Protein AF-0000000078526028 (afdb_homodimer)

Radius of gyration: 52.74 Å; Cα contacts (8 Å, |Δi|>4): 1743; chains: 2; bounding box: 149×213×95 Å

InterPro domains:
  IPR012505 YbbR-like [PF07949] (141-217)
  IPR053154 Cyclic di-AMP regulator [PTHR37804] (1-413)

Organism: NCBI:txid29354

Nearest PDB structures (foldseek):
  4qdy-assembly1_A-2  TM=4.795E-01  e=1.861E-11  Streptococcus pneumoniae TIGR4
  3lyw-assembly1_A  TM=7.094E-01  e=7.259E-04  Desulfitobacterium hafniense DCB-2
  2kxy-assembly1_A  TM=7.675E-01  e=8.097E-04  Streptococcus thermophilus LMG 18311
  2l3u-assembly1_A  TM=7.982E-01  e=1.924E-02  Desulfitobacterium hafniense DCB-2
  2kq1-assembly1_A  TM=4.953E-01  e=1.725E-02  Halalkalibacterium halodurans

Sequence (868 aa):
MKEKLLNNLGLKVASLVLAFAVWMAVVNISNPIIDDSQVVGVEMRNEDVLDAANLTYEIVGKDSITVSYQVRTRDRSLVRAQDFHAYADLKDYNVTGAIPITVEINKDKENLVRSDTITAKPMVIRIRTEELQRKKFDLQIQTKGIQEDGYALGMITLSPDYVTVEGPESQIGQINHMGIEIDVDNANADLNGVATPVFYDANGNKMPELENKVTVNRHEIEYTVSVLKAKNLTINFEVSGDVAKGYRYTGLESSIKSVPVVGTNSVLASLTSLSVSSDKLNIDGATSDKEVKLDLSQYLPPSTSIAGDEYKNVTVKLKVEPLTTRVFTLKLKNLDKKGAVADYDYSFDKETSDVTVKGLKADLDALTEANLNAVLDVTDQEAGPHPGMVTFEVSGGFEVVGYTPFNVTVAHKNPGPGTDESTTATSTEVPESQMKEKLLNNLGLKVASLVLAFAVWMAVVNISNPIIDDSQVVGVEMRNEDVLDAANLTYEIVGKDSITVSYQVRTRDRSLVRAQDFHAYADLKDYNVTGAIPITVEINKDKENLVRSDTITAKPMVIRIRTEELQRKKFDLQIQTKGIQEDGYALGMITLSPDYVTVEGPESQIGQINHMGIEIDVDNANADLNGVATPVFYDANGNKMPELENKVTVNRHEIEYTVSVLKAKNLTINFEVSGDVAKGYRYTGLESSIKSVPVVGTNSVLASLTSLSVSSDKLNIDGATSDKEVKLDLSQYLPPSTSIAGDEYKNVTVKLKVEPLTTRVFTLKLKNLDKKGAVADYDYSFDKETSDVTVKGLKADLDALTEANLNAVLDVTDQEAGPHPGMVTFEVSGGFEVVGYTPFNVTVAHKNPGPGTDESTTATSTEVPESQ

Foldseek 3Di:
DVVVVPPPVVVVVVVVVVVVVVVVCCVVVVLDKDKDKAKEFEAEPDCVVQVVVQKDKDWDDDRIKIKIWIFGPVCPVVDYRVQKYKYWYCVPADPQQKTFIDIDGHPVCCVGTPPVGIDIVPRIIGMDMAGKDKDKAFAAEDEDADAAPQKDWADKDKVVRMKIKIAGPVLVVQFPHKYWYHYRHNPQAKDKDKTAIFTAGPVGDTDPVCPVGMDIPDGIMIMIIGMARWDKAFEAEDADAAEAPQKHWPDKDKPDGIFTKGADCVVCVPGRHFYDYDPQRYRHHPQAKDKDKAFSQVRDDPRMGTRYPVRRIMIMITGMDGKDKDKAKDQPVPAAEDQDDPQKDKDKPDGIKIWIKIFDPVVVVVDDPVQQNKYWYCRPPDAAKDKTDIDTDHDPGMDTPDMDIIIMGIDGDPPPPPPPPPPVPPPPPPDPDD/DVVVVVPPVVVVVVVVVVVVVVVVCCVVVVLDKDKDKAKEFEAEPPQVVQVVVQKDKDWDDDRIKIKIWIFGPVCVVVDYRVQKYKYWYCVPADPQQKTFIDIDGHPVCCVGTPPVGIDIVPRIIGMDMAGKDKDKAFAAEAEDADAAPQKDWADKDKVVRMKIKIAGPVLVVQFDHKYWYHYRHNPQAKDKDKTAIFTAGPVGDTDPVCPVGMDIPDGIMIMIIGMARWDKAFEAEDADADEAPQKDWPDKDKPDGIFTKGADCVVCVPGRHFYDYDPQRYRHHPQAKDKDKAFSQVRDDPRMGTRYPVRRIMIMITGMDGKDKDKAKDQPVPAAEDQDDPQKDKDKPDGIKIWIKIFDPVVVVVDHPVQQNKYWYCRPPDAAKDKTDIDTDHDPGMDTPDMDIIIMGMDGDPPPPPPPPPPPPPPDPDDPPD

pLDDT: mean 87.6, std 14.15, range [20.44, 97.69]

Solvent-accessible surface area (backbone atoms only — not comparable to full-atom values): 48382 Å² total; per-residue (Å²): 120,70,74,62,63,68,58,59,45,68,58,52,51,48,46,53,52,50,50,49,48,51,50,50,45,49,61,65,65,56,51,50,77,40,84,45,72,37,72,33,60,56,41,80,38,58,62,59,60,38,49,75,68,40,32,40,74,42,72,59,75,76,64,56,30,37,38,33,35,38,27,31,59,83,51,46,84,75,62,56,45,82,42,44,48,34,36,31,50,47,79,58,56,49,99,82,23,54,21,60,54,45,76,43,63,39,78,90,48,46,84,58,33,53,77,90,51,57,42,56,47,65,52,52,47,42,42,47,75,37,54,47,37,78,47,80,38,61,52,41,85,41,77,38,74,54,51,27,92,56,36,33,58,32,63,72,45,55,49,63,54,55,44,42,37,36,29,38,46,76,61,55,69,54,49,62,47,34,29,36,72,42,81,38,59,59,35,78,48,63,44,75,52,73,37,52,72,42,46,20,32,88,86,66,44,75,43,75,74,47,64,83,63,39,47,62,78,60,63,68,30,39,36,40,37,39,45,37,63,21,48,74,22,36,62,40,75,50,72,41,74,51,46,27,92,65,37,41,58,53,26,73,48,59,75,58,64,56,44,45,34,26,51,37,53,51,60,45,18,83,54,58,58,41,63,42,78,50,82,79,42,50,39,62,58,37,82,47,64,44,76,42,78,46,62,53,76,77,54,56,59,88,75,47,44,68,39,30,79,80,64,32,60,39,48,36,37,39,40,40,45,63,53,42,74,47,79,45,78,40,54,57,85,75,46,48,60,45,58,67,54,89,62,47,38,83,45,60,83,53,67,60,34,47,32,35,36,34,24,41,62,72,51,54,71,71,56,52,76,75,55,34,48,55,32,34,53,43,61,91,65,61,78,41,80,41,77,57,43,74,45,70,56,61,59,66,56,56,42,77,77,48,60,54,86,50,40,33,35,34,38,67,54,68,73,62,77,70,77,71,76,72,75,73,73,76,72,72,74,66,73,81,68,127,117,69,71,62,65,67,58,60,45,69,58,50,51,50,46,52,52,49,51,50,51,51,50,50,44,49,61,63,66,54,52,50,77,40,85,44,73,37,69,34,59,54,42,80,37,58,63,59,59,39,48,75,67,40,33,38,74,42,72,60,74,72,65,55,30,37,38,33,34,38,28,31,60,82,52,47,85,75,62,58,45,83,41,44,48,34,35,30,49,49,79,59,56,48,98,83,23,53,22,61,55,46,77,44,63,39,78,91,49,46,84,59,32,55,76,89,51,58,41,58,47,64,50,52,46,40,40,47,74,37,52,46,36,78,46,78,37,62,54,41,84,41,78,39,74,54,51,27,92,56,37,33,59,32,64,73,47,55,48,63,54,54,43,43,38,37,28,38,45,76,61,56,67,55,48,62,46,34,28,37,69,41,81,38,59,59,35,78,48,64,45,74,51,74,39,52,72,42,45,21,31,89,85,66,44,76,43,76,76,48,65,83,62,39,46,63,79,60,64,67,30,38,37,40,38,39,44,38,64,21,46,73,21,36,62,39,74,50,72,40,72,52,47,26,90,63,37,42,59,52,26,73,48,58,76,60,66,56,43,45,35,25,51,38,54,53,60,45,20,82,55,59,58,41,63,42,78,50,81,81,43,48,39,62,57,36,84,47,65,44,77,42,80,44,62,52,77,77,55,56,61,87,75,47,43,67,38,33,78,79,62,31,61,38,46,38,36,40,40,40,46,62,54,42,74,48,77,44,78,40,55,56,86,76,45,49,61,45,58,69,54,89,62,46,38,82,45,59,82,53,67,59,35,48,33,35,37,34,23,42,63,72,50,53,71,70,58,51,76,77,56,35,48,55,34,36,53,45,60,91,64,62,78,41,79,41,77,57,42,73,46,71,56,61,58,67,58,57,42,77,77,48,61,54,86,49,41,33,35,33,37,69,56,70,74,64,79,70,79,73,78,77,76,77,75,80,74,84,75,78,78,73,82,118

Secondary structure (DSSP, 8-state):
--TTTSTTHHHHHHHHHHHHHHHHHHHHHS--EEEEEEEEEEEEE-THHHHHTTEEEEEES-SEEEEEEEEEGGGGGG--GGGEEEEEEGGG--TT-EEEEEEEE-GGGTTTB-GGG-EEESSEEEEEEEEEEEEEEEEEEEEES-PPTTEEEEEEEEESSEEEEEEEHHHHTT--EEEEEEE-TT--S-EEEEE--EEE-TTS-B-GGGGGTSEES-S-EEEEEEEEEEEEEEEEEEEES-PPTTEEEEEEEES-SEEEEE--HHHHTT-SEEEEEEEEEE-TT--S-EEEEEEGGGGPPTT-EES-GGGTEEEEEEEEEE-EEEEEEEEGGGSEEET--TTEEEEES-SEEEEEEEE-HHHHHH--GGGG--EEE-TT--SEEEE--EE--PPTT-EEEEE---EEEEEE----------------------/--TTTSTTHHHHHHHHHHHHHHHHHHHHHS--EEEEEEEEEEEEE-THHHHHTTEEEEEES-SEEEEEEEEEGGGGGG--GGGEEEEEEGGG--TT-EEEEEEEE-GGGTTTB-GGG-EEESSEEEEEEEEEEEEEEEEEEEEES-PPTTEEEEEEEEESSEEEEEEEHHHHTT--EEEEEEE-TT--S-EEEEE--EEE-TTS-B-GGGGGTSEES-S-EEEEEEEEEEEEEEEEEEEES-PPTTEEEEEEEES-SEEEEE--HHHHTT-SEEEEEEEEEE-TT--S-EEEEEEGGGGPPTT-EES-GGGTEEEEEEEEEE-EEEEEEEEGGGSEEET--TTEEEEES-SEEEEEEEE-HHHHHH--GGGG--EEE-TT--SEEEE--EE--PPTT-EEEEE---EEEEEE----------------------

Structure (mmCIF, N/CA/C/O backbone):
data_AF-0000000078526028-model_v1
#
loop_
_entity.id
_entity.type
_entity.pdbx_description
1 polymer 'YbbR domain-containing protein'
#
loop_
_atom_site.group_PDB
_atom_site.id
_atom_site.type_symbol
_atom_site.label_atom_id
_atom_site.label_alt_id
_atom_site.label_comp_id
_atom_site.label_asym_id
_atom_site.label_entity_id
_atom_site.label_seq_id
_atom_site.pdbx_PDB_ins_code
_atom_site.Cartn_x
_atom_site.Cartn_y
_atom_site.Cartn_z
_atom_site.occupancy
_atom_site.B_iso_or_equiv
_atom_site.auth_seq_id
_atom_site.auth_comp_id
_atom_site.auth_asym_id
_atom_site.auth_atom_id
_atom_site.pdbx_PDB_model_num
ATOM 1 N N . MET A 1 1 ? -102.938 -14.211 32.969 1 35 1 MET A N 1
ATOM 2 C CA . MET A 1 1 ? -102.25 -13.109 33.594 1 35 1 MET A CA 1
ATOM 3 C C . MET A 1 1 ? -101.5 -12.297 32.562 1 35 1 MET A C 1
ATOM 5 O O . MET A 1 1 ? -100.875 -11.281 32.906 1 35 1 MET A O 1
ATOM 9 N N . LYS A 1 2 ? -101.062 -12.875 31.469 1 46.53 2 LYS A N 1
ATOM 10 C CA . LYS A 1 2 ? -100.312 -12.273 30.375 1 46.53 2 LYS A CA 1
ATOM 11 C C . LYS A 1 2 ? -101.062 -11.109 29.75 1 46.53 2 LYS A C 1
ATOM 13 O O . LYS A 1 2 ? -100.5 -10.18 29.219 1 46.53 2 LYS A O 1
ATOM 18 N N . GLU A 1 3 ? -102.438 -11.234 29.703 1 51.62 3 GLU A N 1
ATOM 19 C CA . GLU A 1 3 ? -103.25 -10.219 29.094 1 51.62 3 GLU A CA 1
ATOM 20 C C . GLU A 1 3 ? -103.125 -8.883 29.812 1 51.62 3 GLU A C 1
ATOM 22 O O . GLU A 1 3 ? -103.375 -7.824 29.219 1 51.62 3 GLU A O 1
ATOM 27 N N . LYS A 1 4 ? -102.812 -8.914 31.156 1 55.56 4 LYS A N 1
ATOM 28 C CA . LYS A 1 4 ? -102.688 -7.664 31.906 1 55.56 4 LYS A CA 1
ATOM 29 C C . LYS A 1 4 ? -101.438 -6.91 31.609 1 55.56 4 LYS A C 1
ATOM 31 O O . LYS A 1 4 ? -101.312 -5.727 31.922 1 55.56 4 LYS A O 1
ATOM 36 N N . LEU A 1 5 ? -100.375 -7.555 31.188 1 56.44 5 LEU A N 1
ATOM 37 C CA . LEU A 1 5 ? -99.125 -6.906 30.969 1 56.44 5 LEU A CA 1
ATOM 38 C C . LEU A 1 5 ? -99.125 -6.043 29.719 1 56.44 5 LEU A C 1
ATOM 40 O O . LEU A 1 5 ? -98.5 -5 29.656 1 56.44 5 LEU A O 1
ATOM 44 N N . LEU A 1 6 ? -99.812 -6.43 28.688 1 56.62 6 LEU A N 1
ATOM 45 C CA . LEU A 1 6 ? -99.938 -5.648 27.453 1 56.62 6 LEU A CA 1
ATOM 46 C C . LEU A 1 6 ? -100.875 -4.477 27.625 1 56.62 6 LEU A C 1
ATOM 48 O O . LEU A 1 6 ? -101.062 -3.668 26.703 1 56.62 6 LEU A O 1
ATOM 52 N N . ASN A 1 7 ? -101.625 -4.531 28.766 1 61.97 7 ASN A N 1
ATOM 53 C CA . ASN A 1 7 ? -102.562 -3.406 29 1 61.97 7 ASN A CA 1
ATOM 54 C C . ASN A 1 7 ? -101.812 -2.176 29.484 1 61.97 7 ASN A C 1
ATOM 56 O O . ASN A 1 7 ? -101.062 -2.244 30.484 1 61.97 7 ASN A O 1
ATOM 60 N N . ASN A 1 8 ? -101.688 -1.098 28.922 1 67.69 8 ASN A N 1
ATOM 61 C CA . ASN A 1 8 ? -101.188 0.26 29.047 1 67.69 8 ASN A CA 1
ATOM 62 C C . ASN A 1 8 ? -99.688 0.327 28.688 1 67.69 8 ASN A C 1
ATOM 64 O O . ASN A 1 8 ? -98.938 0.984 29.391 1 67.69 8 ASN A O 1
ATOM 68 N N . LEU A 1 9 ? -99.188 -0.443 27.875 1 69.88 9 LEU A N 1
ATOM 69 C CA . LEU A 1 9 ? -97.812 -0.531 27.375 1 69.88 9 LEU A CA 1
ATOM 70 C C . LEU A 1 9 ? -97.312 0.831 26.906 1 69.88 9 LEU A C 1
ATOM 72 O O . LEU A 1 9 ? -96.188 1.191 27.141 1 69.88 9 LEU A O 1
ATOM 76 N N . GLY A 1 10 ? -98.188 1.606 26.25 1 67.81 10 GLY A N 1
ATOM 77 C CA . GLY A 1 10 ? -97.812 2.945 25.828 1 67.81 10 GLY A CA 1
ATOM 78 C C . GLY A 1 10 ? -97.375 3.83 26.984 1 67.81 10 GLY A C 1
ATOM 79 O O . GLY A 1 10 ? -96.312 4.512 26.891 1 67.81 10 GLY A O 1
ATOM 80 N N . LEU A 1 11 ? -98.188 3.689 28.078 1 73.38 11 LEU A N 1
ATOM 81 C CA . LEU A 1 11 ? -97.875 4.492 29.266 1 73.38 11 LEU A CA 1
ATOM 82 C C . LEU A 1 11 ? -96.625 3.986 29.969 1 73.38 11 LEU A C 1
ATOM 84 O O . LEU A 1 11 ? -95.812 4.781 30.484 1 73.38 11 LEU A O 1
ATOM 88 N N . LYS A 1 12 ? -96.438 2.709 29.859 1 74.5 12 LYS A N 1
ATOM 89 C CA . LYS A 1 12 ? -95.25 2.139 30.469 1 74.5 12 LYS A CA 1
ATOM 90 C C . LYS A 1 12 ? -94 2.529 29.672 1 74.5 12 LYS A C 1
ATOM 92 O O . LYS A 1 12 ? -92.938 2.904 30.25 1 74.5 12 LYS A O 1
ATOM 97 N N . VAL A 1 13 ? -94.062 2.5 28.422 1 77.25 13 VAL A N 1
ATOM 98 C CA . VAL A 1 13 ? -92.938 2.904 27.578 1 77.25 13 VAL A CA 1
ATOM 99 C C . VAL A 1 13 ? -92.75 4.41 27.703 1 77.25 13 VAL A C 1
ATOM 101 O O . VAL A 1 13 ? -91.562 4.867 27.812 1 77.25 13 VAL A O 1
ATOM 104 N N . ALA A 1 14 ? -93.812 5.137 27.766 1 77.38 14 ALA A N 1
ATOM 105 C CA . ALA A 1 14 ? -93.75 6.586 27.953 1 77.38 14 ALA A CA 1
ATOM 106 C C . ALA A 1 14 ? -93.125 6.938 29.297 1 77.38 14 ALA A C 1
ATOM 108 O O . ALA A 1 14 ? -92.312 7.867 29.391 1 77.38 14 ALA A O 1
ATOM 109 N N . SER A 1 15 ? -93.438 6.047 30.266 1 77.31 15 SER A N 1
ATOM 110 C CA . SER A 1 15 ? -92.875 6.254 31.578 1 77.31 15 SER A CA 1
ATOM 111 C C . SER A 1 15 ? -91.375 5.965 31.594 1 77.31 15 SER A C 1
ATOM 113 O O . SER A 1 15 ? -90.625 6.672 32.25 1 77.31 15 SER A O 1
ATOM 115 N N . LEU A 1 16 ? -91 4.977 30.938 1 78.5 16 LEU A N 1
ATOM 116 C CA . LEU A 1 16 ? -89.562 4.637 30.844 1 78.5 16 LEU A CA 1
ATOM 117 C C . LEU A 1 16 ? -88.812 5.711 30.078 1 78.5 16 LEU A C 1
ATOM 119 O O . LEU A 1 16 ? -87.688 6.086 30.484 1 78.5 16 LEU A O 1
ATOM 123 N N . VAL A 1 17 ? -89.375 6.289 29.016 1 79.38 17 VAL A N 1
ATOM 124 C CA . VAL A 1 17 ? -88.75 7.371 28.25 1 79.38 17 VAL A CA 1
ATOM 125 C C . VAL A 1 17 ? -88.688 8.641 29.094 1 79.38 17 VAL A C 1
ATOM 127 O O . VAL A 1 17 ? -87.688 9.344 29.109 1 79.38 17 VAL A O 1
ATOM 130 N N . LEU A 1 18 ? -89.75 8.906 29.875 1 78.69 18 LEU A N 1
ATOM 131 C CA . LEU A 1 18 ? -89.812 10.062 30.766 1 78.69 18 LEU A CA 1
ATOM 132 C C . LEU A 1 18 ? -88.812 9.914 31.891 1 78.69 18 LEU A C 1
ATOM 134 O O . LEU A 1 18 ? -88.125 10.891 32.25 1 78.69 18 LEU A O 1
ATOM 138 N N . ALA A 1 19 ? -88.688 8.656 32.406 1 77.19 19 ALA A N 1
ATOM 139 C CA . ALA A 1 19 ? -87.688 8.367 33.406 1 77.19 19 ALA A CA 1
ATOM 140 C C . ALA A 1 19 ? -86.25 8.578 32.844 1 77.19 19 ALA A C 1
ATOM 142 O O . ALA A 1 19 ? -85.438 9.148 33.531 1 77.19 19 ALA A O 1
ATOM 143 N N . PHE A 1 20 ? -86 8.172 31.734 1 77.19 20 PHE A N 1
ATOM 144 C CA . PHE A 1 20 ? -84.75 8.367 31.062 1 77.19 20 PHE A CA 1
ATOM 145 C C . PHE A 1 20 ? -84.5 9.844 30.781 1 77.19 20 PHE A C 1
ATOM 147 O O . PHE A 1 20 ? -83.375 10.352 30.953 1 77.19 20 PHE A O 1
ATOM 154 N N . ALA A 1 21 ? -85.438 10.617 30.312 1 75.31 21 ALA A N 1
ATOM 155 C CA . ALA A 1 21 ? -85.375 12.055 30.062 1 75.31 21 ALA A CA 1
ATOM 156 C C . ALA A 1 21 ? -85.062 12.828 31.344 1 75.31 21 ALA A C 1
ATOM 158 O O . ALA A 1 21 ? -84.25 13.758 31.359 1 75.31 21 ALA A O 1
ATOM 159 N N . VAL A 1 22 ? -85.75 12.484 32.438 1 76.25 22 VAL A N 1
ATOM 160 C CA . VAL A 1 22 ? -85.5 13.102 33.719 1 76.25 22 VAL A CA 1
ATOM 161 C C . VAL A 1 22 ? -84.125 12.773 34.188 1 76.25 22 VAL A C 1
ATOM 163 O O . VAL A 1 22 ? -83.375 13.641 34.719 1 76.25 22 VAL A O 1
ATOM 166 N N . TRP A 1 23 ? -83.75 11.523 33.938 1 68.56 23 TRP A N 1
ATOM 167 C CA . TRP A 1 23 ? -82.375 11.125 34.25 1 68.56 23 TRP A CA 1
ATOM 168 C C . TRP A 1 23 ? -81.375 11.93 33.438 1 68.56 23 TRP A C 1
ATOM 170 O O . TRP A 1 23 ? -80.375 12.438 33.969 1 68.56 23 TRP A O 1
ATOM 180 N N . MET A 1 24 ? -81.562 12.086 32.25 1 73.62 24 MET A N 1
ATOM 181 C CA . MET A 1 24 ? -80.688 12.906 31.391 1 73.62 24 MET A CA 1
ATOM 182 C C . MET A 1 24 ? -80.75 14.367 31.828 1 73.62 24 MET A C 1
ATOM 184 O O . MET A 1 24 ? -79.75 15.047 31.812 1 73.62 24 MET A O 1
ATOM 188 N N . ALA A 1 25 ? -81.812 14.875 32.125 1 69.38 25 ALA A N 1
ATOM 189 C CA . ALA A 1 25 ? -82 16.25 32.594 1 69.38 25 ALA A CA 1
ATOM 190 C C . ALA A 1 25 ? -81.25 16.469 33.906 1 69.38 25 ALA A C 1
ATOM 192 O O . ALA A 1 25 ? -80.625 17.5 34.094 1 69.38 25 ALA A O 1
ATOM 193 N N . VAL A 1 26 ? -81.375 15.633 34.844 1 64.31 26 VAL A N 1
ATOM 194 C CA . VAL A 1 26 ? -80.75 15.742 36.125 1 64.31 26 VAL A CA 1
ATOM 195 C C . VAL A 1 26 ? -79.188 15.711 35.938 1 64.31 26 VAL A C 1
ATOM 197 O O . VAL A 1 26 ? -78.5 16.484 36.594 1 64.31 26 VAL A O 1
ATOM 200 N N . VAL A 1 27 ? -78.812 14.781 35.125 1 63.53 27 VAL A N 1
ATOM 201 C CA . VAL A 1 27 ? -77.375 14.672 34.875 1 63.53 27 VAL A CA 1
ATOM 202 C C . VAL A 1 27 ? -76.875 15.945 34.219 1 63.53 27 VAL A C 1
ATOM 204 O O . VAL A 1 27 ? -75.812 16.422 34.562 1 63.53 27 VAL A O 1
ATOM 207 N N . ASN A 1 28 ? -77.562 16.312 33.25 1 62.84 28 ASN A N 1
ATOM 208 C CA . ASN A 1 28 ? -77.125 17.516 32.531 1 62.84 28 ASN A CA 1
ATOM 209 C C . ASN A 1 28 ? -77.312 18.781 33.375 1 62.84 28 ASN A C 1
ATOM 211 O O . ASN A 1 28 ? -76.562 19.734 33.281 1 62.84 28 ASN A O 1
ATOM 215 N N . ILE A 1 29 ? -78.375 18.812 34.156 1 66.25 29 ILE A N 1
ATOM 216 C CA . ILE A 1 29 ? -78.75 20.016 34.906 1 66.25 29 ILE A CA 1
ATOM 217 C C . ILE A 1 29 ? -77.875 20.141 36.125 1 66.25 29 ILE A C 1
ATOM 219 O O . ILE A 1 29 ? -77.562 21.25 36.562 1 66.25 29 ILE A O 1
ATOM 223 N N . SER A 1 30 ? -77.5 19.078 36.75 1 72.31 30 SER A N 1
ATOM 224 C CA . SER A 1 30 ? -76.875 19.203 38.031 1 72.31 30 SER A CA 1
ATOM 225 C C . SER A 1 30 ? -75.438 19.641 37.906 1 72.31 30 SER A C 1
ATOM 227 O O . SER A 1 30 ? -74.812 20.125 38.875 1 72.31 30 SER A O 1
ATOM 229 N N . ASN A 1 31 ? -75 19.969 36.812 1 79.25 31 ASN A N 1
ATOM 230 C CA . ASN A 1 31 ? -73.625 20.391 36.625 1 79.25 31 ASN A CA 1
ATOM 231 C C . ASN A 1 31 ? -72.75 19.969 37.812 1 79.25 31 ASN A C 1
ATOM 233 O O . ASN A 1 31 ? -72.188 20.828 38.531 1 79.25 31 ASN A O 1
ATOM 237 N N . PRO A 1 32 ? -72.625 18.609 38.094 1 82.69 32 PRO A N 1
ATOM 238 C CA . PRO A 1 32 ? -71.938 18.141 39.281 1 82.69 32 PRO A CA 1
ATOM 239 C C . PRO A 1 32 ? -70.438 18.359 39.188 1 82.69 32 PRO A C 1
ATOM 241 O O . PRO A 1 32 ? -69.875 18.5 38.094 1 82.69 32 PRO A O 1
ATOM 244 N N . ILE A 1 33 ? -69.75 18.422 40.406 1 86.06 33 ILE A N 1
ATOM 245 C CA . ILE A 1 33 ? -68.312 18.5 40.531 1 86.06 33 ILE A CA 1
ATOM 246 C C . ILE A 1 33 ? -67.688 17.109 40.281 1 86.06 33 ILE A C 1
ATOM 248 O O . ILE A 1 33 ? -68.125 16.125 40.875 1 86.06 33 ILE A O 1
ATOM 252 N N . ILE A 1 34 ? -66.875 16.953 39.344 1 87.38 34 ILE A N 1
ATOM 253 C CA . ILE A 1 34 ? -66.188 15.68 39.062 1 87.38 34 ILE A CA 1
ATOM 254 C C . ILE A 1 34 ? -64.688 15.836 39.25 1 87.38 34 ILE A C 1
ATOM 256 O O . ILE A 1 34 ? -64.188 16.953 39.188 1 87.38 34 ILE A O 1
ATOM 260 N N . ASP A 1 35 ? -63.969 14.594 39.406 1 88.94 35 ASP A N 1
ATOM 261 C CA . ASP A 1 35 ? -62.531 14.547 39.469 1 88.94 35 ASP A CA 1
ATOM 262 C C . ASP A 1 35 ? -61.938 14.414 38.062 1 88.94 35 ASP A C 1
ATOM 264 O O . ASP A 1 35 ? -62.406 13.609 37.25 1 88.94 35 ASP A O 1
ATOM 268 N N . ASP A 1 36 ? -61.031 15.32 37.719 1 89.06 36 ASP A N 1
ATOM 269 C CA . ASP A 1 36 ? -60.312 15.258 36.469 1 89.06 36 ASP A CA 1
ATOM 270 C C . ASP A 1 36 ? -58.812 15.422 36.688 1 89.06 36 ASP A C 1
ATOM 272 O O . ASP A 1 36 ? -58.375 15.758 37.781 1 89.06 36 ASP A O 1
ATOM 276 N N . SER A 1 37 ? -58.062 14.953 35.625 1 92.06 37 SER A N 1
ATOM 277 C CA . SER A 1 37 ? -56.594 15.055 35.75 1 92.06 37 SER A CA 1
ATOM 278 C C . SER A 1 37 ? -55.938 15.453 34.438 1 92.06 37 SER A C 1
ATOM 280 O O . SER A 1 37 ? -56.531 15.234 33.375 1 92.06 37 SER A O 1
ATOM 282 N N . GLN A 1 38 ? -54.844 16.188 34.562 1 91.69 38 GLN A N 1
ATOM 283 C CA . GLN A 1 38 ? -54.031 16.562 33.406 1 91.69 38 GLN A CA 1
ATOM 284 C C . GLN A 1 38 ? -52.562 16.234 33.656 1 91.69 38 GLN A C 1
ATOM 286 O O . GLN A 1 38 ? -52.062 16.344 34.781 1 91.69 38 GLN A O 1
ATOM 291 N N . VAL A 1 39 ? -51.875 15.836 32.562 1 92.25 39 VAL A N 1
ATOM 292 C CA . VAL A 1 39 ? -50.438 15.609 32.656 1 92.25 39 VAL A CA 1
ATOM 293 C C . VAL A 1 39 ? -49.688 16.906 32.312 1 92.25 39 VAL A C 1
ATOM 295 O O . VAL A 1 39 ? -49.875 17.469 31.234 1 92.25 39 VAL A O 1
ATOM 298 N N . VAL A 1 40 ? -48.938 17.359 33.312 1 91.44 40 VAL A N 1
ATOM 299 C CA . VAL A 1 40 ? -48.219 18.625 33.156 1 91.44 40 VAL A CA 1
ATOM 300 C C . VAL A 1 40 ? -46.719 18.391 33.344 1 91.44 40 VAL A C 1
ATOM 302 O O . VAL A 1 40 ? -46.312 17.609 34.219 1 91.44 40 VAL A O 1
ATOM 305 N N . GLY A 1 41 ? -45.906 19.062 32.531 1 91.75 41 GLY A N 1
ATOM 306 C CA . GLY A 1 41 ? -44.469 19.016 32.719 1 91.75 41 GLY A CA 1
ATOM 307 C C . GLY A 1 41 ? -43.969 19.875 33.875 1 91.75 41 GLY A C 1
ATOM 308 O O . GLY A 1 41 ? -44.531 20.938 34.125 1 91.75 41 GLY A O 1
ATOM 309 N N . VAL A 1 42 ? -42.938 19.344 34.469 1 90.56 42 VAL A N 1
ATOM 310 C CA . VAL A 1 42 ? -42.375 20.078 35.625 1 90.56 42 VAL A CA 1
ATOM 311 C C . VAL A 1 42 ? -41.25 20.984 35.156 1 90.56 42 VAL A C 1
ATOM 313 O O . VAL A 1 42 ? -40.344 20.547 34.469 1 90.56 42 VAL A O 1
ATOM 316 N N . GLU A 1 43 ? -41.375 22.188 35.469 1 90.12 43 GLU A N 1
ATOM 317 C CA . GLU A 1 43 ? -40.312 23.141 35.188 1 90.12 43 GLU A CA 1
ATOM 318 C C . GLU A 1 43 ? -39.375 23.312 36.375 1 90.12 43 GLU A C 1
ATOM 320 O O . GLU A 1 43 ? -39.844 23.516 37.5 1 90.12 43 GLU A O 1
ATOM 325 N N . MET A 1 44 ? -38.094 23.172 36.094 1 87.25 44 MET A N 1
ATOM 326 C CA . MET A 1 44 ? -37.125 23.375 37.156 1 87.25 44 MET A CA 1
ATOM 327 C C . MET A 1 44 ? -36.688 24.844 37.25 1 87.25 44 MET A C 1
ATOM 329 O O . MET A 1 44 ? -36.25 25.438 36.25 1 87.25 44 MET A O 1
ATOM 333 N N . ARG A 1 45 ? -36.906 25.391 38.531 1 87.56 45 ARG A N 1
ATOM 334 C CA . ARG A 1 45 ? -36.594 26.797 38.719 1 87.56 45 ARG A CA 1
ATOM 335 C C . ARG A 1 45 ? -35.344 26.953 39.562 1 87.56 45 ARG A C 1
ATOM 337 O O . ARG A 1 45 ? -35.031 26.094 40.406 1 87.56 45 ARG A O 1
ATOM 344 N N . ASN A 1 46 ? -34.562 28.031 39.344 1 87.56 46 ASN A N 1
ATOM 345 C CA . ASN A 1 46 ? -33.375 28.422 40.125 1 87.56 46 ASN A CA 1
ATOM 346 C C . ASN A 1 46 ? -32.25 27.391 39.969 1 87.56 46 ASN A C 1
ATOM 348 O O . ASN A 1 46 ? -31.672 26.953 40.969 1 87.56 46 ASN A O 1
ATOM 352 N N . GLU A 1 47 ? -32.062 27.062 38.781 1 83.81 47 GLU A N 1
ATOM 353 C CA . GLU A 1 47 ? -30.984 26.109 38.469 1 83.81 47 GLU A CA 1
ATOM 354 C C . GLU A 1 47 ? -29.625 26.688 38.781 1 83.81 47 GLU A C 1
ATOM 356 O O . GLU A 1 47 ? -28.656 25.953 38.969 1 83.81 47 GLU A O 1
ATOM 361 N N . ASP A 1 48 ? -29.547 27.953 38.906 1 85.81 48 ASP A N 1
ATOM 362 C CA . ASP A 1 48 ? -28.297 28.672 39.156 1 85.81 48 ASP A CA 1
ATOM 363 C C . ASP A 1 48 ? -27.688 28.266 40.5 1 85.81 48 ASP A C 1
ATOM 365 O O . ASP A 1 48 ? -26.469 28.344 40.688 1 85.81 48 ASP A O 1
ATOM 369 N N . VAL A 1 49 ? -28.578 27.906 41.406 1 82.69 49 VAL A N 1
ATOM 370 C CA . VAL A 1 49 ? -28.094 27.531 42.719 1 82.69 49 VAL A CA 1
ATOM 371 C C . VAL A 1 49 ? -27.172 26.312 42.594 1 82.69 49 VAL A C 1
ATOM 373 O O . VAL A 1 49 ? -26.141 26.234 43.281 1 82.69 49 VAL A O 1
ATOM 376 N N . LEU A 1 50 ? -27.531 25.453 41.812 1 82.81 50 LEU A N 1
ATOM 377 C CA . LEU A 1 50 ? -26.719 24.266 41.625 1 82.81 50 LEU A CA 1
ATOM 378 C C . LEU A 1 50 ? -25.453 24.594 40.844 1 82.81 50 LEU A C 1
ATOM 380 O O . LEU A 1 50 ? -24.375 24.078 41.156 1 82.81 50 LEU A O 1
ATOM 384 N N . ASP A 1 51 ? -25.562 25.438 39.938 1 81.88 51 ASP A N 1
ATOM 385 C CA . ASP A 1 51 ? -24.422 25.859 39.125 1 81.88 51 ASP A CA 1
ATOM 386 C C . ASP A 1 51 ? -23.375 26.547 40 1 81.88 51 ASP A C 1
ATOM 388 O O . ASP A 1 51 ? -22.172 26.297 39.844 1 81.88 51 ASP A O 1
ATOM 392 N N . ALA A 1 52 ? -23.859 27.359 40.875 1 82.81 52 ALA A N 1
ATOM 393 C CA . ALA A 1 52 ? -22.969 28.078 41.75 1 82.81 52 ALA A CA 1
ATOM 394 C C . ALA A 1 52 ? -22.219 27.109 42.688 1 82.81 52 ALA A C 1
ATOM 396 O O . ALA A 1 52 ? -21.094 27.391 43.094 1 82.81 52 ALA A O 1
ATOM 397 N N . ALA A 1 53 ? -22.844 26.016 42.906 1 83.06 53 ALA A N 1
ATOM 398 C CA . ALA A 1 53 ? -22.219 24.984 43.719 1 83.06 53 ALA A CA 1
ATOM 399 C C . ALA A 1 53 ? -21.438 23.984 42.875 1 83.06 53 ALA A C 1
ATOM 401 O O . ALA A 1 53 ? -20.984 22.953 43.375 1 83.06 53 ALA A O 1
ATOM 402 N N . ASN A 1 54 ? -21.281 24.297 41.531 1 87.06 54 ASN A N 1
ATOM 403 C CA . ASN A 1 54 ? -20.609 23.438 40.562 1 87.06 54 ASN A CA 1
ATOM 404 C C . ASN A 1 54 ? -21.25 22.062 40.5 1 87.06 54 ASN A C 1
ATOM 406 O O . ASN A 1 54 ? -20.562 21.047 40.469 1 87.06 54 ASN A O 1
ATOM 410 N N . LEU A 1 55 ? -22.578 22.094 40.656 1 86.44 55 LEU A N 1
ATOM 411 C CA . LEU A 1 55 ? -23.328 20.844 40.562 1 86.44 55 LEU A CA 1
ATOM 412 C C . LEU A 1 55 ? -24.266 20.859 39.375 1 86.44 55 LEU A C 1
ATOM 414 O O . LEU A 1 55 ? -24.688 21.922 38.938 1 86.44 55 LEU A O 1
ATOM 418 N N . THR A 1 56 ? -24.453 19.688 38.781 1 85.88 56 THR A N 1
ATOM 419 C CA . THR A 1 56 ? -25.5 19.453 37.781 1 85.88 56 THR A CA 1
ATOM 420 C C . THR A 1 56 ? -26.469 18.375 38.25 1 85.88 56 THR A C 1
ATOM 422 O O . THR A 1 56 ? -26.219 17.703 39.25 1 85.88 56 THR A O 1
ATOM 425 N N . TYR A 1 57 ? -27.703 18.375 37.594 1 84.56 57 TYR A N 1
ATOM 426 C CA . TYR A 1 57 ? -28.688 17.438 38.094 1 84.56 57 TYR A CA 1
ATOM 427 C C . TYR A 1 57 ? -29.344 16.656 36.969 1 84.56 57 TYR A C 1
ATOM 429 O O . TYR A 1 57 ? -29.266 17.062 35.812 1 84.56 57 TYR A O 1
ATOM 437 N N . GLU A 1 58 ? -29.703 15.492 37.281 1 84.31 58 GLU A N 1
ATOM 438 C CA . GLU A 1 58 ? -30.547 14.648 36.438 1 84.31 58 GLU A CA 1
ATOM 439 C C . GLU A 1 58 ? -31.828 14.227 37.156 1 84.31 58 GLU A C 1
ATOM 441 O O . GLU A 1 58 ? -31.797 13.922 38.344 1 84.31 58 GLU A O 1
ATOM 446 N N . ILE A 1 59 ? -32.969 14.352 36.406 1 83.75 59 ILE A N 1
ATOM 447 C CA . ILE A 1 59 ? -34.25 13.953 36.969 1 83.75 59 ILE A CA 1
ATOM 448 C C . ILE A 1 59 ? -34.344 12.43 37 1 83.75 59 ILE A C 1
ATOM 450 O O . ILE A 1 59 ? -34.094 11.773 35.969 1 83.75 59 ILE A O 1
ATOM 454 N N . VAL A 1 60 ? -34.469 11.984 38.188 1 84.5 60 VAL A N 1
ATOM 455 C CA . VAL A 1 60 ? -34.688 10.539 38.312 1 84.5 60 VAL A CA 1
ATOM 456 C C . VAL A 1 60 ? -36.125 10.195 38.031 1 84.5 60 VAL A C 1
ATOM 458 O O . VAL A 1 60 ? -37.031 10.562 38.812 1 84.5 60 VAL A O 1
ATOM 461 N N . GLY A 1 61 ? -36.375 9.594 36.906 1 79.44 61 GLY A N 1
ATOM 462 C CA . GLY A 1 61 ? -37.719 9.25 36.531 1 79.44 61 GLY A CA 1
ATOM 463 C C . GLY A 1 61 ? -38.312 10.164 35.469 1 79.44 61 GLY A C 1
ATOM 464 O O . GLY A 1 61 ? -37.594 10.602 34.562 1 79.44 61 GLY A O 1
ATOM 465 N N . LYS A 1 62 ? -39.719 10.406 35.594 1 83.5 62 LYS A N 1
ATOM 466 C CA . LYS A 1 62 ? -40.406 11.211 34.594 1 83.5 62 LYS A CA 1
ATOM 467 C C . LYS A 1 62 ? -40.375 12.688 34.938 1 83.5 62 LYS A C 1
ATOM 469 O O . LYS A 1 62 ? -40.438 13.047 36.125 1 83.5 62 LYS A O 1
ATOM 474 N N . ASP A 1 63 ? -40.344 13.445 34.031 1 85.31 63 ASP A N 1
ATOM 475 C CA . ASP A 1 63 ? -40.312 14.891 34.25 1 85.31 63 ASP A CA 1
ATOM 476 C C . ASP A 1 63 ? -41.719 15.484 34.156 1 85.31 63 ASP A C 1
ATOM 478 O O . ASP A 1 63 ? -41.875 16.688 34 1 85.31 63 ASP A O 1
ATOM 482 N N . SER A 1 64 ? -42.688 14.625 34.188 1 90.69 64 SER A N 1
ATOM 483 C CA . SER A 1 64 ? -44.062 15.062 34.156 1 90.69 64 SER A CA 1
ATOM 484 C C . SER A 1 64 ? -44.844 14.516 35.344 1 90.69 64 SER A C 1
ATOM 486 O O . SER A 1 64 ? -44.5 13.484 35.906 1 90.69 64 SER A O 1
ATOM 488 N N . ILE A 1 65 ? -45.875 15.258 35.688 1 90.06 65 ILE A N 1
ATOM 489 C CA . ILE A 1 65 ? -46.719 14.859 36.781 1 90.06 65 ILE A CA 1
ATOM 490 C C . ILE A 1 65 ? -48.188 14.922 36.375 1 90.06 65 ILE A C 1
ATOM 492 O O . ILE A 1 65 ? -48.531 15.562 35.375 1 90.06 65 ILE A O 1
ATOM 496 N N . THR A 1 66 ? -48.969 14.25 37.125 1 91.94 66 THR A N 1
ATOM 497 C CA . THR A 1 66 ? -50.406 14.289 36.938 1 91.94 66 THR A CA 1
ATOM 498 C C . THR A 1 66 ? -51.062 15.234 37.938 1 91.94 66 THR A C 1
ATOM 500 O O . THR A 1 66 ? -50.938 15.039 39.156 1 91.94 66 THR A O 1
ATOM 503 N N . VAL A 1 67 ? -51.625 16.219 37.438 1 92.19 67 VAL A N 1
ATOM 504 C CA . VAL A 1 67 ? -52.344 17.172 38.281 1 92.19 67 VAL A CA 1
ATOM 505 C C . VAL A 1 67 ? -53.812 16.797 38.344 1 92.19 67 VAL A C 1
ATOM 507 O O . VAL A 1 67 ? -54.5 16.734 37.312 1 92.19 67 VAL A O 1
ATOM 510 N N . SER A 1 68 ? -54.312 16.5 39.531 1 91.06 68 SER A N 1
ATOM 511 C CA . SER A 1 68 ? -55.719 16.188 39.75 1 91.06 68 SER A CA 1
ATOM 512 C C . SER A 1 68 ? -56.469 17.391 40.312 1 91.06 68 SER A C 1
ATOM 514 O O . SER A 1 68 ? -55.969 18.094 41.188 1 91.06 68 SER A O 1
ATOM 516 N N . TYR A 1 69 ? -57.594 17.625 39.75 1 89.56 69 TYR A N 1
ATOM 517 C CA . TYR A 1 69 ? -58.406 18.75 40.188 1 89.56 69 TYR A CA 1
ATOM 518 C C . TYR A 1 69 ? -59.906 18.406 40.062 1 89.56 69 TYR A C 1
ATOM 520 O O . TYR A 1 69 ? -60.25 17.406 39.438 1 89.56 69 TYR A O 1
ATOM 528 N N . GLN A 1 70 ? -60.688 19.203 40.75 1 88.81 70 GLN A N 1
ATOM 529 C CA . GLN A 1 70 ? -62.125 19.062 40.656 1 88.81 70 GLN A CA 1
ATOM 530 C C . GLN A 1 70 ? -62.75 20.188 39.844 1 88.81 70 GLN A C 1
ATOM 532 O O . GLN A 1 70 ? -62.406 21.359 40 1 88.81 70 GLN A O 1
ATOM 537 N N . VAL A 1 71 ? -63.531 19.828 38.906 1 87.69 71 VAL A N 1
ATOM 538 C CA . VAL A 1 71 ? -64.188 20.781 38 1 87.69 71 VAL A CA 1
ATOM 539 C C . VAL A 1 71 ? -65.625 20.375 37.75 1 87.69 71 VAL A C 1
ATOM 541 O O . VAL A 1 71 ? -66 19.203 37.906 1 87.69 71 VAL A O 1
ATOM 544 N N . ARG A 1 72 ? -66.375 21.375 37.469 1 85.88 72 ARG A N 1
ATOM 545 C CA . ARG A 1 72 ? -67.75 21.094 37.094 1 85.88 72 ARG A CA 1
ATOM 546 C C . ARG A 1 72 ? -67.812 20.469 35.719 1 85.88 72 ARG A C 1
ATOM 548 O O . ARG A 1 72 ? -67.062 20.812 34.844 1 85.88 72 ARG A O 1
ATOM 555 N N . THR A 1 73 ? -68.688 19.656 35.531 1 85.12 73 THR A N 1
ATOM 556 C CA . THR A 1 73 ? -68.812 18.859 34.312 1 85.12 73 THR A CA 1
ATOM 557 C C . THR A 1 73 ? -68.875 19.75 33.094 1 85.12 73 THR A C 1
ATOM 559 O O . THR A 1 73 ? -68.25 19.469 32.062 1 85.12 73 THR A O 1
ATOM 562 N N . ARG A 1 74 ? -69.5 20.828 33.156 1 83.19 74 ARG A N 1
ATOM 563 C CA . ARG A 1 74 ? -69.688 21.703 32.031 1 83.19 74 ARG A CA 1
ATOM 564 C C . ARG A 1 74 ? -68.375 22.5 31.719 1 83.19 74 ARG A C 1
ATOM 566 O O . ARG A 1 74 ? -68.188 22.938 30.594 1 83.19 74 ARG A O 1
ATOM 573 N N . ASP A 1 75 ? -67.625 22.625 32.75 1 86.19 75 ASP A N 1
ATOM 574 C CA . ASP A 1 75 ? -66.375 23.438 32.594 1 86.19 75 ASP A CA 1
ATOM 575 C C . ASP A 1 75 ? -65.188 22.578 32.312 1 86.19 75 ASP A C 1
ATOM 577 O O . ASP A 1 75 ? -64.062 23.078 32.219 1 86.19 75 ASP A O 1
ATOM 581 N N . ARG A 1 76 ? -65.375 21.359 32.219 1 87.25 76 ARG A N 1
ATOM 582 C CA . ARG A 1 76 ? -64.312 20.391 32.094 1 87.25 76 ARG A CA 1
ATOM 583 C C . ARG A 1 76 ? -63.469 20.672 30.844 1 87.25 76 ARG A C 1
ATOM 585 O O . ARG A 1 76 ? -62.25 20.594 30.875 1 87.25 76 ARG A O 1
ATOM 592 N N . SER A 1 77 ? -64.062 21.031 29.797 1 88.81 77 SER A N 1
ATOM 593 C CA . SER A 1 77 ? -63.438 21.234 28.516 1 88.81 77 SER A CA 1
ATOM 594 C C . SER A 1 77 ? -62.625 22.531 28.484 1 88.81 77 SER A C 1
ATOM 596 O O . SER A 1 77 ? -61.781 22.734 27.625 1 88.81 77 SER A O 1
ATOM 598 N N . LEU A 1 78 ? -62.875 23.281 29.469 1 87.5 78 LEU A N 1
ATOM 599 C CA . LEU A 1 78 ? -62.25 24.594 29.469 1 87.5 78 LEU A CA 1
ATOM 600 C C . LEU A 1 78 ? -60.875 24.531 30.172 1 87.5 78 LEU A C 1
ATOM 602 O O . LEU A 1 78 ? -60.094 25.453 30.078 1 87.5 78 LEU A O 1
ATOM 606 N N . VAL A 1 79 ? -60.688 23.453 30.922 1 88.25 79 VAL A N 1
ATOM 607 C CA . VAL A 1 79 ? -59.438 23.312 31.656 1 88.25 79 VAL A CA 1
ATOM 608 C C . VAL A 1 79 ? -58.469 22.422 30.859 1 88.25 79 VAL A C 1
ATOM 610 O O . VAL A 1 79 ? -58.812 21.297 30.484 1 88.25 79 VAL A O 1
ATOM 613 N N . ARG A 1 80 ? -57.219 22.891 30.562 1 88.69 80 ARG A N 1
ATOM 614 C CA . ARG A 1 80 ? -56.188 22.188 29.797 1 88.69 80 ARG A CA 1
ATOM 615 C C . ARG A 1 80 ? -54.875 22.125 30.594 1 88.69 80 ARG A C 1
ATOM 617 O O . ARG A 1 80 ? -54.719 22.812 31.609 1 88.69 80 ARG A O 1
ATOM 624 N N . ALA A 1 81 ? -54.031 21.359 30.078 1 90.31 81 ALA A N 1
ATOM 625 C CA . ALA A 1 81 ? -52.75 21.156 30.734 1 90.31 81 ALA A CA 1
ATOM 626 C C . ALA A 1 81 ? -51.969 22.469 30.844 1 90.31 81 ALA A C 1
ATOM 628 O O . ALA A 1 81 ? -51.281 22.703 31.828 1 90.31 81 ALA A O 1
ATOM 629 N N . GLN A 1 82 ? -52.156 23.359 29.922 1 91.44 82 GLN A N 1
ATOM 630 C CA . GLN A 1 82 ? -51.406 24.609 29.844 1 91.44 82 GLN A CA 1
ATOM 631 C C . GLN A 1 82 ? -51.844 25.578 30.938 1 91.44 82 GLN A C 1
ATOM 633 O O . GLN A 1 82 ? -51.125 26.562 31.234 1 91.44 82 GLN A O 1
ATOM 638 N N . ASP A 1 83 ? -52.938 25.281 31.484 1 90 83 ASP A N 1
ATOM 639 C CA . ASP A 1 83 ? -53.469 26.156 32.5 1 90 83 ASP A CA 1
ATOM 640 C C . ASP A 1 83 ? -52.781 25.906 33.844 1 90 83 ASP A C 1
ATOM 642 O O . ASP A 1 83 ? -52.906 26.703 34.781 1 90 83 ASP A O 1
ATOM 646 N N . PHE A 1 84 ? -52.094 24.828 33.812 1 90.81 84 PHE A N 1
ATOM 647 C CA . PHE A 1 84 ? -51.375 24.484 35 1 90.81 84 PHE A CA 1
ATOM 648 C C . PHE A 1 84 ? -49.875 24.688 34.844 1 90.81 84 PHE A C 1
ATOM 650 O O . PHE A 1 84 ? -49.344 24.391 33.781 1 90.81 84 PHE A O 1
ATOM 657 N N . HIS A 1 85 ? -49.219 25.281 35.844 1 90.56 85 HIS A N 1
ATOM 658 C CA . HIS A 1 85 ? -47.781 25.438 35.875 1 90.56 85 HIS A CA 1
ATOM 659 C C . HIS A 1 85 ? -47.188 24.719 37.094 1 90.56 85 HIS A C 1
ATOM 661 O O . HIS A 1 85 ? -47.375 25.156 38.219 1 90.56 85 HIS A O 1
ATOM 667 N N . ALA A 1 86 ? -46.625 23.609 36.781 1 91.44 86 ALA A N 1
ATOM 668 C CA . ALA A 1 86 ? -45.938 22.859 37.812 1 91.44 86 ALA A CA 1
ATOM 669 C C . ALA A 1 86 ? -44.438 23.156 37.812 1 91.44 86 ALA A C 1
ATOM 671 O O . ALA A 1 86 ? -43.812 23.156 36.781 1 91.44 86 ALA A O 1
ATOM 672 N N . TYR A 1 87 ? -43.938 23.578 38.969 1 92.25 87 TYR A N 1
ATOM 673 C CA . TYR A 1 87 ? -42.5 23.859 39.031 1 92.25 87 TYR A CA 1
ATOM 674 C C . TYR A 1 87 ? -41.906 23.328 40.312 1 92.25 87 TYR A C 1
ATOM 676 O O . TYR A 1 87 ? -42.594 23.141 41.312 1 92.25 87 TYR A O 1
ATOM 684 N N . ALA A 1 88 ? -40.625 22.875 40.219 1 90.38 88 ALA A N 1
ATOM 685 C CA . ALA A 1 88 ? -39.812 22.484 41.375 1 90.38 88 ALA A CA 1
ATOM 686 C C . ALA A 1 88 ? -38.656 23.484 41.562 1 90.38 88 ALA A C 1
ATOM 688 O O . ALA A 1 88 ? -37.938 23.797 40.625 1 90.38 88 ALA A O 1
ATOM 689 N N . ASP A 1 89 ? -38.562 24.047 42.781 1 89.31 89 ASP A N 1
ATOM 690 C CA . ASP A 1 89 ? -37.531 25.047 43.094 1 89.31 89 ASP A CA 1
ATOM 691 C C . ASP A 1 89 ? -36.281 24.375 43.625 1 89.31 89 ASP A C 1
ATOM 693 O O . ASP A 1 89 ? -36.281 23.812 44.719 1 89.31 89 ASP A O 1
ATOM 697 N N . LEU A 1 90 ? -35.188 24.578 42.938 1 87.75 90 LEU A N 1
ATOM 698 C CA . LEU A 1 90 ? -33.938 23.938 43.312 1 87.75 90 LEU A CA 1
ATOM 699 C C . LEU A 1 90 ? -33.312 24.609 44.531 1 87.75 90 LEU A C 1
ATOM 701 O O . LEU A 1 90 ? -32.375 24.094 45.125 1 87.75 90 LEU A O 1
ATOM 705 N N . LYS A 1 91 ? -33.875 25.719 44.906 1 85.69 91 LYS A N 1
ATOM 706 C CA . LYS A 1 91 ? -33.469 26.328 46.156 1 85.69 91 LYS A CA 1
ATOM 707 C C . LYS A 1 91 ? -33.812 25.438 47.344 1 85.69 91 LYS A C 1
ATOM 709 O O . LYS A 1 91 ? -33.156 25.484 48.406 1 85.69 91 LYS A O 1
ATOM 714 N N . ASP A 1 92 ? -34.781 24.641 47.094 1 82.88 92 ASP A N 1
ATOM 715 C CA . ASP A 1 92 ? -35.219 23.75 48.188 1 82.88 92 ASP A CA 1
ATOM 716 C C . ASP A 1 92 ? -34.531 22.406 48.125 1 82.88 92 ASP A C 1
ATOM 718 O O . ASP A 1 92 ? -34.906 21.453 48.812 1 82.88 92 ASP A O 1
ATOM 722 N N . TYR A 1 93 ? -33.531 22.484 47.281 1 80.06 93 TYR A N 1
ATOM 723 C CA . TYR A 1 93 ? -32.781 21.234 47.156 1 80.06 93 TYR A CA 1
ATOM 724 C C . TYR A 1 93 ? -32.125 20.844 48.469 1 80.06 93 TYR A C 1
ATOM 726 O O . TYR A 1 93 ? -31.594 21.703 49.188 1 80.06 93 TYR A O 1
ATOM 734 N N . ASN A 1 94 ? -32.281 19.531 48.812 1 77.31 94 ASN A N 1
ATOM 735 C CA . ASN A 1 94 ? -31.594 18.953 49.969 1 77.31 94 ASN A CA 1
ATOM 736 C C . ASN A 1 94 ? -30.875 17.656 49.562 1 77.31 94 ASN A C 1
ATOM 738 O O . ASN A 1 94 ? -30.969 17.219 48.438 1 77.31 94 ASN A O 1
ATOM 742 N N . VAL A 1 95 ? -30.078 17.078 50.531 1 77.5 95 VAL A N 1
ATOM 743 C CA . VAL A 1 95 ? -29.172 15.945 50.312 1 77.5 95 VAL A CA 1
ATOM 744 C C . VAL A 1 95 ? -29.953 14.734 49.812 1 77.5 95 VAL A C 1
ATOM 746 O O . VAL A 1 95 ? -29.406 13.859 49.156 1 77.5 95 VAL A O 1
ATOM 749 N N . THR A 1 96 ? -31.312 14.773 50.062 1 79.5 96 THR A N 1
ATOM 750 C CA . THR A 1 96 ? -32.125 13.609 49.688 1 79.5 96 THR A CA 1
ATOM 751 C C . THR A 1 96 ? -32.469 13.664 48.188 1 79.5 96 THR A C 1
ATOM 753 O O . THR A 1 96 ? -32.812 12.641 47.594 1 79.5 96 THR A O 1
ATOM 756 N N . GLY A 1 97 ? -32.344 14.789 47.656 1 82.81 97 GLY A N 1
ATOM 757 C CA . GLY A 1 97 ? -32.656 14.961 46.25 1 82.81 97 GLY A CA 1
ATOM 758 C C . GLY A 1 97 ? -34.125 15.156 45.969 1 82.81 97 GLY A C 1
ATOM 759 O O . GLY A 1 97 ? -34.562 15.25 44.812 1 82.81 97 GLY A O 1
ATOM 760 N N . ALA A 1 98 ? -34.969 15.078 46.969 1 85.5 98 ALA A N 1
ATOM 761 C CA . ALA A 1 98 ? -36.406 15.242 46.781 1 85.5 98 ALA A CA 1
ATOM 762 C C . ALA A 1 98 ? -36.812 16.703 46.875 1 85.5 98 ALA A C 1
ATOM 764 O O . ALA A 1 98 ? -36.531 17.375 47.875 1 85.5 98 ALA A O 1
ATOM 765 N N . ILE A 1 99 ? -37.375 17.125 45.812 1 89.44 99 ILE A N 1
ATOM 766 C CA . ILE A 1 99 ? -37.812 18.516 45.781 1 89.44 99 ILE A CA 1
ATOM 767 C C . ILE A 1 99 ? -39.344 18.562 45.625 1 89.44 99 ILE A C 1
ATOM 769 O O . ILE A 1 99 ? -39.906 17.938 44.75 1 89.44 99 ILE A O 1
ATOM 773 N N . PRO A 1 100 ? -39.938 19.297 46.531 1 89.06 100 PRO A N 1
ATOM 774 C CA . PRO A 1 100 ? -41.406 19.391 46.438 1 89.06 100 PRO A CA 1
ATOM 775 C C . PRO A 1 100 ? -41.844 20.109 45.156 1 89.06 100 PRO A C 1
ATOM 777 O O . PRO A 1 100 ? -41.219 21.062 44.719 1 89.06 100 PRO A O 1
ATOM 780 N N . ILE A 1 101 ? -42.938 19.688 44.625 1 91.56 101 ILE A N 1
ATOM 781 C CA . ILE A 1 101 ? -43.531 20.281 43.438 1 91.56 101 ILE A CA 1
ATOM 782 C C . ILE A 1 101 ? -44.656 21.234 43.812 1 91.56 101 ILE A C 1
ATOM 784 O O . ILE A 1 101 ? -45.5 20.906 44.688 1 91.56 101 ILE A O 1
ATOM 788 N N . THR A 1 102 ? -44.656 22.391 43.219 1 88.69 102 THR A N 1
ATOM 789 C CA . THR A 1 102 ? -45.75 23.344 43.406 1 88.69 102 THR A CA 1
ATOM 790 C C . THR A 1 102 ? -46.531 23.531 42.125 1 88.69 102 THR A C 1
ATOM 792 O O . THR A 1 102 ? -45.938 23.641 41.031 1 88.69 102 THR A O 1
ATOM 795 N N . VAL A 1 103 ? -47.781 23.469 42.188 1 91.12 103 VAL A N 1
ATOM 796 C CA . VAL A 1 103 ? -48.625 23.625 41.031 1 91.12 103 VAL A CA 1
ATOM 797 C C . VAL A 1 103 ? -49.438 24.922 41.156 1 91.12 103 VAL A C 1
ATOM 799 O O . VAL A 1 103 ? -50.062 25.172 42.188 1 91.12 103 VAL A O 1
ATOM 802 N N . GLU A 1 104 ? -49.344 25.641 40.125 1 87.69 104 GLU A N 1
ATOM 803 C CA . GLU A 1 104 ? -50.125 26.875 40.031 1 87.69 104 GLU A CA 1
ATOM 804 C C . GLU A 1 104 ? -51.062 26.859 38.844 1 87.69 104 GLU A C 1
ATOM 806 O O . GLU A 1 104 ? -50.75 26.266 37.812 1 87.69 104 GLU A O 1
ATOM 811 N N . ILE A 1 105 ? -52.188 27.328 39.031 1 87.81 105 ILE A N 1
ATOM 812 C CA . ILE A 1 105 ? -53.156 27.438 37.938 1 87.81 105 ILE A CA 1
ATOM 813 C C . ILE A 1 105 ? -53.25 28.891 37.469 1 87.81 105 ILE A C 1
ATOM 815 O O . ILE A 1 105 ? -53.094 29.812 38.281 1 87.81 105 ILE A O 1
ATOM 819 N N . ASN A 1 106 ? -53.5 29.016 36.25 1 87.75 106 ASN A N 1
ATOM 820 C CA . ASN A 1 106 ? -53.688 30.359 35.719 1 87.75 106 ASN A CA 1
ATOM 821 C C . ASN A 1 106 ? -54.812 31.094 36.438 1 87.75 106 ASN A C 1
ATOM 823 O O . ASN A 1 106 ? -55.844 30.5 36.75 1 87.75 106 ASN A O 1
ATOM 827 N N . LYS A 1 107 ? -54.625 32.406 36.594 1 84.31 107 LYS A N 1
ATOM 828 C CA . LYS A 1 107 ? -55.562 33.219 37.344 1 84.31 107 LYS A CA 1
ATOM 829 C C . LYS A 1 107 ? -56.938 33.25 36.688 1 84.31 107 LYS A C 1
ATOM 831 O O . LYS A 1 107 ? -57.969 33.281 37.375 1 84.31 107 LYS A O 1
ATOM 836 N N . ASP A 1 108 ? -56.906 33.156 35.406 1 83.19 108 ASP A N 1
ATOM 837 C CA . ASP A 1 108 ? -58.156 33.25 34.688 1 83.19 108 ASP A CA 1
ATOM 838 C C . ASP A 1 108 ? -58.969 31.953 34.844 1 83.19 108 ASP A C 1
ATOM 840 O O . ASP A 1 108 ? -60.188 31.938 34.594 1 83.19 108 ASP A O 1
ATOM 844 N N . LYS A 1 109 ? -58.281 30.953 35.344 1 82.69 109 LYS A N 1
ATOM 845 C CA . LYS A 1 109 ? -59 29.672 35.469 1 82.69 109 LYS A CA 1
ATOM 846 C C . LYS A 1 109 ? -59.156 29.281 36.938 1 82.69 109 LYS A C 1
ATOM 848 O O . LYS A 1 109 ? -59.656 28.188 37.219 1 82.69 109 LYS A O 1
ATOM 853 N N . GLU A 1 110 ? -58.781 30.094 37.719 1 81.75 110 GLU A N 1
ATOM 854 C CA . GLU A 1 110 ? -58.844 29.812 39.125 1 81.75 110 GLU A CA 1
ATOM 855 C C . GLU A 1 110 ? -60.281 29.562 39.594 1 81.75 110 GLU A C 1
ATOM 857 O O . GLU A 1 110 ? -60.5 28.797 40.531 1 81.75 110 GLU A O 1
ATOM 862 N N . ASN A 1 111 ? -61.188 30.172 38.875 1 81.25 111 ASN A N 1
ATOM 863 C CA . ASN A 1 111 ? -62.594 30.062 39.25 1 81.25 111 ASN A CA 1
ATOM 864 C C . ASN A 1 111 ? -63.219 28.766 38.75 1 81.25 111 ASN A C 1
ATOM 866 O O . ASN A 1 111 ? -64.312 28.359 39.219 1 81.25 111 ASN A O 1
ATOM 870 N N . LEU A 1 112 ? -62.531 28.203 37.938 1 80.94 112 LEU A N 1
ATOM 871 C CA . LEU A 1 112 ? -63.094 26.984 37.344 1 80.94 112 LEU A CA 1
ATOM 872 C C . LEU A 1 112 ? -62.75 25.766 38.188 1 80.94 112 LEU A C 1
ATOM 874 O O . LEU A 1 112 ? -63.5 24.781 3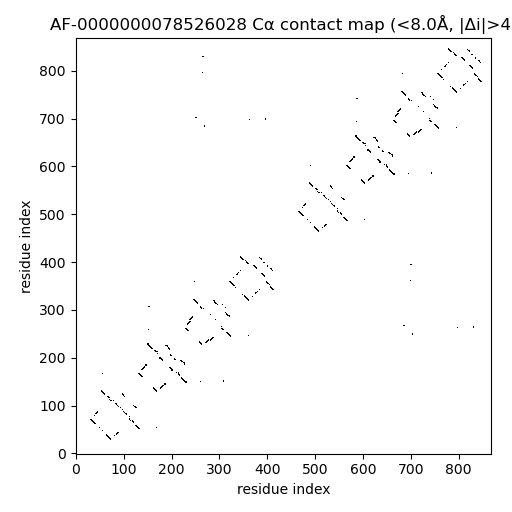8.156 1 80.94 112 LEU A O 1
ATOM 878 N N . VAL A 1 113 ? -61.625 25.844 38.906 1 80.38 113 VAL A N 1
ATOM 879 C CA . VAL A 1 113 ? -61.156 24.703 39.688 1 80.38 113 VAL A CA 1
ATOM 880 C C . VAL A 1 113 ? -61.031 25.109 41.156 1 80.38 113 VAL A C 1
ATOM 882 O O . VAL A 1 113 ? -60.719 26.25 41.469 1 80.38 113 VAL A O 1
ATOM 885 N N . ARG A 1 114 ? -61.5 24.312 42.062 1 74.62 114 ARG A N 1
ATOM 886 C CA . ARG A 1 114 ? -61.312 24.594 43.469 1 74.62 114 ARG A CA 1
ATOM 887 C C . ARG A 1 114 ? -59.844 24.516 43.844 1 74.62 114 ARG A C 1
ATOM 889 O O . ARG A 1 114 ? -59.219 23.438 43.75 1 74.62 114 ARG A O 1
ATOM 896 N N . SER A 1 115 ? -59.156 25.625 44.125 1 70.25 115 SER A N 1
ATOM 897 C CA . SER A 1 115 ? -57.719 25.734 44.344 1 70.25 115 SER A CA 1
ATOM 898 C C . SER A 1 115 ? -57.281 24.781 45.438 1 70.25 115 SER A C 1
ATOM 900 O O . SER A 1 115 ? -56.156 24.281 45.406 1 70.25 115 SER A O 1
ATOM 902 N N . ASP A 1 116 ? -58.219 24.453 46.312 1 78.12 116 ASP A N 1
ATOM 903 C CA . ASP A 1 116 ? -57.844 23.656 47.469 1 78.12 116 ASP A CA 1
ATOM 904 C C . ASP A 1 116 ? -57.844 22.156 47.156 1 78.12 116 ASP A C 1
ATOM 906 O O . ASP A 1 116 ? -57.344 21.344 47.938 1 78.12 116 ASP A O 1
ATOM 910 N N . THR A 1 117 ? -58.219 21.844 45.906 1 81.62 117 THR A N 1
ATOM 911 C CA . THR A 1 117 ? -58.312 20.438 45.562 1 81.62 117 THR A CA 1
ATOM 912 C C . THR A 1 117 ? -57.25 20.031 44.562 1 81.62 117 THR A C 1
ATOM 914 O O . THR A 1 117 ? -57.188 18.875 44.125 1 81.62 117 THR A O 1
ATOM 917 N N . ILE A 1 118 ? -56.469 20.984 44.219 1 87 118 ILE A N 1
ATOM 918 C CA . ILE A 1 118 ? -55.438 20.672 43.219 1 87 118 ILE A CA 1
ATOM 919 C C . ILE A 1 118 ? -54.312 19.844 43.906 1 87 118 ILE A C 1
ATOM 921 O O . ILE A 1 118 ? -53.75 20.266 44.906 1 87 118 ILE A O 1
ATOM 925 N N . THR A 1 119 ? -54.125 18.656 43.406 1 87.06 119 THR A N 1
ATOM 926 C CA . THR A 1 119 ? -53.094 17.797 43.938 1 87.06 119 THR A CA 1
ATOM 927 C C . THR A 1 119 ? -52.156 17.312 42.812 1 87.06 119 THR A C 1
ATOM 929 O O . THR A 1 119 ? -52.625 17.078 41.688 1 87.06 119 THR A O 1
ATOM 932 N N . ALA A 1 120 ? -50.906 17.328 43.125 1 89.12 120 ALA A N 1
ATOM 933 C CA . ALA A 1 120 ? -49.938 16.828 42.188 1 89.12 120 ALA A CA 1
ATOM 934 C C . ALA A 1 120 ? -49.469 15.422 42.562 1 89.12 120 ALA A C 1
ATOM 936 O O . ALA A 1 120 ? -49.25 15.125 43.75 1 89.12 120 ALA A O 1
ATOM 937 N N . LYS A 1 121 ? -49.438 14.477 41.625 1 87.75 121 LYS A N 1
ATOM 938 C CA . LYS A 1 121 ? -48.875 13.141 41.781 1 87.75 121 LYS A CA 1
ATOM 939 C C . LYS A 1 121 ? -47.781 12.859 40.75 1 87.75 121 LYS A C 1
ATOM 941 O O . LYS A 1 121 ? -48.094 12.805 39.562 1 87.75 121 LYS A O 1
ATOM 946 N N . PRO A 1 122 ? -46.625 12.656 41.125 1 88.25 122 PRO A N 1
ATOM 947 C CA . PRO A 1 122 ? -46.094 12.703 42.5 1 88.25 122 PRO A CA 1
ATOM 948 C C . PRO A 1 122 ? -45.969 14.133 43.031 1 88.25 122 PRO A C 1
ATOM 950 O O . PRO A 1 122 ? -46 15.086 42.25 1 88.25 122 PRO A O 1
ATOM 953 N N . MET A 1 123 ? -45.781 14.18 44.438 1 88.44 123 MET A N 1
ATOM 954 C CA . MET A 1 123 ? -45.719 15.484 45.094 1 88.44 123 MET A CA 1
ATOM 955 C C . MET A 1 123 ? -44.281 15.961 45.156 1 88.44 123 MET A C 1
ATOM 957 O O . MET A 1 123 ? -44 17.141 45.406 1 88.44 123 MET A O 1
ATOM 961 N N . VAL A 1 124 ? -43.438 15.023 44.938 1 88.81 124 VAL A N 1
ATOM 962 C CA . VAL A 1 124 ? -42 15.352 44.969 1 88.81 124 VAL A CA 1
ATOM 963 C C . VAL A 1 124 ? -41.312 14.812 43.719 1 88.81 124 VAL A C 1
ATOM 965 O O . VAL A 1 124 ? -41.719 13.781 43.188 1 88.81 124 VAL A O 1
ATOM 968 N N . ILE A 1 125 ? -40.375 15.617 43.25 1 88.75 125 ILE A N 1
ATOM 969 C CA . ILE A 1 125 ? -39.531 15.156 42.156 1 88.75 125 ILE A CA 1
ATOM 970 C C . ILE A 1 125 ? -38.125 14.859 42.719 1 88.75 125 ILE A C 1
ATOM 972 O O . ILE A 1 125 ? -37.625 15.594 43.562 1 88.75 125 ILE A O 1
ATOM 976 N N . ARG A 1 126 ? -37.625 13.758 42.281 1 87.69 126 ARG A N 1
ATOM 977 C CA . ARG A 1 126 ? -36.281 13.375 42.75 1 87.69 126 ARG A CA 1
ATOM 978 C C . ARG A 1 126 ? -35.25 13.688 41.688 1 87.69 126 ARG A C 1
ATOM 980 O O . ARG A 1 126 ? -35.438 13.383 40.531 1 87.69 126 ARG A O 1
ATOM 987 N N . ILE A 1 127 ? -34.219 14.367 42.188 1 86.56 127 ILE A N 1
ATOM 988 C CA . ILE A 1 127 ? -33.125 14.68 41.281 1 86.56 127 ILE A CA 1
ATOM 989 C C . ILE A 1 127 ? -31.812 14.078 41.812 1 86.56 127 ILE A C 1
ATOM 991 O O . ILE A 1 127 ? -31.688 13.82 43 1 86.56 127 ILE A O 1
ATOM 995 N N . ARG A 1 128 ? -30.953 13.641 40.938 1 85.44 128 ARG A N 1
ATOM 996 C CA . ARG A 1 128 ? -29.594 13.203 41.25 1 85.44 128 ARG A CA 1
ATOM 997 C C . ARG A 1 128 ? -28.562 14.242 40.812 1 85.44 128 ARG A C 1
ATOM 999 O O . ARG A 1 128 ? -28.531 14.641 39.656 1 85.44 128 ARG A O 1
ATOM 1006 N N . THR A 1 129 ? -27.828 14.797 41.906 1 85.69 129 THR A N 1
ATOM 1007 C CA . THR A 1 129 ? -26.859 15.828 41.594 1 85.69 129 THR A CA 1
ATOM 1008 C C . THR A 1 129 ? -25.469 15.227 41.375 1 85.69 129 THR A C 1
ATOM 1010 O O . THR A 1 129 ? -25.156 14.18 41.969 1 85.69 129 THR A O 1
ATOM 1013 N N . GLU A 1 130 ? -24.766 15.742 40.406 1 86.81 130 GLU A N 1
ATOM 1014 C CA . GLU A 1 130 ? -23.391 15.352 40.125 1 86.81 130 GLU A CA 1
ATOM 1015 C C . GLU A 1 130 ? -22.484 16.578 39.938 1 86.81 130 GLU A C 1
ATOM 1017 O O . GLU A 1 130 ? -22.969 17.656 39.594 1 86.81 130 GLU A O 1
ATOM 1022 N N . GLU A 1 131 ? -21.25 16.344 40.375 1 89.31 131 GLU A N 1
ATOM 1023 C CA . GLU A 1 131 ? -20.312 17.453 40.219 1 89.31 131 GLU A CA 1
ATOM 1024 C C . GLU A 1 131 ? -20.125 17.828 38.75 1 89.31 131 GLU A C 1
ATOM 1026 O O . GLU A 1 131 ? -20.031 16.953 37.875 1 89.31 131 GLU A O 1
ATOM 1031 N N . LEU A 1 132 ? -20.25 19.156 38.562 1 89.12 132 LEU A N 1
ATOM 1032 C CA . LEU A 1 132 ? -19.969 19.688 37.219 1 89.12 132 LEU A CA 1
ATOM 1033 C C . LEU A 1 132 ? -18.453 19.828 37.031 1 89.12 132 LEU A C 1
ATOM 1035 O O . LEU A 1 132 ? -17.766 20.453 37.812 1 89.12 132 LEU A O 1
ATOM 1039 N N . GLN A 1 133 ? -17.938 19.141 36.031 1 90.31 133 GLN A N 1
ATOM 1040 C CA . GLN A 1 133 ? -16.516 19.188 35.75 1 90.31 133 GLN A CA 1
ATOM 1041 C C . GLN A 1 133 ? -16.25 19.891 34.406 1 90.31 133 GLN A C 1
ATOM 1043 O O . GLN A 1 133 ? -17 19.703 33.438 1 90.31 133 GLN A O 1
ATOM 1048 N N . ARG A 1 134 ? -15.203 20.766 34.469 1 92.75 134 ARG A N 1
ATOM 1049 C CA . ARG A 1 134 ? -14.672 21.406 33.25 1 92.75 134 ARG A CA 1
ATOM 1050 C C . ARG A 1 134 ? -13.258 20.922 32.969 1 92.75 134 ARG A C 1
ATOM 1052 O O . ARG A 1 134 ? -12.352 21.109 33.781 1 92.75 134 ARG A O 1
ATOM 1059 N N . LYS A 1 135 ? -13.125 20.25 31.906 1 95 135 LYS A N 1
ATOM 1060 C CA . LYS A 1 135 ? -11.828 19.672 31.562 1 95 135 LYS A CA 1
ATOM 1061 C C . LYS A 1 135 ? -11.375 20.094 30.172 1 95 135 LYS A C 1
ATOM 1063 O O . LYS A 1 135 ? -12.188 20.141 29.25 1 95 135 LYS A O 1
ATOM 1068 N N . LYS A 1 136 ? -10.109 20.453 30.109 1 96.38 136 LYS A N 1
ATOM 1069 C CA . LYS A 1 136 ? -9.484 20.812 28.828 1 96.38 136 LYS A CA 1
ATOM 1070 C C . LYS A 1 136 ? -8.953 19.578 28.109 1 96.38 136 LYS A C 1
ATOM 1072 O O . LYS A 1 136 ? -8.289 18.734 28.734 1 96.38 136 LYS A O 1
ATOM 1077 N N . PHE A 1 137 ? -9.305 19.438 26.844 1 96.81 137 PHE A N 1
ATOM 1078 C CA . PHE A 1 137 ? -8.805 18.359 26.016 1 96.81 137 PHE A CA 1
ATOM 1079 C C . PHE A 1 137 ? -8.047 18.891 24.797 1 96.81 137 PHE A C 1
ATOM 1081 O O . PHE A 1 137 ? -8.586 19.688 24.031 1 96.81 137 PHE A O 1
ATOM 1088 N N . ASP A 1 138 ? -6.797 18.438 24.734 1 96.88 138 ASP A N 1
ATOM 1089 C CA . ASP A 1 138 ? -6.082 18.719 23.484 1 96.88 138 ASP A CA 1
ATOM 1090 C C . ASP A 1 138 ? -6.648 17.906 22.328 1 96.88 138 ASP A C 1
ATOM 1092 O O . ASP A 1 138 ? -7.008 16.734 22.516 1 96.88 138 ASP A O 1
ATOM 1096 N N . LEU A 1 139 ? -6.672 18.516 21.234 1 97 139 LEU A N 1
ATOM 1097 C CA . LEU A 1 139 ? -7.27 17.844 20.078 1 97 139 LEU A CA 1
ATOM 1098 C C . LEU A 1 139 ? -6.219 17.047 19.312 1 97 139 LEU A C 1
ATOM 1100 O O . LEU A 1 139 ? -5.188 17.594 18.922 1 97 139 LEU A O 1
ATOM 1104 N N . GLN A 1 140 ? -6.535 15.82 19.141 1 95.38 140 GLN A N 1
ATOM 1105 C CA . GLN A 1 140 ? -5.676 14.961 18.328 1 95.38 140 GLN A CA 1
ATOM 1106 C C . GLN A 1 140 ? -6.109 14.969 16.859 1 95.38 140 GLN A C 1
ATOM 1108 O O . GLN A 1 140 ? -7.309 14.969 16.562 1 95.38 140 GLN A O 1
ATOM 1113 N N . ILE A 1 141 ? -5.164 14.93 15.969 1 94.81 141 ILE A N 1
ATOM 1114 C CA . ILE A 1 141 ? -5.469 14.984 14.547 1 94.81 141 ILE A CA 1
ATOM 1115 C C . ILE A 1 141 ? -5.527 13.57 13.969 1 94.81 141 ILE A C 1
ATOM 1117 O O . ILE A 1 141 ? -4.613 12.773 14.18 1 94.81 141 ILE A O 1
ATOM 1121 N N . GLN A 1 142 ? -6.625 13.273 13.352 1 92.88 142 GLN A N 1
ATOM 1122 C CA . GLN A 1 142 ? -6.77 12.023 12.617 1 92.88 142 GLN A CA 1
ATOM 1123 C C . GLN A 1 142 ? -7.129 12.281 11.156 1 92.88 142 GLN A C 1
ATOM 1125 O O . GLN A 1 142 ? -8.188 12.844 10.859 1 92.88 142 GLN A O 1
ATOM 1130 N N . THR A 1 143 ? -6.242 11.82 10.234 1 94 143 THR A N 1
ATOM 1131 C CA . THR A 1 143 ? -6.508 12.047 8.82 1 94 143 THR A CA 1
ATOM 1132 C C . THR A 1 143 ? -7.16 10.82 8.188 1 94 143 THR A C 1
ATOM 1134 O O . THR A 1 143 ? -6.887 9.688 8.586 1 94 143 THR A O 1
ATOM 1137 N N . LYS A 1 144 ? -8.055 11.117 7.285 1 93.75 144 LYS A N 1
ATOM 1138 C CA . LYS A 1 144 ? -8.711 10.07 6.508 1 93.75 144 LYS A CA 1
ATOM 1139 C C . LYS A 1 144 ? -8.391 10.203 5.023 1 93.75 144 LYS A C 1
ATOM 1141 O O . LYS A 1 144 ? -8.422 11.305 4.469 1 93.75 144 LYS A O 1
ATOM 1146 N N . GLY A 1 145 ? -8.109 9.039 4.461 1 92.31 145 GLY A N 1
ATOM 1147 C CA . GLY A 1 145 ? -7.758 9.055 3.051 1 92.31 145 GLY A CA 1
ATOM 1148 C C . GLY A 1 145 ? -6.273 9.242 2.809 1 92.31 145 GLY A C 1
ATOM 1149 O O . GLY A 1 145 ? -5.492 9.344 3.758 1 92.31 145 GLY A O 1
ATOM 1150 N N . ILE A 1 146 ? -5.902 9.117 1.444 1 92.44 146 ILE A N 1
ATOM 1151 C CA . ILE A 1 146 ? -4.5 9.25 1.062 1 92.44 146 ILE A CA 1
ATOM 1152 C C . ILE A 1 146 ? -4.344 10.383 0.05 1 92.44 146 ILE A C 1
ATOM 1154 O O . ILE A 1 146 ? -5.129 10.492 -0.895 1 92.44 146 ILE A O 1
ATOM 1158 N N . GLN A 1 147 ? -3.414 11.203 0.325 1 93.38 147 GLN A N 1
ATOM 1159 C CA . GLN A 1 147 ? -3.143 12.312 -0.591 1 93.38 147 GLN A CA 1
ATOM 1160 C C . GLN A 1 147 ? -2.709 11.797 -1.96 1 93.38 147 GLN A C 1
ATOM 1162 O O . GLN A 1 147 ? -2.365 10.625 -2.107 1 93.38 147 GLN A O 1
ATOM 1167 N N . GLU A 1 148 ? -2.73 12.617 -2.902 1 93.31 148 GLU A N 1
ATOM 1168 C CA . GLU A 1 148 ? -2.322 12.258 -4.258 1 93.31 148 GLU A CA 1
ATOM 1169 C C . GLU A 1 148 ? -0.848 11.867 -4.305 1 93.31 148 GLU A C 1
ATOM 1171 O O . GLU A 1 148 ? -0.03 12.422 -3.564 1 93.31 148 GLU A O 1
ATOM 1176 N N . ASP A 1 149 ? -0.471 10.953 -5.391 1 88 149 ASP A N 1
ATOM 1177 C CA . ASP A 1 149 ? 0.921 10.555 -5.574 1 88 149 ASP A CA 1
ATOM 1178 C C . ASP A 1 149 ? 1.793 11.75 -5.941 1 88 149 ASP A C 1
ATOM 1180 O O . ASP A 1 149 ? 1.39 12.594 -6.738 1 88 149 ASP A O 1
ATOM 1184 N N . GLY A 1 150 ? 2.879 11.781 -5.199 1 89 150 GLY A N 1
ATOM 1185 C CA . GLY A 1 150 ? 3.783 12.891 -5.434 1 89 150 GLY A CA 1
ATOM 1186 C C . GLY A 1 150 ? 3.641 14.008 -4.414 1 89 150 GLY A C 1
ATOM 1187 O O . GLY A 1 150 ? 4.359 15.008 -4.473 1 89 150 GLY A O 1
ATOM 1188 N N . TYR A 1 151 ? 2.668 13.797 -3.564 1 92.94 151 TYR A N 1
ATOM 1189 C CA . TYR A 1 151 ? 2.445 14.789 -2.521 1 92.94 151 TYR A CA 1
ATOM 1190 C C . TYR A 1 151 ? 2.504 14.156 -1.138 1 92.94 151 TYR A C 1
ATOM 1192 O O . TYR A 1 151 ? 2.381 12.938 -1.004 1 92.94 151 TYR A O 1
ATOM 1200 N N . ALA A 1 152 ? 2.768 14.977 -0.193 1 94.38 152 ALA A N 1
ATOM 1201 C CA . ALA A 1 152 ? 2.756 14.562 1.207 1 94.38 152 ALA A CA 1
ATOM 1202 C C . ALA A 1 152 ? 2.189 15.656 2.102 1 94.38 152 ALA A C 1
ATOM 1204 O O . ALA A 1 152 ? 2.229 16.844 1.747 1 94.38 152 ALA A O 1
ATOM 1205 N N . LEU A 1 153 ? 1.708 15.172 3.227 1 94.5 153 LEU A N 1
ATOM 1206 C CA . LEU A 1 153 ? 1.137 16.125 4.168 1 94.5 153 LEU A CA 1
ATOM 1207 C C . LEU A 1 153 ? 2.227 16.766 5.023 1 94.5 153 LEU A C 1
ATOM 1209 O O . LEU A 1 153 ? 3.107 16.062 5.531 1 94.5 153 LEU A O 1
ATOM 1213 N N . GLY A 1 154 ? 2.156 18.016 5.074 1 92.88 154 GLY A N 1
ATOM 1214 C CA . GLY A 1 154 ? 3.041 18.75 5.957 1 92.88 154 GLY A CA 1
ATOM 1215 C C . GLY A 1 154 ? 2.424 19.047 7.312 1 92.88 154 GLY A C 1
ATOM 1216 O O . GLY A 1 154 ? 1.864 18.156 7.953 1 92.88 154 GLY A O 1
ATOM 1217 N N . MET A 1 155 ? 2.539 20.281 7.754 1 92 155 MET A N 1
ATOM 1218 C CA . MET A 1 155 ? 2.027 20.703 9.055 1 92 155 MET A CA 1
ATOM 1219 C C . MET A 1 155 ? 0.51 20.844 9.016 1 92 155 MET A C 1
ATOM 1221 O O . MET A 1 155 ? -0.047 21.344 8.039 1 92 155 MET A O 1
ATOM 1225 N N . ILE A 1 156 ? -0.116 20.359 10.023 1 94.25 156 ILE A N 1
ATOM 1226 C CA . ILE A 1 156 ? -1.548 20.531 10.234 1 94.25 156 ILE A CA 1
ATOM 1227 C C . ILE A 1 156 ? -1.781 21.406 11.469 1 94.25 156 ILE A C 1
ATOM 1229 O O . ILE A 1 156 ? -1.282 21.094 12.555 1 94.25 156 ILE A O 1
ATOM 1233 N N . THR A 1 157 ? -2.475 22.469 11.211 1 95 157 THR A N 1
ATOM 1234 C CA . THR A 1 157 ? -2.729 23.375 12.32 1 95 157 THR A CA 1
ATOM 1235 C C . THR A 1 157 ? -4.223 23.469 12.617 1 95 157 THR A C 1
ATOM 1237 O O . THR A 1 157 ? -5.047 23.453 11.703 1 95 157 THR A O 1
ATOM 1240 N N . LEU A 1 158 ? -4.473 23.453 13.898 1 96.69 158 LEU A N 1
ATOM 1241 C CA . LEU A 1 158 ? -5.836 23.625 14.383 1 96.69 158 LEU A CA 1
ATOM 1242 C C . LEU A 1 158 ? -5.988 24.938 15.133 1 96.69 158 LEU A C 1
ATOM 1244 O O . LEU A 1 158 ? -5.07 25.375 15.836 1 96.69 158 LEU A O 1
ATOM 1248 N N . SER A 1 159 ? -7.152 25.547 14.906 1 95.75 159 SER A N 1
ATOM 1249 C CA . SER A 1 159 ? -7.48 26.766 15.641 1 95.75 159 SER A CA 1
ATOM 1250 C C . SER A 1 159 ? -8.898 26.703 16.188 1 95.75 159 SER A C 1
ATOM 1252 O O . SER A 1 159 ? -9.867 26.844 15.445 1 95.75 159 SER A O 1
ATOM 1254 N N . PRO A 1 160 ? -9.125 26.578 17.547 1 95.44 160 PRO A N 1
ATOM 1255 C CA . PRO A 1 160 ? -8.07 26.297 18.531 1 95.44 160 PRO A CA 1
ATOM 1256 C C . PRO A 1 160 ? -7.594 24.844 18.484 1 95.44 160 PRO A C 1
ATOM 1258 O O . PRO A 1 160 ? -8.156 24.031 17.734 1 95.44 160 PRO A O 1
ATOM 1261 N N . ASP A 1 161 ? -6.48 24.547 19.234 1 96.56 161 ASP A N 1
ATOM 1262 C CA . ASP A 1 161 ? -5.953 23.188 19.234 1 96.56 161 ASP A CA 1
ATOM 1263 C C . ASP A 1 161 ? -6.391 22.438 20.5 1 96.56 161 ASP A C 1
ATOM 1265 O O . ASP A 1 161 ? -5.898 21.344 20.781 1 96.56 161 ASP A O 1
ATOM 1269 N N . TYR A 1 162 ? -7.281 23.094 21.266 1 97.31 162 TYR A N 1
ATOM 1270 C CA . TYR A 1 162 ? -7.895 22.453 22.438 1 97.31 162 TYR A CA 1
ATOM 1271 C C . TYR A 1 162 ? -9.336 22.906 22.609 1 97.31 162 TYR A C 1
ATOM 1273 O O . TYR A 1 162 ? -9.75 23.906 22.016 1 97.31 162 TYR A O 1
ATOM 1281 N N . VAL A 1 163 ? -10.094 22.141 23.359 1 96.81 163 VAL A N 1
ATOM 1282 C CA . VAL A 1 163 ? -11.461 22.516 23.719 1 96.81 163 VAL A CA 1
ATOM 1283 C C . VAL A 1 163 ? -11.703 22.188 25.188 1 96.81 163 VAL A C 1
ATOM 1285 O O . VAL A 1 163 ? -10.977 21.406 25.797 1 96.81 163 VAL A O 1
ATOM 1288 N N . THR A 1 164 ? -12.633 22.906 25.703 1 96.75 164 THR A N 1
ATOM 1289 C CA . THR A 1 164 ? -13.055 22.656 27.078 1 96.75 164 THR A CA 1
ATOM 1290 C C . THR A 1 164 ? -14.438 22 27.094 1 96.75 164 THR A C 1
ATOM 1292 O O . THR A 1 164 ? -15.359 22.469 26.438 1 96.75 164 THR A O 1
ATOM 1295 N N . VAL A 1 165 ? -14.516 20.969 27.828 1 95.56 165 VAL A N 1
ATOM 1296 C CA . VAL A 1 165 ? -15.766 20.234 27.953 1 95.56 165 VAL A CA 1
ATOM 1297 C C . VAL A 1 165 ? -16.312 20.375 29.375 1 95.56 165 VAL A C 1
ATOM 1299 O O . VAL A 1 165 ? -15.562 20.219 30.344 1 95.56 165 VAL A O 1
ATOM 1302 N N . GLU A 1 166 ? -17.594 20.688 29.344 1 93.19 166 GLU A N 1
ATOM 1303 C CA . GLU A 1 166 ? -18.266 20.812 30.625 1 93.19 166 GLU A CA 1
ATOM 1304 C C . GLU A 1 166 ? -19.422 19.828 30.734 1 93.19 166 GLU A C 1
ATOM 1306 O O . GLU A 1 166 ? -20.188 19.641 29.781 1 93.19 166 GLU A O 1
ATOM 1311 N N . GLY A 1 167 ? -19.5 19.125 31.891 1 90.81 167 GLY A N 1
ATOM 1312 C CA . GLY A 1 167 ? -20.547 18.156 32.125 1 90.81 167 GLY A CA 1
ATOM 1313 C C . GLY A 1 167 ? -20.375 17.391 33.438 1 90.81 167 GLY A C 1
ATOM 1314 O O . GLY A 1 167 ? -19.5 17.719 34.219 1 90.81 167 GLY A O 1
ATOM 1315 N N . PRO A 1 168 ? -21.312 16.469 33.562 1 89.5 168 PRO A N 1
ATOM 1316 C CA . PRO A 1 168 ? -21.188 15.656 34.75 1 89.5 168 PRO A CA 1
ATOM 1317 C C . PRO A 1 168 ? -19.891 14.867 34.812 1 89.5 168 PRO A C 1
ATOM 1319 O O . PRO A 1 168 ? -19.422 14.367 33.781 1 89.5 168 PRO A O 1
ATOM 1322 N N . GLU A 1 169 ? -19.328 14.703 35.906 1 89.94 169 GLU A N 1
ATOM 1323 C CA . GLU A 1 169 ? -18.062 14.016 36.094 1 89.94 169 GLU A CA 1
ATOM 1324 C C . GLU A 1 169 ? -18.109 12.594 35.531 1 89.94 169 GLU A C 1
ATOM 1326 O O . GLU A 1 169 ? -17.109 12.109 34.969 1 89.94 169 GLU A O 1
ATOM 1331 N N . SER A 1 170 ? -19.25 12 35.656 1 88.62 170 SER A N 1
ATOM 1332 C CA . SER A 1 170 ? -19.406 10.625 35.188 1 88.62 170 SER A CA 1
ATOM 1333 C C . SER A 1 170 ? -19.266 10.531 33.688 1 88.62 170 SER A C 1
ATOM 1335 O O . SER A 1 170 ? -18.703 9.57 33.156 1 88.62 170 SER A O 1
ATOM 1337 N N . GLN A 1 171 ? -19.734 11.555 33.062 1 90.81 171 GLN A N 1
ATOM 1338 C CA . GLN A 1 171 ? -19.688 11.57 31.594 1 90.81 171 GLN A CA 1
ATOM 1339 C C . GLN A 1 171 ? -18.297 11.992 31.109 1 90.81 171 GLN A C 1
ATOM 1341 O O . GLN A 1 171 ? -17.766 11.398 30.172 1 90.81 171 GLN A O 1
ATOM 1346 N N . ILE A 1 172 ? -17.719 12.969 31.734 1 93.19 172 ILE A N 1
ATOM 1347 C CA . ILE A 1 172 ? -16.406 13.469 31.359 1 93.19 172 ILE A CA 1
ATOM 1348 C C . ILE A 1 172 ? -15.359 12.375 31.562 1 93.19 172 ILE A C 1
ATOM 1350 O O . ILE A 1 172 ? -14.414 12.266 30.781 1 93.19 172 ILE A O 1
ATOM 1354 N N . GLY A 1 173 ? -15.539 11.578 32.531 1 92.5 173 GLY A N 1
ATOM 1355 C CA . GLY A 1 173 ? -14.617 10.5 32.844 1 92.5 173 GLY A CA 1
ATOM 1356 C C . GLY A 1 173 ? -14.555 9.438 31.766 1 92.5 173 GLY A C 1
ATOM 1357 O O . GLY A 1 173 ? -13.578 8.688 31.672 1 92.5 173 GLY A O 1
ATOM 1358 N N . GLN A 1 174 ? -15.547 9.398 30.984 1 93.06 174 GLN A N 1
ATOM 1359 C CA . GLN A 1 174 ? -15.602 8.406 29.922 1 93.06 174 GLN A CA 1
ATOM 1360 C C . GLN A 1 174 ? -14.758 8.836 28.719 1 93.06 174 GLN A C 1
ATOM 1362 O O . GLN A 1 174 ? -14.414 8.016 27.875 1 93.06 174 GLN A O 1
ATOM 1367 N N . ILE A 1 175 ? -14.477 10.055 28.719 1 95.5 175 ILE A N 1
ATOM 1368 C CA . ILE A 1 175 ? -13.742 10.594 27.578 1 95.5 175 ILE A CA 1
ATOM 1369 C C . ILE A 1 175 ? -12.25 10.367 27.766 1 95.5 175 ILE A C 1
ATOM 1371 O O . ILE A 1 175 ? -11.648 10.898 28.703 1 95.5 175 ILE A O 1
ATOM 1375 N N . ASN A 1 176 ? -11.656 9.648 26.969 1 96 176 ASN A N 1
ATOM 1376 C CA . ASN A 1 176 ? -10.211 9.469 27.016 1 96 176 ASN A CA 1
ATOM 1377 C C . ASN A 1 176 ? -9.484 10.594 26.281 1 96 176 ASN A C 1
ATOM 1379 O O . ASN A 1 176 ? -8.602 11.242 26.844 1 96 176 ASN A O 1
ATOM 1383 N N . HIS A 1 177 ? -9.875 10.781 25.094 1 96.38 177 HIS A N 1
ATOM 1384 C CA . HIS A 1 177 ? -9.312 11.883 24.328 1 96.38 177 HIS A CA 1
ATOM 1385 C C . HIS A 1 177 ? -10.305 12.398 23.281 1 96.38 177 HIS A C 1
ATOM 1387 O O . HIS A 1 177 ? -11.352 11.781 23.078 1 96.38 177 HIS A O 1
ATOM 1393 N N . MET A 1 178 ? -10 13.602 22.797 1 96.19 178 MET A N 1
ATOM 1394 C CA . MET A 1 178 ? -10.805 14.188 21.734 1 96.19 178 MET A CA 1
ATOM 1395 C C . MET A 1 178 ? -9.969 14.406 20.484 1 96.19 178 MET A C 1
ATOM 1397 O O . MET A 1 178 ? -8.75 14.539 20.562 1 96.19 178 MET A O 1
ATOM 1401 N N . GLY A 1 179 ? -10.641 14.289 19.359 1 96.12 179 GLY A N 1
ATOM 1402 C CA . GLY A 1 179 ? -9.891 14.43 18.125 1 96.12 179 GLY A CA 1
ATOM 1403 C C . GLY A 1 179 ? -10.695 15.062 17.016 1 96.12 179 GLY A C 1
ATOM 1404 O O . GLY A 1 179 ? -11.891 15.305 17.156 1 96.12 179 GLY A O 1
ATOM 1405 N N . ILE A 1 180 ? -10 15.5 15.984 1 95.69 180 ILE A N 1
ATOM 1406 C CA . ILE A 1 180 ? -10.57 16.062 14.773 1 95.69 180 ILE A CA 1
ATOM 1407 C C . ILE A 1 180 ? -10.258 15.172 13.578 1 95.69 180 ILE A C 1
ATOM 1409 O O . ILE A 1 180 ? -9.109 14.742 13.406 1 95.69 180 ILE A O 1
ATOM 1413 N N . GLU A 1 181 ? -11.273 14.875 12.836 1 95.56 181 GLU A N 1
ATOM 1414 C CA . GLU A 1 181 ? -11.086 14.078 11.625 1 95.56 181 GLU A CA 1
ATOM 1415 C C . GLU A 1 181 ? -11.008 14.969 10.391 1 95.56 181 GLU A C 1
ATOM 1417 O O . GLU A 1 181 ? -11.922 15.75 10.117 1 95.56 181 GLU A O 1
ATOM 1422 N N . ILE A 1 182 ? -9.93 14.828 9.672 1 96.5 182 ILE A N 1
ATOM 1423 C CA . ILE A 1 182 ? -9.719 15.648 8.484 1 96.5 182 ILE A CA 1
ATOM 1424 C C . ILE A 1 182 ? -9.602 14.758 7.254 1 96.5 182 ILE A C 1
ATOM 1426 O O . ILE A 1 182 ? -8.82 13.805 7.238 1 96.5 182 ILE A O 1
ATOM 1430 N N . ASP A 1 183 ? -10.344 15.039 6.184 1 96 183 ASP A N 1
ATOM 1431 C CA . ASP A 1 183 ? -10.281 14.297 4.93 1 96 183 ASP A CA 1
ATOM 1432 C C . ASP A 1 183 ? -9.195 14.852 4.016 1 96 183 ASP A C 1
ATOM 1434 O O . ASP A 1 183 ? -9.273 15.992 3.562 1 96 183 ASP A O 1
ATOM 1438 N N . VAL A 1 184 ? -8.219 13.969 3.736 1 96.56 184 VAL A N 1
ATOM 1439 C CA . VAL A 1 184 ? -7.105 14.43 2.916 1 96.56 184 VAL A CA 1
ATOM 1440 C C . VAL A 1 184 ? -7.039 13.617 1.624 1 96.56 184 VAL A C 1
ATOM 1442 O O . VAL A 1 184 ? -6.012 13.609 0.944 1 96.56 184 VAL A O 1
ATOM 1445 N N . ASP A 1 185 ? -8.141 12.945 1.176 1 95.5 185 ASP A N 1
ATOM 1446 C CA . ASP A 1 185 ? -8.164 12.055 0.019 1 95.5 185 ASP A CA 1
ATOM 1447 C C . ASP A 1 185 ? -7.902 12.828 -1.273 1 95.5 185 ASP A C 1
ATOM 1449 O O . ASP A 1 185 ? -8.602 13.805 -1.573 1 95.5 185 ASP A O 1
ATOM 1453 N N . ASN A 1 186 ? -6.789 12.438 -1.968 1 94.75 186 ASN A N 1
ATOM 1454 C CA . ASN A 1 186 ? -6.383 12.969 -3.266 1 94.75 186 ASN A CA 1
ATOM 1455 C C . ASN A 1 186 ? -5.969 14.43 -3.166 1 94.75 186 ASN A C 1
ATOM 1457 O O . ASN A 1 186 ? -6.043 15.172 -4.148 1 94.75 186 ASN A O 1
ATOM 1461 N N . ALA A 1 187 ? -5.621 14.805 -1.958 1 94.94 187 ALA A N 1
ATOM 1462 C CA . ALA A 1 187 ? -5.18 16.188 -1.767 1 94.94 187 ALA A CA 1
ATOM 1463 C C . ALA A 1 187 ? -3.891 16.453 -2.535 1 94.94 187 ALA A C 1
ATOM 1465 O O . ALA A 1 187 ? -2.949 15.664 -2.484 1 94.94 187 ALA A O 1
ATOM 1466 N N . ASN A 1 188 ? -3.768 17.578 -3.264 1 93.75 188 ASN A N 1
ATOM 1467 C CA . ASN A 1 188 ? -2.59 17.984 -4.016 1 93.75 188 ASN A CA 1
ATOM 1468 C C . ASN A 1 188 ? -2.326 19.484 -3.859 1 93.75 188 ASN A C 1
ATOM 1470 O O . ASN A 1 188 ? -1.558 20.062 -4.629 1 93.75 188 ASN A O 1
ATOM 1474 N N . ALA A 1 189 ? -3.15 20.016 -3 1 93.25 189 ALA A N 1
ATOM 1475 C CA . ALA A 1 189 ? -2.996 21.422 -2.605 1 93.25 189 ALA A CA 1
ATOM 1476 C C . ALA A 1 189 ? -3.41 21.625 -1.152 1 93.25 189 ALA A C 1
ATOM 1478 O O . ALA A 1 189 ? -4.07 20.766 -0.559 1 93.25 189 ALA A O 1
ATOM 1479 N N . ASP A 1 190 ? -3 22.703 -0.642 1 94.94 190 ASP A N 1
ATOM 1480 C CA . ASP A 1 190 ? -3.326 23 0.75 1 94.94 190 ASP A CA 1
ATOM 1481 C C . ASP A 1 190 ? -4.836 22.953 0.982 1 94.94 190 ASP A C 1
ATOM 1483 O O . ASP A 1 190 ? -5.613 23.375 0.12 1 94.94 190 ASP A O 1
ATOM 1487 N N . LEU A 1 191 ? -5.184 22.5 2.133 1 95.94 191 LEU A N 1
ATOM 1488 C CA . LEU A 1 191 ? -6.59 22.359 2.496 1 95.94 191 LEU A CA 1
ATOM 1489 C C . LEU A 1 191 ? -6.938 23.234 3.686 1 95.94 191 LEU A C 1
ATOM 1491 O O . LEU A 1 191 ? -6.152 23.359 4.629 1 95.94 191 LEU A O 1
ATOM 1495 N N . ASN A 1 192 ? -8.031 23.906 3.557 1 96.44 192 ASN A N 1
ATOM 1496 C CA . ASN A 1 192 ? -8.641 24.656 4.66 1 96.44 192 ASN A CA 1
ATOM 1497 C C . ASN A 1 192 ? -10.094 24.234 4.883 1 96.44 192 ASN A C 1
ATOM 1499 O O . ASN A 1 192 ? -10.812 23.953 3.926 1 96.44 192 ASN A O 1
ATOM 1503 N N . GLY A 1 193 ? -10.422 24.078 6.168 1 95.94 193 GLY A N 1
ATOM 1504 C CA . GLY A 1 193 ? -11.797 23.688 6.469 1 95.94 193 GLY A CA 1
ATOM 1505 C C . GLY A 1 193 ? -12.133 23.797 7.945 1 95.94 193 GLY A C 1
ATOM 1506 O O . GLY A 1 193 ? -11.375 24.375 8.727 1 95.94 193 GLY A O 1
ATOM 1507 N N . VAL A 1 194 ? -13.391 23.422 8.188 1 96.44 194 VAL A N 1
ATOM 1508 C CA . VAL A 1 194 ? -13.906 23.391 9.547 1 96.44 194 VAL A CA 1
ATOM 1509 C C . VAL A 1 194 ? -14.383 21.984 9.891 1 96.44 194 VAL A C 1
ATOM 1511 O O . VAL A 1 194 ? -14.945 21.281 9.047 1 96.44 194 VAL A O 1
ATOM 1514 N N . ALA A 1 195 ? -14.016 21.562 11.086 1 95.44 195 ALA A N 1
ATOM 1515 C CA . ALA A 1 195 ? -14.445 20.25 11.547 1 95.44 195 ALA A CA 1
ATOM 1516 C C . ALA A 1 195 ? -14.922 20.312 13 1 95.44 195 ALA A C 1
ATOM 1518 O O . ALA A 1 195 ? -14.625 21.266 13.719 1 95.44 195 ALA A O 1
ATOM 1519 N N . THR A 1 196 ? -15.734 19.312 13.359 1 94.94 196 THR A N 1
ATOM 1520 C CA . THR A 1 196 ? -16.266 19.203 14.719 1 94.94 196 THR A CA 1
ATOM 1521 C C . THR A 1 196 ? -15.461 18.203 15.531 1 94.94 196 THR A C 1
ATOM 1523 O O . THR A 1 196 ? -15.133 17.109 15.047 1 94.94 196 THR A O 1
ATOM 1526 N N . PRO A 1 197 ? -15.117 18.578 16.75 1 96.31 197 PRO A N 1
ATOM 1527 C CA . PRO A 1 197 ? -14.414 17.625 17.609 1 96.31 197 PRO A CA 1
ATOM 1528 C C . PRO A 1 197 ? -15.234 16.375 17.906 1 96.31 197 PRO A C 1
ATOM 1530 O O . PRO A 1 197 ? -16.453 16.453 18.031 1 96.31 197 PRO A O 1
ATOM 1533 N N . VAL A 1 198 ? -14.539 15.242 18.047 1 95.81 198 VAL A N 1
ATOM 1534 C CA . VAL A 1 198 ? -15.18 13.953 18.297 1 95.81 198 VAL A CA 1
ATOM 1535 C C . VAL A 1 198 ? -14.648 13.352 19.594 1 95.81 198 VAL A C 1
ATOM 1537 O O . VAL A 1 198 ? -13.453 13.453 19.891 1 95.81 198 VAL A O 1
ATOM 1540 N N . PHE A 1 199 ? -15.508 12.695 20.375 1 96.12 199 PHE A N 1
ATOM 1541 C CA . PHE A 1 199 ? -15.148 12.023 21.625 1 96.12 199 PHE A CA 1
ATOM 1542 C C . PHE A 1 199 ? -14.68 10.602 21.344 1 96.12 199 PHE A C 1
ATOM 1544 O O . PHE A 1 199 ? -15.305 9.875 20.578 1 96.12 199 PHE A O 1
ATOM 1551 N N . TYR A 1 200 ? -13.547 10.25 22.031 1 96.38 200 TYR A N 1
ATOM 1552 C CA . TYR A 1 200 ? -13.062 8.875 21.906 1 96.38 200 TYR A CA 1
ATOM 1553 C C . TYR A 1 200 ? -12.875 8.242 23.281 1 96.38 200 TYR A C 1
ATOM 1555 O O . TYR A 1 200 ? -12.477 8.914 24.234 1 96.38 200 TYR A O 1
ATOM 1563 N N . ASP A 1 201 ? -13.062 6.938 23.312 1 94.88 201 ASP A N 1
ATOM 1564 C CA . ASP A 1 201 ? -12.773 6.199 24.531 1 94.88 201 ASP A CA 1
ATOM 1565 C C . ASP A 1 201 ? -11.344 5.656 24.531 1 94.88 201 ASP A C 1
ATOM 1567 O O . ASP A 1 201 ? -10.547 6 23.656 1 94.88 201 ASP A O 1
ATOM 1571 N N . ALA A 1 202 ? -11.086 4.895 25.453 1 92.94 202 ALA A N 1
ATOM 1572 C CA . ALA A 1 202 ? -9.727 4.379 25.641 1 92.94 202 ALA A CA 1
ATOM 1573 C C . ALA A 1 202 ? -9.367 3.387 24.531 1 92.94 202 ALA A C 1
ATOM 1575 O O . ALA A 1 202 ? -8.188 3.18 24.234 1 92.94 202 ALA A O 1
ATOM 1576 N N . ASN A 1 203 ? -10.375 2.875 23.891 1 93.25 203 ASN A N 1
ATOM 1577 C CA . ASN A 1 203 ? -10.148 1.893 22.828 1 93.25 203 ASN A CA 1
ATOM 1578 C C . ASN A 1 203 ? -10.148 2.541 21.453 1 93.25 203 ASN A C 1
ATOM 1580 O O . ASN A 1 203 ? -9.992 1.855 20.438 1 93.25 203 ASN A O 1
ATOM 1584 N N . GLY A 1 204 ? -10.414 3.803 21.484 1 91.75 204 GLY A N 1
ATOM 1585 C CA . GLY A 1 204 ? -10.398 4.527 20.234 1 91.75 204 GLY A CA 1
ATOM 1586 C C . GLY A 1 204 ? -11.75 4.574 19.547 1 91.75 204 GLY A C 1
ATOM 1587 O O . GLY A 1 204 ? -11.852 4.957 18.375 1 91.75 204 GLY A O 1
ATOM 1588 N N . ASN A 1 205 ? -12.727 4.152 20.266 1 94 205 ASN A N 1
ATOM 1589 C CA . ASN A 1 205 ? -14.078 4.203 19.703 1 94 205 ASN A CA 1
ATOM 1590 C C . ASN A 1 205 ? -14.695 5.586 19.875 1 94 205 ASN A C 1
ATOM 1592 O O . ASN A 1 205 ? -14.5 6.242 20.891 1 94 205 ASN A O 1
ATOM 1596 N N . LYS A 1 206 ? -15.445 5.898 18.875 1 95.12 206 LYS A N 1
ATOM 1597 C CA . LYS A 1 206 ? -16.172 7.16 18.953 1 95.12 206 LYS A CA 1
ATOM 1598 C C . LYS A 1 206 ? -17.344 7.062 19.922 1 95.12 206 LYS A C 1
ATOM 1600 O O . LYS A 1 206 ? -17.953 6 20.078 1 95.12 206 LYS A O 1
ATOM 1605 N N . MET A 1 207 ? -17.625 8.188 20.516 1 94.19 207 MET A N 1
ATOM 1606 C CA . MET A 1 207 ? -18.703 8.242 21.5 1 94.19 207 MET A CA 1
ATOM 1607 C C . MET A 1 207 ? -19.703 9.336 21.141 1 94.19 207 MET A C 1
ATOM 1609 O O . MET A 1 207 ? -19.812 10.336 21.844 1 94.19 207 MET A O 1
ATOM 1613 N N . PRO A 1 208 ? -20.547 9.07 20.219 1 91.75 208 PRO A N 1
ATOM 1614 C CA . PRO A 1 208 ? -21.5 10.094 19.797 1 91.75 208 PRO A CA 1
ATOM 1615 C C . PRO A 1 208 ? -22.562 10.375 20.859 1 91.75 208 PRO A C 1
ATOM 1617 O O . PRO A 1 208 ? -23.156 11.461 20.875 1 91.75 208 PRO A O 1
ATOM 1620 N N . GLU A 1 209 ? -22.781 9.547 21.766 1 89.88 209 GLU A N 1
ATOM 1621 C CA . GLU A 1 209 ? -23.812 9.703 22.781 1 89.88 209 GLU A CA 1
ATOM 1622 C C . GLU A 1 209 ? -23.484 10.844 23.734 1 89.88 209 GLU A C 1
ATOM 1624 O O . GLU A 1 209 ? -24.375 11.391 24.391 1 89.88 209 GLU A O 1
ATOM 1629 N N . LEU A 1 210 ? -22.281 11.148 23.781 1 91.19 210 LEU A N 1
ATOM 1630 C CA . LEU A 1 210 ? -21.844 12.172 24.734 1 91.19 210 LEU A CA 1
ATOM 1631 C C . LEU A 1 210 ? -22.188 13.57 24.219 1 91.19 210 LEU A C 1
ATOM 1633 O O . LEU A 1 210 ? -22.172 14.531 24.984 1 91.19 210 LEU A O 1
ATOM 1637 N N . GLU A 1 211 ? -22.5 13.711 23.016 1 87.31 211 GLU A N 1
ATOM 1638 C CA . GLU A 1 211 ? -22.734 15.016 22.406 1 87.31 211 GLU A CA 1
ATOM 1639 C C . GLU A 1 211 ? -23.891 15.734 23.109 1 87.31 211 GLU A C 1
ATOM 1641 O O . GLU A 1 211 ? -23.875 16.969 23.234 1 87.31 211 GLU A O 1
ATOM 1646 N N . ASN A 1 212 ? -24.812 15.023 23.594 1 87.25 212 ASN A N 1
ATOM 1647 C CA . ASN A 1 212 ? -25.984 15.625 24.234 1 87.25 212 ASN A CA 1
ATOM 1648 C C . ASN A 1 212 ? -25.859 15.641 25.75 1 87.25 212 ASN A C 1
ATOM 1650 O O . ASN A 1 212 ? -26.734 16.156 26.453 1 87.25 212 ASN A O 1
ATOM 1654 N N . LYS A 1 213 ? -24.828 15.164 26.219 1 87.62 213 LYS A N 1
ATOM 1655 C CA . LYS A 1 213 ? -24.672 15.039 27.656 1 87.62 213 LYS A CA 1
ATOM 1656 C C . LYS A 1 213 ? -23.641 16.031 28.188 1 87.62 213 LYS A C 1
ATOM 1658 O O . LYS A 1 213 ? -23.594 16.297 29.406 1 87.62 213 LYS A O 1
ATOM 1663 N N . VAL A 1 214 ? -22.828 16.453 27.281 1 91.94 214 VAL A N 1
ATOM 1664 C CA . VAL A 1 214 ? -21.797 17.406 27.672 1 91.94 214 VAL A CA 1
ATOM 1665 C C . VAL A 1 214 ? -21.828 18.609 26.734 1 91.94 214 VAL A C 1
ATOM 1667 O O . VAL A 1 214 ? -22.484 18.578 25.688 1 91.94 214 VAL A O 1
ATOM 1670 N N . THR A 1 215 ? -21.281 19.703 27.219 1 91.69 215 THR A N 1
ATOM 1671 C CA . THR A 1 215 ? -21.172 20.906 26.406 1 91.69 215 THR A CA 1
ATOM 1672 C C . THR A 1 215 ? -19.719 21.203 26.062 1 91.69 215 THR A C 1
ATOM 1674 O O . THR A 1 215 ? -18.844 21.188 26.922 1 91.69 215 THR A O 1
ATOM 1677 N N . VAL A 1 216 ? -19.469 21.453 24.766 1 94.75 216 VAL A N 1
ATOM 1678 C CA . VAL A 1 216 ? -18.156 21.812 24.266 1 94.75 216 VAL A CA 1
ATOM 1679 C C . VAL A 1 216 ? -18.109 23.312 23.953 1 94.75 216 VAL A C 1
ATOM 1681 O O . VAL A 1 216 ? -19.031 23.844 23.312 1 94.75 216 VAL A O 1
ATOM 1684 N N . ASN A 1 217 ? -17.156 23.969 24.375 1 93.88 217 ASN A N 1
ATOM 1685 C CA . ASN A 1 217 ? -17.109 25.422 24.219 1 93.88 217 ASN A CA 1
ATOM 1686 C C . ASN A 1 217 ? -17.031 25.828 22.75 1 93.88 217 ASN A C 1
ATOM 1688 O O . ASN A 1 217 ? -17.453 26.922 22.391 1 93.88 217 ASN A O 1
ATOM 1692 N N . ARG A 1 218 ? -16.375 24.938 21.938 1 92.94 218 ARG A N 1
ATOM 1693 C CA . ARG A 1 218 ? -16.266 25.234 20.5 1 92.94 218 ARG A CA 1
ATOM 1694 C C . ARG A 1 218 ? -16.656 24.016 19.672 1 92.94 218 ARG A C 1
ATOM 1696 O O . ARG A 1 218 ? -16.047 22.938 19.797 1 92.94 218 ARG A O 1
ATOM 1703 N N . HIS A 1 219 ? -17.594 24.266 18.781 1 91.81 219 HIS A N 1
ATOM 1704 C CA . HIS A 1 219 ? -18.062 23.156 17.953 1 91.81 219 HIS A CA 1
ATOM 1705 C C . HIS A 1 219 ? -17.391 23.156 16.594 1 91.81 219 HIS A C 1
ATOM 1707 O O . HIS A 1 219 ? -17.438 22.141 15.883 1 91.81 219 HIS A O 1
ATOM 1713 N N . GLU A 1 220 ? -16.844 24.297 16.297 1 94.94 220 GLU A N 1
ATOM 1714 C CA . GLU A 1 220 ? -16.188 24.422 15 1 94.94 220 GLU A CA 1
ATOM 1715 C C . GLU A 1 220 ? -14.695 24.719 15.148 1 94.94 220 GLU A C 1
ATOM 1717 O O . GLU A 1 220 ? -14.32 25.75 15.719 1 94.94 220 GLU A O 1
ATOM 1722 N N . ILE A 1 221 ? -14.008 23.812 14.703 1 97.38 221 ILE A N 1
ATOM 1723 C CA . ILE A 1 221 ? -12.562 23.984 14.75 1 97.38 221 ILE A CA 1
ATOM 1724 C C . ILE A 1 221 ? -12.016 24.203 13.344 1 97.38 221 ILE A C 1
ATOM 1726 O O . ILE A 1 221 ? -12.227 23.375 12.453 1 97.38 221 ILE A O 1
ATOM 1730 N N . GLU A 1 222 ? -11.336 25.312 13.125 1 97.62 222 GLU A N 1
ATOM 1731 C CA . GLU A 1 222 ? -10.711 25.594 11.828 1 97.62 222 GLU A CA 1
ATOM 1732 C C . GLU A 1 222 ? -9.383 24.844 11.695 1 97.62 222 GLU A C 1
ATOM 1734 O O . GLU A 1 222 ? -8.617 24.75 12.656 1 97.62 222 GLU A O 1
ATOM 1739 N N . TYR A 1 223 ? -9.219 24.266 10.594 1 97.19 223 TYR A N 1
ATOM 1740 C CA . TYR A 1 223 ? -7.953 23.578 10.375 1 97.19 223 TYR A CA 1
ATOM 1741 C C . TYR A 1 223 ? -7.328 24 9.047 1 97.19 223 TYR A C 1
ATOM 1743 O O . TYR A 1 223 ? -8.031 24.422 8.133 1 97.19 223 TYR A O 1
ATOM 1751 N N . THR A 1 224 ? -6.023 24 9 1 96.94 224 THR A N 1
ATOM 1752 C CA . THR A 1 224 ? -5.23 24.188 7.797 1 96.94 224 THR A CA 1
ATOM 1753 C C . THR A 1 224 ? -4.23 23.047 7.621 1 96.94 224 THR A C 1
ATOM 1755 O O . THR A 1 224 ? -3.527 22.672 8.562 1 96.94 224 THR A O 1
ATOM 1758 N N . VAL A 1 225 ? -4.301 22.406 6.457 1 95.94 225 VAL A N 1
ATOM 1759 C CA . VAL A 1 225 ? -3.371 21.328 6.141 1 95.94 225 VAL A CA 1
ATOM 1760 C C . VAL A 1 225 ? -2.432 21.766 5.016 1 95.94 225 VAL A C 1
ATOM 1762 O O . VAL A 1 225 ? -2.883 22.141 3.932 1 95.94 225 VAL A O 1
ATOM 1765 N N . SER A 1 226 ? -1.181 21.734 5.316 1 95 226 SER A N 1
ATOM 1766 C CA . SER A 1 226 ? -0.197 22 4.27 1 95 226 SER A CA 1
ATOM 1767 C C . SER A 1 226 ? 0.07 20.734 3.441 1 95 226 SER A C 1
ATOM 1769 O O . SER A 1 226 ? 0.364 19.672 3.99 1 95 226 SER A O 1
ATOM 1771 N N . VAL A 1 227 ? -0.147 20.844 2.164 1 93.5 227 VAL A N 1
ATOM 1772 C CA . VAL A 1 227 ? 0.133 19.766 1.233 1 93.5 227 VAL A CA 1
ATOM 1773 C C . VAL A 1 227 ? 1.338 20.109 0.366 1 93.5 227 VAL A C 1
ATOM 1775 O O . VAL A 1 227 ? 1.314 21.109 -0.359 1 93.5 227 VAL A O 1
ATOM 1778 N N . LEU A 1 228 ? 2.363 19.312 0.489 1 91.56 228 LEU A N 1
ATOM 1779 C CA . LEU A 1 228 ? 3.633 19.625 -0.155 1 91.56 228 LEU A CA 1
ATOM 1780 C C . LEU A 1 228 ? 3.961 18.609 -1.243 1 91.56 228 LEU A C 1
ATOM 1782 O O . LEU A 1 228 ? 3.668 17.422 -1.098 1 91.56 228 LEU A O 1
ATOM 1786 N N . LYS A 1 229 ? 4.547 19.125 -2.322 1 90 229 LYS A N 1
ATOM 1787 C CA . LYS A 1 229 ? 5.125 18.188 -3.283 1 90 229 LYS A CA 1
ATOM 1788 C C . LYS A 1 229 ? 6.32 17.453 -2.686 1 90 229 LYS A C 1
ATOM 1790 O O . LYS A 1 229 ? 7.238 18.078 -2.154 1 90 229 LYS A O 1
ATOM 1795 N N . ALA A 1 230 ? 6.211 16.172 -2.645 1 93.44 230 ALA A N 1
ATOM 1796 C CA . ALA A 1 230 ? 7.242 15.383 -1.986 1 93.44 230 ALA A CA 1
ATOM 1797 C C . ALA A 1 230 ? 7.461 14.055 -2.717 1 93.44 230 ALA A C 1
ATOM 1799 O O . ALA A 1 230 ? 6.598 13.609 -3.469 1 93.44 230 ALA A O 1
ATOM 1800 N N . LYS A 1 231 ? 8.664 13.562 -2.596 1 92.19 231 LYS A N 1
ATOM 1801 C CA . LYS A 1 231 ? 9.008 12.25 -3.131 1 92.19 231 LYS A CA 1
ATOM 1802 C C . LYS A 1 231 ? 9.258 11.25 -2.008 1 92.19 231 LYS A C 1
ATOM 1804 O O . LYS A 1 231 ? 10 11.539 -1.066 1 92.19 231 LYS A O 1
ATOM 1809 N N . ASN A 1 232 ? 8.609 10.094 -2.135 1 92.62 232 ASN A N 1
ATOM 1810 C CA . ASN A 1 232 ? 8.836 9.047 -1.139 1 92.62 232 ASN A CA 1
ATOM 1811 C C . ASN A 1 232 ? 10.141 8.312 -1.393 1 92.62 232 ASN A C 1
ATOM 1813 O O . ASN A 1 232 ? 10.32 7.688 -2.443 1 92.62 232 ASN A O 1
ATOM 1817 N N . LEU A 1 233 ? 11.023 8.438 -0.443 1 92.31 233 LEU A N 1
ATOM 1818 C CA . LEU A 1 233 ? 12.305 7.742 -0.531 1 92.31 233 LEU A CA 1
ATOM 1819 C C . LEU A 1 233 ? 12.336 6.527 0.387 1 92.31 233 LEU A C 1
ATOM 1821 O O . LEU A 1 233 ? 11.945 6.613 1.555 1 92.31 233 LEU A O 1
ATOM 1825 N N . THR A 1 234 ? 12.727 5.441 -0.169 1 91.44 234 THR A N 1
ATOM 1826 C CA . THR A 1 234 ? 12.914 4.27 0.678 1 91.44 234 THR A CA 1
ATOM 1827 C C . THR A 1 234 ? 14.125 4.457 1.596 1 91.44 234 THR A C 1
ATOM 1829 O O . THR A 1 234 ? 15.141 5.016 1.186 1 91.44 234 THR A O 1
ATOM 1832 N N . ILE A 1 235 ? 14 3.916 2.758 1 92.62 235 ILE A N 1
ATOM 1833 C CA . ILE A 1 235 ? 15.078 4.113 3.723 1 92.62 235 ILE A CA 1
ATOM 1834 C C . ILE A 1 235 ? 16.016 2.902 3.713 1 92.62 235 ILE A C 1
ATOM 1836 O O . ILE A 1 235 ? 15.555 1.761 3.812 1 92.62 235 ILE A O 1
ATOM 1840 N N . ASN A 1 236 ? 17.266 3.148 3.533 1 91.06 236 ASN A N 1
ATOM 1841 C CA . ASN A 1 236 ? 18.312 2.123 3.613 1 91.06 236 ASN A CA 1
ATOM 1842 C C . ASN A 1 236 ? 19.203 2.32 4.836 1 91.06 236 ASN A C 1
ATOM 1844 O O . ASN A 1 236 ? 20.047 3.209 4.852 1 91.06 236 ASN A O 1
ATOM 1848 N N . PHE A 1 237 ? 19.031 1.507 5.805 1 93.12 237 PHE A N 1
ATOM 1849 C CA . PHE A 1 237 ? 19.828 1.582 7.016 1 93.12 237 PHE A CA 1
ATOM 1850 C C . PHE A 1 237 ? 21.141 0.818 6.84 1 93.12 237 PHE A C 1
ATOM 1852 O O . PHE A 1 237 ? 21.141 -0.379 6.547 1 93.12 237 PHE A O 1
ATOM 1859 N N . GLU A 1 238 ? 22.234 1.491 7.004 1 93.19 238 GLU A N 1
ATOM 1860 C CA . GLU A 1 238 ? 23.547 0.865 6.875 1 93.19 238 GLU A CA 1
ATOM 1861 C C . GLU A 1 238 ? 24.016 0.295 8.211 1 93.19 238 GLU A C 1
ATOM 1863 O O . GLU A 1 238 ? 24.547 1.023 9.047 1 93.19 238 GLU A O 1
ATOM 1868 N N . VAL A 1 239 ? 23.875 -0.994 8.344 1 94.31 239 VAL A N 1
ATOM 1869 C CA . VAL A 1 239 ? 24.266 -1.669 9.578 1 94.31 239 VAL A CA 1
ATOM 1870 C C . VAL A 1 239 ? 25.75 -2.049 9.516 1 94.31 239 VAL A C 1
ATOM 1872 O O . VAL A 1 239 ? 26.234 -2.516 8.484 1 94.31 239 VAL A O 1
ATOM 1875 N N . SER A 1 240 ? 26.438 -1.79 10.641 1 94.38 240 SER A N 1
ATOM 1876 C CA . SER A 1 240 ? 27.859 -2.1 10.695 1 94.38 240 SER A CA 1
ATOM 1877 C C . SER A 1 240 ? 28.172 -3.02 11.867 1 94.38 240 SER A C 1
ATOM 1879 O O . SER A 1 240 ? 27.391 -3.133 12.812 1 94.38 240 SER A O 1
ATOM 1881 N N . GLY A 1 241 ? 29.297 -3.729 11.68 1 95 241 GLY A N 1
ATOM 1882 C CA . GLY A 1 241 ? 29.766 -4.59 12.758 1 95 241 GLY A CA 1
ATOM 1883 C C . GLY A 1 241 ? 29.344 -6.039 12.586 1 95 241 GLY A C 1
ATOM 1884 O O . GLY A 1 241 ? 28.594 -6.371 11.656 1 95 241 GLY A O 1
ATOM 1885 N N . ASP A 1 242 ? 30.016 -6.887 13.469 1 95.12 242 ASP A N 1
ATOM 1886 C CA . ASP A 1 242 ? 29.688 -8.312 13.484 1 95.12 242 ASP A CA 1
ATOM 1887 C C . ASP A 1 242 ? 29.125 -8.734 14.836 1 95.12 242 ASP A C 1
ATOM 1889 O O . ASP A 1 242 ? 29.672 -8.352 15.883 1 95.12 242 ASP A O 1
ATOM 1893 N N . VAL A 1 243 ? 28.094 -9.5 14.727 1 96.5 243 VAL A N 1
ATOM 1894 C CA . VAL A 1 243 ? 27.5 -9.969 15.969 1 96.5 243 VAL A CA 1
ATOM 1895 C C . VAL A 1 243 ? 28.453 -10.938 16.672 1 96.5 243 VAL A C 1
ATOM 1897 O O . VAL A 1 243 ? 29.438 -11.391 16.078 1 96.5 243 VAL A O 1
ATOM 1900 N N . ALA A 1 244 ? 28.172 -11.289 17.922 1 97.25 244 ALA A N 1
ATOM 1901 C CA . ALA A 1 244 ? 28.984 -12.203 18.734 1 97.25 244 ALA A CA 1
ATOM 1902 C C . ALA A 1 244 ? 29.047 -13.586 18.094 1 97.25 244 ALA A C 1
ATOM 1904 O O . ALA A 1 244 ? 28.141 -13.969 17.344 1 97.25 244 ALA A O 1
ATOM 1905 N N . LYS A 1 245 ? 30.109 -14.328 18.406 1 95.25 245 LYS A N 1
ATOM 1906 C CA . LYS A 1 245 ? 30.219 -15.703 17.922 1 95.25 245 LYS A CA 1
ATOM 1907 C C . LYS A 1 245 ? 29.031 -16.547 18.391 1 95.25 245 LYS A C 1
ATOM 1909 O O . LYS A 1 245 ? 28.609 -16.453 19.547 1 95.25 245 LYS A O 1
ATOM 1914 N N . GLY A 1 246 ? 28.484 -17.297 17.5 1 95.44 246 GLY A N 1
ATOM 1915 C CA . GLY A 1 246 ? 27.344 -18.125 17.812 1 95.44 246 GLY A CA 1
ATOM 1916 C C . GLY A 1 246 ? 26.016 -17.453 17.531 1 95.44 246 GLY A C 1
ATOM 1917 O O . GLY A 1 246 ? 24.953 -18.062 17.703 1 95.44 246 GLY A O 1
ATOM 1918 N N . TYR A 1 247 ? 26.172 -16.219 17.188 1 96.62 247 TYR A N 1
ATOM 1919 C CA . TYR A 1 247 ? 24.969 -15.469 16.844 1 96.62 247 TYR A CA 1
ATOM 1920 C C . TYR A 1 247 ? 25.016 -14.992 15.398 1 96.62 247 TYR A C 1
ATOM 1922 O O . TYR A 1 247 ? 26.062 -15.039 14.75 1 96.62 247 TYR A O 1
ATOM 1930 N N . ARG A 1 248 ? 23.828 -14.602 14.891 1 95.69 248 ARG A N 1
ATOM 1931 C CA . ARG A 1 248 ? 23.734 -14.102 13.523 1 95.69 248 ARG A CA 1
ATOM 1932 C C . ARG A 1 248 ? 22.734 -12.945 13.43 1 95.69 248 ARG A C 1
ATOM 1934 O O . ARG A 1 248 ? 21.688 -12.977 14.078 1 95.69 248 ARG A O 1
ATOM 1941 N N . TYR A 1 249 ? 23.156 -11.906 12.688 1 95.25 249 TYR A N 1
ATOM 1942 C CA . TYR A 1 249 ? 22.25 -10.82 12.352 1 95.25 249 TYR A CA 1
ATOM 1943 C C . TYR A 1 249 ? 21.172 -11.297 11.375 1 95.25 249 TYR A C 1
ATOM 1945 O O . TYR A 1 249 ? 21.484 -11.891 10.336 1 95.25 249 TYR A O 1
ATOM 1953 N N . THR A 1 250 ? 19.844 -11.109 11.664 1 93.81 250 THR A N 1
ATOM 1954 C CA . THR A 1 250 ? 18.781 -11.672 10.836 1 93.81 250 THR A CA 1
ATOM 1955 C C . THR A 1 250 ? 17.984 -10.555 10.156 1 93.81 250 THR A C 1
ATOM 1957 O O . THR A 1 250 ? 16.969 -10.82 9.508 1 93.81 250 THR A O 1
ATOM 1960 N N . GLY A 1 251 ? 18.406 -9.344 10.297 1 92.94 251 GLY A N 1
ATOM 1961 C CA . GLY A 1 251 ? 17.75 -8.25 9.609 1 92.94 251 GLY A CA 1
ATOM 1962 C C . GLY A 1 251 ? 17.266 -7.16 10.555 1 92.94 251 GLY A C 1
ATOM 1963 O O . GLY A 1 251 ? 17.609 -7.152 11.734 1 92.94 251 GLY A O 1
ATOM 1964 N N . LEU A 1 252 ? 16.547 -6.18 9.945 1 93.31 252 LEU A N 1
ATOM 1965 C CA . LEU A 1 252 ? 16.031 -5.074 10.75 1 93.31 252 LEU A CA 1
ATOM 1966 C C . LEU A 1 252 ? 14.562 -4.809 10.43 1 93.31 252 LEU A C 1
ATOM 1968 O O . LEU A 1 252 ? 14.078 -5.156 9.344 1 93.31 252 LEU A O 1
ATOM 1972 N N . GLU A 1 253 ? 13.883 -4.32 11.414 1 92.12 253 GLU A N 1
ATOM 1973 C CA . GLU A 1 253 ? 12.508 -3.842 11.312 1 92.12 253 GLU A CA 1
ATOM 1974 C C . GLU A 1 253 ? 12.406 -2.361 11.664 1 92.12 253 GLU A C 1
ATOM 1976 O O . GLU A 1 253 ? 12.945 -1.926 12.688 1 92.12 253 GLU A O 1
ATOM 1981 N N . SER A 1 254 ? 11.836 -1.668 10.688 1 94.38 254 SER A N 1
ATOM 1982 C CA . SER A 1 254 ? 11.695 -0.234 10.914 1 94.38 254 SER A CA 1
ATOM 1983 C C . SER A 1 254 ? 10.227 0.16 11.047 1 94.38 254 SER A C 1
ATOM 1985 O O . SER A 1 254 ? 9.344 -0.51 10.5 1 94.38 254 SER A O 1
ATOM 1987 N N . SER A 1 255 ? 10.023 1.259 11.82 1 94.88 255 SER A N 1
ATOM 1988 C CA . SER A 1 255 ? 8.664 1.753 11.992 1 94.88 255 SER A CA 1
ATOM 1989 C C . SER A 1 255 ? 8.086 2.275 10.68 1 94.88 255 SER A C 1
ATOM 1991 O O . SER A 1 255 ? 6.875 2.244 10.469 1 94.88 255 SER A O 1
ATOM 1993 N N . ILE A 1 256 ? 8.945 2.791 9.883 1 92.94 256 ILE A N 1
ATOM 1994 C CA . ILE A 1 256 ? 8.523 3.213 8.547 1 92.94 256 ILE A CA 1
ATOM 1995 C C . ILE A 1 256 ? 9.508 2.688 7.504 1 92.94 256 ILE A C 1
ATOM 1997 O O . ILE A 1 256 ? 10.688 2.477 7.805 1 92.94 256 ILE A O 1
ATOM 2001 N N . LYS A 1 257 ? 8.992 2.482 6.309 1 88.38 257 LYS A N 1
ATOM 2002 C CA . LYS A 1 257 ? 9.828 1.928 5.246 1 88.38 257 LYS A CA 1
ATOM 2003 C C . LYS A 1 257 ? 10.258 3.012 4.262 1 88.38 257 LYS A C 1
ATOM 2005 O O . LYS A 1 257 ? 11.25 2.852 3.551 1 88.38 257 LYS A O 1
ATOM 2010 N N . SER A 1 258 ? 9.508 4.094 4.207 1 92.81 258 SER A N 1
ATOM 2011 C CA . SER A 1 258 ? 9.781 5.207 3.307 1 92.81 258 SER A CA 1
ATOM 2012 C C . SER A 1 258 ? 9.469 6.543 3.967 1 92.81 258 SER A C 1
ATOM 2014 O O . SER A 1 258 ? 8.773 6.594 4.98 1 92.81 258 SER A O 1
ATOM 2016 N N . VAL A 1 259 ? 10.062 7.562 3.457 1 94.75 259 VAL A N 1
ATOM 2017 C CA . VAL A 1 259 ? 9.875 8.898 4.016 1 94.75 259 VAL A CA 1
ATOM 2018 C C . VAL A 1 259 ? 9.641 9.906 2.891 1 94.75 259 VAL A C 1
ATOM 2020 O O . VAL A 1 259 ? 10.336 9.875 1.87 1 94.75 259 VAL A O 1
ATOM 2023 N N . PRO A 1 260 ? 8.57 10.703 3.049 1 95.81 260 PRO A N 1
ATOM 2024 C CA . PRO A 1 260 ? 8.352 11.75 2.055 1 95.81 260 PRO A CA 1
ATOM 2025 C C . PRO A 1 260 ? 9.328 12.922 2.201 1 95.81 260 PRO A C 1
ATOM 2027 O O . PRO A 1 260 ? 9.375 13.555 3.256 1 95.81 260 PRO A O 1
ATOM 2030 N N . VAL A 1 261 ? 10.047 13.195 1.182 1 95.56 261 VAL A N 1
ATOM 2031 C CA . VAL A 1 261 ? 11.055 14.258 1.196 1 95.56 261 VAL A CA 1
ATOM 2032 C C . VAL A 1 261 ? 10.648 15.367 0.232 1 95.56 261 VAL A C 1
ATOM 2034 O O . VAL A 1 261 ? 10.258 15.094 -0.906 1 95.56 261 VAL A O 1
ATOM 2037 N N . VAL A 1 262 ? 10.719 16.594 0.775 1 93.5 262 VAL A N 1
ATOM 2038 C CA . VAL A 1 262 ? 10.367 17.766 0.002 1 93.5 262 VAL A CA 1
ATOM 2039 C C . VAL A 1 262 ? 11.625 18.391 -0.605 1 93.5 262 VAL A C 1
ATOM 2041 O O . VAL A 1 262 ? 12.664 18.469 0.054 1 93.5 262 VAL A O 1
ATOM 2044 N N . GLY A 1 263 ? 11.562 18.766 -1.865 1 90.69 263 GLY A N 1
ATOM 2045 C CA . GLY A 1 263 ? 12.617 19.406 -2.631 1 90.69 263 GLY A CA 1
ATOM 2046 C C . GLY A 1 263 ? 12.211 19.719 -4.059 1 90.69 263 GLY A C 1
ATOM 2047 O O . GLY A 1 263 ? 11.086 19.438 -4.469 1 90.69 263 GLY A O 1
ATOM 2048 N N . THR A 1 264 ? 13.125 20.406 -4.789 1 90.25 264 THR A N 1
ATOM 2049 C CA . THR A 1 264 ? 12.852 20.656 -6.199 1 90.25 264 THR A CA 1
ATOM 2050 C C . THR A 1 264 ? 12.93 19.375 -7.008 1 90.25 264 THR A C 1
ATOM 2052 O O . THR A 1 264 ? 13.578 18.406 -6.594 1 90.25 264 THR A O 1
ATOM 2055 N N . ASN A 1 265 ? 12.219 19.359 -8.125 1 90.25 265 ASN A N 1
ATOM 2056 C CA . ASN A 1 265 ? 12.266 18.188 -8.992 1 90.25 265 ASN A CA 1
ATOM 2057 C C . ASN A 1 265 ? 13.695 17.844 -9.414 1 90.25 265 ASN A C 1
ATOM 2059 O O . ASN A 1 265 ? 14.055 16.672 -9.523 1 90.25 265 ASN A O 1
ATOM 2063 N N . SER A 1 266 ? 14.469 18.812 -9.508 1 88.75 266 SER A N 1
ATOM 2064 C CA . SER A 1 266 ? 15.859 18.625 -9.922 1 88.75 266 SER A CA 1
ATOM 2065 C C . SER A 1 266 ? 16.672 17.906 -8.844 1 88.75 266 SER A C 1
ATOM 2067 O O . SER A 1 266 ? 17.422 16.984 -9.141 1 88.75 266 SER A O 1
ATOM 2069 N N . VAL A 1 267 ? 16.422 18.312 -7.652 1 88.94 267 VAL A N 1
ATOM 2070 C CA . VAL A 1 267 ? 17.172 17.75 -6.539 1 88.94 267 VAL A CA 1
ATOM 2071 C C . VAL A 1 267 ? 16.672 16.344 -6.246 1 88.94 267 VAL A C 1
ATOM 2073 O O . VAL A 1 267 ? 17.469 15.445 -5.945 1 88.94 267 VAL A O 1
ATOM 2076 N N . LEU A 1 268 ? 15.438 16.094 -6.414 1 91.25 268 LEU A N 1
ATOM 2077 C CA . LEU A 1 268 ? 14.812 14.836 -6.031 1 91.25 268 LEU A CA 1
ATOM 2078 C C . LEU A 1 268 ? 14.969 13.797 -7.137 1 91.25 268 LEU A C 1
ATOM 2080 O O . LEU A 1 268 ? 14.758 12.609 -6.902 1 91.25 268 LEU A O 1
ATOM 2084 N N . ALA A 1 269 ? 15.359 14.242 -8.281 1 90.44 269 ALA A N 1
ATOM 2085 C CA . ALA A 1 269 ? 15.352 13.391 -9.469 1 90.44 269 ALA A CA 1
ATOM 2086 C C . ALA A 1 269 ? 16.219 12.148 -9.258 1 90.44 269 ALA A C 1
ATOM 2088 O O . ALA A 1 269 ? 15.805 11.039 -9.578 1 90.44 269 ALA A O 1
ATOM 2089 N N . SER A 1 270 ? 17.359 12.258 -8.633 1 85.88 270 SER A N 1
ATOM 2090 C CA . SER A 1 270 ? 18.312 11.156 -8.531 1 85.88 270 SER A CA 1
ATOM 2091 C C . SER A 1 270 ? 18.172 10.422 -7.203 1 85.88 270 SER A C 1
ATOM 2093 O O . SER A 1 270 ? 18.906 9.477 -6.934 1 85.88 270 SER A O 1
ATOM 2095 N N . LEU A 1 271 ? 17.219 10.93 -6.449 1 87.38 271 LEU A N 1
ATOM 2096 C CA . LEU A 1 271 ? 17.078 10.336 -5.125 1 87.38 271 LEU A CA 1
ATOM 2097 C C . LEU A 1 271 ? 16.031 9.234 -5.129 1 87.38 271 LEU A C 1
ATOM 2099 O O . LEU A 1 271 ? 14.852 9.5 -5.398 1 87.38 271 LEU A O 1
ATOM 2103 N N . THR A 1 272 ? 16.453 8.008 -4.918 1 84.31 272 THR A N 1
ATOM 2104 C CA . THR A 1 272 ? 15.5 6.906 -4.84 1 84.31 272 THR A CA 1
ATOM 2105 C C . THR A 1 272 ? 15.445 6.344 -3.424 1 84.31 272 THR A C 1
ATOM 2107 O O . THR A 1 272 ? 14.422 5.785 -3.012 1 84.31 272 THR A O 1
ATOM 2110 N N . SER A 1 273 ? 16.547 6.555 -2.725 1 89.38 273 SER A N 1
ATOM 2111 C CA . SER A 1 273 ? 16.641 6.039 -1.362 1 89.38 273 SER A CA 1
ATOM 2112 C C . SER A 1 273 ? 17.391 7.004 -0.453 1 89.38 273 SER A C 1
ATOM 2114 O O . SER A 1 273 ? 18.141 7.852 -0.931 1 89.38 273 SER A O 1
ATOM 2116 N N . LEU A 1 274 ? 17.047 6.961 0.768 1 92 274 LEU A N 1
ATOM 2117 C CA . LEU A 1 274 ? 17.766 7.688 1.809 1 92 274 LEU A CA 1
ATOM 2118 C C . LEU A 1 274 ? 18.703 6.758 2.572 1 92 274 LEU A C 1
ATOM 2120 O O . LEU A 1 274 ? 18.25 5.812 3.223 1 92 274 LEU A O 1
ATOM 2124 N N . SER A 1 275 ? 20 6.926 2.449 1 91.81 275 SER A N 1
ATOM 2125 C CA . SER A 1 275 ? 20.969 6.129 3.18 1 91.81 275 SER A CA 1
ATOM 2126 C C . SER A 1 275 ? 21.188 6.668 4.59 1 91.81 275 SER A C 1
ATOM 2128 O O . SER A 1 275 ? 21.5 7.844 4.766 1 91.81 275 SER A O 1
ATOM 2130 N N . VAL A 1 276 ? 20.984 5.859 5.52 1 94.44 276 VAL A N 1
ATOM 2131 C CA . VAL A 1 276 ? 21.141 6.246 6.918 1 94.44 276 VAL A CA 1
ATOM 2132 C C . VAL A 1 276 ? 22.328 5.5 7.531 1 94.44 276 VAL A C 1
ATOM 2134 O O . VAL A 1 276 ? 22.281 4.281 7.719 1 94.44 276 VAL A O 1
ATOM 2137 N N . SER A 1 277 ? 23.406 6.246 7.781 1 94.25 277 SER A N 1
ATOM 2138 C CA . SER A 1 277 ? 24.578 5.707 8.453 1 94.25 277 SER A CA 1
ATOM 2139 C C . SER A 1 277 ? 24.75 6.328 9.836 1 94.25 277 SER A C 1
ATOM 2141 O O . SER A 1 277 ? 24.828 7.551 9.969 1 94.25 277 SER A O 1
ATOM 2143 N N . SER A 1 278 ? 24.672 5.484 10.836 1 94.62 278 SER A N 1
ATOM 2144 C CA . SER A 1 278 ? 24.797 5.941 12.219 1 94.62 278 SER A CA 1
ATOM 2145 C C . SER A 1 278 ? 25.578 4.949 13.062 1 94.62 278 SER A C 1
ATOM 2147 O O . SER A 1 278 ? 25.531 3.742 12.828 1 94.62 278 SER A O 1
ATOM 2149 N N . ASP A 1 279 ? 26.25 5.461 14.078 1 95.06 279 ASP A N 1
ATOM 2150 C CA . ASP A 1 279 ? 26.953 4.609 15.031 1 95.06 279 ASP A CA 1
ATOM 2151 C C . ASP A 1 279 ? 25.969 3.768 15.844 1 95.06 279 ASP A C 1
ATOM 2153 O O . ASP A 1 279 ? 26.328 2.689 16.328 1 95.06 279 ASP A O 1
ATOM 2157 N N . LYS A 1 280 ? 24.781 4.281 15.859 1 95.94 280 LYS A N 1
ATOM 2158 C CA . LYS A 1 280 ? 23.766 3.564 16.625 1 95.94 280 LYS A CA 1
ATOM 2159 C C . LYS A 1 280 ? 23.359 2.273 15.914 1 95.94 280 LYS A C 1
ATOM 2161 O O . LYS A 1 280 ? 22.734 1.397 16.531 1 95.94 280 LYS A O 1
ATOM 2166 N N . LEU A 1 281 ? 23.703 2.174 14.672 1 96.5 281 LEU A N 1
ATOM 2167 C CA . LEU A 1 281 ? 23.328 0.995 13.891 1 96.5 281 LEU A CA 1
ATOM 2168 C C . LEU A 1 281 ? 24.453 -0.036 13.906 1 96.5 281 LEU A C 1
ATOM 2170 O O . LEU A 1 281 ? 24.484 -0.938 13.062 1 96.5 281 LEU A O 1
ATOM 2174 N N . ASN A 1 282 ? 25.375 0.049 14.828 1 97.19 282 ASN A N 1
ATOM 2175 C CA . ASN A 1 282 ? 26.469 -0.902 15.023 1 97.19 282 ASN A CA 1
ATOM 2176 C C . ASN A 1 282 ? 26.031 -2.09 15.875 1 97.19 282 ASN A C 1
ATOM 2178 O O . ASN A 1 282 ? 25.5 -1.909 16.969 1 97.19 282 ASN A O 1
ATOM 2182 N N . ILE A 1 283 ? 26.281 -3.291 15.383 1 97.06 283 ILE A N 1
ATOM 2183 C CA . ILE A 1 283 ? 25.812 -4.469 16.109 1 97.06 283 ILE A CA 1
ATOM 2184 C C . ILE A 1 283 ? 27.016 -5.285 16.578 1 97.06 283 ILE A C 1
ATOM 2186 O O . ILE A 1 283 ? 26.891 -6.484 16.844 1 97.06 283 ILE A O 1
ATOM 2190 N N . ASP A 1 284 ? 28.188 -4.695 16.688 1 97.38 284 ASP A N 1
ATOM 2191 C CA . ASP A 1 284 ? 29.391 -5.41 17.094 1 97.38 284 ASP A CA 1
ATOM 2192 C C . ASP A 1 284 ? 29.203 -6.066 18.453 1 97.38 284 ASP A C 1
ATOM 2194 O O . ASP A 1 284 ? 28.906 -5.387 19.438 1 97.38 284 ASP A O 1
ATOM 2198 N N . GLY A 1 285 ? 29.266 -7.418 18.469 1 97.31 285 GLY A N 1
ATOM 2199 C CA . GLY A 1 285 ? 29.219 -8.164 19.719 1 97.31 285 GLY A CA 1
ATOM 2200 C C . GLY A 1 285 ? 27.812 -8.375 20.234 1 97.31 285 GLY A C 1
ATOM 2201 O O . GLY A 1 285 ? 27.609 -8.891 21.344 1 97.31 285 GLY A O 1
ATOM 2202 N N . ALA A 1 286 ? 26.812 -8.062 19.516 1 96.94 286 ALA A N 1
ATOM 2203 C CA . ALA A 1 286 ? 25.438 -8.164 19.953 1 96.94 286 ALA A CA 1
ATOM 2204 C C . ALA A 1 286 ? 25.016 -9.617 20.141 1 96.94 286 ALA A C 1
ATOM 2206 O O . ALA A 1 286 ? 25.391 -10.484 19.328 1 96.94 286 ALA A O 1
ATOM 2207 N N . THR A 1 287 ? 24.234 -9.938 21.188 1 97.5 287 THR A N 1
ATOM 2208 C CA . THR A 1 287 ? 23.734 -11.281 21.469 1 97.5 287 THR A CA 1
ATOM 2209 C C . THR A 1 287 ? 22.203 -11.273 21.578 1 97.5 287 THR A C 1
ATOM 2211 O O . THR A 1 287 ? 21.594 -12.289 21.906 1 97.5 287 THR A O 1
ATOM 2214 N N . SER A 1 288 ? 21.688 -10.055 21.422 1 97 288 SER A N 1
ATOM 2215 C CA . SER A 1 288 ? 20.25 -9.891 21.438 1 97 288 SER A CA 1
ATOM 2216 C C . SER A 1 288 ? 19.812 -8.719 20.562 1 97 288 SER A C 1
ATOM 2218 O O . SER A 1 288 ? 20.656 -7.973 20.062 1 97 288 SER A O 1
ATOM 2220 N N . ASP A 1 289 ? 18.547 -8.578 20.406 1 97.5 289 ASP A N 1
ATOM 2221 C CA . ASP A 1 289 ? 18 -7.512 19.578 1 97.5 289 ASP A CA 1
ATOM 2222 C C . ASP A 1 289 ? 18.344 -6.137 20.141 1 97.5 289 ASP A C 1
ATOM 2224 O O . ASP A 1 289 ? 18.484 -5.98 21.359 1 97.5 289 ASP A O 1
ATOM 2228 N N . LYS A 1 290 ? 18.562 -5.281 19.312 1 96.5 290 LYS A N 1
ATOM 2229 C CA . LYS A 1 290 ? 18.859 -3.9 19.688 1 96.5 290 LYS A CA 1
ATOM 2230 C C . LYS A 1 290 ? 17.828 -2.941 19.078 1 96.5 290 LYS A C 1
ATOM 2232 O O . LYS A 1 290 ? 17.5 -3.043 17.906 1 96.5 290 LYS A O 1
ATOM 2237 N N . GLU A 1 291 ? 17.281 -2.053 19.844 1 97.31 291 GLU A N 1
ATOM 2238 C CA . GLU A 1 291 ? 16.328 -1.038 19.375 1 97.31 291 GLU A CA 1
ATOM 2239 C C . GLU A 1 291 ? 16.953 0.354 19.422 1 97.31 291 GLU A C 1
ATOM 2241 O O . GLU A 1 291 ? 17.531 0.754 20.422 1 97.31 291 GLU A O 1
ATOM 2246 N N . VAL A 1 292 ? 16.859 1.024 18.328 1 96.62 292 VAL A N 1
ATOM 2247 C CA . VAL A 1 292 ? 17.484 2.34 18.219 1 96.62 292 VAL A CA 1
ATOM 2248 C C . VAL A 1 292 ? 16.469 3.348 17.688 1 96.62 292 VAL A C 1
ATOM 2250 O O . VAL A 1 292 ? 15.617 3 16.859 1 96.62 292 VAL A O 1
ATOM 2253 N N . LYS A 1 293 ? 16.547 4.57 18.203 1 96.5 293 LYS A N 1
ATOM 2254 C CA . LYS A 1 293 ? 15.75 5.688 17.688 1 96.5 293 LYS A CA 1
ATOM 2255 C C . LYS A 1 293 ? 16.625 6.672 16.922 1 96.5 293 LYS A C 1
ATOM 2257 O O . LYS A 1 293 ? 17.688 7.09 17.406 1 96.5 293 LYS A O 1
ATOM 2262 N N . LEU A 1 294 ? 16.219 6.957 15.688 1 96.38 294 LEU A N 1
ATOM 2263 C CA . LEU A 1 294 ? 17.016 7.828 14.828 1 96.38 294 LEU A CA 1
ATOM 2264 C C . LEU A 1 294 ? 16.188 9.016 14.344 1 96.38 294 LEU A C 1
ATOM 2266 O O . LEU A 1 294 ? 14.969 8.891 14.141 1 96.38 294 LEU A O 1
ATOM 2270 N N . ASP A 1 295 ? 16.844 10.172 14.211 1 96 295 ASP A N 1
ATOM 2271 C CA . ASP A 1 295 ? 16.281 11.359 13.578 1 96 295 ASP A CA 1
ATOM 2272 C C . ASP A 1 295 ? 16.703 11.453 12.109 1 96 295 ASP A C 1
ATOM 2274 O O . ASP A 1 295 ? 17.844 11.797 11.812 1 96 295 ASP A O 1
ATOM 2278 N N . LEU A 1 296 ? 15.734 11.219 11.25 1 96 296 LEU A N 1
ATOM 2279 C CA . LEU A 1 296 ? 16.031 11.109 9.82 1 96 296 LEU A CA 1
ATOM 2280 C C . LEU A 1 296 ? 16.438 12.469 9.25 1 96 296 LEU A C 1
ATOM 2282 O O . LEU A 1 296 ? 17.031 12.531 8.172 1 96 296 LEU A O 1
ATOM 2286 N N . SER A 1 297 ? 16.094 13.57 9.938 1 93.75 297 SER A N 1
ATOM 2287 C CA . SER A 1 297 ? 16.391 14.906 9.438 1 93.75 297 SER A CA 1
ATOM 2288 C C . SER A 1 297 ? 17.891 15.141 9.32 1 93.75 297 SER A C 1
ATOM 2290 O O . SER A 1 297 ? 18.328 16.031 8.586 1 93.75 297 SER A O 1
ATOM 2292 N N . GLN A 1 298 ? 18.641 14.289 9.945 1 94.44 298 GLN A N 1
ATOM 2293 C CA . GLN A 1 298 ? 20.078 14.461 9.984 1 94.44 298 GLN A CA 1
ATOM 2294 C C . GLN A 1 298 ? 20.75 13.828 8.766 1 94.44 298 GLN A C 1
ATOM 2296 O O . GLN A 1 298 ? 21.938 14.039 8.523 1 94.44 298 GLN A O 1
ATOM 2301 N N . TYR A 1 299 ? 20.016 13.086 8.016 1 95.19 299 TYR A N 1
ATOM 2302 C CA . TYR A 1 299 ? 20.625 12.305 6.949 1 95.19 299 TYR A CA 1
ATOM 2303 C C . TYR A 1 299 ? 20.141 12.766 5.586 1 95.19 299 TYR A C 1
ATOM 2305 O O . TYR A 1 299 ? 20.422 12.125 4.566 1 95.19 299 TYR A O 1
ATOM 2313 N N . LEU A 1 300 ? 19.453 13.844 5.551 1 94.31 300 LEU A N 1
ATOM 2314 C CA . LEU A 1 300 ? 18.859 14.328 4.305 1 94.31 300 LEU A CA 1
ATOM 2315 C C . LEU A 1 300 ? 19.906 15.062 3.467 1 94.31 300 LEU A C 1
ATOM 2317 O O . LEU A 1 300 ? 20.812 15.688 4.008 1 94.31 300 LEU A O 1
ATOM 2321 N N . PRO A 1 301 ? 19.75 14.945 2.139 1 90.12 301 PRO A N 1
ATOM 2322 C CA . PRO A 1 301 ? 20.594 15.773 1.272 1 90.12 301 PRO A CA 1
ATOM 2323 C C . PRO A 1 301 ? 20.312 17.266 1.422 1 90.12 301 PRO A C 1
ATOM 2325 O O . PRO A 1 301 ? 19.266 17.641 1.962 1 90.12 301 PRO A O 1
ATOM 2328 N N . PRO A 1 302 ? 21.234 18.016 0.944 1 88.44 302 PRO A N 1
ATOM 2329 C CA . PRO A 1 302 ? 21.016 19.469 1.034 1 88.44 302 PRO A CA 1
ATOM 2330 C C . PRO A 1 302 ? 19.797 19.922 0.257 1 88.44 302 PRO A C 1
ATOM 2332 O O . PRO A 1 302 ? 19.438 19.328 -0.764 1 88.44 302 PRO A O 1
ATOM 2335 N N . SER A 1 303 ? 19.078 20.922 0.724 1 87.5 303 SER A N 1
ATOM 2336 C CA . SER A 1 303 ? 17.938 21.578 0.092 1 87.5 303 SER A CA 1
ATOM 2337 C C . SER A 1 303 ? 16.688 20.688 0.119 1 87.5 303 SER A C 1
ATOM 2339 O O . SER A 1 303 ? 15.844 20.766 -0.766 1 87.5 303 SER A O 1
ATOM 2341 N N . THR A 1 304 ? 16.781 19.703 0.954 1 92.38 304 THR A N 1
ATOM 2342 C CA . THR A 1 304 ? 15.602 18.859 1.123 1 92.38 304 THR A CA 1
ATOM 2343 C C . THR A 1 304 ? 15.141 18.859 2.576 1 92.38 304 THR A C 1
ATOM 2345 O O . THR A 1 304 ? 15.875 19.281 3.469 1 92.38 304 THR A O 1
ATOM 2348 N N . SER A 1 305 ? 13.922 18.562 2.783 1 93.12 305 SER A N 1
ATOM 2349 C CA . SER A 1 305 ? 13.352 18.422 4.117 1 93.12 305 SER A CA 1
ATOM 2350 C C . SER A 1 305 ? 12.273 17.344 4.152 1 93.12 305 SER A C 1
ATOM 2352 O O . SER A 1 305 ? 11.797 16.906 3.104 1 93.12 305 SER A O 1
ATOM 2354 N N . ILE A 1 306 ? 11.984 16.938 5.332 1 95.12 306 ILE A N 1
ATOM 2355 C CA . ILE A 1 306 ? 10.93 15.945 5.492 1 95.12 306 ILE A CA 1
ATOM 2356 C C . ILE A 1 306 ? 9.57 16.641 5.578 1 95.12 306 ILE A C 1
ATOM 2358 O O . ILE A 1 306 ? 9.438 17.672 6.25 1 95.12 306 ILE A O 1
ATOM 2362 N N . ALA A 1 307 ? 8.492 16.297 4.777 1 90.62 307 ALA A N 1
ATOM 2363 C CA . ALA A 1 307 ? 7.188 16.938 4.703 1 90.62 307 ALA A CA 1
ATOM 2364 C C . ALA A 1 307 ? 6.449 16.844 6.035 1 90.62 307 ALA A C 1
ATOM 2366 O O . ALA A 1 307 ? 5.762 17.781 6.445 1 90.62 307 ALA A O 1
ATOM 2367 N N . GLY A 1 308 ? 6.652 15.805 6.91 1 87.31 308 GLY A N 1
ATOM 2368 C CA . GLY A 1 308 ? 5.91 15.57 8.141 1 87.31 308 GLY A CA 1
ATOM 2369 C C . GLY A 1 308 ? 6.805 15.242 9.32 1 87.31 308 GLY A C 1
ATOM 2370 O O . GLY A 1 308 ? 7.711 14.414 9.211 1 87.31 308 GLY A O 1
ATOM 2371 N N . ASP A 1 309 ? 6.344 15.922 10.438 1 85.5 309 ASP A N 1
ATOM 2372 C CA . ASP A 1 309 ? 7.141 15.719 11.641 1 85.5 309 ASP A CA 1
ATOM 2373 C C . ASP A 1 309 ? 7.043 14.273 12.125 1 85.5 309 ASP A C 1
ATOM 2375 O O . ASP A 1 309 ? 7.93 13.789 12.836 1 85.5 309 ASP A O 1
ATOM 2379 N N . GLU A 1 310 ? 5.941 13.648 11.75 1 86.19 310 GLU A N 1
ATOM 2380 C CA . GLU A 1 310 ? 5.723 12.281 12.211 1 86.19 310 GLU A CA 1
ATOM 2381 C C . GLU A 1 310 ? 6.758 11.328 11.617 1 86.19 310 GLU A C 1
ATOM 2383 O O . GLU A 1 310 ? 7 10.25 12.156 1 86.19 310 GLU A O 1
ATOM 2388 N N . TYR A 1 311 ? 7.449 11.781 10.555 1 91.38 311 TYR A N 1
ATOM 2389 C CA . TYR A 1 311 ? 8.391 10.914 9.859 1 91.38 311 TYR A CA 1
ATOM 2390 C C . TYR A 1 311 ? 9.812 11.148 10.344 1 91.38 311 TYR A C 1
ATOM 2392 O O . TYR A 1 311 ? 10.734 10.414 9.977 1 91.38 311 TYR A O 1
ATOM 2400 N N . LYS A 1 312 ? 10.039 12.141 11.125 1 92.25 312 LYS A N 1
ATOM 2401 C CA . LYS A 1 312 ? 11.391 12.539 11.5 1 92.25 312 LYS A CA 1
ATOM 2402 C C . LYS A 1 312 ? 12.031 11.516 12.43 1 92.25 312 LYS A C 1
ATOM 2404 O O . LYS A 1 312 ? 13.211 11.172 12.273 1 92.25 312 LYS A O 1
ATOM 2409 N N . ASN A 1 313 ? 11.211 10.977 13.312 1 94 313 ASN A N 1
ATOM 2410 C CA . ASN A 1 313 ? 11.727 10 14.266 1 94 313 ASN A CA 1
ATOM 2411 C C . ASN A 1 313 ? 11.352 8.578 13.867 1 94 313 ASN A C 1
ATOM 2413 O O . ASN A 1 313 ? 10.172 8.266 13.695 1 94 313 ASN A O 1
ATOM 2417 N N . VAL A 1 314 ? 12.367 7.762 13.719 1 95.62 314 VAL A N 1
ATOM 2418 C CA . VAL A 1 314 ? 12.133 6.383 13.305 1 95.62 314 VAL A CA 1
ATOM 2419 C C . VAL A 1 314 ? 12.75 5.426 14.32 1 95.62 314 VAL A C 1
ATOM 2421 O O . VAL A 1 314 ? 13.836 5.684 14.844 1 95.62 314 VAL A O 1
ATOM 2424 N N . THR A 1 315 ? 12.008 4.426 14.672 1 97.31 315 THR A N 1
ATOM 2425 C CA . THR A 1 315 ? 12.5 3.354 15.531 1 97.31 315 THR A CA 1
ATOM 2426 C C . THR A 1 315 ? 12.914 2.143 14.695 1 97.31 315 THR A C 1
ATOM 2428 O O . THR A 1 315 ? 12.156 1.677 13.844 1 97.31 315 THR A O 1
ATOM 2431 N N . VAL A 1 316 ? 14.133 1.694 14.914 1 96.75 316 VAL A N 1
ATOM 2432 C CA . VAL A 1 316 ? 14.688 0.561 14.18 1 96.75 316 VAL A CA 1
ATOM 2433 C C . VAL A 1 316 ? 15.047 -0.557 15.156 1 96.75 316 VAL A C 1
ATOM 2435 O O . VAL A 1 316 ? 15.695 -0.314 16.188 1 96.75 316 VAL A O 1
ATOM 2438 N N . LYS A 1 317 ? 14.562 -1.7 14.898 1 97.38 317 LYS A N 1
ATOM 2439 C CA . LYS A 1 317 ? 14.898 -2.889 15.68 1 97.38 317 LYS A CA 1
ATOM 2440 C C . LYS A 1 317 ? 15.828 -3.812 14.898 1 97.38 317 LYS A C 1
ATOM 2442 O O . LYS A 1 317 ? 15.477 -4.297 13.82 1 97.38 317 LYS A O 1
ATOM 2447 N N . LEU A 1 318 ? 17.016 -4.016 15.422 1 97.19 318 LEU A N 1
ATOM 2448 C CA . LEU A 1 318 ? 17.984 -4.938 14.836 1 97.19 318 LEU A CA 1
ATOM 2449 C C . LEU A 1 318 ? 17.859 -6.324 1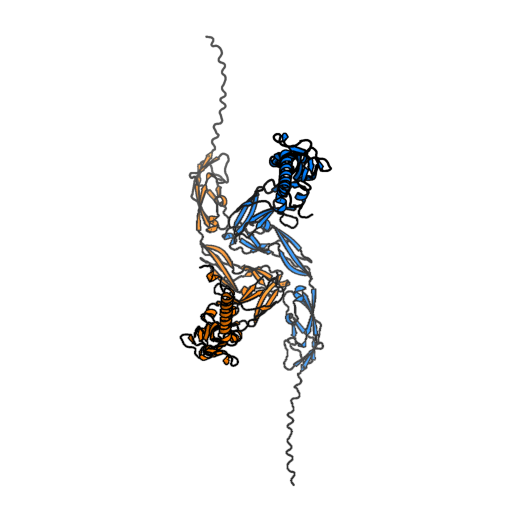5.469 1 97.19 318 LEU A C 1
ATOM 2451 O O . LEU A 1 318 ? 18.031 -6.477 16.672 1 97.19 318 LEU A O 1
ATOM 2455 N N . LYS A 1 319 ? 17.625 -7.277 14.641 1 96.69 319 LYS A N 1
ATOM 2456 C CA . LYS A 1 319 ? 17.312 -8.617 15.141 1 96.69 319 LYS A CA 1
ATOM 2457 C C . LYS A 1 319 ? 18.562 -9.5 15.133 1 96.69 319 LYS A C 1
ATOM 2459 O O . LYS A 1 319 ? 19.266 -9.578 14.125 1 96.69 319 LYS A O 1
ATOM 2464 N N . VAL A 1 320 ? 18.859 -10.117 16.234 1 97.06 320 VAL A N 1
ATOM 2465 C CA . VAL A 1 320 ? 19.969 -11.047 16.422 1 97.06 320 VAL A CA 1
ATOM 2466 C C . VAL A 1 320 ? 19.453 -12.352 17.016 1 97.06 320 VAL A C 1
ATOM 2468 O O . VAL A 1 320 ? 18.703 -12.336 18 1 97.06 320 VAL A O 1
ATOM 2471 N N . GLU A 1 321 ? 19.844 -13.461 16.406 1 96.81 321 GLU A N 1
ATOM 2472 C CA . GLU A 1 321 ? 19.391 -14.773 16.859 1 96.81 321 GLU A CA 1
ATOM 2473 C C . GLU A 1 321 ? 20.562 -15.727 17.062 1 96.81 321 GLU A C 1
ATOM 2475 O O . GLU A 1 321 ? 21.578 -15.641 16.344 1 96.81 321 GLU A O 1
ATOM 2480 N N . PRO A 1 322 ? 20.422 -16.625 17.984 1 96.88 322 PRO A N 1
ATOM 2481 C CA . PRO A 1 322 ? 21.469 -17.625 18.172 1 96.88 322 PRO A CA 1
ATOM 2482 C C . PRO A 1 322 ? 21.453 -18.703 17.109 1 96.88 322 PRO A C 1
ATOM 2484 O O . PRO A 1 322 ? 20.391 -19.062 16.594 1 96.88 322 PRO A O 1
ATOM 2487 N N . LEU A 1 323 ? 22.625 -19.141 16.75 1 97 323 LEU A N 1
ATOM 2488 C CA . LEU A 1 323 ? 22.734 -20.281 15.859 1 97 323 LEU A CA 1
ATOM 2489 C C . LEU A 1 323 ? 22.438 -21.578 16.594 1 97 323 LEU A C 1
ATOM 2491 O O . LEU A 1 323 ? 22.703 -21.688 17.797 1 97 323 LEU A O 1
ATOM 2495 N N . THR A 1 324 ? 21.797 -22.5 15.891 1 96.75 324 THR A N 1
ATOM 2496 C CA . THR A 1 324 ? 21.516 -23.812 16.438 1 96.75 324 THR A CA 1
ATOM 2497 C C . THR A 1 324 ? 22.031 -24.906 15.508 1 96.75 324 THR A C 1
ATOM 2499 O O . THR A 1 324 ? 22.516 -24.625 14.414 1 96.75 324 THR A O 1
ATOM 2502 N N . THR A 1 325 ? 22.078 -26.109 15.984 1 96.88 325 THR A N 1
ATOM 2503 C CA . THR A 1 325 ? 22.531 -27.234 15.18 1 96.88 325 THR A CA 1
ATOM 2504 C C . THR A 1 325 ? 21.391 -28.234 14.961 1 96.88 325 THR A C 1
ATOM 2506 O O . THR A 1 325 ? 20.469 -28.312 15.766 1 96.88 325 THR A O 1
ATOM 2509 N N . ARG A 1 326 ? 21.438 -28.781 13.812 1 96.62 326 ARG A N 1
ATOM 2510 C CA . ARG A 1 326 ? 20.516 -29.844 13.461 1 96.62 326 ARG A CA 1
ATOM 2511 C C . ARG A 1 326 ? 21.234 -30.984 12.75 1 96.62 326 ARG A C 1
ATOM 2513 O O . ARG A 1 326 ? 22.172 -30.766 12 1 96.62 326 ARG A O 1
ATOM 2520 N N . VAL A 1 327 ? 20.734 -32.188 13.023 1 97.12 327 VAL A N 1
ATOM 2521 C CA . VAL A 1 327 ? 21.359 -33.375 12.438 1 97.12 327 VAL A CA 1
ATOM 2522 C C . VAL A 1 327 ? 20.5 -33.875 11.273 1 97.12 327 VAL A C 1
ATOM 2524 O O . VAL A 1 327 ? 19.281 -34 11.391 1 97.12 327 VAL A O 1
ATOM 2527 N N . PHE A 1 328 ? 21.172 -34.062 10.148 1 96.94 328 PHE A N 1
ATOM 2528 C CA . PHE A 1 328 ? 20.531 -34.656 8.961 1 96.94 328 PHE A CA 1
ATOM 2529 C C . PHE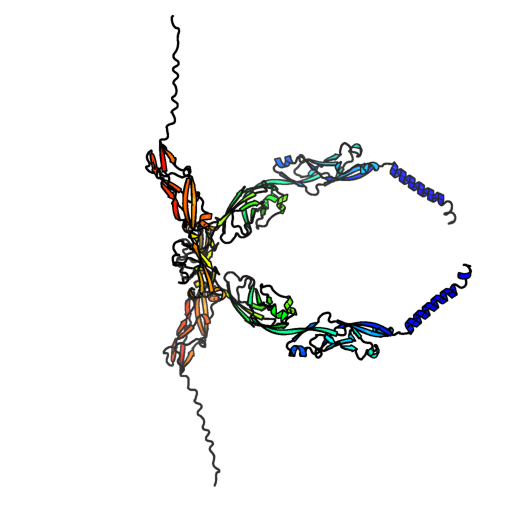 A 1 328 ? 21.141 -36 8.633 1 96.94 328 PHE A C 1
ATOM 2531 O O . PHE A 1 328 ? 22.375 -36.156 8.641 1 96.94 328 PHE A O 1
ATOM 2538 N N . THR A 1 329 ? 20.297 -37 8.32 1 96.5 329 THR A N 1
ATOM 2539 C CA . THR A 1 329 ? 20.75 -38.344 8.031 1 96.5 329 THR A CA 1
ATOM 2540 C C . THR A 1 329 ? 20.844 -38.562 6.52 1 96.5 329 THR A C 1
ATOM 2542 O O . THR A 1 329 ? 19.844 -38.5 5.812 1 96.5 329 THR A O 1
ATOM 2545 N N . LEU A 1 330 ? 22.062 -38.812 6.07 1 95.38 330 LEU A N 1
ATOM 2546 C CA . LEU A 1 330 ? 22.297 -39.062 4.648 1 95.38 330 LEU A CA 1
ATOM 2547 C C . LEU A 1 330 ? 22.375 -40.531 4.348 1 95.38 330 LEU A C 1
ATOM 2549 O O . LEU A 1 330 ? 23.047 -41.312 5.055 1 95.38 330 LEU A O 1
ATOM 2553 N N . LYS A 1 331 ? 21.625 -40.938 3.342 1 95.62 331 LYS A N 1
ATOM 2554 C CA . LYS A 1 331 ? 21.766 -42.312 2.828 1 95.62 331 LYS A CA 1
ATOM 2555 C C . LYS A 1 331 ? 22.969 -42.406 1.896 1 95.62 331 LYS A C 1
ATOM 2557 O O . LYS A 1 331 ? 22.969 -41.844 0.8 1 95.62 331 LYS A O 1
ATOM 2562 N N . LEU A 1 332 ? 23.922 -43.219 2.25 1 95.25 332 LEU A N 1
ATOM 2563 C CA . LEU A 1 332 ? 25.203 -43.25 1.552 1 95.25 332 LEU A CA 1
ATOM 2564 C C . LEU A 1 332 ? 25.047 -43.844 0.154 1 95.25 332 LEU A C 1
ATOM 2566 O O . LEU A 1 332 ? 25.703 -43.406 -0.79 1 95.25 332 LEU A O 1
ATOM 2570 N N . LYS A 1 333 ? 24.109 -44.719 0.029 1 92.81 333 LYS A N 1
ATOM 2571 C CA . LYS A 1 333 ? 23.906 -45.406 -1.247 1 92.81 333 LYS A CA 1
ATOM 2572 C C . LYS A 1 333 ? 23.406 -44.438 -2.312 1 92.81 333 LYS A C 1
ATOM 2574 O O . LYS A 1 333 ? 23.656 -44.625 -3.504 1 92.81 333 LYS A O 1
ATOM 2579 N N . ASN A 1 334 ? 22.781 -43.375 -1.891 1 92.94 334 ASN A N 1
ATOM 2580 C CA . ASN A 1 334 ? 22.125 -42.469 -2.814 1 92.94 334 ASN A CA 1
ATOM 2581 C C . ASN A 1 334 ? 23.047 -41.281 -3.168 1 92.94 334 ASN A C 1
ATOM 2583 O O . ASN A 1 334 ? 22.688 -40.438 -3.973 1 92.94 334 ASN A O 1
ATOM 2587 N N . LEU A 1 335 ? 24.219 -41.281 -2.668 1 95 335 LEU A N 1
ATOM 2588 C CA . LEU A 1 335 ? 25.109 -40.125 -2.883 1 95 335 LEU A CA 1
ATOM 2589 C C . LEU A 1 335 ? 25.75 -40.188 -4.27 1 95 335 LEU A C 1
ATOM 2591 O O . LEU A 1 335 ? 26.094 -41.281 -4.742 1 95 335 LEU A O 1
ATOM 2595 N N . ASP A 1 336 ? 25.828 -39.031 -4.863 1 94.38 336 ASP A N 1
ATOM 2596 C CA . ASP A 1 336 ? 26.609 -38.938 -6.086 1 94.38 336 ASP A CA 1
ATOM 2597 C C . ASP A 1 336 ? 28.094 -39.219 -5.812 1 94.38 336 ASP A C 1
ATOM 2599 O O . ASP A 1 336 ? 28.625 -38.812 -4.777 1 94.38 336 ASP A O 1
ATOM 2603 N N . LYS A 1 337 ? 28.812 -39.938 -6.715 1 94.62 337 LYS A N 1
ATOM 2604 C CA . LYS A 1 337 ? 30.203 -40.312 -6.543 1 94.62 337 LYS A CA 1
ATOM 2605 C C . LYS A 1 337 ? 31.094 -39.625 -7.578 1 94.62 337 LYS A C 1
ATOM 2607 O O . LYS A 1 337 ? 30.922 -39.844 -8.781 1 94.62 337 LYS A O 1
ATOM 2612 N N . LYS A 1 338 ? 31.875 -38.781 -7.004 1 95.44 338 LYS A N 1
ATOM 2613 C CA . LYS A 1 338 ? 32.875 -38.156 -7.871 1 95.44 338 LYS A CA 1
ATOM 2614 C C . LYS A 1 338 ? 34.094 -39.062 -8.039 1 95.44 338 LYS A C 1
ATOM 2616 O O . LYS A 1 338 ? 34.688 -39.5 -7.047 1 95.44 338 LYS A O 1
ATOM 2621 N N . GLY A 1 339 ? 34.438 -39.469 -9.25 1 92.12 339 GLY A N 1
ATOM 2622 C CA . GLY A 1 339 ? 35.625 -40.281 -9.516 1 92.12 339 GLY A CA 1
ATOM 2623 C C . GLY A 1 339 ? 35.312 -41.781 -9.586 1 92.12 339 GLY A C 1
ATOM 2624 O O . GLY A 1 339 ? 36.219 -42.594 -9.578 1 92.12 339 GLY A O 1
ATOM 2625 N N . ALA A 1 340 ? 34.094 -42.062 -9.594 1 90.81 340 ALA A N 1
ATOM 2626 C CA . ALA A 1 340 ? 33.719 -43.469 -9.641 1 90.81 340 ALA A CA 1
ATOM 2627 C C . ALA A 1 340 ? 34.125 -44.125 -10.953 1 90.81 340 ALA A C 1
ATOM 2629 O O . ALA A 1 340 ? 34.094 -43.469 -12.008 1 90.81 340 ALA A O 1
ATOM 2630 N N . VAL A 1 341 ? 34.594 -45.344 -10.773 1 90.69 341 VAL A N 1
ATOM 2631 C CA . VAL A 1 341 ? 35.031 -46.156 -11.93 1 90.69 341 VAL A CA 1
ATOM 2632 C C . VAL A 1 341 ? 33.969 -47.188 -12.234 1 90.69 341 VAL A C 1
ATOM 2634 O O . VAL A 1 341 ? 33.438 -47.844 -11.32 1 90.69 341 VAL A O 1
ATOM 2637 N N . ALA A 1 342 ? 33.625 -47.469 -13.484 1 89.75 342 ALA A N 1
ATOM 2638 C CA . ALA A 1 342 ? 32.531 -48.344 -13.914 1 89.75 342 ALA A CA 1
ATOM 2639 C C . ALA A 1 342 ? 32.75 -49.781 -13.461 1 89.75 342 ALA A C 1
ATOM 2641 O O . ALA A 1 342 ? 31.797 -50.5 -13.141 1 89.75 342 ALA A O 1
ATOM 2642 N N . ASP A 1 343 ? 34.094 -50.156 -13.375 1 90.56 343 ASP A N 1
ATOM 2643 C CA . ASP A 1 343 ? 34.406 -51.562 -13.094 1 90.56 343 ASP A CA 1
ATOM 2644 C C . ASP A 1 343 ? 34.375 -51.844 -11.586 1 90.56 343 ASP A C 1
ATOM 2646 O O . ASP A 1 343 ? 34.594 -52.969 -11.156 1 90.56 343 ASP A O 1
ATOM 2650 N N . TYR A 1 344 ? 34.062 -50.781 -10.914 1 92.12 344 TYR A N 1
ATOM 2651 C CA . TYR A 1 344 ? 34.094 -50.969 -9.469 1 92.12 344 TYR A CA 1
ATOM 2652 C C . TYR A 1 344 ? 32.719 -50.875 -8.859 1 92.12 344 TYR A C 1
ATOM 2654 O O . TYR A 1 344 ? 31.844 -50.188 -9.391 1 92.12 344 TYR A O 1
ATOM 2662 N N . ASP A 1 345 ? 32.5 -51.719 -7.812 1 93.19 345 ASP A N 1
ATOM 2663 C CA . ASP A 1 345 ? 31.312 -51.594 -6.945 1 93.19 345 ASP A CA 1
ATOM 2664 C C . ASP A 1 345 ? 31.688 -50.938 -5.613 1 93.19 345 ASP A C 1
ATOM 2666 O O . ASP A 1 345 ? 32.75 -51.219 -5.055 1 93.19 345 ASP A O 1
ATOM 2670 N N . TYR A 1 346 ? 30.875 -50.031 -5.254 1 94.12 346 TYR A N 1
ATOM 2671 C CA . TYR A 1 346 ? 31.125 -49.312 -4.016 1 94.12 346 TYR A CA 1
ATOM 2672 C C . TYR A 1 346 ? 30.125 -49.719 -2.936 1 94.12 346 TYR A C 1
ATOM 2674 O O . TYR A 1 346 ? 28.922 -49.625 -3.148 1 94.12 346 TYR A O 1
ATOM 2682 N N . SER A 1 347 ? 30.625 -50.281 -1.771 1 94.38 347 SER A N 1
ATOM 2683 C CA . SER A 1 347 ? 29.812 -50.625 -0.615 1 94.38 347 SER A CA 1
ATOM 2684 C C . SER A 1 347 ? 30.266 -49.906 0.636 1 94.38 347 SER A C 1
ATOM 2686 O O . SER A 1 347 ? 31.391 -49.375 0.68 1 94.38 347 SER A O 1
ATOM 2688 N N . PHE A 1 348 ? 29.391 -49.781 1.643 1 95.81 348 PHE A N 1
ATOM 2689 C CA . PHE A 1 348 ? 29.672 -48.969 2.83 1 95.81 348 PHE A CA 1
ATOM 2690 C C . PHE A 1 348 ? 29.5 -49.812 4.094 1 95.81 348 PHE A C 1
ATOM 2692 O O . PHE A 1 348 ? 28.719 -50.781 4.113 1 95.81 348 PHE A O 1
ATOM 2699 N N . ASP A 1 349 ? 30.188 -49.469 5.164 1 94.88 349 ASP A N 1
ATOM 2700 C CA . ASP A 1 349 ? 30.094 -50.188 6.434 1 94.88 349 ASP A CA 1
ATOM 2701 C C . ASP A 1 349 ? 28.828 -49.781 7.191 1 94.88 349 ASP A C 1
ATOM 2703 O O . ASP A 1 349 ? 28.406 -50.469 8.125 1 94.88 349 ASP A O 1
ATOM 2707 N N . LYS A 1 350 ? 28.312 -48.594 6.848 1 94.19 350 LYS A N 1
ATOM 2708 C CA . LYS A 1 350 ? 27.062 -48.094 7.398 1 94.19 350 LYS A CA 1
ATOM 2709 C C . LYS A 1 350 ? 26.094 -47.688 6.285 1 94.19 350 LYS A C 1
ATOM 2711 O O . LYS A 1 350 ? 26.516 -47.406 5.16 1 94.19 350 LYS A O 1
ATOM 2716 N N . GLU A 1 351 ? 24.859 -47.688 6.691 1 95.5 351 GLU A N 1
ATOM 2717 C CA . GLU A 1 351 ? 23.844 -47.312 5.695 1 95.5 351 GLU A CA 1
ATOM 2718 C C . GLU A 1 351 ? 23.688 -45.812 5.613 1 95.5 351 GLU A C 1
ATOM 2720 O O . GLU A 1 351 ? 23.375 -45.25 4.551 1 95.5 351 GLU A O 1
ATOM 2725 N N . THR A 1 352 ? 23.875 -45.219 6.785 1 96.75 352 THR A N 1
ATOM 2726 C CA . THR A 1 352 ? 23.641 -43.781 6.836 1 96.75 352 THR A CA 1
ATOM 2727 C C . THR A 1 352 ? 24.766 -43.062 7.566 1 96.75 352 THR A C 1
ATOM 2729 O O . THR A 1 352 ? 25.547 -43.688 8.281 1 96.75 352 THR A O 1
ATOM 2732 N N . SER A 1 353 ? 24.969 -41.844 7.191 1 96.56 353 SER A N 1
ATOM 2733 C CA . SER A 1 353 ? 25.875 -40.938 7.902 1 96.56 353 SER A CA 1
ATOM 2734 C C . SER A 1 353 ? 25.141 -39.688 8.383 1 96.56 353 SER A C 1
ATOM 2736 O O . SER A 1 353 ? 24.375 -39.062 7.625 1 96.56 353 SER A O 1
ATOM 2738 N N . ASP A 1 354 ? 25.359 -39.344 9.672 1 97.25 354 ASP A N 1
ATOM 2739 C CA . ASP A 1 354 ? 24.703 -38.156 10.258 1 97.25 354 ASP A CA 1
ATOM 2740 C C . ASP A 1 354 ? 25.562 -36.906 10.062 1 97.25 354 ASP A C 1
ATOM 2742 O O . ASP A 1 354 ? 26.719 -36.875 10.461 1 97.25 354 ASP A O 1
ATOM 2746 N N . VAL A 1 355 ? 24.922 -35.969 9.344 1 97.44 355 VAL A N 1
ATOM 2747 C CA . VAL A 1 355 ? 25.594 -34.688 9.094 1 97.44 355 VAL A CA 1
ATOM 2748 C C . VAL A 1 355 ? 25.047 -33.625 10.039 1 97.44 355 VAL A C 1
ATOM 2750 O O . VAL A 1 355 ? 23.844 -33.438 10.133 1 97.44 355 VAL A O 1
ATOM 2753 N N . THR A 1 356 ? 25.938 -33 10.797 1 97.62 356 THR A N 1
ATOM 2754 C CA . THR A 1 356 ? 25.547 -31.906 11.695 1 97.62 356 THR A CA 1
ATOM 2755 C C . THR A 1 356 ? 25.734 -30.547 11.016 1 97.62 356 THR A C 1
ATOM 2757 O O . THR A 1 356 ? 26.844 -30.203 10.602 1 97.62 356 THR A O 1
ATOM 2760 N N . VAL A 1 357 ? 24.641 -29.844 10.883 1 97.56 357 VAL A N 1
ATOM 2761 C CA . VAL A 1 357 ? 24.656 -28.547 10.211 1 97.56 357 VAL A CA 1
ATOM 2762 C C . VAL A 1 357 ? 24.281 -27.438 11.203 1 97.56 357 VAL A C 1
ATOM 2764 O O . VAL A 1 357 ? 23.359 -27.609 12 1 97.56 357 VAL A O 1
ATOM 2767 N N . LYS A 1 358 ? 25.047 -26.375 11.18 1 96.88 358 LYS A N 1
ATOM 2768 C CA . LYS A 1 358 ? 24.812 -25.203 12.023 1 96.88 358 LYS A CA 1
ATOM 2769 C C . LYS A 1 358 ? 24.188 -24.078 11.211 1 96.88 358 LYS A C 1
ATOM 2771 O O . LYS A 1 358 ? 24.609 -23.812 10.078 1 96.88 358 LYS A O 1
ATOM 2776 N N . GLY A 1 359 ? 23.156 -23.422 11.711 1 96.31 359 GLY A N 1
ATOM 2777 C CA . GLY A 1 359 ? 22.469 -22.312 11.078 1 96.31 359 GLY A CA 1
ATOM 2778 C C . GLY A 1 359 ? 21.312 -21.766 11.906 1 96.31 359 GLY A C 1
ATOM 2779 O O . GLY A 1 359 ? 21.188 -22.109 13.086 1 96.31 359 GLY A O 1
ATOM 2780 N N . LEU A 1 360 ? 20.594 -20.875 11.367 1 95.62 360 LEU A N 1
ATOM 2781 C CA . LEU A 1 360 ? 19.406 -20.344 12.039 1 95.62 360 LEU A CA 1
ATOM 2782 C C . LEU A 1 360 ? 18.297 -21.391 12.078 1 95.62 360 LEU A C 1
ATOM 2784 O O . LEU A 1 360 ? 18.109 -22.141 11.117 1 95.62 360 LEU A O 1
ATOM 2788 N N . LYS A 1 361 ? 17.531 -21.344 13.148 1 94.81 361 LYS A N 1
ATOM 2789 C CA . LYS A 1 361 ? 16.5 -22.344 13.344 1 94.81 361 LYS A CA 1
ATOM 2790 C C . LYS A 1 361 ? 15.547 -22.406 12.148 1 94.81 361 LYS A C 1
ATOM 2792 O O . LYS A 1 361 ? 15.273 -23.484 11.617 1 94.81 361 LYS A O 1
ATOM 2797 N N . ALA A 1 362 ? 15.086 -21.25 11.773 1 90.5 362 ALA A N 1
ATOM 2798 C CA . ALA A 1 362 ? 14.117 -21.172 10.688 1 90.5 362 ALA A CA 1
ATOM 2799 C C . ALA A 1 362 ? 14.703 -21.719 9.383 1 90.5 362 ALA A C 1
ATOM 2801 O O . ALA A 1 362 ? 14.023 -22.406 8.625 1 90.5 362 ALA A O 1
ATOM 2802 N N . ASP A 1 363 ? 15.93 -21.406 9.102 1 93.38 363 ASP A N 1
ATOM 2803 C CA . ASP A 1 363 ? 16.609 -21.875 7.891 1 93.38 363 ASP A CA 1
ATOM 2804 C C . ASP A 1 363 ? 16.812 -23.391 7.938 1 93.38 363 ASP A C 1
ATOM 2806 O O . ASP A 1 363 ? 16.641 -24.078 6.93 1 93.38 363 ASP A O 1
ATOM 2810 N N . LEU A 1 364 ? 17.172 -23.906 9.086 1 95.12 364 LEU A N 1
ATOM 2811 C CA . LEU A 1 364 ? 17.406 -25.344 9.258 1 95.12 364 LEU A CA 1
ATOM 2812 C C . LEU A 1 364 ? 16.109 -26.125 9.086 1 95.12 364 LEU A C 1
ATOM 2814 O O . LEU A 1 364 ? 16.109 -27.25 8.57 1 95.12 364 LEU A O 1
ATOM 2818 N N . ASP A 1 365 ? 15.016 -25.5 9.531 1 91.38 365 ASP A N 1
ATOM 2819 C CA . ASP A 1 365 ? 13.719 -26.156 9.406 1 91.38 365 ASP A CA 1
ATOM 2820 C C . ASP A 1 365 ? 13.336 -26.344 7.938 1 91.38 365 ASP A C 1
ATOM 2822 O O . ASP A 1 365 ? 12.625 -27.281 7.594 1 91.38 365 ASP A O 1
ATOM 2826 N N . ALA A 1 366 ? 13.852 -25.5 7.113 1 86.88 366 ALA A N 1
ATOM 2827 C CA . ALA A 1 366 ? 13.5 -25.531 5.695 1 86.88 366 ALA A CA 1
ATOM 2828 C C . ALA A 1 366 ? 14.523 -26.344 4.902 1 86.88 366 ALA A C 1
ATOM 2830 O O . ALA A 1 366 ? 14.297 -26.672 3.732 1 86.88 366 ALA A O 1
ATOM 2831 N N . LEU A 1 367 ? 15.602 -26.719 5.5 1 91.75 367 LEU A N 1
ATOM 2832 C CA . LEU A 1 367 ? 16.688 -27.438 4.848 1 91.75 367 LEU A CA 1
ATOM 2833 C C . LEU A 1 367 ? 16.359 -28.906 4.699 1 91.75 367 LEU A C 1
ATOM 2835 O O . LEU A 1 367 ? 15.812 -29.531 5.625 1 91.75 367 LEU A O 1
ATOM 2839 N N . THR A 1 368 ? 16.609 -29.438 3.48 1 92.38 368 THR A N 1
ATOM 2840 C CA . THR A 1 368 ? 16.453 -30.875 3.24 1 92.38 368 THR A CA 1
ATOM 2841 C C . THR A 1 368 ? 17.797 -31.516 2.91 1 92.38 368 THR A C 1
ATOM 2843 O O . THR A 1 368 ? 18.781 -30.812 2.652 1 92.38 368 THR A O 1
ATOM 2846 N N . GLU A 1 369 ? 17.812 -32.812 2.896 1 94.25 369 GLU A N 1
ATOM 2847 C CA . GLU A 1 369 ? 19.031 -33.562 2.604 1 94.25 369 GLU A CA 1
ATOM 2848 C C . GLU A 1 369 ? 19.547 -33.25 1.194 1 94.25 369 GLU A C 1
ATOM 2850 O O . GLU A 1 369 ? 20.75 -33.219 0.955 1 94.25 369 GLU A O 1
ATOM 2855 N N . ALA A 1 370 ? 18.562 -33.062 0.353 1 92.5 370 ALA A N 1
ATOM 2856 C CA . ALA A 1 370 ? 18.922 -32.75 -1.033 1 92.5 370 ALA A CA 1
ATOM 2857 C C . ALA A 1 370 ? 19.672 -31.438 -1.14 1 92.5 370 ALA A C 1
ATOM 2859 O O . ALA A 1 370 ? 20.562 -31.297 -1.984 1 92.5 370 ALA A O 1
ATOM 2860 N N . ASN A 1 371 ? 19.391 -30.547 -0.238 1 92.25 371 ASN A N 1
ATOM 2861 C CA . ASN A 1 371 ? 20 -29.219 -0.26 1 92.25 371 ASN A CA 1
ATOM 2862 C C . ASN A 1 371 ? 21.453 -29.25 0.186 1 92.25 371 ASN A C 1
ATOM 2864 O O . ASN A 1 371 ? 22.203 -28.297 -0.031 1 92.25 371 ASN A O 1
ATOM 2868 N N . LEU A 1 372 ? 21.844 -30.25 0.784 1 95 372 LEU A N 1
ATOM 2869 C CA . LEU A 1 372 ? 23.219 -30.375 1.251 1 95 372 LEU A CA 1
ATOM 2870 C C . LEU A 1 372 ? 24.172 -30.594 0.081 1 95 372 LEU A C 1
ATOM 2872 O O . LEU A 1 372 ? 25.391 -30.391 0.212 1 95 372 LEU A O 1
ATOM 2876 N N . ASN A 1 373 ? 23.609 -31.062 -1.014 1 95 373 ASN A N 1
ATOM 2877 C CA . ASN A 1 373 ? 24.406 -31.344 -2.199 1 95 373 ASN A CA 1
ATOM 2878 C C . ASN A 1 373 ? 25.656 -32.125 -1.852 1 95 373 ASN A C 1
ATOM 2880 O O . ASN A 1 373 ? 26.766 -31.734 -2.209 1 95 373 ASN A O 1
ATOM 2884 N N . ALA A 1 374 ? 25.484 -33.219 -1.192 1 96.25 374 ALA A N 1
ATOM 2885 C CA . ALA A 1 374 ? 26.594 -34.094 -0.755 1 96.25 374 ALA A CA 1
ATOM 2886 C C . ALA A 1 374 ? 27.141 -34.906 -1.913 1 96.25 374 ALA A C 1
ATOM 2888 O O . ALA A 1 374 ? 26.359 -35.469 -2.689 1 96.25 374 ALA A O 1
ATOM 2889 N N . VAL A 1 375 ? 28.422 -34.906 -2.033 1 96.62 375 VAL A N 1
ATOM 2890 C CA . VAL A 1 375 ? 29.094 -35.719 -3.057 1 96.62 375 VAL A CA 1
ATOM 2891 C C . VAL A 1 375 ? 30.219 -36.531 -2.422 1 96.62 375 VAL A C 1
ATOM 2893 O O . VAL A 1 375 ? 31.031 -36 -1.662 1 96.62 375 VAL A O 1
ATOM 2896 N N . LEU A 1 376 ? 30.219 -37.844 -2.684 1 95.94 376 LEU A N 1
ATOM 2897 C CA . LEU A 1 376 ? 31.25 -38.75 -2.201 1 95.94 376 LEU A CA 1
ATOM 2898 C C . LEU A 1 376 ? 32.438 -38.75 -3.152 1 95.94 376 LEU A C 1
ATOM 2900 O O . LEU A 1 376 ? 32.281 -39 -4.355 1 95.94 376 LEU A O 1
ATOM 2904 N N . ASP A 1 377 ? 33.562 -38.438 -2.58 1 95.56 377 ASP A N 1
ATOM 2905 C CA . ASP A 1 377 ? 34.781 -38.469 -3.391 1 95.56 377 ASP A CA 1
ATOM 2906 C C . ASP A 1 377 ? 35.469 -39.812 -3.307 1 95.56 377 ASP A C 1
ATOM 2908 O O . ASP A 1 377 ? 36.031 -40.188 -2.264 1 95.56 377 ASP A O 1
ATOM 2912 N N . VAL A 1 378 ? 35.469 -40.531 -4.434 1 94.38 378 VAL A N 1
ATOM 2913 C CA . VAL A 1 378 ? 36.156 -41.812 -4.484 1 94.38 378 VAL A CA 1
ATOM 2914 C C . VAL A 1 378 ? 37.281 -41.781 -5.508 1 94.38 378 VAL A C 1
ATOM 2916 O O . VAL A 1 378 ? 37.656 -42.812 -6.074 1 94.38 378 VAL A O 1
ATOM 2919 N N . THR A 1 379 ? 37.75 -40.562 -5.695 1 93 379 THR A N 1
ATOM 2920 C CA . THR A 1 379 ? 38.812 -40.406 -6.68 1 93 379 THR A CA 1
ATOM 2921 C C . THR A 1 379 ? 40.062 -41.188 -6.277 1 93 379 THR A C 1
ATOM 2923 O O . THR A 1 379 ? 40.5 -41.125 -5.133 1 93 379 THR A O 1
ATOM 2926 N N . ASP A 1 380 ? 40.625 -41.969 -7.18 1 88.94 380 ASP A N 1
ATOM 2927 C CA . ASP A 1 380 ? 41.875 -42.719 -7.102 1 88.94 380 ASP A CA 1
ATOM 2928 C C . ASP A 1 380 ? 41.844 -43.781 -6.008 1 88.94 380 ASP A C 1
ATOM 2930 O O . ASP A 1 380 ? 42.844 -44.062 -5.379 1 88.94 380 ASP A O 1
ATOM 2934 N N . GLN A 1 381 ? 40.656 -44.25 -5.68 1 90.38 381 GLN A N 1
ATOM 2935 C CA . GLN A 1 381 ? 40.531 -45.312 -4.695 1 90.38 381 GLN A CA 1
ATOM 2936 C C . GLN A 1 381 ? 40.625 -46.688 -5.359 1 90.38 381 GLN A C 1
ATOM 2938 O O . GLN A 1 381 ? 39.812 -47.031 -6.227 1 90.38 381 GLN A O 1
ATOM 2943 N N . GLU A 1 382 ? 41.594 -47.469 -5.008 1 89.5 382 GLU A N 1
ATOM 2944 C CA . GLU A 1 382 ? 41.781 -48.812 -5.5 1 89.5 382 GLU A CA 1
ATOM 2945 C C . GLU A 1 382 ? 40.906 -49.812 -4.699 1 89.5 382 GLU A C 1
ATOM 2947 O O . GLU A 1 382 ? 40.25 -49.406 -3.74 1 89.5 382 GLU A O 1
ATOM 2952 N N . ALA A 1 383 ? 40.969 -51.062 -5.188 1 92.62 383 ALA A N 1
ATOM 2953 C CA . ALA A 1 383 ? 40.188 -52.094 -4.484 1 92.62 383 ALA A CA 1
ATOM 2954 C C . ALA A 1 383 ? 40.656 -52.219 -3.035 1 92.62 383 ALA A C 1
ATOM 2956 O O . ALA A 1 383 ? 41.844 -52.219 -2.748 1 92.62 383 ALA A O 1
ATOM 2957 N N . GLY A 1 384 ? 39.688 -52.188 -2.098 1 93.56 384 GLY A N 1
ATOM 2958 C CA . GLY A 1 384 ? 39.938 -52.25 -0.667 1 93.56 384 GLY A CA 1
ATOM 2959 C C . GLY A 1 384 ? 39.125 -51.25 0.132 1 93.56 384 GLY A C 1
ATOM 2960 O O . GLY A 1 384 ? 38.281 -50.562 -0.418 1 93.56 384 GLY A O 1
ATOM 2961 N N . PRO A 1 385 ? 39.281 -51.281 1.438 1 94.56 385 PRO A N 1
ATOM 2962 C CA . PRO A 1 385 ? 38.594 -50.312 2.309 1 94.56 385 PRO A CA 1
ATOM 2963 C C . PRO A 1 385 ? 39.25 -48.938 2.334 1 94.56 385 PRO A C 1
ATOM 2965 O O . PRO A 1 385 ? 40.469 -48.844 2.379 1 94.56 385 PRO A O 1
ATOM 2968 N N . HIS A 1 386 ? 38.531 -47.906 2.209 1 95.94 386 HIS A N 1
ATOM 2969 C CA . HIS A 1 386 ? 39 -46.531 2.275 1 95.94 386 HIS A CA 1
ATOM 2970 C C . HIS A 1 386 ? 38.094 -45.688 3.156 1 95.94 386 HIS A C 1
ATOM 2972 O O . HIS A 1 386 ? 36.906 -45.969 3.277 1 95.94 386 HIS A O 1
ATOM 2978 N N . PRO A 1 387 ? 38.625 -44.656 3.744 1 95.25 387 PRO A N 1
ATOM 2979 C CA . PRO A 1 387 ? 37.75 -43.719 4.473 1 95.25 387 PRO A CA 1
ATOM 2980 C C . PRO A 1 387 ? 36.844 -42.906 3.549 1 95.25 387 PRO A C 1
ATOM 2982 O O . PRO A 1 387 ? 37.281 -42.5 2.475 1 95.25 387 PRO A O 1
ATOM 2985 N N . GLY A 1 388 ? 35.594 -42.781 3.955 1 94.75 388 GLY A N 1
ATOM 2986 C CA . GLY A 1 388 ? 34.656 -42 3.172 1 94.75 388 GLY A CA 1
ATOM 2987 C C . GLY A 1 388 ? 34.906 -40.5 3.262 1 94.75 388 GLY A C 1
ATOM 2988 O O . GLY A 1 388 ? 35.062 -39.969 4.355 1 94.75 388 GLY A O 1
ATOM 2989 N N . MET A 1 389 ? 35 -39.844 2.072 1 95.19 389 MET A N 1
ATOM 2990 C CA . MET A 1 389 ? 35.188 -38.406 2.004 1 95.19 389 MET A CA 1
ATOM 2991 C C . MET A 1 389 ? 34 -37.75 1.307 1 95.19 389 MET A C 1
ATOM 2993 O O . MET A 1 389 ? 33.812 -37.938 0.102 1 95.19 389 MET A O 1
ATOM 2997 N N . VAL A 1 390 ? 33.25 -37 2.129 1 96.19 390 VAL A N 1
ATOM 2998 C CA . VAL A 1 390 ? 32.062 -36.344 1.581 1 96.19 390 VAL A CA 1
ATOM 2999 C C . VAL A 1 390 ? 32.281 -34.844 1.555 1 96.19 390 VAL A C 1
ATOM 3001 O O . VAL A 1 390 ? 32.781 -34.25 2.516 1 96.19 390 VAL A O 1
ATOM 3004 N N . THR A 1 391 ? 31.984 -34.219 0.424 1 95.5 391 THR A N 1
ATOM 3005 C CA . THR A 1 391 ? 31.984 -32.781 0.306 1 95.5 391 THR A CA 1
ATOM 3006 C C . THR A 1 391 ? 30.562 -32.219 0.233 1 95.5 391 THR A C 1
ATOM 3008 O O . THR A 1 391 ? 29.672 -32.875 -0.326 1 95.5 391 THR A O 1
ATOM 3011 N N . PHE A 1 392 ? 30.359 -31.094 0.855 1 96.12 392 PHE A N 1
ATOM 3012 C CA . PHE A 1 392 ? 29.047 -30.469 0.905 1 96.12 392 PHE A CA 1
ATOM 3013 C C . PHE A 1 392 ? 29.078 -29.094 0.234 1 96.12 392 PHE A C 1
ATOM 3015 O O . PHE A 1 392 ? 30.078 -28.391 0.288 1 96.12 392 PHE A O 1
ATOM 3022 N N . GLU A 1 393 ? 28.031 -28.766 -0.49 1 93.31 393 GLU A N 1
ATOM 3023 C CA . GLU A 1 393 ? 27.797 -27.422 -1.023 1 93.31 393 GLU A CA 1
ATOM 3024 C C . GLU A 1 393 ? 26.453 -26.859 -0.538 1 93.31 393 GLU A C 1
ATOM 3026 O O . GLU A 1 393 ? 25.438 -27.016 -1.205 1 93.31 393 GLU A O 1
ATOM 3031 N N . VAL A 1 394 ? 26.516 -26.219 0.618 1 91.75 394 VAL A N 1
ATOM 3032 C CA . VAL A 1 394 ? 25.297 -25.703 1.226 1 91.75 394 VAL A CA 1
ATOM 3033 C C . VAL A 1 394 ? 25.156 -24.203 0.927 1 91.75 394 VAL A C 1
ATOM 3035 O O . VAL A 1 394 ? 26.156 -23.531 0.646 1 91.75 394 VAL A O 1
ATOM 3038 N N . SER A 1 395 ? 23.922 -23.703 0.918 1 87.81 395 SER A N 1
ATOM 3039 C CA . SER A 1 395 ? 23.656 -22.281 0.683 1 87.81 395 SER A CA 1
ATOM 3040 C C . SER A 1 395 ? 24.234 -21.422 1.794 1 87.81 395 SER A C 1
ATOM 3042 O O . SER A 1 395 ? 24.609 -21.922 2.854 1 87.81 395 SER A O 1
ATOM 3044 N N . GLY A 1 396 ? 24.25 -20.109 1.471 1 87.38 396 GLY A N 1
ATOM 3045 C CA . GLY A 1 396 ? 24.75 -19.188 2.475 1 87.38 396 GLY A CA 1
ATOM 3046 C C . GLY A 1 396 ? 23.938 -19.219 3.76 1 87.38 396 GLY A C 1
ATOM 3047 O O . GLY A 1 396 ? 22.719 -19.375 3.73 1 87.38 396 GLY A O 1
ATOM 3048 N N . GLY A 1 397 ? 24.594 -19.203 4.879 1 89.44 397 GLY A N 1
ATOM 3049 C CA . GLY A 1 397 ? 23.938 -19.188 6.172 1 89.44 397 GLY A CA 1
ATOM 3050 C C . GLY A 1 397 ? 24.078 -20.484 6.938 1 89.44 397 GLY A C 1
ATOM 3051 O O . GLY A 1 397 ? 23.734 -20.562 8.117 1 89.44 397 GLY A O 1
ATOM 3052 N N . PHE A 1 398 ? 24.547 -21.453 6.141 1 94.31 398 PHE A N 1
ATOM 3053 C CA . PHE A 1 398 ? 24.734 -22.75 6.781 1 94.31 398 PHE A CA 1
ATOM 3054 C C . PHE A 1 398 ? 26.219 -23.078 6.918 1 94.31 398 PHE A C 1
ATOM 3056 O O . PHE A 1 398 ? 27.031 -22.641 6.113 1 94.31 398 PHE A O 1
ATOM 3063 N N . GLU A 1 399 ? 26.562 -23.797 7.934 1 94.56 399 GLU A N 1
ATOM 3064 C CA . GLU A 1 399 ? 27.906 -24.328 8.156 1 94.56 399 GLU A CA 1
ATOM 3065 C C . GLU A 1 399 ? 27.844 -25.812 8.531 1 94.56 399 GLU A C 1
ATOM 3067 O O . GLU A 1 399 ? 27.203 -26.188 9.508 1 94.56 399 GLU A O 1
ATOM 3072 N N . VAL A 1 400 ? 28.5 -26.594 7.734 1 96.56 400 VAL A N 1
ATOM 3073 C CA . VAL A 1 400 ? 28.594 -28 8.078 1 96.56 400 VAL A CA 1
ATOM 3074 C C . VAL A 1 400 ? 29.688 -28.203 9.125 1 96.56 400 VAL A C 1
ATOM 3076 O O . VAL A 1 400 ? 30.875 -27.984 8.859 1 96.56 400 VAL A O 1
ATOM 3079 N N . VAL A 1 401 ? 29.266 -28.625 10.258 1 95.56 401 VAL A N 1
ATOM 3080 C CA . VAL A 1 401 ? 30.188 -28.797 11.383 1 95.56 401 VAL A CA 1
ATOM 3081 C C . VAL A 1 401 ? 30.969 -30.094 11.211 1 95.56 401 VAL A C 1
ATOM 3083 O O . VAL A 1 401 ? 32.156 -30.156 11.523 1 95.56 401 VAL A O 1
ATOM 3086 N N . GLY A 1 402 ? 30.234 -31.172 10.82 1 95.19 402 GLY A N 1
ATOM 3087 C CA . GLY A 1 402 ? 30.844 -32.469 10.633 1 95.19 402 GLY A CA 1
ATOM 3088 C C . GLY A 1 402 ? 29.844 -33.562 10.297 1 95.19 402 GLY A C 1
ATOM 3089 O O . GLY A 1 402 ? 28.641 -33.281 10.148 1 95.19 402 GLY A O 1
ATOM 3090 N N . TYR A 1 403 ? 30.422 -34.656 9.961 1 96.62 403 TYR A N 1
ATOM 3091 C CA . TYR A 1 403 ? 29.578 -35.812 9.727 1 96.62 403 TYR A CA 1
ATOM 3092 C C . TYR A 1 403 ? 30.188 -37.094 10.336 1 96.62 403 TYR A C 1
ATOM 3094 O O . TYR A 1 403 ? 31.391 -37.125 10.617 1 96.62 403 TYR A O 1
ATOM 3102 N N . THR A 1 404 ? 29.359 -38.094 10.617 1 96.56 404 THR A N 1
ATOM 3103 C CA . THR A 1 404 ? 29.828 -39.344 11.188 1 96.56 404 THR A CA 1
ATOM 3104 C C . THR A 1 404 ? 30.703 -40.094 10.188 1 96.56 404 THR A C 1
ATOM 3106 O O . THR A 1 404 ? 30.297 -40.344 9.055 1 96.56 404 THR A O 1
ATOM 3109 N N . PRO A 1 405 ? 31.922 -40.469 10.602 1 96.19 405 PRO A N 1
ATOM 3110 C CA . PRO A 1 405 ? 32.844 -41.156 9.68 1 96.19 405 PRO A CA 1
ATOM 3111 C C . PRO A 1 405 ? 32.312 -42.531 9.273 1 96.19 405 PRO A C 1
ATOM 3113 O O . PRO A 1 405 ? 31.594 -43.188 10.031 1 96.19 405 PRO A O 1
ATOM 3116 N N . PHE A 1 406 ? 32.656 -42.906 8.055 1 96.25 406 PHE A N 1
ATOM 3117 C CA . PHE A 1 406 ? 32.344 -44.219 7.512 1 96.25 406 PHE A CA 1
ATOM 3118 C C . PHE A 1 406 ? 33.438 -44.688 6.551 1 96.25 406 PHE A C 1
ATOM 3120 O O . PHE A 1 406 ? 34.344 -43.906 6.211 1 96.25 406 PHE A O 1
ATOM 3127 N N . ASN A 1 407 ? 33.375 -45.969 6.195 1 96.38 407 ASN A N 1
ATOM 3128 C CA . ASN A 1 407 ? 34.312 -46.562 5.246 1 96.38 407 ASN A CA 1
ATOM 3129 C C . ASN A 1 407 ? 33.625 -46.969 3.949 1 96.38 407 ASN A C 1
ATOM 3131 O O . ASN A 1 407 ? 32.469 -47.406 3.963 1 96.38 407 ASN A O 1
ATOM 3135 N N . VAL A 1 408 ? 34.375 -46.781 2.945 1 95.56 408 VAL A N 1
ATOM 3136 C CA . VAL A 1 408 ? 33.938 -47.219 1.631 1 95.56 408 VAL A CA 1
ATOM 3137 C C . VAL A 1 408 ? 34.781 -48.406 1.184 1 95.56 408 VAL A C 1
ATOM 3139 O O . VAL A 1 408 ? 36.031 -48.344 1.229 1 95.56 408 VAL A O 1
ATOM 3142 N N . THR A 1 409 ? 34.125 -49.5 0.825 1 95.69 409 THR A N 1
ATOM 3143 C CA . THR A 1 409 ? 34.844 -50.656 0.276 1 95.69 409 THR A CA 1
ATOM 3144 C C . THR A 1 409 ? 34.656 -50.719 -1.235 1 95.69 409 THR A C 1
ATOM 3146 O O . THR A 1 409 ? 33.5 -50.812 -1.72 1 95.69 409 THR A O 1
ATOM 3149 N N . VAL A 1 410 ? 35.781 -50.625 -1.865 1 94.75 410 VAL A N 1
ATOM 3150 C CA . VAL A 1 410 ? 35.75 -50.688 -3.322 1 94.75 410 VAL A CA 1
ATOM 3151 C C . VAL A 1 410 ? 36.062 -52.125 -3.764 1 94.75 410 VAL A C 1
ATOM 3153 O O . VAL A 1 410 ? 37.062 -52.719 -3.33 1 94.75 410 VAL A O 1
ATOM 3156 N N . ALA A 1 411 ? 35.156 -52.719 -4.562 1 93.38 411 ALA A N 1
ATOM 3157 C CA . ALA A 1 411 ? 35.344 -54.062 -5.07 1 93.38 411 ALA A CA 1
ATOM 3158 C C . ALA A 1 411 ? 35.156 -54.125 -6.582 1 93.38 411 ALA A C 1
ATOM 3160 O O . ALA A 1 411 ? 34.312 -53.375 -7.129 1 93.38 411 ALA A O 1
ATOM 3161 N N . HIS A 1 412 ? 36 -54.938 -7.234 1 92.06 412 HIS A N 1
ATOM 3162 C CA . HIS A 1 412 ? 35.812 -55.156 -8.664 1 92.06 412 HIS A CA 1
ATOM 3163 C C . HIS A 1 412 ? 34.469 -55.844 -8.945 1 92.06 412 HIS A C 1
ATOM 3165 O O . HIS A 1 412 ? 34.062 -56.75 -8.219 1 92.06 412 HIS A O 1
ATOM 3171 N N . LYS A 1 413 ? 33.812 -55.25 -9.859 1 87.06 413 LYS A N 1
ATOM 3172 C CA . LYS A 1 413 ? 32.562 -55.906 -10.242 1 87.06 413 LYS A CA 1
ATOM 3173 C C . LYS A 1 413 ? 32.812 -57.312 -10.781 1 87.06 413 LYS A C 1
ATOM 3175 O O . LYS A 1 413 ? 33.812 -57.531 -11.484 1 87.06 413 LYS A O 1
ATOM 3180 N N . ASN A 1 414 ? 32.531 -58.312 -10 1 72.38 414 ASN A N 1
ATOM 3181 C CA . ASN A 1 414 ? 32.656 -59.656 -10.523 1 72.38 414 ASN A CA 1
ATOM 3182 C C . ASN A 1 414 ? 32 -59.812 -11.898 1 72.38 414 ASN A C 1
ATOM 3184 O O . ASN A 1 414 ? 30.844 -59.469 -12.078 1 72.38 414 ASN A O 1
ATOM 3188 N N . PRO A 1 415 ? 32.906 -59.906 -12.922 1 58.66 415 PRO A N 1
ATOM 3189 C CA . PRO A 1 415 ? 32.219 -60.281 -14.164 1 58.66 415 PRO A CA 1
ATOM 3190 C C . PRO A 1 415 ? 31.219 -61.406 -13.961 1 58.66 415 PRO A C 1
ATOM 3192 O O . PRO A 1 415 ? 31.469 -62.344 -13.188 1 58.66 415 PRO A O 1
ATOM 3195 N N . GLY A 1 416 ? 29.922 -61.094 -13.672 1 49.53 416 GLY A N 1
ATOM 3196 C CA . GLY A 1 416 ? 29.031 -62.25 -13.633 1 49.53 416 GLY A CA 1
ATOM 3197 C C . GLY A 1 416 ? 29.594 -63.438 -14.367 1 49.53 416 GLY A C 1
ATOM 3198 O O . GLY A 1 416 ? 30.453 -63.312 -15.25 1 49.53 416 GLY A O 1
ATOM 3199 N N . PRO A 1 417 ? 29.578 -64.562 -13.695 1 46.88 417 PRO A N 1
ATOM 3200 C CA . PRO A 1 417 ? 29.906 -65.75 -14.477 1 46.88 417 PRO A CA 1
ATOM 3201 C C . PRO A 1 417 ? 29.438 -65.625 -15.93 1 46.88 417 PRO A C 1
ATOM 3203 O O . PRO A 1 417 ? 28.297 -65.25 -16.188 1 46.88 417 PRO A O 1
ATOM 3206 N N . GLY A 1 418 ? 30.25 -65.062 -16.828 1 38.75 418 GLY A N 1
ATOM 3207 C CA . GLY A 1 418 ? 29.859 -65.312 -18.219 1 38.75 418 GLY A CA 1
ATOM 3208 C C . GLY A 1 418 ? 29.156 -66.625 -18.406 1 38.75 418 GLY A C 1
ATOM 3209 O O . GLY A 1 418 ? 29.469 -67.625 -17.719 1 38.75 418 GLY A O 1
ATOM 3210 N N . THR A 1 419 ? 27.797 -66.562 -18.594 1 38.53 419 THR A N 1
ATOM 3211 C CA . THR A 1 419 ? 27.031 -67.688 -18.984 1 38.53 419 THR A CA 1
ATOM 3212 C C . THR A 1 419 ? 27.859 -68.625 -19.938 1 38.53 419 THR A C 1
ATOM 3214 O O . THR A 1 419 ? 28.219 -68.188 -21.031 1 38.53 419 THR A O 1
ATOM 3217 N N . ASP A 1 420 ? 28.812 -69.312 -19.406 1 35.56 420 ASP A N 1
ATOM 3218 C CA . ASP A 1 420 ? 29.344 -70.438 -20.203 1 35.56 420 ASP A CA 1
ATOM 3219 C C . ASP A 1 420 ? 28.234 -71.062 -21 1 35.56 420 ASP A C 1
ATOM 3221 O O . ASP A 1 420 ? 27.234 -71.5 -20.438 1 35.56 420 ASP A O 1
ATOM 3225 N N . GLU A 1 421 ? 28 -70.5 -22.281 1 34.47 421 GLU A N 1
ATOM 3226 C CA . GLU A 1 421 ? 27.188 -71.188 -23.281 1 34.47 421 GLU A CA 1
ATOM 3227 C C . GLU A 1 421 ? 27.438 -72.688 -23.266 1 34.47 421 GLU A C 1
ATOM 3229 O O . GLU A 1 421 ? 28.562 -73.125 -23.531 1 34.47 421 GLU A O 1
ATOM 3234 N N . SER A 1 422 ? 26.875 -73.375 -22.25 1 32.5 422 SER A N 1
ATOM 3235 C CA . SER A 1 422 ? 26.812 -74.812 -22.219 1 32.5 422 SER A CA 1
ATOM 3236 C C . SER A 1 422 ? 26.422 -75.375 -23.578 1 32.5 422 SER A C 1
ATOM 3238 O O . SER A 1 422 ? 25.312 -75.125 -24.078 1 32.5 422 SER A O 1
ATOM 3240 N N . THR A 1 423 ? 27.406 -75.188 -24.609 1 33.75 423 THR A N 1
ATOM 3241 C CA . THR A 1 423 ? 27.234 -75.938 -25.844 1 33.75 423 THR A CA 1
ATOM 3242 C C . THR A 1 423 ? 26.781 -77.375 -25.531 1 33.75 423 THR A C 1
ATOM 3244 O O . THR A 1 423 ? 27.547 -78.188 -24.953 1 33.75 423 THR A O 1
ATOM 3247 N N . THR A 1 424 ? 25.547 -77.438 -25.031 1 32.25 424 THR A N 1
ATOM 3248 C CA . THR A 1 424 ? 24.906 -78.75 -24.922 1 32.25 424 THR A CA 1
ATOM 3249 C C . THR A 1 424 ? 25.078 -79.562 -26.203 1 32.25 424 THR A C 1
ATOM 3251 O O . THR A 1 424 ? 24.578 -79.125 -27.266 1 32.25 424 THR A O 1
ATOM 3254 N N . ALA A 1 425 ? 26.328 -80.062 -26.438 1 33.78 425 ALA A N 1
ATOM 3255 C CA . ALA A 1 425 ? 26.641 -81.062 -27.453 1 33.78 425 ALA A CA 1
ATOM 3256 C C . ALA A 1 425 ? 25.5 -82.062 -27.594 1 33.78 425 ALA A C 1
ATOM 3258 O O . ALA A 1 425 ? 25.062 -82.688 -26.609 1 33.78 425 ALA A O 1
ATOM 3259 N N . THR A 1 426 ? 24.469 -81.625 -28.469 1 33.44 426 THR A N 1
ATOM 3260 C CA . THR A 1 426 ? 23.516 -82.625 -28.953 1 33.44 426 THR A CA 1
ATOM 3261 C C . THR A 1 426 ? 24.25 -83.875 -29.422 1 33.44 426 THR A C 1
ATOM 3263 O O . THR A 1 426 ? 25.016 -83.812 -30.391 1 33.44 426 THR A O 1
ATOM 3266 N N . SER A 1 427 ? 25 -84.562 -28.453 1 28.19 427 SER A N 1
ATOM 3267 C CA . SER A 1 427 ? 25.516 -85.875 -28.844 1 28.19 427 SER A CA 1
ATOM 3268 C C . SER A 1 427 ? 24.484 -86.688 -29.609 1 28.19 427 SER A C 1
ATOM 3270 O O . SER A 1 427 ? 23.391 -86.938 -29.109 1 28.19 427 SER A O 1
ATOM 3272 N N . THR A 1 428 ? 24.484 -86.25 -30.984 1 33.41 428 THR A N 1
ATOM 3273 C CA . THR A 1 428 ? 23.844 -87.188 -31.938 1 33.41 428 THR A CA 1
ATOM 3274 C C . THR A 1 428 ? 24.281 -88.625 -31.703 1 33.41 428 THR A C 1
ATOM 3276 O O . THR A 1 428 ? 25.453 -88.938 -31.875 1 33.41 428 THR A O 1
ATOM 3279 N N . GLU A 1 429 ? 23.984 -89.125 -30.453 1 30.36 429 GLU A N 1
ATOM 3280 C CA . GLU A 1 429 ? 24.188 -90.562 -30.438 1 30.36 429 GLU A CA 1
ATOM 3281 C C . GLU A 1 429 ? 23.641 -91.25 -31.688 1 30.36 429 GLU A C 1
ATOM 3283 O O . GLU A 1 429 ? 22.469 -91.062 -32.031 1 30.36 429 GLU A O 1
ATOM 3288 N N . VAL A 1 430 ? 24.578 -91.312 -32.75 1 35.34 430 VAL A N 1
ATOM 3289 C CA . VAL A 1 430 ? 24.469 -92.188 -33.906 1 35.34 430 VAL A CA 1
ATOM 3290 C C . VAL A 1 430 ? 23.734 -93.438 -33.531 1 35.34 430 VAL A C 1
ATOM 3292 O O . VAL A 1 430 ? 23.75 -93.875 -32.375 1 35.34 430 VAL A O 1
ATOM 3295 N N . PRO A 1 431 ? 22.969 -93.812 -34.5 1 35.5 431 PRO A N 1
ATOM 3296 C CA . PRO A 1 431 ? 22.219 -95.062 -34.656 1 35.5 431 PRO A CA 1
ATOM 3297 C C . PRO A 1 431 ? 23.047 -96.312 -34.344 1 35.5 431 PRO A C 1
ATOM 3299 O O . PRO A 1 431 ? 24.188 -96.438 -34.781 1 35.5 431 PRO A O 1
ATOM 3302 N N . GLU A 1 432 ? 23.5 -96.438 -33.031 1 23.77 432 GLU A N 1
ATOM 3303 C CA . GLU A 1 432 ? 24.203 -97.688 -33.094 1 23.77 432 GLU A CA 1
ATOM 3304 C C . GLU A 1 432 ? 23.609 -98.625 -34.188 1 23.77 432 GLU A C 1
ATOM 3306 O O . GLU A 1 432 ? 22.406 -98.875 -34.219 1 23.77 432 GLU A O 1
ATOM 3311 N N . SER A 1 433 ? 24.422 -98.688 -35.219 1 20.44 433 SER A N 1
ATOM 3312 C CA . SER A 1 433 ? 24.484 -99.812 -36.156 1 20.44 433 SER A CA 1
ATOM 3313 C C . SER A 1 433 ? 24.047 -101.125 -35.5 1 20.44 433 SER A C 1
ATOM 3315 O O . SER A 1 433 ? 23.188 -101.812 -36.031 1 20.44 433 SER A O 1
ATOM 3317 N N . GLN A 1 434 ? 25.031 -101.75 -35 1 22 434 GLN A N 1
ATOM 3318 C CA . GLN A 1 434 ? 25.688 -102.375 -36.156 1 22 434 GLN A CA 1
ATOM 3319 C C . GLN A 1 434 ? 24.859 -103.5 -36.719 1 22 434 GLN A C 1
ATOM 3321 O O . GLN A 1 434 ? 24.297 -104.312 -35.938 1 22 434 GLN A O 1
ATOM 3326 N N . MET B 1 1 ? -107.938 -10.594 -15.055 1 34.47 1 MET B N 1
ATOM 3327 C CA . MET B 1 1 ? -107.062 -11.328 -15.961 1 34.47 1 MET B CA 1
ATOM 3328 C C . MET B 1 1 ? -105.875 -11.93 -15.203 1 34.47 1 MET B C 1
ATOM 3330 O O . MET B 1 1 ? -105.188 -12.773 -15.742 1 34.47 1 MET B O 1
ATOM 3334 N N . LYS B 1 2 ? -105.375 -11.266 -14.156 1 45.94 2 LYS B N 1
ATOM 3335 C CA . LYS B 1 2 ? -104.312 -11.711 -13.25 1 45.94 2 LYS B CA 1
ATOM 3336 C C . LYS B 1 2 ? -104.688 -13.031 -12.578 1 45.94 2 LYS B C 1
ATOM 3338 O O . LYS B 1 2 ? -103.812 -13.82 -12.227 1 45.94 2 LYS B O 1
ATOM 3343 N N . GLU B 1 3 ? -106 -13.156 -12.219 1 48.72 3 GLU B N 1
ATOM 3344 C CA . GLU B 1 3 ? -106.5 -14.367 -11.602 1 48.72 3 GLU B CA 1
ATOM 3345 C C . GLU B 1 3 ? -106.188 -15.594 -12.469 1 48.72 3 GLU B C 1
ATOM 3347 O O . GLU B 1 3 ? -106.125 -16.719 -11.961 1 48.72 3 GLU B O 1
ATOM 3352 N N . LYS B 1 4 ? -106.188 -15.367 -13.812 1 53.69 4 LYS B N 1
ATOM 3353 C CA . LYS B 1 4 ? -106 -16.531 -14.672 1 53.69 4 LYS B CA 1
ATOM 3354 C C . LYS B 1 4 ? -104.562 -16.969 -14.641 1 53.69 4 LYS B C 1
ATOM 3356 O O . LYS B 1 4 ? -104.188 -18.078 -15.086 1 53.69 4 LYS B O 1
ATOM 3361 N N . LEU B 1 5 ? -103.625 -16.078 -14.359 1 54.88 5 LEU B N 1
ATOM 3362 C CA . LEU B 1 5 ? -102.188 -16.422 -14.367 1 54.88 5 LEU B CA 1
ATOM 3363 C C . LEU B 1 5 ? -101.875 -17.266 -13.141 1 54.88 5 LEU B C 1
ATOM 3365 O O . LEU B 1 5 ? -101 -18.125 -13.211 1 54.88 5 LEU B O 1
ATOM 3369 N N . LEU B 1 6 ? -102.438 -17.047 -11.961 1 55.91 6 LEU B N 1
ATOM 3370 C CA . LEU B 1 6 ? -102.125 -17.828 -10.758 1 55.91 6 LEU B CA 1
ATOM 3371 C C . LEU B 1 6 ? -102.875 -19.172 -10.797 1 55.91 6 LEU B C 1
ATOM 3373 O O . LEU B 1 6 ? -102.75 -19.984 -9.891 1 55.91 6 LEU B O 1
ATOM 3377 N N . ASN B 1 7 ? -103.812 -19.328 -11.727 1 60.28 7 ASN B N 1
ATOM 3378 C CA . ASN B 1 7 ? -104.5 -20.625 -11.875 1 60.28 7 ASN B CA 1
ATOM 3379 C C . ASN B 1 7 ? -103.625 -21.656 -12.547 1 60.28 7 ASN B C 1
ATOM 3381 O O . ASN B 1 7 ? -103.125 -21.422 -13.648 1 60.28 7 ASN B O 1
ATOM 3385 N N . ASN B 1 8 ? -103.188 -22.75 -12.047 1 67.5 8 ASN B N 1
ATOM 3386 C CA . ASN B 1 8 ? -102.438 -23.953 -12.312 1 67.5 8 ASN B CA 1
ATOM 3387 C C . ASN B 1 8 ? -100.938 -23.688 -12.164 1 67.5 8 ASN B C 1
ATOM 3389 O O . ASN B 1 8 ? -100.125 -24.141 -12.992 1 67.5 8 ASN B O 1
ATOM 3393 N N . LEU B 1 9 ? -100.5 -22.844 -11.359 1 68.62 9 LEU B N 1
ATOM 3394 C CA . LEU B 1 9 ? -99.125 -22.469 -11.047 1 68.62 9 LEU B CA 1
ATOM 3395 C C . LEU B 1 9 ? -98.312 -23.688 -10.703 1 68.62 9 LEU B C 1
ATOM 3397 O O . LEU B 1 9 ? -97.125 -23.781 -11.102 1 68.62 9 LEU B O 1
ATOM 3401 N N . GLY B 1 10 ? -98.875 -24.625 -9.93 1 66.12 10 GLY B N 1
ATOM 3402 C CA . GLY B 1 10 ? -98.125 -25.859 -9.625 1 66.12 10 GLY B CA 1
ATOM 3403 C C . GLY B 1 10 ? -97.688 -26.609 -10.875 1 66.12 10 GLY B C 1
ATOM 3404 O O . GLY B 1 10 ? -96.562 -27.047 -10.953 1 66.12 10 GLY B O 1
ATOM 3405 N N . LEU B 1 11 ? -98.625 -26.641 -11.82 1 72 11 LEU B N 1
ATOM 3406 C CA . LEU B 1 11 ? -98.375 -27.344 -13.07 1 72 11 LEU B CA 1
ATOM 3407 C C . LEU B 1 11 ? -97.375 -26.547 -13.914 1 72 11 LEU B C 1
ATOM 3409 O O . LEU B 1 11 ? -96.5 -27.141 -14.578 1 72 11 LEU B O 1
ATOM 3413 N N . LYS B 1 12 ? -97.438 -25.266 -13.758 1 74.81 12 LYS B N 1
ATOM 3414 C CA . LYS B 1 12 ? -96.5 -24.438 -14.492 1 74.81 12 LYS B CA 1
ATOM 3415 C C . LYS B 1 12 ? -95.062 -24.547 -13.891 1 74.81 12 LYS B C 1
ATOM 3417 O O . LYS B 1 12 ? -94.125 -24.672 -14.625 1 74.81 12 LYS B O 1
ATOM 3422 N N . VAL B 1 13 ? -95 -24.562 -12.672 1 77.12 13 VAL B N 1
ATOM 3423 C CA . VAL B 1 13 ? -93.688 -24.719 -12.016 1 77.12 13 VAL B CA 1
ATOM 3424 C C . VAL B 1 13 ? -93.188 -26.141 -12.234 1 77.12 13 VAL B C 1
ATOM 3426 O O . VAL B 1 13 ? -92 -26.328 -12.523 1 77.12 13 VAL B O 1
ATOM 3429 N N . ALA B 1 14 ? -94.062 -27.109 -12.141 1 76.88 14 ALA B N 1
ATOM 3430 C CA . ALA B 1 14 ? -93.688 -28.5 -12.398 1 76.88 14 ALA B CA 1
ATOM 3431 C C . ALA B 1 14 ? -93.188 -28.672 -13.836 1 76.88 14 ALA B C 1
ATOM 3433 O O . ALA B 1 14 ? -92.25 -29.406 -14.094 1 76.88 14 ALA B O 1
ATOM 3434 N N . SER B 1 15 ? -93.875 -27.875 -14.711 1 77.06 15 SER B N 1
ATOM 3435 C CA . SER B 1 15 ? -93.438 -27.922 -16.109 1 77.06 15 SER B CA 1
ATOM 3436 C C . SER B 1 15 ? -92.062 -27.297 -16.297 1 77.06 15 SER B C 1
ATOM 3438 O O . SER B 1 15 ? -91.25 -27.797 -17.094 1 77.06 15 SER B O 1
ATOM 3440 N N . LEU B 1 16 ? -91.812 -26.266 -15.656 1 78.06 16 LEU B N 1
ATOM 3441 C CA . LEU B 1 16 ? -90.5 -25.609 -15.734 1 78.06 16 LEU B CA 1
ATOM 3442 C C . LEU B 1 16 ? -89.375 -26.5 -15.148 1 78.06 16 LEU B C 1
ATOM 3444 O O . LEU B 1 16 ? -88.312 -26.609 -15.711 1 78.06 16 LEU B O 1
ATOM 3448 N N . VAL B 1 17 ? -89.625 -27.203 -14.055 1 78.62 17 VAL B N 1
ATOM 3449 C CA . VAL B 1 17 ? -88.688 -28.141 -13.43 1 78.62 17 VAL B CA 1
ATOM 3450 C C . VAL B 1 17 ? -88.5 -29.344 -14.344 1 78.62 17 VAL B C 1
ATOM 3452 O O . VAL B 1 17 ? -87.375 -29.797 -14.531 1 78.62 17 VAL B O 1
ATOM 3455 N N . LEU B 1 18 ? -89.562 -29.859 -14.961 1 78 18 LEU B N 1
ATOM 3456 C CA . LEU B 1 18 ? -89.438 -30.984 -15.891 1 78 18 LEU B CA 1
ATOM 3457 C C . LEU B 1 18 ? -88.688 -30.578 -17.141 1 78 18 LEU B C 1
ATOM 3459 O O . LEU B 1 18 ? -87.875 -31.375 -17.641 1 78 18 LEU B O 1
ATOM 3463 N N . ALA B 1 19 ? -88.938 -29.312 -17.594 1 76.88 19 ALA B N 1
ATOM 3464 C CA . ALA B 1 19 ? -88.188 -28.797 -18.719 1 76.88 19 ALA B CA 1
ATOM 3465 C C . ALA B 1 19 ? -86.688 -28.672 -18.375 1 76.88 19 ALA B C 1
ATOM 3467 O O . ALA B 1 19 ? -85.812 -29.031 -19.188 1 76.88 19 ALA B O 1
ATOM 3468 N N . PHE B 1 20 ? -86.375 -28.234 -17.312 1 77.06 20 PHE B N 1
ATOM 3469 C CA . PHE B 1 20 ? -85 -28.141 -16.828 1 77.06 20 PHE B CA 1
ATOM 3470 C C . PHE B 1 20 ? -84.375 -29.531 -16.641 1 77.06 20 PHE B C 1
ATOM 3472 O O . PHE B 1 20 ? -83.188 -29.766 -17 1 77.06 20 PHE B O 1
ATOM 3479 N N . ALA B 1 21 ? -85 -30.516 -16.078 1 74.88 21 ALA B N 1
ATOM 3480 C CA . ALA B 1 21 ? -84.562 -31.891 -15.906 1 74.88 21 ALA B CA 1
ATOM 3481 C C . ALA B 1 21 ? -84.312 -32.562 -17.25 1 74.88 21 ALA B C 1
ATOM 3483 O O . ALA B 1 21 ? -83.312 -33.281 -17.422 1 74.88 21 ALA B O 1
ATOM 3484 N N . VAL B 1 22 ? -85.188 -32.375 -18.234 1 76.38 22 VAL B N 1
ATOM 3485 C CA . VAL B 1 22 ? -85 -32.906 -19.578 1 76.38 22 VAL B CA 1
ATOM 3486 C C . VAL B 1 22 ? -83.812 -32.25 -20.234 1 76.38 22 VAL B C 1
ATOM 3488 O O . VAL B 1 22 ? -83 -32.938 -20.891 1 76.38 22 VAL B O 1
ATOM 3491 N N . TRP B 1 23 ? -83.688 -30.953 -19.938 1 69.19 23 TRP B N 1
ATOM 3492 C CA . TRP B 1 23 ? -82.5 -30.25 -20.422 1 69.19 23 TRP B CA 1
ATOM 3493 C C . TRP B 1 23 ? -81.25 -30.797 -19.781 1 69.19 23 TRP B C 1
ATOM 3495 O O . TRP B 1 23 ? -80.25 -31.062 -20.484 1 69.19 23 TRP B O 1
ATOM 3505 N N . MET B 1 24 ? -81.188 -30.984 -18.625 1 73.56 24 MET B N 1
ATOM 3506 C CA . MET B 1 24 ? -80.062 -31.594 -17.922 1 73.56 24 MET B CA 1
ATOM 3507 C C . MET B 1 24 ? -79.812 -33.031 -18.406 1 73.56 24 MET B C 1
ATOM 3509 O O . MET B 1 24 ? -78.688 -33.438 -18.562 1 73.56 24 MET B O 1
ATOM 3513 N N . ALA B 1 25 ? -80.812 -33.781 -18.562 1 69.06 25 ALA B N 1
ATOM 3514 C CA . ALA B 1 25 ? -80.688 -35.156 -19.078 1 69.06 25 ALA B CA 1
ATOM 3515 C C . ALA B 1 25 ? -80.125 -35.188 -20.484 1 69.06 25 ALA B C 1
ATOM 3517 O O . ALA B 1 25 ? -79.312 -36.031 -20.812 1 69.06 25 ALA B O 1
ATOM 3518 N N . VAL B 1 26 ? -80.625 -34.375 -21.359 1 64.56 26 VAL B N 1
ATOM 3519 C CA . VAL B 1 26 ? -80.125 -34.312 -22.734 1 64.56 26 VAL B CA 1
ATOM 3520 C C . VAL B 1 26 ? -78.625 -33.906 -22.766 1 64.56 26 VAL B C 1
ATOM 3522 O O . VAL B 1 26 ? -77.875 -34.469 -23.516 1 64.56 26 VAL B O 1
ATOM 3525 N N . VAL B 1 27 ? -78.375 -32.906 -21.953 1 63.47 27 VAL B N 1
ATOM 3526 C CA . VAL B 1 27 ? -77 -32.469 -21.922 1 63.47 27 VAL B CA 1
ATOM 3527 C C . VAL B 1 27 ? -76.125 -33.562 -21.375 1 63.47 27 VAL B C 1
ATOM 3529 O O . VAL B 1 27 ? -75 -33.781 -21.859 1 63.47 27 VAL B O 1
ATOM 3532 N N . ASN B 1 28 ? -76.5 -34.125 -20.359 1 62.66 28 ASN B N 1
ATOM 3533 C CA . ASN B 1 28 ? -75.75 -35.188 -19.75 1 62.66 28 ASN B CA 1
ATOM 3534 C C . ASN B 1 28 ? -75.75 -36.438 -20.594 1 62.66 28 ASN B C 1
ATOM 3536 O O . ASN B 1 28 ? -74.812 -37.188 -20.609 1 62.66 28 ASN B O 1
ATOM 3540 N N . ILE B 1 29 ? -76.875 -36.75 -21.234 1 65.31 29 ILE B N 1
ATOM 3541 C CA . ILE B 1 29 ? -77.062 -38 -21.969 1 65.31 29 ILE B CA 1
ATOM 3542 C C . ILE B 1 29 ? -76.312 -37.875 -23.328 1 65.31 29 ILE B C 1
ATOM 3544 O O . ILE B 1 29 ? -75.812 -38.875 -23.844 1 65.31 29 ILE B O 1
ATOM 3548 N N . SER B 1 30 ? -76.312 -36.75 -23.906 1 71.69 30 SER B N 1
ATOM 3549 C CA . SER B 1 30 ? -75.875 -36.719 -25.297 1 71.69 30 SER B CA 1
ATOM 3550 C C . SER B 1 30 ? -74.375 -36.812 -25.406 1 71.69 30 SER B C 1
ATOM 3552 O O . SER B 1 30 ? -73.812 -37.156 -26.453 1 71.69 30 SER B O 1
ATOM 3554 N N . ASN B 1 31 ? -73.688 -37.062 -24.375 1 79.44 31 ASN B N 1
ATOM 3555 C CA . ASN B 1 31 ? -72.25 -37.188 -24.422 1 79.44 31 ASN B CA 1
ATOM 3556 C C . ASN B 1 31 ? -71.688 -36.594 -25.719 1 79.44 31 ASN B C 1
ATOM 3558 O O . ASN B 1 31 ? -71.125 -37.344 -26.531 1 79.44 31 ASN B O 1
ATOM 3562 N N . PRO B 1 32 ? -71.938 -35.25 -25.969 1 82.56 32 PRO B N 1
ATOM 3563 C CA . PRO B 1 32 ? -71.562 -34.656 -27.25 1 82.56 32 PRO B CA 1
ATOM 3564 C C . PRO B 1 32 ? -70.062 -34.531 -27.422 1 82.56 32 PRO B C 1
ATOM 3566 O O . PRO B 1 32 ? -69.312 -34.562 -26.422 1 82.56 32 PRO B O 1
ATOM 3569 N N . ILE B 1 33 ? -69.625 -34.5 -28.703 1 86.06 33 ILE B N 1
ATOM 3570 C CA . ILE B 1 33 ? -68.25 -34.25 -29.062 1 86.06 33 ILE B CA 1
ATOM 3571 C C . ILE B 1 33 ? -67.875 -32.75 -28.906 1 86.06 33 ILE B C 1
ATOM 3573 O O . ILE B 1 33 ? -68.625 -31.906 -29.406 1 86.06 33 ILE B O 1
ATOM 3577 N N . ILE B 1 34 ? -66.938 -32.406 -28.094 1 87.38 34 ILE B N 1
ATOM 3578 C CA . ILE B 1 34 ? -66.562 -31.016 -27.906 1 87.38 34 ILE B CA 1
ATOM 3579 C C . ILE B 1 34 ? -65.125 -30.828 -28.328 1 87.38 34 ILE B C 1
ATOM 3581 O O . ILE B 1 34 ? -64.375 -31.812 -28.375 1 87.38 34 ILE B O 1
ATOM 3585 N N . ASP B 1 35 ? -64.75 -29.484 -28.562 1 88.94 35 ASP B N 1
ATOM 3586 C CA . ASP B 1 35 ? -63.344 -29.125 -28.844 1 88.94 35 ASP B CA 1
ATOM 3587 C C . ASP B 1 35 ? -62.562 -28.844 -27.562 1 88.94 35 ASP B C 1
ATOM 3589 O O . ASP B 1 35 ? -63.062 -28.141 -26.672 1 88.94 35 ASP B O 1
ATOM 3593 N N . ASP B 1 36 ? -61.469 -29.531 -27.406 1 89.19 36 ASP B N 1
ATOM 3594 C CA . ASP B 1 36 ? -60.594 -29.297 -26.266 1 89.19 36 ASP B CA 1
ATOM 3595 C C . ASP B 1 36 ? -59.125 -29.125 -26.719 1 89.19 36 ASP B C 1
ATOM 3597 O O . ASP B 1 36 ? -58.812 -29.375 -27.875 1 89.19 36 ASP B O 1
ATOM 3601 N N . SER B 1 37 ? -58.344 -28.484 -25.797 1 92.12 37 SER B N 1
ATOM 3602 C CA . SER B 1 37 ? -56.938 -28.281 -26.172 1 92.12 37 SER B CA 1
ATOM 3603 C C . SER B 1 37 ? -56.031 -28.5 -24.984 1 92.12 37 SER B C 1
ATOM 3605 O O . SER B 1 37 ? -56.438 -28.391 -23.828 1 92.12 37 SER B O 1
ATOM 3607 N N . GLN B 1 38 ? -54.812 -28.969 -25.281 1 91.69 38 GLN B N 1
ATOM 3608 C CA . GLN B 1 38 ? -53.75 -29.141 -24.297 1 91.69 38 GLN B CA 1
ATOM 3609 C C . GLN B 1 38 ? -52.438 -28.5 -24.766 1 91.69 38 GLN B C 1
ATOM 3611 O O . GLN B 1 38 ? -52.125 -28.531 -25.969 1 91.69 38 GLN B O 1
ATOM 3616 N N . VAL B 1 39 ? -51.688 -27.969 -23.797 1 92.19 39 VAL B N 1
ATOM 3617 C CA . VAL B 1 39 ? -50.375 -27.422 -24.109 1 92.19 39 VAL B CA 1
ATOM 3618 C C . VAL B 1 39 ? -49.312 -28.516 -23.922 1 92.19 39 VAL B C 1
ATOM 3620 O O . VAL B 1 39 ? -49.219 -29.094 -22.844 1 92.19 39 VAL B O 1
ATOM 3623 N N . VAL B 1 40 ? -48.656 -28.812 -25.016 1 91.44 40 VAL B N 1
ATOM 3624 C CA . VAL B 1 40 ? -47.656 -29.891 -25 1 91.44 40 VAL B CA 1
ATOM 3625 C C . VAL B 1 40 ? -46.312 -29.344 -25.453 1 91.44 40 VAL B C 1
ATOM 3627 O O . VAL B 1 40 ? -46.219 -28.5 -26.359 1 91.44 40 VAL B O 1
ATOM 3630 N N . GLY B 1 41 ? -45.25 -29.797 -24.797 1 91.75 41 GLY B N 1
ATOM 3631 C CA . GLY B 1 41 ? -43.906 -29.438 -25.219 1 91.75 41 GLY B CA 1
ATOM 3632 C C . GLY B 1 41 ? -43.438 -30.203 -26.438 1 91.75 41 GLY B C 1
ATOM 3633 O O . GLY B 1 41 ? -43.781 -31.375 -26.625 1 91.75 41 GLY B O 1
ATOM 3634 N N . VAL B 1 42 ? -42.625 -29.469 -27.203 1 90.5 42 VAL B N 1
ATOM 3635 C CA . VAL B 1 42 ? -42.156 -30.078 -28.422 1 90.5 42 VAL B CA 1
ATOM 3636 C C . VAL B 1 42 ? -40.781 -30.703 -28.188 1 90.5 42 VAL B C 1
ATOM 3638 O O . VAL B 1 42 ? -39.875 -30.062 -27.625 1 90.5 42 VAL B O 1
ATOM 3641 N N . GLU B 1 43 ? -40.688 -31.922 -28.484 1 90.31 43 GLU B N 1
ATOM 3642 C CA . GLU B 1 43 ? -39.406 -32.594 -28.375 1 90.31 43 GLU B CA 1
ATOM 3643 C C . GLU B 1 43 ? -38.656 -32.594 -29.719 1 90.31 43 GLU B C 1
ATOM 3645 O O . GLU B 1 43 ? -39.219 -32.906 -30.75 1 90.31 43 GLU B O 1
ATOM 3650 N N . MET B 1 44 ? -37.406 -32.156 -29.641 1 87.25 44 MET B N 1
ATOM 3651 C CA . MET B 1 44 ? -36.594 -32.156 -30.844 1 87.25 44 MET B CA 1
ATOM 3652 C C . MET B 1 44 ? -35.906 -33.469 -31.047 1 87.25 44 MET B C 1
ATOM 3654 O O . MET B 1 44 ? -35.188 -33.938 -30.156 1 87.25 44 MET B O 1
ATOM 3658 N N . ARG B 1 45 ? -36.188 -34.094 -32.25 1 87.56 45 ARG B N 1
ATOM 3659 C CA . ARG B 1 45 ? -35.594 -35.406 -32.531 1 87.56 45 ARG B CA 1
ATOM 3660 C C . ARG B 1 45 ? -34.5 -35.312 -33.594 1 87.56 45 ARG B C 1
ATOM 3662 O O . ARG B 1 45 ? -34.531 -34.406 -34.438 1 87.56 45 ARG B O 1
ATOM 3669 N N . ASN B 1 46 ? -33.469 -36.188 -33.531 1 87.56 46 ASN B N 1
ATOM 3670 C CA . ASN B 1 46 ? -32.375 -36.312 -34.469 1 87.56 46 ASN B CA 1
ATOM 3671 C C . ASN B 1 46 ? -31.5 -35.062 -34.5 1 87.56 46 ASN B C 1
ATOM 3673 O O . ASN B 1 46 ? -31.188 -34.531 -35.562 1 87.56 46 ASN B O 1
ATOM 3677 N N . GLU B 1 47 ? -31.188 -34.656 -33.344 1 83.94 47 GLU B N 1
ATOM 3678 C CA . GLU B 1 47 ? -30.328 -33.5 -33.188 1 83.94 47 GLU B CA 1
ATOM 3679 C C . GLU B 1 47 ? -28.922 -33.781 -33.75 1 83.94 47 GLU B C 1
ATOM 3681 O O . GLU B 1 47 ? -28.188 -32.844 -34.062 1 83.94 47 GLU B O 1
ATOM 3686 N N . ASP B 1 48 ? -28.594 -34.969 -33.906 1 85.75 48 ASP B N 1
ATOM 3687 C CA . ASP B 1 48 ? -27.281 -35.406 -34.375 1 85.75 48 ASP B CA 1
ATOM 3688 C C . ASP B 1 48 ? -27 -34.906 -35.781 1 85.75 48 ASP B C 1
ATOM 3690 O O . ASP B 1 48 ? -25.844 -34.719 -36.156 1 85.75 48 ASP B O 1
ATOM 3694 N N . VAL B 1 49 ? -28.094 -34.781 -36.5 1 82.69 49 VAL B N 1
ATOM 3695 C CA . VAL B 1 49 ? -27.938 -34.344 -37.875 1 82.69 49 VAL B CA 1
ATOM 3696 C C . VAL B 1 49 ? -27.312 -32.938 -37.906 1 82.69 49 VAL B C 1
ATOM 3698 O O . VAL B 1 49 ? -26.438 -32.656 -38.719 1 82.69 49 VAL B O 1
ATOM 3701 N N . LEU B 1 50 ? -27.75 -32.188 -37.062 1 82.75 50 LEU B N 1
ATOM 3702 C CA . LEU B 1 50 ? -27.188 -30.828 -37 1 82.75 50 LEU B CA 1
ATOM 3703 C C . LEU B 1 50 ? -25.766 -30.859 -36.438 1 82.75 50 LEU B C 1
ATOM 3705 O O . LEU B 1 50 ? -24.891 -30.125 -36.906 1 82.75 50 LEU B O 1
ATOM 3709 N N . ASP B 1 51 ? -25.531 -31.688 -35.531 1 81.94 51 ASP B N 1
ATOM 3710 C CA . ASP B 1 51 ? -24.219 -31.828 -34.938 1 81.94 51 ASP B CA 1
ATOM 3711 C C . ASP B 1 51 ? -23.188 -32.281 -35.969 1 81.94 51 ASP B C 1
ATOM 3713 O O . ASP B 1 51 ? -22.062 -31.766 -36 1 81.94 51 ASP B O 1
ATOM 3717 N N . ALA B 1 52 ? -23.625 -33.188 -36.75 1 82.94 52 ALA B N 1
ATOM 3718 C CA . ALA B 1 52 ? -22.75 -33.719 -37.781 1 82.94 52 ALA B CA 1
ATOM 3719 C C . ALA B 1 52 ? -22.375 -32.625 -38.781 1 82.94 52 ALA B C 1
ATOM 3721 O O . ALA B 1 52 ? -21.312 -32.688 -39.406 1 82.94 52 ALA B O 1
ATOM 3722 N N . ALA B 1 53 ? -23.266 -31.719 -38.906 1 83.12 53 ALA B N 1
ATOM 3723 C CA . ALA B 1 53 ? -23.031 -30.594 -39.812 1 83.12 53 ALA B CA 1
ATOM 3724 C C . ALA B 1 53 ? -22.375 -29.438 -39.062 1 83.12 53 ALA B C 1
ATOM 3726 O O . ALA B 1 53 ? -22.25 -28.328 -39.594 1 83.12 53 ALA B O 1
ATOM 3727 N N . ASN B 1 54 ? -21.922 -29.672 -37.781 1 87.12 54 ASN B N 1
ATOM 3728 C CA . ASN B 1 54 ? -21.312 -28.672 -36.906 1 87.12 54 ASN B CA 1
ATOM 3729 C C . ASN B 1 54 ? -22.234 -27.469 -36.719 1 87.12 54 ASN B C 1
ATOM 3731 O O . ASN B 1 54 ? -21.781 -26.328 -36.781 1 87.12 54 ASN B O 1
ATOM 3735 N N . LEU B 1 55 ? -23.531 -27.797 -36.688 1 86.5 55 LEU B N 1
ATOM 3736 C CA . LEU B 1 55 ? -24.516 -26.75 -36.438 1 86.5 55 LEU B CA 1
ATOM 3737 C C . LEU B 1 55 ? -25.219 -26.938 -35.094 1 86.5 55 LEU B C 1
ATOM 3739 O O . LEU B 1 55 ? -25.328 -28.062 -34.625 1 86.5 55 LEU B O 1
ATOM 3743 N N . THR B 1 56 ? -25.562 -25.828 -34.469 1 85.88 56 THR B N 1
ATOM 3744 C CA . THR B 1 56 ? -26.453 -25.812 -33.312 1 85.88 56 THR B CA 1
ATOM 3745 C C . THR B 1 56 ? -27.703 -24.984 -33.594 1 85.88 56 THR B C 1
ATOM 3747 O O . THR B 1 56 ? -27.766 -24.297 -34.594 1 85.88 56 THR B O 1
ATOM 3750 N N . TYR B 1 57 ? -28.766 -25.25 -32.75 1 84.75 57 TYR B N 1
ATOM 3751 C CA . TYR B 1 57 ? -30 -24.547 -33.062 1 84.75 57 TYR B CA 1
ATOM 3752 C C . TYR B 1 57 ? -30.609 -23.906 -31.828 1 84.75 57 TYR B C 1
ATOM 3754 O O . TYR B 1 57 ? -30.266 -24.281 -30.688 1 84.75 57 TYR B O 1
ATOM 3762 N N . GLU B 1 58 ? -31.281 -22.875 -32.062 1 84.38 58 GLU B N 1
ATOM 3763 C CA . GLU B 1 58 ? -32.156 -22.234 -31.062 1 84.38 58 GLU B CA 1
ATOM 3764 C C . GLU B 1 58 ? -33.594 -22.109 -31.562 1 84.38 58 GLU B C 1
ATOM 3766 O O . GLU B 1 58 ? -33.812 -21.828 -32.719 1 84.38 58 GLU B O 1
ATOM 3771 N N . ILE B 1 59 ? -34.531 -22.453 -30.609 1 84.12 59 ILE B N 1
ATOM 3772 C CA . ILE B 1 59 ? -35.938 -22.359 -30.969 1 84.12 59 ILE B CA 1
ATOM 3773 C C . ILE B 1 59 ? -36.375 -20.891 -30.938 1 84.12 59 ILE B C 1
ATOM 3775 O O . ILE B 1 59 ? -36.125 -20.188 -29.953 1 84.12 59 ILE B O 1
ATOM 3779 N N . VAL B 1 60 ? -36.781 -20.516 -32.094 1 84.62 60 VAL B N 1
ATOM 3780 C CA . VAL B 1 60 ? -37.312 -19.156 -32.156 1 84.62 60 VAL B CA 1
ATOM 3781 C C . VAL B 1 60 ? -38.75 -19.141 -31.625 1 84.62 60 VAL B C 1
ATOM 3783 O O . VAL B 1 60 ? -39.656 -19.719 -32.25 1 84.62 60 VAL B O 1
ATOM 3786 N N . GLY B 1 61 ? -38.906 -18.578 -30.469 1 79.56 61 GLY B N 1
ATOM 3787 C CA . GLY B 1 61 ? -40.25 -18.531 -29.891 1 79.56 61 GLY B CA 1
ATOM 3788 C C . GLY B 1 61 ? -40.406 -19.531 -28.75 1 79.56 61 GLY B C 1
ATOM 3789 O O . GLY B 1 61 ? -39.5 -19.781 -27.984 1 79.56 61 GLY B O 1
ATOM 3790 N N . LYS B 1 62 ? -41.719 -20.078 -28.656 1 83.5 62 LYS B N 1
ATOM 3791 C CA . LYS B 1 62 ? -42.031 -20.984 -27.562 1 83.5 62 LYS B CA 1
ATOM 3792 C C . LYS B 1 62 ? -41.75 -22.438 -27.953 1 83.5 62 LYS B C 1
ATOM 3794 O O . LYS B 1 62 ? -41.938 -22.812 -29.109 1 83.5 62 LYS B O 1
ATOM 3799 N N . ASP B 1 63 ? -41.406 -23.141 -27.078 1 85.44 63 ASP B N 1
ATOM 3800 C CA . ASP B 1 63 ? -41.094 -24.547 -27.312 1 85.44 63 ASP B CA 1
ATOM 3801 C C . ASP B 1 63 ? -42.281 -25.422 -27.016 1 85.44 63 ASP B C 1
ATOM 3803 O O . ASP B 1 63 ? -42.156 -26.641 -26.844 1 85.44 63 ASP B O 1
ATOM 3807 N N . SER B 1 64 ? -43.375 -24.797 -26.859 1 90.75 64 SER B N 1
ATOM 3808 C CA . SER B 1 64 ? -44.625 -25.531 -26.594 1 90.75 64 SER B CA 1
ATOM 3809 C C . SER B 1 64 ? -45.688 -25.188 -27.609 1 90.75 64 SER B C 1
ATOM 3811 O O . SER B 1 64 ? -45.656 -24.109 -28.219 1 90.75 64 SER B O 1
ATOM 3813 N N . ILE B 1 65 ? -46.562 -26.125 -27.812 1 90.06 65 ILE B N 1
ATOM 3814 C CA . ILE B 1 65 ? -47.625 -25.938 -28.766 1 90.06 65 ILE B CA 1
ATOM 3815 C C . ILE B 1 65 ? -48.969 -26.312 -28.109 1 90.06 65 ILE B C 1
ATOM 3817 O O . ILE B 1 65 ? -49 -27 -27.078 1 90.06 65 ILE B O 1
ATOM 3821 N N . THR B 1 66 ? -50 -25.844 -28.719 1 92 66 THR B N 1
ATOM 3822 C CA . THR B 1 66 ? -51.344 -26.203 -28.297 1 92 66 THR B CA 1
ATOM 3823 C C . THR B 1 66 ? -51.938 -27.281 -29.203 1 92 66 THR B C 1
ATOM 3825 O O . THR B 1 66 ? -52.031 -27.078 -30.422 1 92 66 THR B O 1
ATOM 3828 N N . VAL B 1 67 ? -52.156 -28.344 -28.625 1 92.12 67 VAL B N 1
ATOM 3829 C CA . VAL B 1 67 ? -52.781 -29.438 -29.375 1 92.12 67 VAL B CA 1
ATOM 3830 C C . VAL B 1 67 ? -54.312 -29.406 -29.172 1 92.12 67 VAL B C 1
ATOM 3832 O O . VAL B 1 67 ? -54.781 -29.484 -28.047 1 92.12 67 VAL B O 1
ATOM 3835 N N . SER B 1 68 ? -55.031 -29.25 -30.281 1 91.25 68 SER B N 1
ATOM 3836 C CA . SER B 1 68 ? -56.5 -29.25 -30.25 1 91.25 68 SER B CA 1
ATOM 3837 C C . SER B 1 68 ? -57.062 -30.594 -30.719 1 91.25 68 SER B C 1
ATOM 3839 O O . SER B 1 68 ? -56.531 -31.188 -31.656 1 91.25 68 SER B O 1
ATOM 3841 N N . TYR B 1 69 ? -57.969 -31.031 -29.984 1 89.56 69 TYR B N 1
ATOM 3842 C CA . TYR B 1 69 ? -58.594 -32.312 -30.297 1 89.56 69 TYR B CA 1
ATOM 3843 C C . TYR B 1 69 ? -60.062 -32.312 -29.906 1 89.56 69 TYR B C 1
ATOM 3845 O O . TYR B 1 69 ? -60.531 -31.406 -29.234 1 89.56 69 TYR B O 1
ATOM 3853 N N . GLN B 1 70 ? -60.75 -33.281 -30.516 1 88.75 70 GLN B N 1
ATOM 3854 C CA . GLN B 1 70 ? -62.188 -33.438 -30.188 1 88.75 70 GLN B CA 1
ATOM 3855 C C . GLN B 1 70 ? -62.375 -34.656 -29.297 1 88.75 70 GLN B C 1
ATOM 3857 O O . GLN B 1 70 ? -61.812 -35.719 -29.547 1 88.75 70 GLN B O 1
ATOM 3862 N N . VAL B 1 71 ? -63.062 -34.469 -28.234 1 87.69 71 VAL B N 1
ATOM 3863 C CA . VAL B 1 71 ? -63.312 -35.5 -27.25 1 87.69 71 VAL B CA 1
ATOM 3864 C C . VAL B 1 71 ? -64.75 -35.438 -26.781 1 87.69 71 VAL B C 1
ATOM 3866 O O . VAL B 1 71 ? -65.375 -34.375 -26.844 1 87.69 71 VAL B O 1
ATOM 3869 N N . ARG B 1 72 ? -65.25 -36.562 -26.406 1 85.94 72 ARG B N 1
ATOM 3870 C CA . ARG B 1 72 ? -66.562 -36.562 -25.797 1 85.94 72 ARG B CA 1
ATOM 3871 C C . ARG B 1 72 ? -66.562 -35.969 -24.406 1 85.94 72 ARG B C 1
ATOM 3873 O O . ARG B 1 72 ? -65.562 -36.094 -23.672 1 85.94 72 ARG B O 1
ATOM 3880 N N . THR B 1 73 ? -67.5 -35.344 -24.094 1 85 73 THR B N 1
ATOM 3881 C CA . THR B 1 73 ? -67.625 -34.594 -22.859 1 85 73 THR B CA 1
ATOM 3882 C C . THR B 1 73 ? -67.312 -35.438 -21.656 1 85 73 THR B C 1
ATOM 3884 O O . THR B 1 73 ? -66.562 -35.031 -20.734 1 85 73 THR B O 1
ATOM 3887 N N . ARG B 1 74 ? -67.625 -36.625 -21.641 1 83.06 74 ARG B N 1
ATOM 3888 C CA . ARG B 1 74 ? -67.438 -37.5 -20.5 1 83.06 74 ARG B CA 1
ATOM 3889 C C . ARG B 1 74 ? -66 -38 -20.406 1 83.06 74 ARG B C 1
ATOM 3891 O O . ARG B 1 74 ? -65.5 -38.344 -19.328 1 83.06 74 ARG B O 1
ATOM 3898 N N . ASP B 1 75 ? -65.375 -37.969 -21.531 1 86.38 75 ASP B N 1
ATOM 3899 C CA . ASP B 1 75 ? -64 -38.5 -21.594 1 86.38 75 ASP B CA 1
ATOM 3900 C C . ASP B 1 75 ? -62.969 -37.375 -21.5 1 86.38 75 ASP B C 1
ATOM 3902 O O . ASP B 1 75 ? -61.781 -37.625 -21.578 1 86.38 75 ASP B O 1
ATOM 3906 N N . ARG B 1 76 ? -63.438 -36.25 -21.359 1 87.38 76 ARG B N 1
ATOM 3907 C CA . ARG B 1 76 ? -62.562 -35.062 -21.391 1 87.38 76 ARG B CA 1
ATOM 3908 C C . ARG B 1 76 ? -61.5 -35.156 -20.297 1 87.38 76 ARG B C 1
ATOM 3910 O O . ARG B 1 76 ? -60.344 -34.781 -20.531 1 87.38 76 ARG B O 1
ATOM 3917 N N . SER B 1 77 ? -61.844 -35.625 -19.172 1 89 77 SER B N 1
ATOM 3918 C CA . SER B 1 77 ? -60.938 -35.625 -18.016 1 89 77 SER B CA 1
ATOM 3919 C C . SER B 1 77 ? -59.906 -36.75 -18.141 1 89 77 SER B C 1
ATOM 3921 O O . SER B 1 77 ? -58.906 -36.719 -17.438 1 89 77 SER B O 1
ATOM 3923 N N . LEU B 1 78 ? -60.125 -37.531 -19.094 1 87.69 78 LEU B N 1
ATOM 3924 C CA . LEU B 1 78 ? -59.219 -38.688 -19.219 1 87.69 78 LEU B CA 1
ATOM 3925 C C . LEU B 1 78 ? -58.031 -38.344 -20.125 1 87.69 78 LEU B C 1
ATOM 3927 O O . LEU B 1 78 ? -57.062 -39.062 -20.172 1 87.69 78 LEU B O 1
ATOM 3931 N N . VAL B 1 79 ? -58.219 -37.25 -20.875 1 88.31 79 VAL B N 1
ATOM 3932 C CA . VAL B 1 79 ? -57.156 -36.844 -21.797 1 88.31 79 VAL B CA 1
ATOM 3933 C C . VAL B 1 79 ? -56.312 -35.781 -21.156 1 88.31 79 VAL B C 1
ATOM 3935 O O . VAL B 1 79 ? -56.812 -34.75 -20.719 1 88.31 79 VAL B O 1
ATOM 3938 N N . ARG B 1 80 ? -54.906 -35.938 -21.094 1 88.25 80 ARG B N 1
ATOM 3939 C CA . ARG B 1 80 ? -53.938 -35.031 -20.5 1 88.25 80 ARG B CA 1
ATOM 3940 C C . ARG B 1 80 ? -52.844 -34.688 -21.484 1 88.25 80 ARG B C 1
ATOM 3942 O O . ARG B 1 80 ? -52.719 -35.344 -22.531 1 88.25 80 ARG B O 1
ATOM 3949 N N . ALA B 1 81 ? -52.125 -33.75 -21.109 1 90.19 81 ALA B N 1
ATOM 3950 C CA . ALA B 1 81 ? -51.031 -33.281 -21.953 1 90.19 81 ALA B CA 1
ATOM 3951 C C . ALA B 1 81 ? -50.031 -34.406 -22.219 1 90.19 81 ALA B C 1
ATOM 3953 O O . ALA B 1 81 ? -49.469 -34.5 -23.312 1 90.19 81 ALA B O 1
ATOM 3954 N N . GLN B 1 82 ? -49.844 -35.312 -21.297 1 91.44 82 GLN B N 1
ATOM 3955 C CA . GLN B 1 82 ? -48.844 -36.344 -21.375 1 91.44 82 GLN B CA 1
ATOM 3956 C C . GLN B 1 82 ? -49.219 -37.406 -22.391 1 91.44 82 GLN B C 1
ATOM 3958 O O . GLN B 1 82 ? -48.375 -38.219 -22.812 1 91.44 82 GLN B O 1
ATOM 3963 N N . ASP B 1 83 ? -50.438 -37.375 -22.734 1 90 83 ASP B N 1
ATOM 3964 C CA . ASP B 1 83 ? -50.906 -38.375 -23.688 1 90 83 ASP B CA 1
ATOM 3965 C C . ASP B 1 83 ? -50.531 -38 -25.125 1 90 83 ASP B C 1
ATOM 3967 O O . ASP B 1 83 ? -50.656 -38.812 -26.031 1 90 83 ASP B O 1
ATOM 3971 N N . PHE B 1 84 ? -50.125 -36.812 -25.156 1 90.75 84 PHE B N 1
ATOM 3972 C CA . PHE B 1 84 ? -49.688 -36.312 -26.469 1 90.75 84 PHE B CA 1
ATOM 3973 C C . PHE B 1 84 ? -48.188 -36.188 -26.547 1 90.75 84 PHE B C 1
ATOM 3975 O O . PHE B 1 84 ? -47.531 -35.75 -25.578 1 90.75 84 PHE B O 1
ATOM 3982 N N . HIS B 1 85 ? -47.594 -36.656 -27.625 1 90.5 85 HIS B N 1
ATOM 3983 C CA . HIS B 1 85 ? -46.188 -36.5 -27.906 1 90.5 85 HIS B CA 1
ATOM 3984 C C . HIS B 1 85 ? -45.969 -35.688 -29.188 1 90.5 85 HIS B C 1
ATOM 3986 O O . HIS B 1 85 ? -46.219 -36.156 -30.281 1 90.5 85 HIS B O 1
ATOM 3992 N N . ALA B 1 86 ? -45.625 -34.469 -28.938 1 91.31 86 ALA B N 1
ATOM 3993 C CA . ALA B 1 86 ? -45.312 -33.594 -30.062 1 91.31 86 ALA B CA 1
ATOM 3994 C C . ALA B 1 86 ? -43.812 -33.562 -30.328 1 91.31 86 ALA B C 1
ATOM 3996 O O . ALA B 1 86 ? -43.031 -33.406 -29.391 1 91.31 86 ALA B O 1
ATOM 3997 N N . TYR B 1 87 ? -43.406 -33.906 -31.531 1 92.25 87 TYR B N 1
ATOM 3998 C CA . TYR B 1 87 ? -42 -33.844 -31.828 1 92.25 87 TYR B CA 1
ATOM 3999 C C . TYR B 1 87 ? -41.75 -33.219 -33.188 1 92.25 87 TYR B C 1
ATOM 4001 O O . TYR B 1 87 ? -42.625 -33.219 -34.062 1 92.25 87 TYR B O 1
ATOM 4009 N N . ALA B 1 88 ? -40.625 -32.469 -33.312 1 90.25 88 ALA B N 1
ATOM 4010 C CA . ALA B 1 88 ? -40.094 -31.953 -34.562 1 90.25 88 ALA B CA 1
ATOM 4011 C C . ALA B 1 88 ? -38.812 -32.656 -34.969 1 90.25 88 ALA B C 1
ATOM 4013 O O . ALA B 1 88 ? -37.875 -32.781 -34.188 1 90.25 88 ALA B O 1
ATOM 4014 N N . ASP B 1 89 ? -38.781 -33.219 -36.156 1 89.31 89 ASP B N 1
ATOM 4015 C CA . ASP B 1 89 ? -37.625 -33.969 -36.656 1 89.31 89 ASP B CA 1
ATOM 4016 C C . ASP B 1 89 ? -36.656 -33.062 -37.406 1 89.31 89 ASP B C 1
ATOM 4018 O O . ASP B 1 89 ? -36.969 -32.531 -38.469 1 89.31 89 ASP B O 1
ATOM 4022 N N . LEU B 1 90 ? -35.469 -33.031 -36.906 1 87.62 90 LEU B N 1
ATOM 4023 C CA . LEU B 1 90 ? -34.469 -32.125 -37.469 1 87.62 90 LEU B CA 1
ATOM 4024 C C . LEU B 1 90 ? -33.938 -32.656 -38.781 1 87.62 90 LEU B C 1
ATOM 4026 O O . LEU B 1 90 ? -33.219 -31.953 -39.5 1 87.62 90 LEU B O 1
ATOM 4030 N N . LYS B 1 91 ? -34.25 -33.875 -39.094 1 85.5 91 LYS B N 1
ATOM 4031 C CA . LYS B 1 91 ? -33.938 -34.375 -40.406 1 85.5 91 LYS B CA 1
ATOM 4032 C C . LYS B 1 91 ? -34.656 -33.625 -41.5 1 85.5 91 LYS B C 1
ATOM 4034 O O . LYS B 1 91 ? -34.188 -33.531 -42.625 1 85.5 91 LYS B O 1
ATOM 4039 N N . ASP B 1 92 ? -35.75 -33.062 -41.062 1 82.75 92 ASP B N 1
ATOM 4040 C CA . ASP B 1 92 ? -36.562 -32.312 -42.031 1 82.75 92 ASP B CA 1
ATOM 4041 C C . ASP B 1 92 ? -36.156 -30.828 -42.062 1 82.75 92 ASP B C 1
ATOM 4043 O O . ASP B 1 92 ? -36.844 -30.016 -42.656 1 82.75 92 ASP B O 1
ATOM 4047 N N . TYR B 1 93 ? -35.031 -30.688 -41.406 1 80.12 93 TYR B N 1
ATOM 4048 C CA . TYR B 1 93 ? -34.562 -29.312 -41.375 1 80.12 93 TYR B CA 1
ATOM 4049 C C . TYR B 1 93 ? -34.25 -28.797 -42.781 1 80.12 93 TYR B C 1
ATOM 4051 O O . TYR B 1 93 ? -33.656 -29.531 -43.594 1 80.12 93 TYR B O 1
ATOM 4059 N N . ASN B 1 94 ? -34.75 -27.578 -43.094 1 77.44 94 ASN B N 1
ATOM 4060 C CA . ASN B 1 94 ? -34.406 -26.875 -44.312 1 77.44 94 ASN B CA 1
ATOM 4061 C C . ASN B 1 94 ? -33.938 -25.453 -44.031 1 77.44 94 ASN B C 1
ATOM 4063 O O . ASN B 1 94 ? -33.938 -25.016 -42.875 1 77.44 94 ASN B O 1
ATOM 4067 N N . VAL B 1 95 ? -33.469 -24.719 -45.094 1 77.62 95 VAL B N 1
ATOM 4068 C CA . VAL B 1 95 ? -32.812 -23.422 -45 1 77.62 95 VAL B CA 1
ATOM 4069 C C . VAL B 1 95 ? -33.75 -22.406 -44.375 1 77.62 95 VAL B C 1
ATOM 4071 O O . VAL B 1 95 ? -33.312 -21.422 -43.781 1 77.62 95 VAL B O 1
ATOM 4074 N N . THR B 1 96 ? -35.062 -22.734 -44.375 1 79.69 96 THR B N 1
ATOM 4075 C CA . THR B 1 96 ? -36.031 -21.766 -43.844 1 79.69 96 THR B CA 1
ATOM 4076 C C . THR B 1 96 ? -36.094 -21.875 -42.312 1 79.69 96 THR B C 1
ATOM 4078 O O . THR B 1 96 ? -36.562 -20.938 -41.656 1 79.69 96 THR B O 1
ATOM 4081 N N . GLY B 1 97 ? -35.656 -22.938 -41.844 1 82.94 97 GLY B N 1
ATOM 4082 C CA . GLY B 1 97 ? -35.688 -23.156 -40.406 1 82.94 97 GLY B CA 1
ATOM 4083 C C . GLY B 1 97 ? -37.031 -23.656 -39.875 1 82.94 97 GLY B C 1
ATOM 4084 O O . GLY B 1 97 ? -37.219 -23.812 -38.688 1 82.94 97 GLY B O 1
ATOM 4085 N N . ALA B 1 98 ? -38 -23.781 -40.719 1 85.5 98 ALA B N 1
ATOM 4086 C CA . ALA B 1 98 ? -39.312 -24.25 -40.312 1 85.5 98 ALA B CA 1
ATOM 4087 C C . ALA B 1 98 ? -39.406 -25.766 -40.375 1 85.5 98 ALA B C 1
ATOM 4089 O O . ALA B 1 98 ? -39.156 -26.375 -41.406 1 85.5 98 ALA B O 1
ATOM 4090 N N . ILE B 1 99 ? -39.656 -26.281 -39.25 1 89.44 99 ILE B N 1
ATOM 4091 C CA . ILE B 1 99 ? -39.781 -27.719 -39.156 1 89.44 99 ILE B CA 1
ATOM 4092 C C . ILE B 1 99 ? -41.219 -28.109 -38.781 1 89.44 99 ILE B C 1
ATOM 4094 O O . ILE B 1 99 ? -41.75 -27.594 -37.781 1 89.44 99 ILE B O 1
ATOM 4098 N N . PRO B 1 100 ? -41.781 -28.953 -39.562 1 89 100 PRO B N 1
ATOM 4099 C CA . PRO B 1 100 ? -43.156 -29.359 -39.219 1 89 100 PRO B CA 1
ATOM 4100 C C . PRO B 1 100 ? -43.219 -30.141 -37.938 1 89 100 PRO B C 1
ATOM 4102 O O . PRO B 1 100 ? -42.312 -30.938 -37.625 1 89 100 PRO B O 1
ATOM 4105 N N . ILE B 1 101 ? -44.281 -29.969 -37.219 1 91.5 101 ILE B N 1
ATOM 4106 C CA . ILE B 1 101 ? -44.5 -30.656 -35.938 1 91.5 101 ILE B CA 1
ATOM 4107 C C . ILE B 1 101 ? -45.438 -31.828 -36.156 1 91.5 101 ILE B C 1
ATOM 4109 O O . ILE B 1 101 ? -46.469 -31.703 -36.875 1 91.5 101 ILE B O 1
ATOM 4113 N N . THR B 1 102 ? -45.062 -32.938 -35.625 1 88.69 102 THR B N 1
ATOM 4114 C CA . THR B 1 102 ? -45.938 -34.125 -35.625 1 88.69 102 THR B CA 1
ATOM 4115 C C . THR B 1 102 ? -46.438 -34.438 -34.25 1 88.69 102 THR B C 1
ATOM 4117 O O . THR B 1 102 ? -45.688 -34.406 -33.281 1 88.69 102 THR B O 1
ATOM 4120 N N . VAL B 1 103 ? -47.656 -34.656 -34.094 1 91.06 103 VAL B N 1
ATOM 4121 C CA . VAL B 1 103 ? -48.25 -34.969 -32.812 1 91.06 103 VAL B CA 1
ATOM 4122 C C . VAL B 1 103 ? -48.781 -36.406 -32.844 1 91.06 103 VAL B C 1
ATOM 4124 O O . VAL B 1 103 ? -49.5 -36.812 -33.75 1 91.06 103 VAL B O 1
ATOM 4127 N N . GLU B 1 104 ? -48.312 -37.094 -31.844 1 87.62 104 GLU B N 1
ATOM 4128 C CA . GLU B 1 104 ? -48.812 -38.438 -31.672 1 87.62 104 GLU B CA 1
ATOM 4129 C C . GLU B 1 104 ? -49.5 -38.625 -30.328 1 87.62 104 GLU B C 1
ATOM 4131 O O . GLU B 1 104 ? -49.156 -37.969 -29.344 1 87.62 104 GLU B O 1
ATOM 4136 N N . ILE B 1 105 ? -50.5 -39.312 -30.328 1 87.75 105 ILE B N 1
ATOM 4137 C CA . ILE B 1 105 ? -51.219 -39.594 -29.094 1 87.75 105 ILE B CA 1
ATOM 4138 C C . ILE B 1 105 ? -50.938 -41.031 -28.672 1 87.75 105 ILE B C 1
ATOM 4140 O O . ILE B 1 105 ? -50.719 -41.906 -29.516 1 87.75 105 ILE B O 1
ATOM 4144 N N . ASN B 1 106 ? -50.938 -41.219 -27.406 1 87.88 106 ASN B N 1
ATOM 4145 C CA . ASN B 1 106 ? -50.719 -42.562 -26.891 1 87.88 106 ASN B CA 1
ATOM 4146 C C . ASN B 1 106 ? -51.75 -43.531 -27.422 1 87.88 106 ASN B C 1
ATOM 4148 O O . ASN B 1 106 ? -52.938 -43.188 -27.562 1 87.88 106 ASN B O 1
ATOM 4152 N N . LYS B 1 107 ? -51.312 -44.75 -27.641 1 84.31 107 LYS B N 1
ATOM 4153 C CA . LYS B 1 107 ? -52.156 -45.781 -28.25 1 84.31 107 LYS B CA 1
ATOM 4154 C C . LYS B 1 107 ? -53.375 -46.094 -27.375 1 84.31 107 LYS B C 1
ATOM 4156 O O . LYS B 1 107 ? -54.469 -46.375 -27.891 1 84.31 107 LYS B O 1
ATOM 4161 N N . ASP B 1 108 ? -53.156 -45.969 -26.094 1 83.12 108 ASP B N 1
ATOM 4162 C CA . ASP B 1 108 ? -54.25 -46.344 -25.188 1 83.12 108 ASP B CA 1
ATOM 4163 C C . ASP B 1 108 ? -55.344 -45.25 -25.188 1 83.12 108 ASP B C 1
ATOM 4165 O O . ASP B 1 108 ? -56.438 -45.5 -24.719 1 83.12 108 ASP B O 1
ATOM 4169 N N . LYS B 1 109 ? -54.969 -44.125 -25.781 1 82.69 109 LYS B N 1
ATOM 4170 C CA . LYS B 1 109 ? -55.938 -43.031 -25.766 1 82.69 109 LYS B CA 1
ATOM 4171 C C . LYS B 1 109 ? -56.406 -42.719 -27.172 1 82.69 109 LYS B C 1
ATOM 4173 O O . LYS B 1 109 ? -57.188 -41.75 -27.359 1 82.69 109 LYS B O 1
ATOM 4178 N N . GLU B 1 110 ? -56.031 -43.438 -28.016 1 81.75 110 GLU B N 1
ATOM 4179 C CA . GLU B 1 110 ? -56.375 -43.188 -29.422 1 81.75 110 GLU B CA 1
ATOM 4180 C C . GLU B 1 110 ? -57.875 -43.281 -29.625 1 81.75 110 GLU B C 1
ATOM 4182 O O . GLU B 1 110 ? -58.438 -42.594 -30.5 1 81.75 110 GLU B O 1
ATOM 4187 N N . ASN B 1 111 ? -58.531 -44.062 -28.781 1 81.06 111 ASN B N 1
ATOM 4188 C CA . ASN B 1 111 ? -59.969 -44.25 -28.938 1 81.06 111 ASN B CA 1
ATOM 4189 C C . ASN B 1 111 ? -60.781 -43.125 -28.312 1 81.06 111 ASN B C 1
ATOM 4191 O O . ASN B 1 111 ? -61.969 -42.969 -28.562 1 81.06 111 ASN B O 1
ATOM 4195 N N . LEU B 1 112 ? -60.094 -42.406 -27.594 1 80.94 112 LEU B N 1
ATOM 4196 C CA . LEU B 1 112 ? -60.781 -41.344 -26.891 1 80.94 112 LEU B CA 1
ATOM 4197 C C . LEU B 1 112 ? -60.875 -40.094 -27.75 1 80.94 112 LEU B C 1
ATOM 4199 O O . LEU B 1 112 ? -61.781 -39.281 -27.594 1 80.94 112 LEU B O 1
ATOM 4203 N N . VAL B 1 113 ? -59.875 -39.906 -28.656 1 80.44 113 VAL B N 1
ATOM 4204 C CA . VAL B 1 113 ? -59.844 -38.719 -29.484 1 80.44 113 VAL B CA 1
ATOM 4205 C C . VAL B 1 113 ? -59.875 -39.125 -30.953 1 80.44 113 VAL B C 1
ATOM 4207 O O . VAL B 1 113 ? -59.344 -40.188 -31.328 1 80.44 113 VAL B O 1
ATOM 4210 N N . ARG B 1 114 ? -60.625 -38.469 -31.75 1 74.62 114 ARG B N 1
ATOM 4211 C CA . ARG B 1 114 ? -60.594 -38.719 -33.188 1 74.62 114 ARG B CA 1
ATOM 4212 C C . ARG B 1 114 ? -59.25 -38.344 -33.781 1 74.62 114 ARG B C 1
ATOM 4214 O O . ARG B 1 114 ? -58.906 -37.156 -33.781 1 74.62 114 ARG B O 1
ATOM 4221 N N . SER B 1 115 ? -58.438 -39.281 -34.188 1 70.38 115 SER B N 1
ATOM 4222 C CA . SER B 1 115 ? -57.062 -39.094 -34.656 1 70.38 115 SER B CA 1
ATOM 4223 C C . SER B 1 115 ? -57 -38.062 -35.781 1 70.38 115 SER B C 1
ATOM 4225 O O . SER B 1 115 ? -56 -37.344 -35.906 1 70.38 115 SER B O 1
ATOM 4227 N N . ASP B 1 116 ? -58.125 -37.969 -36.5 1 78.19 116 ASP B N 1
ATOM 4228 C CA . ASP B 1 116 ? -58.094 -37.125 -37.688 1 78.19 116 ASP B CA 1
ATOM 4229 C C . ASP B 1 116 ? -58.375 -35.688 -37.312 1 78.19 116 ASP B C 1
ATOM 4231 O O . ASP B 1 116 ? -58.219 -34.781 -38.156 1 78.19 116 ASP B O 1
ATOM 4235 N N . THR B 1 117 ? -58.656 -35.438 -36.031 1 81.81 117 THR B N 1
ATOM 4236 C CA . THR B 1 117 ? -59 -34.062 -35.656 1 81.81 117 THR B CA 1
ATOM 4237 C C . THR B 1 117 ? -57.875 -33.438 -34.844 1 81.81 117 THR B C 1
ATOM 4239 O O . THR B 1 117 ? -58 -32.281 -34.406 1 81.81 117 THR B O 1
ATOM 4242 N N . ILE B 1 118 ? -56.875 -34.188 -34.625 1 87.12 118 ILE B N 1
ATOM 4243 C CA . ILE B 1 118 ? -55.812 -33.656 -33.812 1 87.12 118 ILE B CA 1
ATOM 4244 C C . ILE B 1 118 ? -55.031 -32.625 -34.625 1 87.12 118 ILE B C 1
ATOM 4246 O O . ILE B 1 118 ? -54.531 -32.906 -35.719 1 87.12 118 ILE B O 1
ATOM 4250 N N . THR B 1 119 ? -55.031 -31.391 -34.188 1 87 119 THR B N 1
ATOM 4251 C CA . THR B 1 119 ? -54.312 -30.328 -34.844 1 87 119 THR B CA 1
ATOM 4252 C C . THR B 1 119 ? -53.344 -29.625 -33.875 1 87 119 THR B C 1
ATOM 4254 O O . THR B 1 119 ? -53.656 -29.484 -32.688 1 87 119 THR B O 1
ATOM 4257 N N . ALA B 1 120 ? -52.188 -29.406 -34.406 1 89.19 120 ALA B N 1
ATOM 4258 C CA . ALA B 1 120 ? -51.188 -28.688 -33.594 1 89.19 120 ALA B CA 1
ATOM 4259 C C . ALA B 1 120 ? -51.125 -27.219 -34.031 1 89.19 120 ALA B C 1
ATOM 4261 O O . ALA B 1 120 ? -51.188 -26.906 -35.219 1 89.19 120 ALA B O 1
ATOM 4262 N N . LYS B 1 121 ? -51.125 -26.281 -33.062 1 87.75 121 LYS B N 1
ATOM 4263 C CA . LYS B 1 121 ? -50.906 -24.859 -33.312 1 87.75 121 LYS B CA 1
ATOM 4264 C C . LYS B 1 121 ? -49.781 -24.312 -32.438 1 87.75 121 LYS B C 1
ATOM 4266 O O . LYS B 1 121 ? -49.875 -24.312 -31.219 1 87.75 121 LYS B O 1
ATOM 4271 N N . PRO B 1 122 ? -48.781 -23.859 -33.031 1 88.25 122 PRO B N 1
ATOM 4272 C CA . PRO B 1 122 ? -48.469 -23.812 -34.469 1 88.25 122 PRO B CA 1
ATOM 4273 C C . PRO B 1 122 ? -48.125 -25.188 -35.031 1 88.25 122 PRO B C 1
ATOM 4275 O O . PRO B 1 122 ? -47.812 -26.109 -34.281 1 88.25 122 PRO B O 1
ATOM 4278 N N . MET B 1 123 ? -48.188 -25.219 -36.438 1 88.38 123 MET B N 1
ATOM 4279 C CA . MET B 1 123 ? -47.938 -26.484 -37.125 1 88.38 123 MET B CA 1
ATOM 4280 C C . MET B 1 123 ? -46.438 -26.641 -37.438 1 88.38 123 MET B C 1
ATOM 4282 O O . MET B 1 123 ? -46 -27.734 -37.75 1 88.38 123 MET B O 1
ATOM 4286 N N . VAL B 1 124 ? -45.812 -25.547 -37.312 1 88.81 124 VAL B N 1
ATOM 4287 C CA . VAL B 1 124 ? -44.406 -25.547 -37.594 1 88.81 124 VAL B CA 1
ATOM 4288 C C . VAL B 1 124 ? -43.656 -24.844 -36.469 1 88.81 124 VAL B C 1
ATOM 4290 O O . VAL B 1 124 ? -44.156 -23.922 -35.844 1 88.81 124 VAL B O 1
ATOM 4293 N N . ILE B 1 125 ? -42.5 -25.438 -36.188 1 88.75 125 ILE B N 1
ATOM 4294 C CA . ILE B 1 125 ? -41.594 -24.766 -35.25 1 88.75 125 ILE B CA 1
ATOM 4295 C C . ILE B 1 125 ? -40.406 -24.188 -36 1 88.75 125 ILE B C 1
ATOM 4297 O O . ILE B 1 125 ? -39.906 -24.812 -36.938 1 88.75 125 ILE B O 1
ATOM 4301 N N . ARG B 1 126 ? -40.094 -23 -35.656 1 87.69 126 ARG B N 1
ATOM 4302 C CA . ARG B 1 126 ? -39 -22.328 -36.312 1 87.69 126 ARG B CA 1
ATOM 4303 C C . ARG B 1 126 ? -37.719 -22.391 -35.469 1 87.69 126 ARG B C 1
ATOM 4305 O O . ARG B 1 126 ? -37.781 -22.109 -34.25 1 87.69 126 ARG B O 1
ATOM 4312 N N . ILE B 1 127 ? -36.688 -22.844 -36.125 1 86.62 127 ILE B N 1
ATOM 4313 C CA . ILE B 1 127 ? -35.406 -22.891 -35.406 1 86.62 127 ILE B CA 1
ATOM 4314 C C . ILE B 1 127 ? -34.375 -22.031 -36.156 1 86.62 127 ILE B C 1
ATOM 4316 O O . ILE B 1 127 ? -34.5 -21.766 -37.344 1 86.62 127 ILE B O 1
ATOM 4320 N N . ARG B 1 128 ? -33.5 -21.406 -35.406 1 85.62 128 ARG B N 1
ATOM 4321 C CA . ARG B 1 128 ? -32.344 -20.688 -35.938 1 85.62 128 ARG B CA 1
ATOM 4322 C C . ARG B 1 128 ? -31.062 -21.453 -35.688 1 85.62 128 ARG B C 1
ATOM 4324 O O . ARG B 1 128 ? -30.75 -21.812 -34.562 1 85.62 128 ARG B O 1
ATOM 4331 N N . THR B 1 129 ? -30.422 -21.859 -36.906 1 85.88 129 THR B N 1
ATOM 4332 C CA . THR B 1 129 ? -29.203 -22.656 -36.75 1 85.88 129 THR B CA 1
ATOM 4333 C C . THR B 1 129 ? -27.969 -21.75 -36.781 1 85.88 129 THR B C 1
ATOM 4335 O O . THR B 1 129 ? -28 -20.672 -37.375 1 85.88 129 THR B O 1
ATOM 4338 N N . GLU B 1 130 ? -27.016 -22.078 -35.938 1 86.81 130 GLU B N 1
ATOM 4339 C CA . GLU B 1 130 ? -25.734 -21.391 -35.875 1 86.81 130 GLU B CA 1
ATOM 4340 C C . GLU B 1 130 ? -24.578 -22.391 -35.875 1 86.81 130 GLU B C 1
ATOM 4342 O O . GLU B 1 130 ? -24.734 -23.547 -35.469 1 86.81 130 GLU B O 1
ATOM 4347 N N . GLU B 1 131 ? -23.516 -21.906 -36.5 1 89.31 131 GLU B N 1
ATOM 4348 C CA . GLU B 1 131 ? -22.344 -22.781 -36.531 1 89.31 131 GLU B CA 1
ATOM 4349 C C . GLU B 1 131 ? -21.844 -23.078 -35.125 1 89.31 131 GLU B C 1
ATOM 4351 O O . GLU B 1 131 ? -21.797 -22.188 -34.281 1 89.31 131 GLU B O 1
ATOM 4356 N N . LEU B 1 132 ? -21.625 -24.406 -34.969 1 89.12 132 LEU B N 1
ATOM 4357 C CA . LEU B 1 132 ? -21.016 -24.844 -33.719 1 89.12 132 LEU B CA 1
ATOM 4358 C C . LEU B 1 132 ? -19.5 -24.656 -33.75 1 89.12 132 LEU B C 1
ATOM 4360 O O . LEU B 1 132 ? -18.828 -25.125 -34.656 1 89.12 132 LEU B O 1
ATOM 4364 N N . GLN B 1 133 ? -19 -23.859 -32.844 1 90.19 133 GLN B N 1
ATOM 4365 C CA . GLN B 1 133 ? -17.562 -23.578 -32.781 1 90.19 133 GLN B CA 1
ATOM 4366 C C . GLN B 1 133 ? -16.938 -24.188 -31.531 1 90.19 133 GLN B C 1
ATOM 4368 O O . GLN B 1 133 ? -17.531 -24.156 -30.453 1 90.19 133 GLN B O 1
ATOM 4373 N N . ARG B 1 134 ? -15.734 -24.812 -31.781 1 92.62 134 ARG B N 1
ATOM 4374 C CA . ARG B 1 134 ? -14.883 -25.297 -30.703 1 92.62 134 ARG B CA 1
ATOM 4375 C C . ARG B 1 134 ? -13.578 -24.516 -30.641 1 92.62 134 ARG B C 1
ATOM 4377 O O . ARG B 1 134 ? -12.797 -24.516 -31.594 1 92.62 134 ARG B O 1
ATOM 4384 N N . LYS B 1 135 ? -13.422 -23.812 -29.594 1 94.94 135 LYS B N 1
ATOM 4385 C CA . LYS B 1 135 ? -12.25 -22.953 -29.469 1 94.94 135 LYS B CA 1
ATOM 4386 C C . LYS B 1 135 ? -11.492 -23.25 -28.188 1 94.94 135 LYS B C 1
ATOM 4388 O O . LYS B 1 135 ? -12.102 -23.453 -27.141 1 94.94 135 LYS B O 1
ATOM 4393 N N . LYS B 1 136 ? -10.164 -23.312 -28.344 1 96.38 136 LYS B N 1
ATOM 4394 C CA . LYS B 1 136 ? -9.273 -23.5 -27.203 1 96.38 136 LYS B CA 1
ATOM 4395 C C . LYS B 1 136 ? -8.922 -22.172 -26.547 1 96.38 136 LYS B C 1
ATOM 4397 O O . LYS B 1 136 ? -8.57 -21.203 -27.25 1 96.38 136 LYS B O 1
ATOM 4402 N N . PHE B 1 137 ? -9.07 -22.094 -25.234 1 96.75 137 PHE B N 1
ATOM 4403 C CA . PHE B 1 137 ? -8.695 -20.906 -24.469 1 96.75 137 PHE B CA 1
ATOM 4404 C C . PHE B 1 137 ? -7.645 -21.25 -23.422 1 96.75 137 PHE B C 1
ATOM 4406 O O . PHE B 1 137 ? -7.855 -22.125 -22.594 1 96.75 137 PHE B O 1
ATOM 4413 N N . ASP B 1 138 ? -6.527 -20.547 -23.531 1 96.88 138 ASP B N 1
ATOM 4414 C CA . ASP B 1 138 ? -5.566 -20.625 -22.438 1 96.88 138 ASP B CA 1
ATOM 4415 C C . ASP B 1 138 ? -6.094 -19.938 -21.188 1 96.88 138 ASP B C 1
ATOM 4417 O O . ASP B 1 138 ? -6.727 -18.875 -21.281 1 96.88 138 ASP B O 1
ATOM 4421 N N . LEU B 1 139 ? -5.812 -20.516 -20.109 1 97 139 LEU B N 1
ATOM 4422 C CA . LEU B 1 139 ? -6.336 -19.969 -18.875 1 97 139 LEU B CA 1
ATOM 4423 C C . LEU B 1 139 ? -5.375 -18.938 -18.281 1 97 139 LEU B C 1
ATOM 4425 O O . LEU B 1 139 ? -4.191 -19.234 -18.078 1 97 139 LEU B O 1
ATOM 4429 N N . GLN B 1 140 ? -5.906 -17.812 -18 1 95.38 140 GLN B N 1
ATOM 4430 C CA . GLN B 1 140 ? -5.129 -16.781 -17.344 1 95.38 140 GLN B CA 1
ATOM 4431 C C . GLN B 1 140 ? -5.305 -16.859 -15.82 1 95.38 140 GLN B C 1
ATOM 4433 O O . GLN B 1 140 ? -6.406 -17.109 -15.328 1 95.38 140 GLN B O 1
ATOM 4438 N N . ILE B 1 141 ? -4.254 -16.594 -15.102 1 94.81 141 ILE B N 1
ATOM 4439 C CA . ILE B 1 141 ? -4.297 -16.688 -13.641 1 94.81 141 ILE B CA 1
ATOM 4440 C C . ILE B 1 141 ? -4.566 -15.312 -13.039 1 94.81 141 ILE B C 1
ATOM 4442 O O . ILE B 1 141 ? -3.9 -14.336 -13.383 1 94.81 141 ILE B O 1
ATOM 4446 N N . GLN B 1 142 ? -5.598 -15.25 -12.242 1 92.88 142 GLN B N 1
ATOM 4447 C CA . GLN B 1 142 ? -5.887 -14.047 -11.469 1 92.88 142 GLN B CA 1
ATOM 4448 C C . GLN B 1 142 ? -5.93 -14.352 -9.969 1 92.88 142 GLN B C 1
ATOM 4450 O O . GLN B 1 142 ? -6.781 -15.117 -9.516 1 92.88 142 GLN B O 1
ATOM 4455 N N . THR B 1 143 ? -5.016 -13.703 -9.203 1 93.94 143 THR B N 1
ATOM 4456 C CA . THR B 1 143 ? -4.988 -13.953 -7.77 1 93.94 143 THR B CA 1
ATOM 4457 C C . THR B 1 143 ? -5.781 -12.891 -7.016 1 93.94 143 THR B C 1
ATOM 4459 O O . THR B 1 143 ? -5.832 -11.734 -7.434 1 93.94 143 THR B O 1
ATOM 4462 N N . LYS B 1 144 ? -6.438 -13.359 -5.988 1 93.81 144 LYS B N 1
ATOM 4463 C CA . LYS B 1 144 ? -7.172 -12.461 -5.098 1 93.81 144 LYS B CA 1
ATOM 4464 C C . LYS B 1 144 ? -6.582 -12.492 -3.689 1 93.81 144 LYS B C 1
ATOM 4466 O O . LYS B 1 144 ? -6.281 -13.562 -3.156 1 93.81 144 LYS B O 1
ATOM 4471 N N . GLY B 1 145 ? -6.473 -11.281 -3.152 1 92.38 145 GLY B N 1
ATOM 4472 C CA . GLY B 1 145 ? -5.895 -11.195 -1.821 1 92.38 145 GLY B CA 1
ATOM 4473 C C . GLY B 1 145 ? -4.387 -11.047 -1.836 1 92.38 145 GLY B C 1
ATOM 4474 O O . GLY B 1 145 ? -3.771 -11 -2.904 1 92.38 145 GLY B O 1
ATOM 4475 N N . ILE B 1 146 ? -3.826 -10.828 -0.543 1 92.44 146 ILE B N 1
ATOM 4476 C CA . ILE B 1 146 ? -2.387 -10.641 -0.403 1 92.44 146 ILE B CA 1
ATOM 4477 C C . ILE B 1 146 ? -1.819 -11.695 0.548 1 92.44 146 ILE B C 1
ATOM 4479 O O . ILE B 1 146 ? -2.395 -11.961 1.607 1 92.44 146 ILE B O 1
ATOM 4483 N N . GLN B 1 147 ? -0.792 -12.305 0.104 1 93.31 147 GLN B N 1
ATOM 4484 C CA . GLN B 1 147 ? -0.135 -13.305 0.939 1 93.31 147 GLN B CA 1
ATOM 4485 C C . GLN B 1 147 ? 0.395 -12.68 2.229 1 93.31 147 GLN B C 1
ATOM 4487 O O . GLN B 1 147 ? 0.49 -11.453 2.34 1 93.31 147 GLN B O 1
ATOM 4492 N N . GLU B 1 148 ? 0.715 -13.469 3.145 1 93.31 148 GLU B N 1
ATOM 4493 C CA . GLU B 1 148 ? 1.253 -13.008 4.422 1 93.31 148 GLU B CA 1
ATOM 4494 C C . GLU B 1 148 ? 2.594 -12.305 4.234 1 93.31 148 GLU B C 1
ATOM 4496 O O . GLU B 1 148 ? 3.379 -12.68 3.359 1 93.31 148 GLU B O 1
ATOM 4501 N N . ASP B 1 149 ? 2.93 -11.32 5.258 1 87.94 149 ASP B N 1
ATOM 4502 C CA . ASP B 1 149 ? 4.211 -10.617 5.215 1 87.94 149 ASP B CA 1
ATOM 4503 C C . ASP B 1 149 ? 5.375 -11.594 5.41 1 87.94 149 ASP B C 1
ATOM 4505 O O . ASP B 1 149 ? 5.305 -12.492 6.25 1 87.94 149 ASP B O 1
ATOM 4509 N N . GLY B 1 150 ? 6.301 -11.375 4.508 1 88.81 150 GLY B N 1
ATOM 4510 C CA . GLY B 1 150 ? 7.457 -12.258 4.57 1 88.81 150 GLY B CA 1
ATOM 4511 C C . GLY B 1 150 ? 7.395 -13.398 3.566 1 88.81 150 GLY B C 1
ATOM 4512 O O . GLY B 1 150 ? 8.312 -14.211 3.486 1 88.81 150 GLY B O 1
ATOM 4513 N N . TYR B 1 151 ? 6.285 -13.422 2.895 1 92.94 151 TYR B N 1
ATOM 4514 C CA . TYR B 1 151 ? 6.121 -14.461 1.884 1 92.94 151 TYR B CA 1
ATOM 4515 C C . TYR B 1 151 ? 5.805 -13.852 0.522 1 92.94 151 TYR B C 1
ATOM 4517 O O . TYR B 1 151 ? 5.402 -12.688 0.433 1 92.94 151 TYR B O 1
ATOM 4525 N N . ALA B 1 152 ? 6.074 -14.617 -0.476 1 94.44 152 ALA B N 1
ATOM 4526 C CA . ALA B 1 152 ? 5.738 -14.242 -1.846 1 94.44 152 ALA B CA 1
ATOM 4527 C C . ALA B 1 152 ? 5.281 -15.453 -2.654 1 94.44 152 ALA B C 1
ATOM 4529 O O . ALA B 1 152 ? 5.648 -16.594 -2.342 1 94.44 152 ALA B O 1
ATOM 4530 N N . LEU B 1 153 ? 4.512 -15.094 -3.674 1 94.62 153 LEU B N 1
ATOM 4531 C CA . LEU B 1 153 ? 4.016 -16.172 -4.527 1 94.62 153 LEU B CA 1
ATOM 4532 C C . LEU B 1 153 ? 5.059 -16.562 -5.566 1 94.62 153 LEU B C 1
ATOM 4534 O O . LEU B 1 153 ? 5.664 -15.703 -6.203 1 94.62 153 LEU B O 1
ATOM 4538 N N . GLY B 1 154 ? 5.273 -17.812 -5.625 1 92.94 154 GLY B N 1
ATOM 4539 C CA . GLY B 1 154 ? 6.141 -18.359 -6.66 1 92.94 154 GLY B CA 1
ATOM 4540 C C . GLY B 1 154 ? 5.383 -18.812 -7.891 1 92.94 154 GLY B C 1
ATOM 4541 O O . GLY B 1 154 ? 4.539 -18.078 -8.414 1 92.94 154 GLY B O 1
ATOM 4542 N N . MET B 1 155 ? 5.691 -19.969 -8.367 1 92.06 155 MET B N 1
ATOM 4543 C CA . MET B 1 155 ? 5.074 -20.531 -9.57 1 92.06 155 MET B CA 1
ATOM 4544 C C . MET B 1 155 ? 3.654 -21 -9.281 1 92.06 155 MET B C 1
ATOM 4546 O O . MET B 1 155 ? 3.393 -21.594 -8.234 1 92.06 155 MET B O 1
ATOM 4550 N N . ILE B 1 156 ? 2.783 -20.672 -10.156 1 94.25 156 ILE B N 1
ATOM 4551 C CA . ILE B 1 156 ? 1.41 -21.172 -10.133 1 94.25 156 ILE B CA 1
ATOM 4552 C C . ILE B 1 156 ? 1.171 -22.094 -11.32 1 94.25 156 ILE B C 1
ATOM 4554 O O . ILE B 1 156 ? 1.404 -21.703 -12.469 1 94.25 156 ILE B O 1
ATOM 4558 N N . THR B 1 157 ? 0.772 -23.281 -10.977 1 95.06 157 THR B N 1
ATOM 4559 C CA . THR B 1 157 ? 0.543 -24.25 -12.039 1 95.06 157 THR B CA 1
ATOM 4560 C C . THR B 1 157 ? -0.925 -24.656 -12.086 1 95.06 157 THR B C 1
ATOM 4562 O O . THR B 1 157 ? -1.567 -24.812 -11.047 1 95.06 157 THR B O 1
ATOM 4565 N N . LEU B 1 158 ? -1.383 -24.719 -13.32 1 96.69 158 LEU B N 1
ATOM 4566 C CA . LEU B 1 158 ? -2.738 -25.188 -13.578 1 96.69 158 LEU B CA 1
ATOM 4567 C C . LEU B 1 158 ? -2.721 -26.531 -14.312 1 96.69 158 LEU B C 1
ATOM 4569 O O . LEU B 1 158 ? -1.861 -26.766 -15.164 1 96.69 158 LEU B O 1
ATOM 4573 N N . SER B 1 159 ? -3.672 -27.359 -13.898 1 95.75 159 SER B N 1
ATOM 4574 C CA . SER B 1 159 ? -3.846 -28.625 -14.586 1 95.75 159 SER B CA 1
ATOM 4575 C C . SER B 1 159 ? -5.316 -28.891 -14.898 1 95.75 159 SER B C 1
ATOM 4577 O O . SER B 1 159 ? -6.09 -29.234 -14 1 95.75 159 SER B O 1
ATOM 4579 N N . PRO B 1 160 ? -5.785 -28.859 -16.203 1 95.38 160 PRO B N 1
ATOM 4580 C CA . PRO B 1 160 ? -4.992 -28.375 -17.328 1 95.38 160 PRO B CA 1
ATOM 4581 C C . PRO B 1 160 ? -4.844 -26.844 -17.344 1 95.38 160 PRO B C 1
ATOM 4583 O O . PRO B 1 160 ? -5.438 -26.156 -16.5 1 95.38 160 PRO B O 1
ATOM 4586 N N . ASP B 1 161 ? -3.949 -26.328 -18.266 1 96.5 161 ASP B N 1
ATOM 4587 C CA . ASP B 1 161 ? -3.742 -24.891 -18.344 1 96.5 161 ASP B CA 1
ATOM 4588 C C . ASP B 1 161 ? -4.539 -24.266 -19.5 1 96.5 161 ASP B C 1
ATOM 4590 O O . ASP B 1 161 ? -4.352 -23.109 -19.828 1 96.5 161 ASP B O 1
ATOM 4594 N N . TYR B 1 162 ? -5.371 -25.109 -20.125 1 97.25 162 TYR B N 1
ATOM 4595 C CA . TYR B 1 162 ? -6.297 -24.641 -21.156 1 97.25 162 TYR B CA 1
ATOM 4596 C C . TYR B 1 162 ? -7.613 -25.406 -21.078 1 97.25 162 TYR B C 1
ATOM 4598 O O . TYR B 1 162 ? -7.695 -26.469 -20.453 1 97.25 162 TYR B O 1
ATOM 4606 N N . VAL B 1 163 ? -8.648 -24.828 -21.688 1 96.75 163 VAL B N 1
ATOM 4607 C CA . VAL B 1 163 ? -9.938 -25.5 -21.828 1 96.75 163 VAL B CA 1
ATOM 4608 C C . VAL B 1 163 ? -10.492 -25.281 -23.234 1 96.75 163 VAL B C 1
ATOM 4610 O O . VAL B 1 163 ? -10.07 -24.359 -23.938 1 96.75 163 VAL B O 1
ATOM 4613 N N . THR B 1 164 ? -11.305 -26.188 -23.609 1 96.69 164 THR B N 1
ATOM 4614 C CA . THR B 1 164 ? -12 -26.062 -24.891 1 96.69 164 THR B CA 1
ATOM 4615 C C . THR B 1 164 ? -13.477 -25.734 -24.672 1 96.69 164 THR B C 1
ATOM 4617 O O . THR B 1 164 ? -14.148 -26.375 -23.859 1 96.69 164 THR B O 1
ATOM 4620 N N . VAL B 1 165 ? -13.914 -24.75 -25.344 1 95.5 165 VAL B N 1
ATOM 4621 C CA . VAL B 1 165 ? -15.297 -24.312 -25.25 1 95.5 165 VAL B CA 1
ATOM 4622 C C . VAL B 1 165 ? -16.031 -24.594 -26.562 1 95.5 165 VAL B C 1
ATOM 4624 O O . VAL B 1 165 ? -15.5 -24.312 -27.641 1 95.5 165 VAL B O 1
ATOM 4627 N N . GLU B 1 166 ? -17.172 -25.172 -26.312 1 93.12 166 GLU B N 1
ATOM 4628 C CA . GLU B 1 166 ? -18.031 -25.469 -27.469 1 93.12 166 GLU B CA 1
ATOM 4629 C C . GLU B 1 166 ? -19.375 -24.75 -27.359 1 93.12 166 GLU B C 1
ATOM 4631 O O . GLU B 1 166 ? -19.984 -24.719 -26.297 1 93.12 166 GLU B O 1
ATOM 4636 N N . GLY B 1 167 ? -19.797 -24.125 -28.484 1 90.69 167 GLY B N 1
ATOM 4637 C CA . GLY B 1 167 ? -21.047 -23.391 -28.531 1 90.69 167 GLY B CA 1
ATOM 4638 C C . GLY B 1 167 ? -21.25 -22.641 -29.828 1 90.69 167 GLY B C 1
ATOM 4639 O O . GLY B 1 167 ? -20.484 -22.797 -30.766 1 90.69 167 GLY B O 1
ATOM 4640 N N . PRO B 1 168 ? -22.391 -21.953 -29.781 1 89.38 168 PRO B N 1
ATOM 4641 C CA . PRO B 1 168 ? -22.656 -21.141 -30.984 1 89.38 168 PRO B CA 1
ATOM 4642 C C . PRO B 1 168 ? -21.578 -20.094 -31.234 1 89.38 168 PRO B C 1
ATOM 4644 O O . PRO B 1 168 ? -21.078 -19.484 -30.281 1 89.38 168 PRO B O 1
ATOM 4647 N N . GLU B 1 169 ? -21.281 -19.828 -32.406 1 90 169 GLU B N 1
ATOM 4648 C CA . GLU B 1 169 ? -20.25 -18.891 -32.812 1 90 169 GLU B CA 1
ATOM 4649 C C . GLU B 1 169 ? -20.5 -17.5 -32.219 1 90 169 GLU B C 1
ATOM 4651 O O . GLU B 1 169 ? -19.578 -16.797 -31.828 1 90 169 GLU B O 1
ATOM 4656 N N . SER B 1 170 ? -21.75 -17.156 -32.125 1 88.56 170 SER B N 1
ATOM 4657 C CA . SER B 1 170 ? -22.125 -15.836 -31.625 1 88.56 170 SER B CA 1
ATOM 4658 C C . SER B 1 170 ? -21.766 -15.688 -30.156 1 88.56 170 SER B C 1
ATOM 4660 O O . SER B 1 170 ? -21.328 -14.617 -29.719 1 88.56 170 SER B O 1
ATOM 4662 N N . GLN B 1 171 ? -21.891 -16.781 -29.469 1 90.81 171 GLN B N 1
ATOM 4663 C CA . GLN B 1 171 ? -21.594 -16.75 -28.047 1 90.81 171 GLN B CA 1
ATOM 4664 C C . GLN B 1 171 ? -20.094 -16.859 -27.797 1 90.81 171 GLN B C 1
ATOM 4666 O O . GLN B 1 171 ? -19.531 -16.141 -26.953 1 90.81 171 GLN B O 1
ATOM 4671 N N . ILE B 1 172 ? -19.422 -17.703 -28.516 1 93.12 172 ILE B N 1
ATOM 4672 C CA . ILE B 1 172 ? -17.984 -17.906 -28.375 1 93.12 172 ILE B CA 1
ATOM 4673 C C . ILE B 1 172 ? -17.25 -16.609 -28.75 1 93.12 172 ILE B C 1
ATOM 4675 O O . ILE B 1 172 ? -16.234 -16.281 -28.141 1 93.12 172 ILE B O 1
ATOM 4679 N N . GLY B 1 173 ? -17.766 -15.891 -29.656 1 92.56 173 GLY B N 1
ATOM 4680 C CA . GLY B 1 173 ? -17.172 -14.641 -30.109 1 92.56 173 GLY B CA 1
ATOM 4681 C C . GLY B 1 173 ? -17.156 -13.57 -29.031 1 92.56 173 GLY B C 1
ATOM 4682 O O . GLY B 1 173 ? -16.359 -12.633 -29.094 1 92.56 173 GLY B O 1
ATOM 4683 N N . GLN B 1 174 ? -17.984 -13.734 -28.109 1 93.12 174 GLN B N 1
ATOM 4684 C CA . GLN B 1 174 ? -18.062 -12.75 -27.031 1 93.12 174 GLN B CA 1
ATOM 4685 C C . GLN B 1 174 ? -16.969 -12.969 -26 1 93.12 174 GLN B C 1
ATOM 4687 O O . GLN B 1 174 ? -16.672 -12.07 -25.203 1 93.12 174 GLN B O 1
ATOM 4692 N N . ILE B 1 175 ? -16.422 -14.094 -26.062 1 95.44 175 ILE B N 1
ATOM 4693 C CA . ILE B 1 175 ? -15.406 -14.438 -25.078 1 95.44 175 ILE B CA 1
ATOM 4694 C C . ILE B 1 175 ? -14.047 -13.906 -25.516 1 95.44 175 ILE B C 1
ATOM 4696 O O . ILE B 1 175 ? -13.516 -14.312 -26.547 1 95.44 175 ILE B O 1
ATOM 4700 N N . ASN B 1 176 ? -13.5 -13.07 -24.797 1 96 176 ASN B N 1
ATOM 4701 C CA . ASN B 1 176 ? -12.156 -12.586 -25.078 1 96 176 ASN B CA 1
ATOM 4702 C C . ASN B 1 176 ? -11.094 -13.508 -24.5 1 96 176 ASN B C 1
ATOM 4704 O O . ASN B 1 176 ? -10.195 -13.961 -25.219 1 96 176 ASN B O 1
ATOM 4708 N N . HIS B 1 177 ? -11.227 -13.75 -23.266 1 96.31 177 HIS B N 1
ATOM 4709 C CA . HIS B 1 177 ? -10.32 -14.688 -22.625 1 96.31 177 HIS B CA 1
ATOM 4710 C C . HIS B 1 177 ? -10.984 -15.383 -21.438 1 96.31 177 HIS B C 1
ATOM 4712 O O . HIS B 1 177 ? -12.094 -15.008 -21.047 1 96.31 177 HIS B O 1
ATOM 4718 N N . MET B 1 178 ? -10.336 -16.484 -21.031 1 96.12 178 MET B N 1
ATOM 4719 C CA . MET B 1 178 ? -10.805 -17.203 -19.859 1 96.12 178 MET B CA 1
ATOM 4720 C C . MET B 1 178 ? -9.742 -17.219 -18.75 1 96.12 178 MET B C 1
ATOM 4722 O O . MET B 1 178 ? -8.555 -17.078 -19.031 1 96.12 178 MET B O 1
ATOM 4726 N N . GLY B 1 179 ? -10.234 -17.219 -17.531 1 96.12 179 GLY B N 1
ATOM 4727 C CA . GLY B 1 179 ? -9.273 -17.172 -16.438 1 96.12 179 GLY B CA 1
ATOM 4728 C C . GLY B 1 179 ? -9.727 -17.953 -15.211 1 96.12 179 GLY B C 1
ATOM 4729 O O . GLY B 1 179 ? -10.852 -18.453 -15.172 1 96.12 179 GLY B O 1
ATOM 4730 N N . ILE B 1 180 ? -8.773 -18.203 -14.328 1 95.69 180 ILE B N 1
ATOM 4731 C CA . ILE B 1 180 ? -8.992 -18.859 -13.039 1 95.69 180 ILE B CA 1
ATOM 4732 C C . ILE B 1 180 ? -8.688 -17.891 -11.906 1 95.69 180 ILE B C 1
ATOM 4734 O O . ILE B 1 180 ? -7.652 -17.219 -11.914 1 95.69 180 ILE B O 1
ATOM 4738 N N . GLU B 1 181 ? -9.625 -17.812 -10.992 1 95.56 181 GLU B N 1
ATOM 4739 C CA . GLU B 1 181 ? -9.414 -16.969 -9.82 1 95.56 181 GLU B CA 1
ATOM 4740 C C . GLU B 1 181 ? -8.938 -17.797 -8.625 1 95.56 181 GLU B C 1
ATOM 4742 O O . GLU B 1 181 ? -9.602 -18.766 -8.227 1 95.56 181 GLU B O 1
ATOM 4747 N N . ILE B 1 182 ? -7.809 -17.422 -8.094 1 96.44 182 ILE B N 1
ATOM 4748 C CA . ILE B 1 182 ? -7.227 -18.156 -6.973 1 96.44 182 ILE B CA 1
ATOM 4749 C C . ILE B 1 182 ? -7.109 -17.234 -5.762 1 96.44 182 ILE B C 1
ATOM 4751 O O . ILE B 1 182 ? -6.559 -16.141 -5.855 1 96.44 182 ILE B O 1
ATOM 4755 N N . ASP B 1 183 ? -7.594 -17.656 -4.594 1 96.06 183 ASP B N 1
ATOM 4756 C CA . ASP B 1 183 ? -7.488 -16.891 -3.355 1 96.06 183 ASP B CA 1
ATOM 4757 C C . ASP B 1 183 ? -6.164 -17.188 -2.646 1 96.06 183 ASP B C 1
ATOM 4759 O O . ASP B 1 183 ? -5.922 -18.312 -2.207 1 96.06 183 ASP B O 1
ATOM 4763 N N . VAL B 1 184 ? -5.371 -16.094 -2.518 1 96.56 184 VAL B N 1
ATOM 4764 C CA . VAL B 1 184 ? -4.066 -16.297 -1.901 1 96.56 184 VAL B CA 1
ATOM 4765 C C . VAL B 1 184 ? -3.965 -15.469 -0.624 1 96.56 184 VAL B C 1
ATOM 4767 O O . VAL B 1 184 ? -2.865 -15.211 -0.124 1 96.56 184 VAL B O 1
ATOM 4770 N N . ASP B 1 185 ? -5.086 -15.039 0.013 1 95.56 185 ASP B N 1
ATOM 4771 C CA . ASP B 1 185 ? -5.109 -14.156 1.173 1 95.56 185 ASP B CA 1
ATOM 4772 C C . ASP B 1 185 ? -4.477 -14.828 2.389 1 95.56 185 ASP B C 1
ATOM 4774 O O . ASP B 1 185 ? -4.887 -15.922 2.783 1 95.56 185 ASP B O 1
ATOM 4778 N N . ASN B 1 186 ? -3.379 -14.188 2.904 1 94.81 186 ASN B N 1
ATOM 4779 C CA . ASN B 1 186 ? -2.662 -14.586 4.109 1 94.81 186 ASN B CA 1
ATOM 4780 C C . ASN B 1 186 ? -1.955 -15.93 3.916 1 94.81 186 ASN B C 1
ATOM 4782 O O . ASN B 1 186 ? -1.705 -16.641 4.887 1 94.81 186 ASN B O 1
ATOM 4786 N N . ALA B 1 187 ? -1.745 -16.25 2.66 1 95 187 ALA B N 1
ATOM 4787 C CA . ALA B 1 187 ? -1.047 -17.5 2.375 1 95 187 ALA B CA 1
ATOM 4788 C C . ALA B 1 187 ? 0.378 -17.469 2.92 1 95 187 ALA B C 1
ATOM 4790 O O . ALA B 1 187 ? 1.099 -16.484 2.736 1 95 187 ALA B O 1
ATOM 4791 N N . ASN B 1 188 ? 0.864 -18.516 3.586 1 93.81 188 ASN B N 1
ATOM 4792 C CA . ASN B 1 188 ? 2.213 -18.656 4.129 1 93.81 188 ASN B CA 1
ATOM 4793 C C . ASN B 1 188 ? 2.77 -20.047 3.902 1 93.81 188 ASN B C 1
ATOM 4795 O O . ASN B 1 188 ? 3.766 -20.438 4.52 1 93.81 188 ASN B O 1
ATOM 4799 N N . ALA B 1 189 ? 1.955 -20.781 3.193 1 93.19 189 ALA B N 1
ATOM 4800 C CA . ALA B 1 189 ? 2.348 -22.109 2.752 1 93.19 189 ALA B CA 1
ATOM 4801 C C . ALA B 1 189 ? 1.749 -22.438 1.387 1 93.19 189 ALA B C 1
ATOM 4803 O O . ALA B 1 189 ? 0.824 -21.75 0.931 1 93.19 189 ALA B O 1
ATOM 4804 N N . ASP B 1 190 ? 2.289 -23.406 0.79 1 94.94 190 ASP B N 1
ATOM 4805 C CA . ASP B 1 190 ? 1.81 -23.797 -0.532 1 94.94 190 ASP B CA 1
ATOM 4806 C C . ASP B 1 190 ? 0.31 -24.078 -0.509 1 94.94 190 ASP B C 1
ATOM 4808 O O . ASP B 1 190 ? -0.207 -24.625 0.466 1 94.94 190 ASP B O 1
ATOM 4812 N N . LEU B 1 191 ? -0.317 -23.734 -1.582 1 95.94 191 LEU B N 1
ATOM 4813 C CA . LEU B 1 191 ? -1.761 -23.906 -1.703 1 95.94 191 LEU B CA 1
ATOM 4814 C C . LEU B 1 191 ? -2.104 -24.859 -2.834 1 95.94 191 LEU B C 1
ATOM 4816 O O . LEU B 1 191 ? -1.483 -24.828 -3.898 1 95.94 191 LEU B O 1
ATOM 4820 N N . ASN B 1 192 ? -2.98 -25.766 -2.525 1 96.5 192 ASN B N 1
ATOM 4821 C CA . ASN B 1 192 ? -3.588 -26.641 -3.523 1 96.5 192 ASN B CA 1
ATOM 4822 C C . ASN B 1 192 ? -5.109 -26.547 -3.494 1 96.5 192 ASN B C 1
ATOM 4824 O O . ASN B 1 192 ? -5.711 -26.422 -2.426 1 96.5 192 ASN B O 1
ATOM 4828 N N . GLY B 1 193 ? -5.676 -26.484 -4.707 1 95.94 193 GLY B N 1
ATOM 4829 C CA . GLY B 1 193 ? -7.129 -26.406 -4.766 1 95.94 193 GLY B CA 1
ATOM 4830 C C . GLY B 1 193 ? -7.68 -26.609 -6.164 1 95.94 193 GLY B C 1
ATOM 4831 O O . GLY B 1 193 ? -6.953 -27.031 -7.07 1 95.94 193 GLY B O 1
ATOM 4832 N N . VAL B 1 194 ? -9.008 -26.531 -6.188 1 96.44 194 VAL B N 1
ATOM 4833 C CA . VAL B 1 194 ? -9.734 -26.641 -7.445 1 96.44 194 VAL B CA 1
ATOM 4834 C C . VAL B 1 194 ? -10.562 -25.375 -7.68 1 96.44 194 VAL B C 1
ATOM 4836 O O . VAL B 1 194 ? -11.109 -24.797 -6.738 1 96.44 194 VAL B O 1
ATOM 4839 N N . ALA B 1 195 ? -10.508 -24.906 -8.914 1 95.38 195 ALA B N 1
ATOM 4840 C CA . ALA B 1 195 ? -11.281 -23.734 -9.273 1 95.38 195 ALA B CA 1
ATOM 4841 C C . ALA B 1 195 ? -11.969 -23.906 -10.625 1 95.38 195 ALA B C 1
ATOM 4843 O O . ALA B 1 195 ? -11.586 -24.781 -11.406 1 95.38 195 ALA B O 1
ATOM 4844 N N . THR B 1 196 ? -13.016 -23.125 -10.828 1 94.88 196 THR B N 1
ATOM 4845 C CA . THR B 1 196 ? -13.773 -23.172 -12.07 1 94.88 196 THR B CA 1
ATOM 4846 C C . THR B 1 196 ? -13.359 -22.031 -13 1 94.88 196 THR B C 1
ATOM 4848 O O . THR B 1 196 ? -13.188 -20.891 -12.555 1 94.88 196 THR B O 1
ATOM 4851 N N . PRO B 1 197 ? -13.172 -22.344 -14.266 1 96.25 197 PRO B N 1
ATOM 4852 C CA . PRO B 1 197 ? -12.836 -21.266 -15.219 1 96.25 197 PRO B CA 1
ATOM 4853 C C . PRO B 1 197 ? -13.945 -20.234 -15.344 1 96.25 197 PRO B C 1
ATOM 4855 O O . PRO B 1 197 ? -15.133 -20.578 -15.266 1 96.25 197 PRO B O 1
ATOM 4858 N N . VAL B 1 198 ? -13.555 -18.984 -15.594 1 95.75 198 VAL B N 1
ATOM 4859 C CA . VAL B 1 198 ? -14.484 -17.859 -15.703 1 95.75 198 VAL B CA 1
ATOM 4860 C C . VAL B 1 198 ? -14.32 -17.188 -17.062 1 95.75 198 VAL B C 1
ATOM 4862 O O . VAL B 1 198 ? -13.203 -17.031 -17.562 1 95.75 198 VAL B O 1
ATOM 4865 N N . PHE B 1 199 ? -15.422 -16.75 -17.688 1 96.06 199 PHE B N 1
ATOM 4866 C CA . PHE B 1 199 ? -15.43 -16.047 -18.969 1 96.06 199 PHE B CA 1
ATOM 4867 C C . PHE B 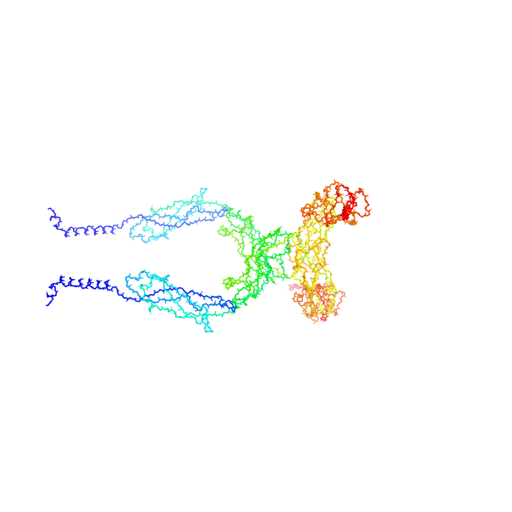1 199 ? -15.242 -14.539 -18.75 1 96.06 199 PHE B C 1
ATOM 4869 O O . PHE B 1 199 ? -15.883 -13.953 -17.875 1 96.06 199 PHE B O 1
ATOM 4876 N N . TYR B 1 200 ? -14.344 -13.977 -19.609 1 96.31 200 TYR B N 1
ATOM 4877 C CA . TYR B 1 200 ? -14.164 -12.531 -19.547 1 96.31 200 TYR B CA 1
ATOM 4878 C C . TYR B 1 200 ? -14.352 -11.898 -20.922 1 96.31 200 TYR B C 1
ATOM 4880 O O . TYR B 1 200 ? -13.977 -12.484 -21.938 1 96.31 200 TYR B O 1
ATOM 4888 N N . ASP B 1 201 ? -14.828 -10.656 -20.891 1 94.88 201 ASP B N 1
ATOM 4889 C CA . ASP B 1 201 ? -14.914 -9.898 -22.141 1 94.88 201 ASP B CA 1
ATOM 4890 C C . ASP B 1 201 ? -13.656 -9.062 -22.375 1 94.88 201 ASP B C 1
ATOM 4892 O O . ASP B 1 201 ? -12.672 -9.211 -21.641 1 94.88 201 ASP B O 1
ATOM 4896 N N . ALA B 1 202 ? -13.734 -8.281 -23.312 1 92.94 202 ALA B N 1
ATOM 4897 C CA . ALA B 1 202 ? -12.57 -7.488 -23.719 1 92.94 202 ALA B CA 1
ATOM 4898 C C . ALA B 1 202 ? -12.25 -6.418 -22.672 1 92.94 202 ALA B C 1
ATOM 4900 O O . ALA B 1 202 ? -11.109 -5.961 -22.578 1 92.94 202 ALA B O 1
ATOM 4901 N N . ASN B 1 203 ? -13.219 -6.125 -21.859 1 93.19 203 ASN B N 1
ATOM 4902 C CA . ASN B 1 203 ? -13.039 -5.094 -20.844 1 93.19 203 ASN B CA 1
ATOM 4903 C C . ASN B 1 203 ? -12.664 -5.695 -19.484 1 93.19 203 ASN B C 1
ATOM 4905 O O . ASN B 1 203 ? -12.508 -4.969 -18.5 1 93.19 203 ASN B O 1
ATOM 4909 N N . GLY B 1 204 ? -12.656 -6.992 -19.5 1 91.62 204 GLY B N 1
ATOM 4910 C CA . GLY B 1 204 ? -12.273 -7.664 -18.281 1 91.62 204 GLY B CA 1
ATOM 4911 C C . GLY B 1 204 ? -13.453 -7.988 -17.375 1 91.62 204 GLY B C 1
ATOM 4912 O O . GLY B 1 204 ? -13.273 -8.352 -16.219 1 91.62 204 GLY B O 1
ATOM 4913 N N . ASN B 1 205 ? -14.602 -7.805 -17.922 1 94 205 ASN B N 1
ATOM 4914 C CA . ASN B 1 205 ? -15.797 -8.133 -17.141 1 94 205 ASN B CA 1
ATOM 4915 C C . ASN B 1 205 ? -16.125 -9.625 -17.219 1 94 205 ASN B C 1
ATOM 4917 O O . ASN B 1 205 ? -15.961 -10.242 -18.281 1 94 205 ASN B O 1
ATOM 4921 N N . LYS B 1 206 ? -16.609 -10.07 -16.109 1 95.12 206 LYS B N 1
ATOM 4922 C CA . LYS B 1 206 ? -17.047 -11.461 -16.078 1 95.12 206 LYS B CA 1
ATOM 4923 C C . LYS B 1 206 ? -18.359 -11.641 -16.844 1 95.12 206 LYS B C 1
ATOM 4925 O O . LYS B 1 206 ? -19.203 -10.734 -16.875 1 95.12 206 LYS B O 1
ATOM 4930 N N . MET B 1 207 ? -18.469 -12.805 -17.422 1 94.12 207 MET B N 1
ATOM 4931 C CA . MET B 1 207 ? -19.672 -13.117 -18.203 1 94.12 207 MET B CA 1
ATOM 4932 C C . MET B 1 207 ? -20.344 -14.391 -17.703 1 94.12 207 MET B C 1
ATOM 4934 O O . MET B 1 207 ? -20.328 -15.414 -18.391 1 94.12 207 MET B O 1
ATOM 4938 N N . PRO B 1 208 ? -21.047 -14.297 -16.641 1 91.69 208 PRO B N 1
ATOM 4939 C CA . PRO B 1 208 ? -21.672 -15.492 -16.078 1 91.69 208 PRO B CA 1
ATOM 4940 C C . PRO B 1 208 ? -22.812 -16.031 -16.953 1 91.69 208 PRO B C 1
ATOM 4942 O O . PRO B 1 208 ? -23.141 -17.219 -16.875 1 91.69 208 PRO B O 1
ATOM 4945 N N . GLU B 1 209 ? -23.344 -15.281 -17.797 1 89.88 209 GLU B N 1
ATOM 4946 C CA . GLU B 1 209 ? -24.484 -15.68 -18.625 1 89.88 209 GLU B CA 1
ATOM 4947 C C . GLU B 1 209 ? -24.062 -16.734 -19.641 1 89.88 209 GLU B C 1
ATOM 4949 O O . GLU B 1 209 ? -24.906 -17.484 -20.141 1 89.88 209 GLU B O 1
ATOM 4954 N N . LEU B 1 210 ? -22.859 -16.766 -19.906 1 91.12 210 LEU B N 1
ATOM 4955 C CA . LEU B 1 210 ? -22.375 -17.688 -20.922 1 91.12 210 LEU B CA 1
ATOM 4956 C C . LEU B 1 210 ? -22.312 -19.125 -20.391 1 91.12 210 LEU B C 1
ATOM 4958 O O . LEU B 1 210 ? -22.203 -20.078 -21.156 1 91.12 210 LEU B O 1
ATOM 4962 N N . GLU B 1 211 ? -22.375 -19.297 -19.141 1 87.25 211 GLU B N 1
ATOM 4963 C CA . GLU B 1 211 ? -22.219 -20.609 -18.531 1 87.25 211 GLU B CA 1
ATOM 4964 C C . GLU B 1 211 ? -23.281 -21.578 -19.031 1 87.25 211 GLU B C 1
ATOM 4966 O O . GLU B 1 211 ? -23.016 -22.781 -19.172 1 87.25 211 GLU B O 1
ATOM 4971 N N . ASN B 1 212 ? -24.422 -21.094 -19.344 1 87.31 212 ASN B N 1
ATOM 4972 C CA . ASN B 1 212 ? -25.516 -21.938 -19.781 1 87.31 212 ASN B CA 1
ATOM 4973 C C . ASN B 1 212 ? -25.641 -21.969 -21.312 1 87.31 212 ASN B C 1
ATOM 4975 O O . ASN B 1 212 ? -26.484 -22.672 -21.859 1 87.31 212 ASN B O 1
ATOM 4979 N N . LYS B 1 213 ? -24.828 -21.281 -21.938 1 87.56 213 LYS B N 1
ATOM 4980 C CA . LYS B 1 213 ? -24.953 -21.156 -23.391 1 87.56 213 LYS B CA 1
ATOM 4981 C C . LYS B 1 213 ? -23.828 -21.906 -24.094 1 87.56 213 LYS B C 1
ATOM 4983 O O . LYS B 1 213 ? -23.922 -22.172 -25.297 1 87.56 213 LYS B O 1
ATOM 4988 N N . VAL B 1 214 ? -22.812 -22.109 -23.328 1 91.88 214 VAL B N 1
ATOM 4989 C CA . VAL B 1 214 ? -21.688 -22.828 -23.906 1 91.88 214 VAL B CA 1
ATOM 4990 C C . VAL B 1 214 ? -21.281 -23.984 -23 1 91.88 214 VAL B C 1
ATOM 4992 O O . VAL B 1 214 ? -21.75 -24.078 -21.859 1 91.88 214 VAL B O 1
ATOM 4995 N N . THR B 1 215 ? -20.578 -24.938 -23.594 1 91.56 215 THR B N 1
ATOM 4996 C CA . THR B 1 215 ? -20.094 -26.078 -22.828 1 91.56 215 THR B CA 1
ATOM 4997 C C . THR B 1 215 ? -18.562 -26.047 -22.734 1 91.56 215 THR B C 1
ATOM 4999 O O . THR B 1 215 ? -17.875 -25.859 -23.734 1 91.56 215 THR B O 1
ATOM 5002 N N . VAL B 1 216 ? -18.062 -26.219 -21.5 1 94.69 216 VAL B N 1
ATOM 5003 C CA . VAL B 1 216 ? -16.625 -26.281 -21.25 1 94.69 216 VAL B CA 1
ATOM 5004 C C . VAL B 1 216 ? -16.219 -27.719 -20.969 1 94.69 216 VAL B C 1
ATOM 5006 O O . VAL B 1 216 ? -16.875 -28.422 -20.188 1 94.69 216 VAL B O 1
ATOM 5009 N N . ASN B 1 217 ? -15.234 -28.172 -21.578 1 93.75 217 ASN B N 1
ATOM 5010 C CA . ASN B 1 217 ? -14.844 -29.562 -21.469 1 93.75 217 ASN B CA 1
ATOM 5011 C C . ASN B 1 217 ? -14.438 -29.922 -20.031 1 93.75 217 ASN B C 1
ATOM 5013 O O . ASN B 1 217 ? -14.555 -31.078 -19.625 1 93.75 217 ASN B O 1
ATOM 5017 N N . ARG B 1 218 ? -13.844 -28.906 -19.312 1 92.69 218 ARG B N 1
ATOM 5018 C CA . ARG B 1 218 ? -13.43 -29.141 -17.922 1 92.69 218 ARG B CA 1
ATOM 5019 C C . ARG B 1 218 ? -13.938 -28.031 -17.016 1 92.69 218 ARG B C 1
ATOM 5021 O O . ARG B 1 218 ? -13.602 -26.859 -17.219 1 92.69 218 ARG B O 1
ATOM 5028 N N . HIS B 1 219 ? -14.641 -28.453 -15.977 1 91.62 219 HIS B N 1
ATOM 5029 C CA . HIS B 1 219 ? -15.211 -27.469 -15.07 1 91.62 219 HIS B CA 1
ATOM 5030 C C . HIS B 1 219 ? -14.344 -27.281 -13.836 1 91.62 219 HIS B C 1
ATOM 5032 O O . HIS B 1 219 ? -14.477 -26.281 -13.117 1 91.62 219 HIS B O 1
ATOM 5038 N N . GLU B 1 220 ? -13.5 -28.281 -13.672 1 94.81 220 GLU B N 1
ATOM 5039 C CA . GLU B 1 220 ? -12.633 -28.234 -12.5 1 94.81 220 GLU B CA 1
ATOM 5040 C C . GLU B 1 220 ? -11.156 -28.203 -12.898 1 94.81 220 GLU B C 1
ATOM 5042 O O . GLU B 1 220 ? -10.672 -29.141 -13.547 1 94.81 220 GLU B O 1
ATOM 5047 N N . ILE B 1 221 ? -10.617 -27.172 -12.547 1 97.31 221 ILE B N 1
ATOM 5048 C CA . ILE B 1 221 ? -9.195 -27.031 -12.836 1 97.31 221 ILE B CA 1
ATOM 5049 C C . ILE B 1 221 ? -8.398 -27.109 -11.539 1 97.31 221 ILE B C 1
ATOM 5051 O O . ILE B 1 221 ? -8.633 -26.328 -10.609 1 97.31 221 ILE B O 1
ATOM 5055 N N . GLU B 1 222 ? -7.453 -28.031 -11.445 1 97.62 222 GLU B N 1
ATOM 5056 C CA . GLU B 1 222 ? -6.578 -28.141 -10.289 1 97.62 222 GLU B CA 1
ATOM 5057 C C . GLU B 1 222 ? -5.441 -27.125 -10.359 1 97.62 222 GLU B C 1
ATOM 5059 O O . GLU B 1 222 ? -4.879 -26.891 -11.43 1 97.62 222 GLU B O 1
ATOM 5064 N N . TYR B 1 223 ? -5.227 -26.5 -9.281 1 97.25 223 TYR B N 1
ATOM 5065 C CA . TYR B 1 223 ? -4.117 -25.547 -9.266 1 97.25 223 TYR B CA 1
ATOM 5066 C C . TYR B 1 223 ? -3.201 -25.797 -8.078 1 97.25 223 TYR B C 1
ATOM 5068 O O . TYR B 1 223 ? -3.631 -26.344 -7.059 1 97.25 223 TYR B O 1
ATOM 5076 N N . THR B 1 224 ? -1.948 -25.516 -8.25 1 96.94 224 THR B N 1
ATOM 5077 C CA . THR B 1 224 ? -0.937 -25.5 -7.195 1 96.94 224 THR B CA 1
ATOM 5078 C C . THR B 1 224 ? -0.197 -24.172 -7.172 1 96.94 224 THR B C 1
ATOM 5080 O O . THR B 1 224 ? 0.24 -23.672 -8.211 1 96.94 224 THR B O 1
ATOM 5083 N N . VAL B 1 225 ? -0.202 -23.547 -6 1 96 225 VAL B N 1
ATOM 5084 C CA . VAL B 1 225 ? 0.507 -22.281 -5.82 1 96 225 VAL B CA 1
ATOM 5085 C C . VAL B 1 225 ? 1.694 -22.484 -4.883 1 96 225 VAL B C 1
ATOM 5087 O O . VAL B 1 225 ? 1.525 -22.922 -3.744 1 96 225 VAL B O 1
ATOM 5090 N N . SER B 1 226 ? 2.83 -22.172 -5.383 1 95.06 226 SER B N 1
ATOM 5091 C CA . SER B 1 226 ? 4.008 -22.188 -4.523 1 95.06 226 SER B CA 1
ATOM 5092 C C . SER B 1 226 ? 4.129 -20.891 -3.727 1 95.06 226 SER B C 1
ATOM 5094 O O . SER B 1 226 ? 4.086 -19.797 -4.293 1 95.06 226 SER B O 1
ATOM 5096 N N . VAL B 1 227 ? 4.168 -21.031 -2.438 1 93.56 227 VAL B N 1
ATOM 5097 C CA . VAL B 1 227 ? 4.352 -19.891 -1.545 1 93.56 227 VAL B CA 1
ATOM 5098 C C . VAL B 1 227 ? 5.734 -19.953 -0.897 1 93.56 227 VAL B C 1
ATOM 5100 O O . VAL B 1 227 ? 6.051 -20.922 -0.195 1 93.56 227 VAL B O 1
ATOM 5103 N N . LEU B 1 228 ? 6.516 -18.953 -1.174 1 91.56 228 LEU B N 1
ATOM 5104 C CA . LEU B 1 228 ? 7.914 -18.969 -0.758 1 91.56 228 LEU B CA 1
ATOM 5105 C C . LEU B 1 228 ? 8.188 -17.891 0.281 1 91.56 228 LEU B C 1
ATOM 5107 O O . LEU B 1 228 ? 7.617 -16.797 0.213 1 91.56 228 LEU B O 1
ATOM 5111 N N . LYS B 1 229 ? 9.047 -18.234 1.241 1 89.94 229 LYS B N 1
ATOM 5112 C CA . LYS B 1 229 ? 9.555 -17.172 2.111 1 89.94 229 LYS B CA 1
ATOM 5113 C C . LYS B 1 229 ? 10.445 -16.203 1.337 1 89.94 229 LYS B C 1
ATOM 5115 O O . LYS B 1 229 ? 11.383 -16.625 0.653 1 89.94 229 LYS B O 1
ATOM 5120 N N . ALA B 1 230 ? 10.055 -14.992 1.33 1 93.44 230 ALA B N 1
ATOM 5121 C CA . ALA B 1 230 ? 10.758 -14 0.525 1 93.44 230 ALA B CA 1
ATOM 5122 C C . ALA B 1 230 ? 10.805 -12.648 1.234 1 93.44 230 ALA B C 1
ATOM 5124 O O . ALA B 1 230 ? 10 -12.383 2.131 1 93.44 230 ALA B O 1
ATOM 5125 N N . LYS B 1 231 ? 11.828 -11.906 0.936 1 92.12 231 LYS B N 1
ATOM 5126 C CA . LYS B 1 231 ? 11.953 -10.539 1.431 1 92.12 231 LYS B CA 1
ATOM 5127 C C . LYS B 1 231 ? 11.797 -9.531 0.299 1 92.12 231 LYS B C 1
ATOM 5129 O O . LYS B 1 231 ? 12.414 -9.664 -0.758 1 92.12 231 LYS B O 1
ATOM 5134 N N . ASN B 1 232 ? 10.93 -8.547 0.553 1 92.69 232 ASN B N 1
ATOM 5135 C CA . ASN B 1 232 ? 10.75 -7.496 -0.448 1 92.69 232 ASN B CA 1
ATOM 5136 C C . ASN B 1 232 ? 11.891 -6.484 -0.404 1 92.69 232 ASN B C 1
ATOM 5138 O O . ASN B 1 232 ? 12.094 -5.812 0.611 1 92.69 232 ASN B O 1
ATOM 5142 N N . LEU B 1 233 ? 12.609 -6.43 -1.485 1 92.31 233 LEU B N 1
ATOM 5143 C CA . LEU B 1 233 ? 13.711 -5.477 -1.601 1 92.31 233 LEU B CA 1
ATOM 5144 C C . LEU B 1 233 ? 13.312 -4.301 -2.49 1 92.31 233 LEU B C 1
ATOM 5146 O O . LEU B 1 233 ? 12.766 -4.496 -3.576 1 92.31 233 LEU B O 1
ATOM 5150 N N . THR B 1 234 ? 13.547 -3.148 -1.982 1 91.5 234 THR B N 1
ATOM 5151 C CA . THR B 1 234 ? 13.336 -1.981 -2.832 1 91.5 234 THR B CA 1
ATOM 5152 C C . THR B 1 234 ? 14.383 -1.919 -3.939 1 91.5 234 THR B C 1
ATOM 5154 O O . THR B 1 234 ? 15.547 -2.23 -3.713 1 91.5 234 THR B O 1
ATOM 5157 N N . ILE B 1 235 ? 13.953 -1.437 -5.051 1 92.62 235 ILE B N 1
ATOM 5158 C CA . ILE B 1 235 ? 14.875 -1.411 -6.184 1 92.62 235 ILE B CA 1
ATOM 5159 C C . ILE B 1 235 ? 15.508 -0.025 -6.309 1 92.62 235 ILE B C 1
ATOM 5161 O O . ILE B 1 235 ? 14.797 0.986 -6.312 1 92.62 235 ILE B O 1
ATOM 5165 N N . ASN B 1 236 ? 16.812 0.023 -6.332 1 91 236 ASN B N 1
ATOM 5166 C CA . ASN B 1 236 ? 17.562 1.25 -6.562 1 91 236 ASN B CA 1
ATOM 5167 C C . ASN B 1 236 ? 18.266 1.233 -7.918 1 91 236 ASN B C 1
ATOM 5169 O O . ASN B 1 236 ? 19.281 0.557 -8.086 1 91 236 ASN B O 1
ATOM 5173 N N . PHE B 1 237 ? 17.75 1.96 -8.828 1 93.19 237 PHE B N 1
ATOM 5174 C CA . PHE B 1 237 ? 18.344 2.043 -10.156 1 93.19 237 PHE B CA 1
ATOM 5175 C C . PHE B 1 237 ? 19.469 3.076 -10.188 1 93.19 237 PHE B C 1
ATOM 5177 O O . PHE B 1 237 ? 19.25 4.25 -9.875 1 93.19 237 PHE B O 1
ATOM 5184 N N . GLU B 1 238 ? 20.641 2.662 -10.547 1 93.19 238 GLU B N 1
ATOM 5185 C CA . GLU B 1 238 ? 21.781 3.562 -10.625 1 93.19 238 GLU B CA 1
ATOM 5186 C C . GLU B 1 238 ? 21.891 4.195 -12.008 1 93.19 238 GLU B C 1
ATOM 5188 O O . GLU B 1 238 ? 22.438 3.588 -12.93 1 93.19 238 GLU B O 1
ATOM 5193 N N . VAL B 1 239 ? 21.453 5.418 -12.086 1 94.38 239 VAL B N 1
ATOM 5194 C CA . VAL B 1 239 ? 21.469 6.141 -13.352 1 94.38 239 VAL B CA 1
ATOM 5195 C C . VAL B 1 239 ? 22.812 6.832 -13.531 1 94.38 239 VAL B C 1
ATOM 5197 O O . VAL B 1 239 ? 23.359 7.41 -12.586 1 94.38 239 VAL B O 1
ATOM 5200 N N . SER B 1 240 ? 23.359 6.715 -14.758 1 94.44 240 SER B N 1
ATOM 5201 C CA . SER B 1 240 ? 24.656 7.324 -15.039 1 94.44 240 SER B CA 1
ATOM 5202 C C . SER B 1 240 ? 24.578 8.266 -16.234 1 94.44 240 SER B C 1
ATOM 5204 O O . SER B 1 240 ? 23.625 8.195 -17.031 1 94.44 240 SER B O 1
ATOM 5206 N N . GLY B 1 241 ? 25.516 9.203 -16.234 1 95 241 GLY B N 1
ATOM 5207 C CA . GLY B 1 241 ? 25.594 10.125 -17.344 1 95 241 GLY B CA 1
ATOM 5208 C C . GLY B 1 241 ? 24.906 11.453 -17.094 1 95 241 GLY B C 1
ATOM 5209 O O . GLY B 1 241 ? 24.266 11.625 -16.047 1 95 241 GLY B O 1
ATOM 5210 N N . ASP B 1 242 ? 25.219 12.414 -18.047 1 95.19 242 ASP B N 1
ATOM 5211 C CA . ASP B 1 242 ? 24.594 13.734 -17.984 1 95.19 242 ASP B CA 1
ATOM 5212 C C . ASP B 1 242 ? 23.734 14 -19.219 1 95.19 242 ASP B C 1
ATOM 5214 O O . ASP B 1 242 ? 24.156 13.719 -20.344 1 95.19 242 ASP B O 1
ATOM 5218 N N . VAL B 1 243 ? 22.594 14.531 -18.922 1 96.56 243 VAL B N 1
ATOM 5219 C CA . VAL B 1 243 ? 21.703 14.836 -20.031 1 96.56 243 VAL B CA 1
ATOM 5220 C C . VAL B 1 243 ? 22.297 15.977 -20.859 1 96.56 243 VAL B C 1
ATOM 5222 O O . VAL B 1 243 ? 23.25 16.641 -20.438 1 96.56 243 VAL B O 1
ATOM 5225 N N . ALA B 1 244 ? 21.75 16.234 -22.062 1 97.25 244 ALA B N 1
ATOM 5226 C CA . ALA B 1 244 ? 22.203 17.281 -22.969 1 97.25 244 ALA B CA 1
ATOM 5227 C C . ALA B 1 244 ? 22.062 18.656 -22.312 1 97.25 244 ALA B C 1
ATOM 5229 O O . ALA B 1 244 ? 21.234 18.859 -21.422 1 97.25 244 ALA B O 1
ATOM 5230 N N . LYS B 1 245 ? 22.859 19.609 -22.797 1 95.38 245 LYS B N 1
ATOM 5231 C CA . LYS B 1 245 ? 22.75 20.984 -22.312 1 95.38 245 LYS B CA 1
ATOM 5232 C C . LYS B 1 245 ? 21.344 21.531 -22.547 1 95.38 245 LYS B C 1
ATOM 5234 O O . LYS B 1 245 ? 20.766 21.344 -23.625 1 95.38 245 LYS B O 1
ATOM 5239 N N . GLY B 1 246 ? 20.797 22.156 -21.578 1 95.56 246 GLY B N 1
ATOM 5240 C CA . GLY B 1 246 ? 19.453 22.719 -21.688 1 95.56 246 GLY B CA 1
ATOM 5241 C C . GLY B 1 246 ? 18.375 21.781 -21.188 1 95.56 246 GLY B C 1
ATOM 5242 O O . GLY B 1 246 ? 17.188 22.125 -21.188 1 95.56 246 GLY B O 1
ATOM 5243 N N . TYR B 1 247 ? 18.859 20.625 -20.906 1 96.69 247 TYR B N 1
ATOM 5244 C CA . TYR B 1 247 ? 17.922 19.641 -20.375 1 96.69 247 TYR B CA 1
ATOM 5245 C C . TYR B 1 247 ? 18.312 19.203 -18.969 1 96.69 247 TYR B C 1
ATOM 5247 O O . TYR B 1 247 ? 19.422 19.484 -18.516 1 96.69 247 TYR B O 1
ATOM 5255 N N . ARG B 1 248 ? 17.344 18.562 -18.281 1 95.75 248 ARG B N 1
ATOM 5256 C CA . ARG B 1 248 ? 17.578 18.078 -16.938 1 95.75 248 ARG B CA 1
ATOM 5257 C C . ARG B 1 248 ? 16.891 16.734 -16.703 1 95.75 248 ARG B C 1
ATOM 5259 O O . ARG B 1 248 ? 15.773 16.531 -17.172 1 95.75 248 ARG B O 1
ATOM 5266 N N . TYR B 1 249 ? 17.641 15.828 -16.062 1 95.31 249 TYR B N 1
ATOM 5267 C CA . TYR B 1 249 ? 17.062 14.578 -15.586 1 95.31 249 TYR B CA 1
ATOM 5268 C C . TYR B 1 249 ? 16.078 14.82 -14.445 1 95.31 249 TYR B C 1
ATOM 5270 O O . TYR B 1 249 ? 16.422 15.484 -13.461 1 95.31 249 TYR B O 1
ATOM 5278 N N . THR B 1 250 ? 14.805 14.352 -14.523 1 93.94 250 THR B N 1
ATOM 5279 C CA . THR B 1 250 ? 13.797 14.68 -13.523 1 93.94 250 THR B CA 1
ATOM 5280 C C . THR B 1 250 ? 13.391 13.43 -12.742 1 93.94 250 THR B C 1
ATOM 5282 O O . THR B 1 250 ? 12.469 13.477 -11.922 1 93.94 250 THR B O 1
ATOM 5285 N N . GLY B 1 251 ? 14.047 12.344 -12.969 1 93.06 251 GLY B N 1
ATOM 5286 C CA . GLY B 1 251 ? 13.758 11.141 -12.203 1 93.06 251 GLY B CA 1
ATOM 5287 C C . GLY B 1 251 ? 13.367 9.953 -13.062 1 93.06 251 GLY B C 1
ATOM 5288 O O . GLY B 1 251 ? 13.5 10.008 -14.289 1 93.06 251 GLY B O 1
ATOM 5289 N N . LEU B 1 252 ? 13 8.852 -12.359 1 93.44 252 LEU B N 1
ATOM 5290 C CA . LEU B 1 252 ? 12.617 7.645 -13.086 1 93.44 252 LEU B CA 1
ATOM 5291 C C . LEU B 1 252 ? 11.312 7.07 -12.539 1 93.44 252 LEU B C 1
ATOM 5293 O O . LEU B 1 252 ? 10.961 7.32 -11.383 1 93.44 252 LEU B O 1
ATOM 5297 N N . GLU B 1 253 ? 10.609 6.426 -13.414 1 92.12 253 GLU B N 1
ATOM 5298 C CA . GLU B 1 253 ? 9.406 5.66 -13.094 1 92.12 253 GLU B CA 1
ATOM 5299 C C . GLU B 1 253 ? 9.578 4.188 -13.453 1 92.12 253 GLU B C 1
ATOM 5301 O O . GLU B 1 253 ? 10.031 3.861 -14.555 1 92.12 253 GLU B O 1
ATOM 5306 N N . SER B 1 254 ? 9.344 3.412 -12.406 1 94.38 254 SER B N 1
ATOM 5307 C CA . SER B 1 254 ? 9.484 1.978 -12.641 1 94.38 254 SER B CA 1
ATOM 5308 C C . SER B 1 254 ? 8.133 1.271 -12.531 1 94.38 254 SER B C 1
ATOM 5310 O O . SER B 1 254 ? 7.23 1.742 -11.836 1 94.38 254 SER B O 1
ATOM 5312 N N . SER B 1 255 ? 8.047 0.135 -13.281 1 94.88 255 SER B N 1
ATOM 5313 C CA . SER B 1 255 ? 6.82 -0.651 -13.242 1 94.88 255 SER B CA 1
ATOM 5314 C C . SER B 1 255 ? 6.602 -1.266 -11.859 1 94.88 255 SER B C 1
ATOM 5316 O O . SER B 1 255 ? 5.465 -1.506 -11.453 1 94.88 255 SER B O 1
ATOM 5318 N N . ILE B 1 256 ? 7.676 -1.564 -11.219 1 92.94 256 ILE B N 1
ATOM 5319 C CA . ILE B 1 256 ? 7.582 -2.047 -9.844 1 92.94 256 ILE B CA 1
ATOM 5320 C C . ILE B 1 256 ? 8.586 -1.3 -8.969 1 92.94 256 ILE B C 1
ATOM 5322 O O . ILE B 1 256 ? 9.625 -0.84 -9.453 1 92.94 256 ILE B O 1
ATOM 5326 N N . LYS B 1 257 ? 8.242 -1.189 -7.703 1 88.38 257 LYS B N 1
ATOM 5327 C CA . LYS B 1 257 ? 9.094 -0.446 -6.781 1 88.38 257 LYS B CA 1
ATOM 5328 C C . LYS B 1 257 ? 9.906 -1.392 -5.902 1 88.38 257 LYS B C 1
ATOM 5330 O O . LYS B 1 257 ? 10.945 -1.005 -5.363 1 88.38 257 LYS B O 1
ATOM 5335 N N . SER B 1 258 ? 9.43 -2.607 -5.742 1 92.81 258 SER B N 1
ATOM 5336 C CA . SER B 1 258 ? 10.094 -3.615 -4.922 1 92.81 258 SER B CA 1
ATOM 5337 C C . SER B 1 258 ? 9.969 -5.004 -5.543 1 92.81 258 SER B C 1
ATOM 5339 O O . SER B 1 258 ? 9.141 -5.223 -6.426 1 92.81 258 SER B O 1
ATOM 5341 N N . VAL B 1 259 ? 10.852 -5.863 -5.148 1 94.75 259 VAL B N 1
ATOM 5342 C CA . VAL B 1 259 ? 10.867 -7.215 -5.695 1 94.75 259 VAL B CA 1
ATOM 5343 C C . VAL B 1 259 ? 11.055 -8.227 -4.562 1 94.75 259 VAL B C 1
ATOM 5345 O O . VAL B 1 259 ? 11.883 -8.023 -3.672 1 94.75 259 VAL B O 1
ATOM 5348 N N . PRO B 1 260 ? 10.164 -9.242 -4.566 1 95.81 260 PRO B N 1
ATOM 5349 C CA . PRO B 1 260 ? 10.352 -10.297 -3.568 1 95.81 260 PRO B CA 1
ATOM 5350 C C . PRO B 1 260 ? 11.516 -11.227 -3.898 1 95.81 260 PRO B C 1
ATOM 5352 O O . PRO B 1 260 ? 11.531 -11.852 -4.961 1 95.81 260 PRO B O 1
ATOM 5355 N N . VAL B 1 261 ? 12.453 -11.32 -3.012 1 95.56 261 VAL B N 1
ATOM 5356 C CA . VAL B 1 261 ? 13.648 -12.141 -3.213 1 95.56 261 VAL B CA 1
ATOM 5357 C C . VAL B 1 261 ? 13.656 -13.297 -2.215 1 95.56 261 VAL B C 1
ATOM 5359 O O . VAL B 1 261 ? 13.414 -13.094 -1.022 1 95.56 261 VAL B O 1
ATOM 5362 N N . VAL B 1 262 ? 13.906 -14.469 -2.787 1 93.5 262 VAL B N 1
ATOM 5363 C CA . VAL B 1 262 ? 13.953 -15.688 -1.985 1 93.5 262 VAL B CA 1
ATOM 5364 C C . VAL B 1 262 ? 15.398 -16 -1.606 1 93.5 262 VAL B C 1
ATOM 5366 O O . VAL B 1 262 ? 16.297 -15.875 -2.432 1 93.5 262 VAL B O 1
ATOM 5369 N N . GLY B 1 263 ? 15.633 -16.375 -0.356 1 90.62 263 GLY B N 1
ATOM 5370 C CA . GLY B 1 263 ? 16.922 -16.75 0.214 1 90.62 263 GLY B CA 1
ATOM 5371 C C . GLY B 1 263 ? 16.828 -17.125 1.683 1 90.62 263 GLY B C 1
ATOM 5372 O O . GLY B 1 263 ? 15.75 -17.078 2.277 1 90.62 263 GLY B O 1
ATOM 5373 N N . THR B 1 264 ? 17.984 -17.578 2.238 1 90.19 264 THR B N 1
ATOM 5374 C CA . THR B 1 264 ? 18.016 -17.859 3.67 1 90.19 264 THR B CA 1
ATOM 5375 C C . THR B 1 264 ? 17.922 -16.562 4.477 1 90.19 264 THR B C 1
ATOM 5377 O O . THR B 1 264 ? 18.281 -15.492 3.98 1 90.19 264 THR B O 1
ATOM 5380 N N . ASN B 1 265 ? 17.422 -16.672 5.691 1 90.06 265 ASN B N 1
ATOM 5381 C CA . ASN B 1 265 ? 17.344 -15.5 6.559 1 90.06 265 ASN B CA 1
ATOM 5382 C C . ASN B 1 265 ? 18.719 -14.852 6.754 1 90.06 265 ASN B C 1
ATOM 5384 O O . ASN B 1 265 ? 18.812 -13.633 6.828 1 90.06 265 ASN B O 1
ATOM 5388 N N . SER B 1 266 ? 19.688 -15.625 6.715 1 88.62 266 SER B N 1
ATOM 5389 C CA . SER B 1 266 ? 21.047 -15.141 6.898 1 88.62 266 SER B CA 1
ATOM 5390 C C . SER B 1 266 ? 21.484 -14.281 5.715 1 88.62 266 SER B C 1
ATOM 5392 O O . SER B 1 266 ? 22.047 -13.203 5.902 1 88.62 266 SER B O 1
ATOM 5394 N N . VAL B 1 267 ? 21.156 -14.758 4.578 1 88.81 267 VAL B N 1
ATOM 5395 C CA . VAL B 1 267 ? 21.578 -14.062 3.365 1 88.81 267 VAL B CA 1
ATOM 5396 C C . VAL B 1 267 ? 20.734 -12.797 3.182 1 88.81 267 VAL B C 1
ATOM 5398 O O . VAL B 1 267 ? 21.25 -11.758 2.77 1 88.81 267 VAL B O 1
ATOM 5401 N N . LEU B 1 268 ? 19.516 -12.836 3.553 1 91.12 268 LEU B N 1
ATOM 5402 C CA . LEU B 1 268 ? 18.594 -11.742 3.295 1 91.12 268 LEU B CA 1
ATOM 5403 C C . LEU B 1 268 ? 18.688 -10.68 4.379 1 91.12 268 LEU B C 1
ATOM 5405 O O . LEU B 1 268 ? 18.172 -9.562 4.207 1 91.12 268 LEU B O 1
ATOM 5409 N N . ALA B 1 269 ? 19.344 -11.008 5.441 1 90.44 269 ALA B N 1
ATOM 5410 C CA . ALA B 1 269 ? 19.344 -10.156 6.629 1 90.44 269 ALA B CA 1
ATOM 5411 C C . ALA B 1 269 ? 19.875 -8.758 6.301 1 90.44 269 ALA B C 1
ATOM 5413 O O . ALA B 1 269 ? 19.281 -7.758 6.711 1 90.44 269 ALA B O 1
ATOM 5414 N N . SER B 1 270 ? 20.891 -8.617 5.488 1 86 270 SER B N 1
ATOM 5415 C CA . SER B 1 270 ? 21.547 -7.34 5.254 1 86 270 SER B CA 1
ATOM 5416 C C . SER B 1 270 ? 21.031 -6.676 3.98 1 86 270 SER B C 1
ATOM 5418 O O . SER B 1 270 ? 21.484 -5.59 3.613 1 86 270 SER B O 1
ATOM 5420 N N . LEU B 1 271 ? 20.109 -7.402 3.389 1 87.38 271 LEU B N 1
ATOM 5421 C CA . LEU B 1 271 ? 19.625 -6.875 2.115 1 87.38 271 LEU B CA 1
ATOM 5422 C C . LEU B 1 271 ? 18.375 -6.035 2.312 1 87.38 271 LEU B C 1
ATOM 5424 O O . LEU B 1 271 ? 17.344 -6.539 2.789 1 87.38 271 LEU B O 1
ATOM 5428 N N . THR B 1 272 ? 18.469 -4.742 2.049 1 84.44 272 THR B N 1
ATOM 5429 C CA . THR B 1 272 ? 17.297 -3.881 2.145 1 84.44 272 THR B CA 1
ATOM 5430 C C . THR B 1 272 ? 16.891 -3.373 0.765 1 84.44 272 THR B C 1
ATOM 5432 O O . THR B 1 272 ? 15.719 -3.055 0.538 1 84.44 272 THR B O 1
ATOM 5435 N N . SER B 1 273 ? 17.875 -3.352 -0.107 1 89.44 273 SER B N 1
ATOM 5436 C CA . SER B 1 273 ? 17.625 -2.854 -1.456 1 89.44 273 SER B CA 1
ATOM 5437 C C . SER B 1 273 ? 18.422 -3.646 -2.492 1 89.44 273 SER B C 1
ATOM 5439 O O . SER B 1 273 ? 19.422 -4.293 -2.162 1 89.44 273 SER B O 1
ATOM 5441 N N . LEU B 1 274 ? 17.875 -3.709 -3.635 1 92 274 LEU B N 1
ATOM 5442 C CA . LEU B 1 274 ? 18.562 -4.277 -4.793 1 92 274 LEU B CA 1
ATOM 5443 C C . LEU B 1 274 ? 19.125 -3.18 -5.684 1 92 274 LEU B C 1
ATOM 5445 O O . LEU B 1 274 ? 18.375 -2.369 -6.234 1 92 274 LEU B O 1
ATOM 5449 N N . SER B 1 275 ? 20.438 -3.057 -5.773 1 91.81 275 SER B N 1
ATOM 5450 C CA . SER B 1 275 ? 21.078 -2.076 -6.637 1 91.81 275 SER B CA 1
ATOM 5451 C C . SER B 1 275 ? 21.172 -2.58 -8.078 1 91.81 275 SER B C 1
ATOM 5453 O O . SER B 1 275 ? 21.703 -3.662 -8.328 1 91.81 275 SER B O 1
ATOM 5455 N N . VAL B 1 276 ? 20.656 -1.846 -8.945 1 94.44 276 VAL B N 1
ATOM 5456 C CA . VAL B 1 276 ? 20.656 -2.211 -10.359 1 94.44 276 VAL B CA 1
ATOM 5457 C C . VAL B 1 276 ? 21.531 -1.233 -11.141 1 94.44 276 VAL B C 1
ATOM 5459 O O . VAL B 1 276 ? 21.172 -0.061 -11.297 1 94.44 276 VAL B O 1
ATOM 5462 N N . SER B 1 277 ? 22.672 -1.735 -11.586 1 94.19 277 SER B N 1
ATOM 5463 C CA . SER B 1 277 ? 23.578 -0.964 -12.43 1 94.19 277 SER B CA 1
ATOM 5464 C C . SER B 1 277 ? 23.656 -1.554 -13.836 1 94.19 277 SER B C 1
ATOM 5466 O O . SER B 1 277 ? 23.969 -2.734 -14.008 1 94.19 277 SER B O 1
ATOM 5468 N N . SER B 1 278 ? 23.234 -0.763 -14.797 1 94.56 278 SER B N 1
ATOM 5469 C CA . SER B 1 278 ? 23.219 -1.208 -16.188 1 94.56 278 SER B CA 1
ATOM 5470 C C . SER B 1 278 ? 23.625 -0.083 -17.141 1 94.56 278 SER B C 1
ATOM 5472 O O . SER B 1 278 ? 23.344 1.089 -16.875 1 94.56 278 SER B O 1
ATOM 5474 N N . ASP B 1 279 ? 24.203 -0.443 -18.25 1 95 279 ASP B N 1
ATOM 5475 C CA . ASP B 1 279 ? 24.531 0.525 -19.297 1 95 279 ASP B CA 1
ATOM 5476 C C . ASP B 1 279 ? 23.266 1.113 -19.922 1 95 279 ASP B C 1
ATOM 5478 O O . ASP B 1 279 ? 23.281 2.232 -20.438 1 95 279 ASP B O 1
ATOM 5482 N N . LYS B 1 280 ? 22.234 0.352 -19.75 1 95.81 280 LYS B N 1
ATOM 5483 C CA . LYS B 1 280 ? 20.969 0.812 -20.312 1 95.81 280 LYS B CA 1
ATOM 5484 C C . LYS B 1 280 ? 20.422 1.994 -19.531 1 95.81 280 LYS B C 1
ATOM 5486 O O . LYS B 1 280 ? 19.531 2.699 -20.016 1 95.81 280 LYS B O 1
ATOM 5491 N N . LEU B 1 281 ? 20.938 2.18 -18.359 1 96.5 281 LEU B N 1
ATOM 5492 C CA . LEU B 1 281 ? 20.453 3.264 -17.5 1 96.5 281 LEU B CA 1
ATOM 5493 C C . LEU B 1 281 ? 21.297 4.516 -17.688 1 96.5 281 LEU B C 1
ATOM 5495 O O . LEU B 1 281 ? 21.25 5.426 -16.859 1 96.5 281 LEU B O 1
ATOM 5499 N N . ASN B 1 282 ? 22.062 4.609 -18.75 1 97.19 282 ASN B N 1
ATOM 5500 C CA . ASN B 1 282 ? 22.859 5.773 -19.109 1 97.19 282 ASN B CA 1
ATOM 5501 C C . ASN B 1 282 ? 22.031 6.82 -19.844 1 97.19 282 ASN B C 1
ATOM 5503 O O . ASN B 1 282 ? 21.391 6.504 -20.844 1 97.19 282 ASN B O 1
ATOM 5507 N N . ILE B 1 283 ? 22.094 8.062 -19.391 1 97.12 283 ILE B N 1
ATOM 5508 C CA . ILE B 1 283 ? 21.266 9.094 -20 1 97.12 283 ILE B CA 1
ATOM 5509 C C . ILE B 1 283 ? 22.172 10.148 -20.656 1 97.12 283 ILE B C 1
ATOM 5511 O O . ILE B 1 283 ? 21.75 11.281 -20.875 1 97.12 283 ILE B O 1
ATOM 5515 N N . ASP B 1 284 ? 23.406 9.82 -20.953 1 97.38 284 ASP B N 1
ATOM 5516 C CA . ASP B 1 284 ? 24.344 10.766 -21.547 1 97.38 284 ASP B CA 1
ATOM 5517 C C . ASP B 1 284 ? 23.781 11.344 -22.859 1 97.38 284 ASP B C 1
ATOM 5519 O O . ASP B 1 284 ? 23.484 10.594 -23.781 1 97.38 284 ASP B O 1
ATOM 5523 N N . GLY B 1 285 ? 23.547 12.688 -22.844 1 97.31 285 GLY B N 1
ATOM 5524 C CA . GLY B 1 285 ? 23.125 13.375 -24.062 1 97.31 285 GLY B CA 1
ATOM 5525 C C . GLY B 1 285 ? 21.641 13.273 -24.328 1 97.31 285 GLY B C 1
ATOM 5526 O O . GLY B 1 285 ? 21.156 13.719 -25.359 1 97.31 285 GLY B O 1
ATOM 5527 N N . ALA B 1 286 ? 20.891 12.758 -23.453 1 96.94 286 ALA B N 1
ATOM 5528 C CA . ALA B 1 286 ? 19.453 12.539 -23.656 1 96.94 286 ALA B CA 1
ATOM 5529 C C . ALA B 1 286 ? 18.703 13.875 -23.734 1 96.94 286 ALA B C 1
ATOM 5531 O O . ALA B 1 286 ? 19.016 14.805 -22.984 1 96.94 286 ALA B O 1
ATOM 5532 N N . THR B 1 287 ? 17.719 14 -24.656 1 97.56 287 THR B N 1
ATOM 5533 C CA . THR B 1 287 ? 16.891 15.188 -24.812 1 97.56 287 THR B CA 1
ATOM 5534 C C . THR B 1 287 ? 15.406 14.844 -24.672 1 97.56 287 THR B C 1
ATOM 5536 O O . THR B 1 287 ? 14.539 15.688 -24.891 1 97.56 287 THR B O 1
ATOM 5539 N N . SER B 1 288 ? 15.203 13.547 -24.469 1 97 288 SER B N 1
ATOM 5540 C CA . SER B 1 288 ? 13.844 13.062 -24.25 1 97 288 SER B CA 1
ATOM 5541 C C . SER B 1 288 ? 13.828 11.844 -23.328 1 97 288 SER B C 1
ATOM 5543 O O . SER B 1 288 ? 14.883 11.312 -22.984 1 97 288 SER B O 1
ATOM 5545 N N . ASP B 1 289 ? 12.672 11.438 -22.969 1 97.5 289 ASP B N 1
ATOM 5546 C CA . ASP B 1 289 ? 12.508 10.289 -22.078 1 97.5 289 ASP B CA 1
ATOM 5547 C C . ASP B 1 289 ? 13.047 9.016 -22.719 1 97.5 289 ASP B C 1
ATOM 5549 O O . ASP B 1 289 ? 13.023 8.867 -23.953 1 97.5 289 ASP B O 1
ATOM 5553 N N . LYS B 1 290 ? 13.586 8.242 -21.953 1 96.5 290 LYS B N 1
ATOM 5554 C CA . LYS B 1 290 ? 14.117 6.957 -22.375 1 96.5 290 LYS B CA 1
ATOM 5555 C C . LYS B 1 290 ? 13.438 5.805 -21.641 1 96.5 290 LYS B C 1
ATOM 5557 O O . LYS B 1 290 ? 13.297 5.852 -20.422 1 96.5 290 LYS B O 1
ATOM 5562 N N . GLU B 1 291 ? 12.984 4.805 -22.312 1 97.31 291 GLU B N 1
ATOM 5563 C CA . GLU B 1 291 ? 12.375 3.617 -21.734 1 97.31 291 GLU B CA 1
ATOM 5564 C C . GLU B 1 291 ? 13.273 2.395 -21.891 1 97.31 291 GLU B C 1
ATOM 5566 O O . GLU B 1 291 ? 13.742 2.113 -23 1 97.31 291 GLU B O 1
ATOM 5571 N N . VAL B 1 292 ? 13.5 1.742 -20.812 1 96.62 292 VAL B N 1
ATOM 5572 C CA . VAL B 1 292 ? 14.406 0.595 -20.844 1 96.62 292 VAL B CA 1
ATOM 5573 C C . VAL B 1 292 ? 13.742 -0.599 -20.156 1 96.62 292 VAL B C 1
ATOM 5575 O O . VAL B 1 292 ? 12.984 -0.431 -19.203 1 96.62 292 VAL B O 1
ATOM 5578 N N . LYS B 1 293 ? 13.992 -1.791 -20.703 1 96.5 293 LYS B N 1
ATOM 5579 C CA . LYS B 1 293 ? 13.57 -3.045 -20.094 1 96.5 293 LYS B CA 1
ATOM 5580 C C . LYS B 1 293 ? 14.758 -3.799 -19.5 1 96.5 293 LYS B C 1
ATOM 5582 O O . LYS B 1 293 ? 15.773 -3.982 -20.172 1 96.5 293 LYS B O 1
ATOM 5587 N N . LEU B 1 294 ? 14.625 -4.141 -18.219 1 96.38 294 LEU B N 1
ATOM 5588 C CA . LEU B 1 294 ? 15.719 -4.805 -17.516 1 96.38 294 LEU B CA 1
ATOM 5589 C C . LEU B 1 294 ? 15.258 -6.133 -16.922 1 96.38 294 LEU B C 1
ATOM 5591 O O . LEU B 1 294 ? 14.102 -6.27 -16.516 1 96.38 294 LEU B O 1
ATOM 5595 N N . ASP B 1 295 ? 16.172 -7.121 -16.938 1 96 295 ASP B N 1
ATOM 5596 C CA . ASP B 1 295 ? 15.984 -8.391 -16.234 1 96 295 ASP B CA 1
ATOM 5597 C C . ASP B 1 295 ? 16.656 -8.359 -14.859 1 96 295 ASP B C 1
ATOM 5599 O O . ASP B 1 295 ? 17.875 -8.438 -14.758 1 96 295 ASP B O 1
ATOM 5603 N N . LEU B 1 296 ? 15.812 -8.336 -13.844 1 96 296 LEU B N 1
ATOM 5604 C CA . LEU B 1 296 ? 16.312 -8.141 -12.484 1 96 296 LEU B CA 1
ATOM 5605 C C . LEU B 1 296 ? 17.094 -9.359 -12.016 1 96 296 LEU B C 1
ATOM 5607 O O . LEU B 1 296 ? 17.859 -9.273 -11.055 1 96 296 LEU B O 1
ATOM 5611 N N . SER B 1 297 ? 16.891 -10.531 -12.656 1 93.75 297 SER B N 1
ATOM 5612 C CA . SER B 1 297 ? 17.547 -11.758 -12.234 1 93.75 297 SER B CA 1
ATOM 5613 C C . SER B 1 297 ? 19.062 -11.656 -12.375 1 93.75 297 SER B C 1
ATOM 5615 O O . SER B 1 297 ? 19.812 -12.414 -11.734 1 93.75 297 SER B O 1
ATOM 5617 N N . GLN B 1 298 ? 19.5 -10.672 -13.094 1 94.44 298 GLN B N 1
ATOM 5618 C CA . GLN B 1 298 ? 20.922 -10.531 -13.375 1 94.44 298 GLN B CA 1
ATOM 5619 C C . GLN B 1 298 ? 21.625 -9.742 -12.273 1 94.44 298 GLN B C 1
ATOM 5621 O O . GLN B 1 298 ? 22.859 -9.688 -12.227 1 94.44 298 GLN B O 1
ATOM 5626 N N . TYR B 1 299 ? 20.875 -9.156 -11.398 1 95.19 299 TYR B N 1
ATOM 5627 C CA . TYR B 1 299 ? 21.469 -8.234 -10.43 1 95.19 299 TYR B CA 1
ATOM 5628 C C . TYR B 1 299 ? 21.328 -8.773 -9.016 1 95.19 299 TYR B C 1
ATOM 5630 O O . TYR B 1 299 ? 21.625 -8.07 -8.047 1 95.19 299 TYR B O 1
ATOM 5638 N N . LEU B 1 300 ? 20.906 -9.977 -8.883 1 94.25 300 LEU B N 1
ATOM 5639 C CA . LEU B 1 300 ? 20.656 -10.562 -7.566 1 94.25 300 LEU B CA 1
ATOM 5640 C C . LEU B 1 300 ? 21.953 -11.031 -6.926 1 94.25 300 LEU B C 1
ATOM 5642 O O . LEU B 1 300 ? 22.875 -11.461 -7.621 1 94.25 300 LEU B O 1
ATOM 5646 N N . PRO B 1 301 ? 22 -10.914 -5.586 1 90.19 301 PRO B N 1
ATOM 5647 C CA . PRO B 1 301 ? 23.141 -11.523 -4.887 1 90.19 301 PRO B CA 1
ATOM 5648 C C . PRO B 1 301 ? 23.156 -13.047 -5.012 1 90.19 301 PRO B C 1
ATOM 5650 O O . PRO B 1 301 ? 22.156 -13.656 -5.383 1 90.19 301 PRO B O 1
ATOM 5653 N N . PRO B 1 302 ? 24.297 -13.578 -4.715 1 88.38 302 PRO B N 1
ATOM 5654 C CA . PRO B 1 302 ? 24.391 -15.031 -4.793 1 88.38 302 PRO B CA 1
ATOM 5655 C C . PRO B 1 302 ? 23.438 -15.742 -3.83 1 88.38 302 PRO B C 1
ATOM 5657 O O . PRO B 1 302 ? 23.141 -15.211 -2.756 1 88.38 302 PRO B O 1
ATOM 5660 N N . SER B 1 303 ? 22.906 -16.875 -4.191 1 87.5 303 SER B N 1
ATOM 5661 C CA . SER B 1 303 ? 22.047 -17.75 -3.393 1 87.5 303 SER B CA 1
ATOM 5662 C C . SER B 1 303 ? 20.656 -17.141 -3.197 1 87.5 303 SER B C 1
ATOM 5664 O O . SER B 1 303 ? 20 -17.406 -2.186 1 87.5 303 SER B O 1
ATOM 5666 N N . THR B 1 304 ? 20.391 -16.188 -4.02 1 92.31 304 THR B N 1
ATOM 5667 C CA . THR B 1 304 ? 19.047 -15.625 -3.977 1 92.31 304 THR B CA 1
ATOM 5668 C C . THR B 1 304 ? 18.359 -15.758 -5.332 1 92.31 304 THR B C 1
ATOM 5670 O O . THR B 1 304 ? 19.016 -16.016 -6.344 1 92.31 304 THR B O 1
ATOM 5673 N N . SER B 1 305 ? 17.078 -15.742 -5.328 1 93.12 305 SER B N 1
ATOM 5674 C CA . SER B 1 305 ? 16.281 -15.766 -6.547 1 93.12 305 SER B CA 1
ATOM 5675 C C . SER B 1 305 ? 15.008 -14.945 -6.383 1 93.12 305 SER B C 1
ATOM 5677 O O . SER B 1 305 ? 14.617 -14.602 -5.262 1 93.12 305 SER B O 1
ATOM 5679 N N . ILE B 1 306 ? 14.445 -14.633 -7.488 1 95.12 306 ILE B N 1
ATOM 5680 C CA . ILE B 1 306 ? 13.188 -13.898 -7.457 1 95.12 306 ILE B CA 1
ATOM 5681 C C . ILE B 1 306 ? 12.016 -14.875 -7.328 1 95.12 306 ILE B C 1
ATOM 5683 O O . ILE B 1 306 ? 12 -15.922 -7.984 1 95.12 306 ILE B O 1
ATOM 5687 N N . ALA B 1 307 ? 11.031 -14.734 -6.359 1 90.69 307 ALA B N 1
ATOM 5688 C CA . ALA B 1 307 ? 9.93 -15.656 -6.082 1 90.69 307 ALA B CA 1
ATOM 5689 C C . ALA B 1 307 ? 8.977 -15.734 -7.266 1 90.69 307 ALA B C 1
ATOM 5691 O O . ALA B 1 307 ? 8.445 -16.812 -7.57 1 90.69 307 ALA B O 1
ATOM 5692 N N . GLY B 1 308 ? 8.797 -14.695 -8.148 1 87.12 308 GLY B N 1
ATOM 5693 C CA . GLY B 1 308 ? 7.832 -14.656 -9.234 1 87.12 308 GLY B CA 1
ATOM 5694 C C . GLY B 1 308 ? 8.422 -14.164 -10.539 1 87.12 308 GLY B C 1
ATOM 5695 O O . GLY B 1 308 ? 9.125 -13.156 -10.57 1 87.12 308 GLY B O 1
ATOM 5696 N N . ASP B 1 309 ? 7.941 -14.945 -11.57 1 85.56 309 ASP B N 1
ATOM 5697 C CA . ASP B 1 309 ? 8.469 -14.594 -12.883 1 85.56 309 ASP B CA 1
ATOM 5698 C C . ASP B 1 309 ? 7.973 -13.211 -13.32 1 85.56 309 ASP B C 1
ATOM 5700 O O . ASP B 1 309 ? 8.602 -12.562 -14.164 1 85.56 309 ASP B O 1
ATOM 5704 N N . GLU B 1 310 ? 6.824 -12.836 -12.766 1 86.06 310 GLU B N 1
ATOM 5705 C CA . GLU B 1 310 ? 6.242 -11.555 -13.148 1 86.06 310 GLU B CA 1
ATOM 5706 C C . GLU B 1 310 ? 7.133 -10.398 -12.727 1 86.06 310 GLU B C 1
ATOM 5708 O O . GLU B 1 310 ? 7.043 -9.297 -13.281 1 86.06 310 GLU B O 1
ATOM 5713 N N . TYR B 1 311 ? 8.078 -10.68 -11.805 1 91.25 311 TYR B N 1
ATOM 5714 C CA . TYR B 1 311 ? 8.914 -9.609 -11.266 1 91.25 311 TYR B CA 1
ATOM 5715 C C . TYR B 1 311 ? 10.25 -9.547 -11.984 1 91.25 311 TYR B C 1
ATOM 5717 O O . TYR B 1 311 ? 11.039 -8.625 -11.766 1 91.25 311 TYR B O 1
ATOM 5725 N N . LYS B 1 312 ? 10.555 -10.477 -12.805 1 92.12 312 LYS B N 1
ATOM 5726 C CA . LYS B 1 312 ? 11.883 -10.586 -13.406 1 92.12 312 LYS B CA 1
ATOM 5727 C C . LYS B 1 312 ? 12.117 -9.461 -14.414 1 92.12 312 LYS B C 1
ATOM 5729 O O . LYS B 1 312 ? 13.203 -8.883 -14.453 1 92.12 312 LYS B O 1
ATOM 5734 N N . ASN B 1 313 ? 11.062 -9.109 -15.125 1 93.88 313 ASN B N 1
ATOM 5735 C CA . ASN B 1 313 ? 11.195 -8.062 -16.125 1 93.88 313 ASN B CA 1
ATOM 5736 C C . ASN B 1 313 ? 10.594 -6.746 -15.648 1 93.88 313 ASN B C 1
ATOM 5738 O O . ASN B 1 313 ? 9.422 -6.695 -15.273 1 93.88 313 ASN B O 1
ATOM 5742 N N . VAL B 1 314 ? 11.414 -5.734 -15.656 1 95.62 314 VAL B N 1
ATOM 5743 C CA . VAL B 1 314 ? 10.953 -4.434 -15.18 1 95.62 314 VAL B CA 1
ATOM 5744 C C . VAL B 1 314 ? 11.172 -3.381 -16.266 1 95.62 314 VAL B C 1
ATOM 5746 O O . VAL B 1 314 ? 12.18 -3.404 -16.969 1 95.62 314 VAL B O 1
ATOM 5749 N N . THR B 1 315 ? 10.18 -2.568 -16.469 1 97.31 315 THR B N 1
ATOM 5750 C CA . THR B 1 315 ? 10.281 -1.431 -17.375 1 97.31 315 THR B CA 1
ATOM 5751 C C . THR B 1 315 ? 10.562 -0.145 -16.594 1 97.31 315 THR B C 1
ATOM 5753 O O . THR B 1 315 ? 9.867 0.16 -15.625 1 97.31 315 THR B O 1
ATOM 5756 N N . VAL B 1 316 ? 11.594 0.555 -17.016 1 96.75 316 VAL B N 1
ATOM 5757 C CA . VAL B 1 316 ? 12 1.796 -16.359 1 96.75 316 VAL B CA 1
ATOM 5758 C C . VAL B 1 316 ? 11.938 2.947 -17.359 1 96.75 316 VAL B C 1
ATOM 5760 O O . VAL B 1 316 ? 12.445 2.834 -18.484 1 96.75 316 VAL B O 1
ATOM 5763 N N . LYS B 1 317 ? 11.258 3.961 -17 1 97.38 317 LYS B N 1
ATOM 5764 C CA . LYS B 1 317 ? 11.188 5.18 -17.812 1 97.38 317 LYS B CA 1
ATOM 5765 C C . LYS B 1 317 ? 12.008 6.301 -17.172 1 97.38 317 LYS B C 1
ATOM 5767 O O . LYS B 1 317 ? 11.734 6.719 -16.047 1 97.38 317 LYS B O 1
ATOM 5772 N N . LEU B 1 318 ? 13.031 6.738 -17.875 1 97.19 318 LEU B N 1
ATOM 5773 C CA . LEU B 1 318 ? 13.859 7.859 -17.438 1 97.19 318 LEU B CA 1
ATOM 5774 C C . LEU B 1 318 ? 13.336 9.172 -18.016 1 97.19 318 LEU B C 1
ATOM 5776 O O . LEU B 1 318 ? 13.273 9.336 -19.234 1 97.19 318 LEU B O 1
ATOM 5780 N N . LYS B 1 319 ? 13.008 10.062 -17.141 1 96.75 319 LYS B N 1
ATOM 5781 C CA . LYS B 1 319 ? 12.344 11.297 -17.562 1 96.75 319 LYS B CA 1
ATOM 5782 C C . LYS B 1 319 ? 13.344 12.43 -17.75 1 96.75 319 LYS B C 1
ATOM 5784 O O . LYS B 1 319 ? 14.172 12.68 -16.859 1 96.75 319 LYS B O 1
ATOM 5789 N N . VAL B 1 320 ? 13.328 13.078 -18.875 1 97.12 320 VAL B N 1
ATOM 5790 C CA . VAL B 1 320 ? 14.164 14.219 -19.219 1 97.12 320 VAL B CA 1
ATOM 5791 C C . VAL B 1 320 ? 13.281 15.375 -19.703 1 97.12 320 VAL B C 1
ATOM 5793 O O . VAL B 1 320 ? 12.398 15.18 -20.547 1 97.12 320 VAL B O 1
ATOM 5796 N N . GL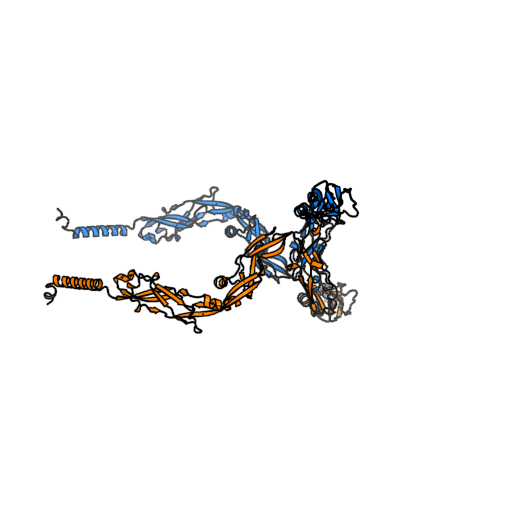U B 1 321 ? 13.508 16.562 -19.141 1 96.94 321 GLU B N 1
ATOM 5797 C CA . GLU B 1 321 ? 12.711 17.734 -19.484 1 96.94 321 GLU B CA 1
ATOM 5798 C C . GLU B 1 321 ? 13.594 18.922 -19.859 1 96.94 321 GLU B C 1
ATOM 5800 O O . GLU B 1 321 ? 14.695 19.062 -19.312 1 96.94 321 GLU B O 1
ATOM 5805 N N . PRO B 1 322 ? 13.102 19.734 -20.719 1 97 322 PRO B N 1
ATOM 5806 C CA . PRO B 1 322 ? 13.875 20.938 -21.062 1 97 322 PRO B CA 1
ATOM 5807 C C . PRO B 1 322 ? 13.789 22.016 -19.984 1 97 322 PRO B C 1
ATOM 5809 O O . PRO B 1 322 ? 12.773 22.141 -19.297 1 97 322 PRO B O 1
ATOM 5812 N N . LEU B 1 323 ? 14.883 22.688 -19.812 1 97.06 323 LEU B N 1
ATOM 5813 C CA . LEU B 1 323 ? 14.891 23.844 -18.922 1 97.06 323 LEU B CA 1
ATOM 5814 C C . LEU B 1 323 ? 14.203 25.047 -19.578 1 97.06 323 LEU B C 1
ATOM 5816 O O . LEU B 1 323 ? 14.227 25.188 -20.812 1 97.06 323 LEU B O 1
ATOM 5820 N N . THR B 1 324 ? 13.484 25.812 -18.781 1 96.88 324 THR B N 1
ATOM 5821 C CA . THR B 1 324 ? 12.836 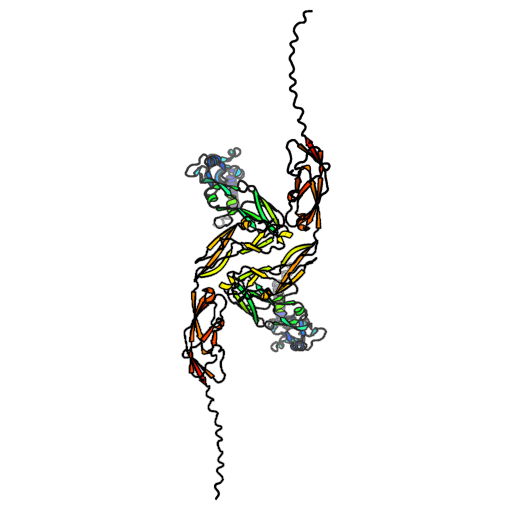27.031 -19.25 1 96.88 324 THR B CA 1
ATOM 5822 C C . THR B 1 324 ? 13.242 28.219 -18.391 1 96.88 324 THR B C 1
ATOM 5824 O O . THR B 1 324 ? 13.953 28.062 -17.391 1 96.88 324 THR B O 1
ATOM 5827 N N . THR B 1 325 ? 12.938 29.391 -18.844 1 97 325 THR B N 1
ATOM 5828 C CA . THR B 1 325 ? 13.258 30.609 -18.094 1 97 325 THR B CA 1
ATOM 5829 C C . THR B 1 325 ? 11.984 31.328 -17.672 1 97 325 THR B C 1
ATOM 5831 O O . THR B 1 325 ? 10.945 31.203 -18.328 1 97 325 THR B O 1
ATOM 5834 N N . ARG B 1 326 ? 12.094 31.906 -16.547 1 96.69 326 ARG B N 1
ATOM 5835 C CA . ARG B 1 326 ? 11.023 32.75 -16.016 1 96.69 326 ARG B CA 1
ATOM 5836 C C . ARG B 1 326 ? 11.586 34.031 -15.414 1 96.69 326 ARG B C 1
ATOM 5838 O O . ARG B 1 326 ? 12.672 34.031 -14.828 1 96.69 326 ARG B O 1
ATOM 5845 N N . VAL B 1 327 ? 10.805 35.094 -15.57 1 97.25 327 VAL B N 1
ATOM 5846 C CA . VAL B 1 327 ? 11.234 36.375 -15.062 1 97.25 327 VAL B CA 1
ATOM 5847 C C . VAL B 1 327 ? 10.5 36.719 -13.766 1 97.25 327 VAL B C 1
ATOM 5849 O O . VAL B 1 327 ? 9.281 36.531 -13.68 1 97.25 327 VAL B O 1
ATOM 5852 N N . PHE B 1 328 ? 11.281 37.062 -12.766 1 97 328 PHE B N 1
ATOM 5853 C CA . PHE B 1 328 ? 10.75 37.5 -11.484 1 97 328 PHE B CA 1
ATOM 5854 C C . PHE B 1 328 ? 11.086 38.969 -11.227 1 97 328 PHE B C 1
ATOM 5856 O O . PHE B 1 328 ? 12.227 39.406 -11.43 1 97 328 PHE B O 1
ATOM 5863 N N . THR B 1 329 ? 10.102 39.75 -10.758 1 96.62 329 THR B N 1
ATOM 5864 C CA . THR B 1 329 ? 10.297 41.188 -10.508 1 96.62 329 THR B CA 1
ATOM 5865 C C . THR B 1 329 ? 10.586 41.438 -9.031 1 96.62 329 THR B C 1
ATOM 5867 O O . THR B 1 329 ? 9.75 41.156 -8.172 1 96.62 329 THR B O 1
ATOM 5870 N N . LEU B 1 330 ? 11.766 41.969 -8.781 1 95.5 330 LEU B N 1
ATOM 5871 C CA . LEU B 1 330 ? 12.172 42.281 -7.418 1 95.5 330 LEU B CA 1
ATOM 5872 C C . LEU B 1 330 ? 11.969 43.75 -7.098 1 95.5 330 LEU B C 1
ATOM 5874 O O . LEU B 1 330 ? 12.336 44.625 -7.887 1 95.5 330 LEU B O 1
ATOM 5878 N N . LYS B 1 331 ? 11.336 44 -5.969 1 95.75 331 LYS B N 1
ATOM 5879 C CA . LYS B 1 331 ? 11.266 45.344 -5.453 1 95.75 331 LYS B CA 1
ATOM 5880 C C . LYS B 1 331 ? 12.555 45.719 -4.727 1 95.75 331 LYS B C 1
ATOM 5882 O O . LYS B 1 331 ? 12.852 45.188 -3.66 1 95.75 331 LYS B O 1
ATOM 5887 N N . LEU B 1 332 ? 13.219 46.719 -5.199 1 95.38 332 LEU B N 1
ATOM 5888 C CA . LEU B 1 332 ? 14.555 47.062 -4.719 1 95.38 332 LEU B CA 1
ATOM 5889 C C . LEU B 1 332 ? 14.5 47.625 -3.303 1 95.38 332 LEU B C 1
ATOM 5891 O O . LEU B 1 332 ? 15.383 47.344 -2.488 1 95.38 332 LEU B O 1
ATOM 5895 N N . LYS B 1 333 ? 13.438 48.281 -3.01 1 92.88 333 LYS B N 1
ATOM 5896 C CA . LYS B 1 333 ? 13.305 48.906 -1.704 1 92.88 333 LYS B CA 1
ATOM 5897 C C . LYS B 1 333 ? 13.203 47.875 -0.591 1 92.88 333 LYS B C 1
ATOM 5899 O O . LYS B 1 333 ? 13.594 48.125 0.547 1 92.88 333 LYS B O 1
ATOM 5904 N N . ASN B 1 334 ? 12.773 46.688 -0.938 1 93 334 ASN B N 1
ATOM 5905 C CA . ASN B 1 334 ? 12.508 45.656 0.058 1 93 334 ASN B CA 1
ATOM 5906 C C . ASN B 1 334 ? 13.703 44.719 0.234 1 93 334 ASN B C 1
ATOM 5908 O O . ASN B 1 334 ? 13.672 43.812 1.07 1 93 334 ASN B O 1
ATOM 5912 N N . LEU B 1 335 ? 14.75 44.969 -0.44 1 95.19 335 LEU B N 1
ATOM 5913 C CA . LEU B 1 335 ? 15.891 44.062 -0.397 1 95.19 335 LEU B CA 1
ATOM 5914 C C . LEU B 1 335 ? 16.719 44.281 0.866 1 95.19 335 LEU B C 1
ATOM 5916 O O . LEU B 1 335 ? 16.906 45.406 1.299 1 95.19 335 LEU B O 1
ATOM 5920 N N . ASP B 1 336 ? 17.156 43.188 1.407 1 94.56 336 ASP B N 1
ATOM 5921 C CA . ASP B 1 336 ? 18.141 43.281 2.48 1 94.56 336 ASP B CA 1
ATOM 5922 C C . ASP B 1 336 ? 19.438 43.875 1.969 1 94.56 336 ASP B C 1
ATOM 5924 O O . ASP B 1 336 ? 19.875 43.562 0.851 1 94.56 336 ASP B O 1
ATOM 5928 N N . LYS B 1 337 ? 20.125 44.719 2.768 1 94.81 337 LYS B N 1
ATOM 5929 C CA . LYS B 1 337 ? 21.359 45.406 2.383 1 94.81 337 LYS B CA 1
ATOM 5930 C C . LYS B 1 337 ? 22.531 44.938 3.244 1 94.81 337 LYS B C 1
ATOM 5932 O O . LYS B 1 337 ? 22.516 45.125 4.465 1 94.81 337 LYS B O 1
ATOM 5937 N N . LYS B 1 338 ? 23.375 44.312 2.527 1 95.56 338 LYS B N 1
ATOM 5938 C CA . LYS B 1 338 ? 24.609 43.906 3.207 1 95.56 338 LYS B CA 1
ATOM 5939 C C . LYS B 1 338 ? 25.609 45.062 3.199 1 95.56 338 LYS B C 1
ATOM 5941 O O . LYS B 1 338 ? 25.938 45.594 2.139 1 95.56 338 LYS B O 1
ATOM 5946 N N . GLY B 1 339 ? 26.047 45.531 4.371 1 92.38 339 GLY B N 1
ATOM 5947 C CA . GLY B 1 339 ? 27.047 46.594 4.469 1 92.38 339 GLY B CA 1
ATOM 5948 C C . GLY B 1 339 ? 26.422 47.969 4.617 1 92.38 339 GLY B C 1
ATOM 5949 O O . GLY B 1 339 ? 27.125 49 4.488 1 92.38 339 GLY B O 1
ATOM 5950 N N . ALA B 1 340 ? 25.188 48 4.84 1 91.06 340 ALA B N 1
ATOM 5951 C CA . ALA B 1 340 ? 24.516 49.281 4.977 1 91.06 340 ALA B CA 1
ATOM 5952 C C . ALA B 1 340 ? 25.016 50.031 6.215 1 91.06 340 ALA B C 1
ATOM 5954 O O . ALA B 1 340 ? 25.266 49.438 7.254 1 91.06 340 ALA B O 1
ATOM 5955 N N . VAL B 1 341 ? 25.156 51.344 5.984 1 90.81 341 VAL B N 1
ATOM 5956 C CA . VAL B 1 341 ? 25.562 52.25 7.074 1 90.81 341 VAL B CA 1
ATOM 5957 C C . VAL B 1 341 ? 24.359 53.031 7.57 1 90.81 341 VAL B C 1
ATOM 5959 O O . VAL B 1 341 ? 23.562 53.531 6.77 1 90.81 341 VAL B O 1
ATOM 5962 N N . ALA B 1 342 ? 24.172 53.25 8.867 1 90 342 ALA B N 1
ATOM 5963 C CA . ALA B 1 342 ? 23.016 53.875 9.492 1 90 342 ALA B CA 1
ATOM 5964 C C . ALA B 1 342 ? 22.844 55.312 9.039 1 90 342 ALA B C 1
ATOM 5966 O O . ALA B 1 342 ? 21.719 55.812 8.891 1 90 342 ALA B O 1
ATOM 5967 N N . ASP B 1 343 ? 24.016 55.969 8.742 1 90.75 343 ASP B N 1
ATOM 5968 C CA . ASP B 1 343 ? 23.969 57.406 8.445 1 90.75 343 ASP B CA 1
ATOM 5969 C C . ASP B 1 343 ? 23.641 57.625 6.973 1 90.75 343 ASP B C 1
ATOM 5971 O O . ASP B 1 343 ? 23.547 58.781 6.535 1 90.75 343 ASP B O 1
ATOM 5975 N N . TYR B 1 344 ? 23.438 56.531 6.336 1 92.31 344 TYR B N 1
ATOM 5976 C CA . TYR B 1 344 ? 23.203 56.688 4.902 1 92.31 344 TYR B CA 1
ATOM 5977 C C . TYR B 1 344 ? 21.781 56.281 4.539 1 92.31 344 TYR B C 1
ATOM 5979 O O . TYR B 1 344 ? 21.188 55.438 5.188 1 92.31 344 TYR B O 1
ATOM 5987 N N . ASP B 1 345 ? 21.234 57.031 3.545 1 93.38 345 ASP B N 1
ATOM 5988 C CA . ASP B 1 345 ? 20 56.625 2.871 1 93.38 345 ASP B CA 1
ATOM 5989 C C . ASP B 1 345 ? 20.281 56.062 1.481 1 93.38 345 ASP B C 1
ATOM 5991 O O . ASP B 1 345 ? 21.141 56.562 0.769 1 93.38 345 ASP B O 1
ATOM 5995 N N . TYR B 1 346 ? 19.609 55 1.236 1 94.25 346 TYR B N 1
ATOM 5996 C CA . TYR B 1 346 ? 19.812 54.344 -0.045 1 94.25 346 TYR B CA 1
ATOM 5997 C C . TYR B 1 346 ? 18.594 54.5 -0.939 1 94.25 346 TYR B C 1
ATOM 5999 O O . TYR B 1 346 ? 17.469 54.156 -0.537 1 94.25 346 TYR B O 1
ATOM 6007 N N . SER B 1 347 ? 18.781 55.125 -2.16 1 94.5 347 SER B N 1
ATOM 6008 C CA . SER B 1 347 ? 17.719 55.281 -3.16 1 94.5 347 SER B CA 1
ATOM 6009 C C . SER B 1 347 ? 18.125 54.656 -4.488 1 94.5 347 SER B C 1
ATOM 6011 O O . SER B 1 347 ? 19.312 54.406 -4.727 1 94.5 347 SER B O 1
ATOM 6013 N N . PHE B 1 348 ? 17.125 54.344 -5.355 1 95.88 348 PHE B N 1
ATOM 6014 C CA . PHE B 1 348 ? 17.375 53.594 -6.59 1 95.88 348 PHE B CA 1
ATOM 6015 C C . PHE B 1 348 ? 16.828 54.375 -7.789 1 95.88 348 PHE B C 1
ATOM 6017 O O . PHE B 1 348 ? 15.867 55.125 -7.66 1 95.88 348 PHE B O 1
ATOM 6024 N N . ASP B 1 349 ? 17.391 54.156 -8.961 1 95 349 ASP B N 1
ATOM 6025 C CA . ASP B 1 349 ? 16.938 54.812 -10.18 1 95 349 ASP B CA 1
ATOM 6026 C C . ASP B 1 349 ? 15.68 54.125 -10.734 1 95 349 ASP B C 1
ATOM 6028 O O . ASP B 1 349 ? 14.969 54.719 -11.555 1 95 349 ASP B O 1
ATOM 6032 N N . LYS B 1 350 ? 15.5 52.875 -10.336 1 94.25 350 LYS B N 1
ATOM 6033 C CA . LYS B 1 350 ? 14.32 52.094 -10.688 1 94.25 350 LYS B CA 1
ATOM 6034 C C . LYS B 1 350 ? 13.656 51.5 -9.445 1 94.25 350 LYS B C 1
ATOM 6036 O O . LYS B 1 350 ? 14.312 51.312 -8.414 1 94.25 350 LYS B O 1
ATOM 6041 N N . GLU B 1 351 ? 12.406 51.219 -9.641 1 95.62 351 GLU B N 1
ATOM 6042 C CA . GLU B 1 351 ? 11.68 50.656 -8.508 1 95.62 351 GLU B CA 1
ATOM 6043 C C . GLU B 1 351 ? 11.867 49.125 -8.438 1 95.62 351 GLU B C 1
ATOM 6045 O O . GLU B 1 351 ? 11.852 48.562 -7.348 1 95.62 351 GLU B O 1
ATOM 6050 N N . THR B 1 352 ? 12.008 48.594 -9.633 1 96.81 352 THR B N 1
ATOM 6051 C CA . THR B 1 352 ? 12.078 47.125 -9.68 1 96.81 352 THR B CA 1
ATOM 6052 C C . THR B 1 352 ? 13.203 46.656 -10.602 1 96.81 352 THR B C 1
ATOM 6054 O O . THR B 1 352 ? 13.703 47.438 -11.414 1 96.81 352 THR B O 1
ATOM 6057 N N . SER B 1 353 ? 13.734 45.531 -10.297 1 96.62 353 SER B N 1
ATOM 6058 C CA . SER B 1 353 ? 14.68 44.812 -11.164 1 96.62 353 SER B CA 1
ATOM 6059 C C . SER B 1 353 ? 14.164 43.438 -11.539 1 96.62 353 SER B C 1
ATOM 6061 O O . SER B 1 353 ? 13.68 42.688 -10.688 1 96.62 353 SER B O 1
ATOM 6063 N N . ASP B 1 354 ? 14.242 43.125 -12.867 1 97.38 354 ASP B N 1
ATOM 6064 C CA . ASP B 1 354 ? 13.781 41.844 -13.359 1 97.38 354 ASP B CA 1
ATOM 6065 C C . ASP B 1 354 ? 14.906 40.812 -13.336 1 97.38 354 ASP B C 1
ATOM 6067 O O . ASP B 1 354 ? 15.969 41.031 -13.922 1 97.38 354 ASP B O 1
ATOM 6071 N N . VAL B 1 355 ? 14.609 39.75 -12.547 1 97.56 355 VAL B N 1
ATOM 6072 C CA . VAL B 1 355 ? 15.578 38.656 -12.438 1 97.56 355 VAL B CA 1
ATOM 6073 C C . VAL B 1 355 ? 15.133 37.5 -13.305 1 97.56 355 VAL B C 1
ATOM 6075 O O . VAL B 1 355 ? 14 37.031 -13.195 1 97.56 355 VAL B O 1
ATOM 6078 N N . THR B 1 356 ? 16.016 37.031 -14.203 1 97.69 356 THR B N 1
ATOM 6079 C CA . THR B 1 356 ? 15.719 35.875 -15.047 1 97.69 356 THR B CA 1
ATOM 6080 C C . THR B 1 356 ? 16.312 34.625 -14.438 1 97.69 356 THR B C 1
ATOM 6082 O O . THR B 1 356 ? 17.516 34.531 -14.211 1 97.69 356 THR B O 1
ATOM 6085 N N . VAL B 1 357 ? 15.422 33.688 -14.141 1 97.62 357 VAL B N 1
ATOM 6086 C CA . VAL B 1 357 ? 15.836 32.438 -13.516 1 97.62 357 VAL B CA 1
ATOM 6087 C C . VAL B 1 357 ? 15.547 31.266 -14.445 1 97.62 357 VAL B C 1
ATOM 6089 O O . VAL B 1 357 ? 14.492 31.219 -15.086 1 97.62 357 VAL B O 1
ATOM 6092 N N . LYS B 1 358 ? 16.531 30.406 -14.578 1 97 358 LYS B N 1
ATOM 6093 C CA . LYS B 1 358 ? 16.422 29.188 -15.391 1 97 358 LYS B CA 1
ATOM 6094 C C . LYS B 1 358 ? 16.203 27.953 -14.516 1 97 358 LYS B C 1
ATOM 6096 O O . LYS B 1 358 ? 16.828 27.828 -13.461 1 97 358 LYS B O 1
ATOM 6101 N N . GLY B 1 359 ? 15.266 27.078 -14.852 1 96.5 359 GLY B N 1
ATOM 6102 C CA . GLY B 1 359 ? 14.953 25.859 -14.141 1 96.5 359 GLY B CA 1
ATOM 6103 C C . GLY B 1 359 ? 13.828 25.062 -14.781 1 96.5 359 GLY B C 1
ATOM 6104 O O . GLY B 1 359 ? 13.438 25.344 -15.914 1 96.5 359 GLY B O 1
ATOM 6105 N N . LEU B 1 360 ? 13.406 24.031 -14.141 1 95.75 360 LEU B N 1
ATOM 6106 C CA . LEU B 1 360 ? 12.273 23.25 -14.617 1 95.75 360 LEU B CA 1
ATOM 6107 C C . LEU B 1 360 ? 10.969 24.016 -14.453 1 95.75 360 LEU B C 1
ATOM 6109 O O . LEU B 1 360 ? 10.789 24.734 -13.469 1 95.75 360 LEU B O 1
ATOM 6113 N N . LYS B 1 361 ? 10.078 23.797 -15.391 1 95 361 LYS B N 1
ATOM 6114 C CA . LYS B 1 361 ? 8.828 24.547 -15.398 1 95 361 LYS B CA 1
ATOM 6115 C C . LYS B 1 361 ? 8.094 24.422 -14.07 1 95 361 LYS B C 1
ATOM 6117 O O . LYS B 1 361 ? 7.684 25.422 -13.477 1 95 361 LYS B O 1
ATOM 6122 N N . ALA B 1 362 ? 7.977 23.203 -13.633 1 90.69 362 ALA B N 1
ATOM 6123 C CA . ALA B 1 362 ? 7.234 22.938 -12.406 1 90.69 362 ALA B CA 1
ATOM 6124 C C . ALA B 1 362 ? 7.895 23.625 -11.211 1 90.69 362 ALA B C 1
ATOM 6126 O O . ALA B 1 362 ? 7.211 24.156 -10.328 1 90.69 362 ALA B O 1
ATOM 6127 N N . ASP B 1 363 ? 9.18 23.594 -11.133 1 93.56 363 ASP B N 1
ATOM 6128 C CA . ASP B 1 363 ? 9.93 24.219 -10.047 1 93.56 363 ASP B CA 1
ATOM 6129 C C . ASP B 1 363 ? 9.797 25.734 -10.102 1 93.56 363 ASP B C 1
ATOM 6131 O O . ASP B 1 363 ? 9.641 26.391 -9.062 1 93.56 363 ASP B O 1
ATOM 6135 N N . LEU B 1 364 ? 9.836 26.297 -11.281 1 95.25 364 LEU B N 1
ATOM 6136 C CA . LEU B 1 364 ? 9.719 27.75 -11.461 1 95.25 364 LEU B CA 1
ATOM 6137 C C . LEU B 1 364 ? 8.328 28.234 -11.07 1 95.25 364 LEU B C 1
ATOM 6139 O O . LEU B 1 364 ? 8.18 29.328 -10.539 1 95.25 364 LEU B O 1
ATOM 6143 N N . ASP B 1 365 ? 7.344 27.375 -11.336 1 91.62 365 ASP B N 1
ATOM 6144 C CA . ASP B 1 365 ? 5.973 27.734 -10.992 1 91.62 365 ASP B CA 1
ATOM 6145 C C . ASP B 1 365 ? 5.797 27.859 -9.477 1 91.62 365 ASP B C 1
ATOM 6147 O O . ASP B 1 365 ? 4.969 28.625 -9.008 1 91.62 365 ASP B O 1
ATOM 6151 N N . ALA B 1 366 ? 6.625 27.156 -8.766 1 87.12 366 ALA B N 1
ATOM 6152 C CA . ALA B 1 366 ? 6.508 27.141 -7.309 1 87.12 366 ALA B CA 1
ATOM 6153 C C . ALA B 1 366 ? 7.438 28.172 -6.676 1 87.12 366 ALA B C 1
ATOM 6155 O O . ALA B 1 366 ? 7.336 28.469 -5.48 1 87.12 366 ALA B O 1
ATOM 6156 N N . LEU B 1 367 ? 8.289 28.766 -7.43 1 91.88 367 LEU B N 1
ATOM 6157 C CA . LEU B 1 367 ? 9.289 29.703 -6.949 1 91.88 367 LEU B CA 1
ATOM 6158 C C . LEU B 1 367 ? 8.672 31.078 -6.719 1 91.88 367 LEU B C 1
ATOM 6160 O O . LEU B 1 367 ? 7.867 31.547 -7.531 1 91.88 367 LEU B O 1
ATOM 6164 N N . THR B 1 368 ? 9.008 31.672 -5.555 1 92.69 368 THR B N 1
ATOM 6165 C CA . THR B 1 368 ? 8.586 33.031 -5.266 1 92.69 368 THR B CA 1
ATOM 6166 C C . THR B 1 368 ? 9.789 33.969 -5.141 1 92.69 368 THR B C 1
ATOM 6168 O O . THR B 1 368 ? 10.93 33.5 -5.059 1 92.69 368 THR B O 1
ATOM 6171 N N . GLU B 1 369 ? 9.523 35.25 -5.094 1 94.5 369 GLU B N 1
ATOM 6172 C CA . GLU B 1 369 ? 10.594 36.219 -4.988 1 94.5 369 GLU B CA 1
ATOM 6173 C C . GLU B 1 369 ? 11.367 36.062 -3.684 1 94.5 369 GLU B C 1
ATOM 6175 O O . GLU B 1 369 ? 12.578 36.312 -3.641 1 94.5 369 GLU B O 1
ATOM 6180 N N . ALA B 1 370 ? 10.609 35.688 -2.697 1 92.75 370 ALA B N 1
ATOM 6181 C CA . ALA B 1 370 ? 11.234 35.5 -1.391 1 92.75 370 ALA B CA 1
ATOM 6182 C C . ALA B 1 370 ? 12.266 34.375 -1.432 1 92.75 370 ALA B C 1
ATOM 6184 O O . ALA B 1 370 ? 13.289 34.438 -0.739 1 92.75 370 ALA B O 1
ATOM 6185 N N . ASN B 1 371 ? 12.062 33.406 -2.303 1 92.5 371 ASN B N 1
ATOM 6186 C CA . ASN B 1 371 ? 12.93 32.25 -2.402 1 92.5 371 ASN B CA 1
ATOM 6187 C C . ASN B 1 371 ? 14.258 32.594 -3.076 1 92.5 371 ASN B C 1
ATOM 6189 O O . ASN B 1 371 ? 15.219 31.844 -3 1 92.5 371 ASN B O 1
ATOM 6193 N N . LEU B 1 372 ? 14.32 33.656 -3.703 1 95.19 372 LEU B N 1
ATOM 6194 C CA . LEU B 1 372 ? 15.539 34.062 -4.383 1 95.19 372 LEU B CA 1
ATOM 6195 C C . LEU B 1 372 ? 16.594 34.5 -3.381 1 95.19 372 LEU B C 1
ATOM 6197 O O . LEU B 1 372 ? 17.781 34.562 -3.711 1 95.19 372 LEU B O 1
ATOM 6201 N N . ASN B 1 373 ? 16.125 34.875 -2.199 1 95.12 373 ASN B N 1
ATOM 6202 C CA . ASN B 1 373 ? 17.031 35.344 -1.154 1 95.12 373 ASN B CA 1
ATOM 6203 C C . ASN B 1 373 ? 18 36.375 -1.688 1 95.12 373 ASN B C 1
ATOM 6205 O O . ASN B 1 373 ? 19.219 36.219 -1.526 1 95.12 373 ASN B O 1
ATOM 6209 N N . ALA B 1 374 ? 17.484 37.375 -2.291 1 96.31 374 ALA B N 1
ATOM 6210 C CA . ALA B 1 374 ? 18.281 38.438 -2.887 1 96.31 374 ALA B CA 1
ATOM 6211 C C . ALA B 1 374 ? 18.812 39.406 -1.818 1 96.31 374 ALA B C 1
ATOM 6213 O O . ALA B 1 374 ? 18.078 39.812 -0.914 1 96.31 374 ALA B O 1
ATOM 6214 N N . VAL B 1 375 ? 20.078 39.688 -1.907 1 96.75 375 VAL B N 1
ATOM 6215 C CA . VAL B 1 375 ? 20.719 40.625 -0.99 1 96.75 375 VAL B CA 1
ATOM 6216 C C . VAL B 1 375 ? 21.516 41.656 -1.783 1 96.75 375 VAL B C 1
ATOM 6218 O O . VAL B 1 375 ? 22.281 41.312 -2.676 1 96.75 375 VAL B O 1
ATOM 6221 N N . LEU B 1 376 ? 21.266 42.938 -1.494 1 96.06 376 LEU B N 1
ATOM 6222 C CA . LEU B 1 376 ? 22 44.062 -2.119 1 96.06 376 LEU B CA 1
ATOM 6223 C C . LEU B 1 376 ? 23.297 44.344 -1.377 1 96.06 376 LEU B C 1
ATOM 6225 O O . LEU B 1 376 ? 23.297 44.531 -0.161 1 96.06 376 LEU B O 1
ATOM 6229 N N . ASP B 1 377 ? 24.328 44.281 -2.115 1 95.62 377 ASP B N 1
ATOM 6230 C CA . ASP B 1 377 ? 25.625 44.562 -1.515 1 95.62 377 ASP B CA 1
ATOM 6231 C C . ASP B 1 377 ? 25.984 46.031 -1.677 1 95.62 377 ASP B C 1
ATOM 6233 O O . ASP B 1 377 ? 26.266 46.5 -2.785 1 95.62 377 ASP B O 1
ATOM 6237 N N . VAL B 1 378 ? 26.031 46.719 -0.547 1 94.56 378 VAL B N 1
ATOM 6238 C CA . VAL B 1 378 ? 26.406 48.125 -0.574 1 94.56 378 VAL B CA 1
ATOM 6239 C C . VAL B 1 378 ? 27.672 48.344 0.252 1 94.56 378 VAL B C 1
ATOM 6241 O O . VAL B 1 378 ? 27.891 49.438 0.781 1 94.56 378 VAL B O 1
ATOM 6244 N N . THR B 1 379 ? 28.422 47.281 0.338 1 93.19 379 THR B N 1
ATOM 6245 C CA . THR B 1 379 ? 29.641 47.375 1.134 1 93.19 379 THR B CA 1
ATOM 6246 C C . THR B 1 379 ? 30.594 48.406 0.557 1 93.19 379 THR B C 1
ATOM 6248 O O . THR B 1 379 ? 30.859 48.406 -0.647 1 93.19 379 THR B O 1
ATOM 6251 N N . ASP B 1 380 ? 31.078 49.312 1.375 1 89.25 380 ASP B N 1
ATOM 6252 C CA . ASP B 1 380 ? 32.125 50.281 1.115 1 89.25 380 ASP B CA 1
ATOM 6253 C C . ASP B 1 380 ? 31.672 51.312 0.07 1 89.25 380 ASP B C 1
ATOM 6255 O O . ASP B 1 380 ? 32.5 51.812 -0.701 1 89.25 380 ASP B O 1
ATOM 6259 N N . GLN B 1 381 ? 30.375 51.5 -0.034 1 90.62 381 GLN B N 1
ATOM 6260 C CA . GLN B 1 381 ? 29.875 52.5 -0.962 1 90.62 381 GLN B CA 1
ATOM 6261 C C . GLN B 1 381 ? 29.766 53.875 -0.286 1 90.62 381 GLN B C 1
ATOM 6263 O O . GLN B 1 381 ? 29.062 54.031 0.714 1 90.62 381 GLN B O 1
ATOM 6268 N N . GLU B 1 382 ? 30.484 54.844 -0.788 1 89.75 382 GLU B N 1
ATOM 6269 C CA . GLU B 1 382 ? 30.422 56.219 -0.292 1 89.75 382 GLU B CA 1
ATOM 6270 C C . GLU B 1 382 ? 29.25 56.969 -0.927 1 89.75 382 GLU B C 1
ATOM 6272 O O . GLU B 1 382 ? 28.547 56.438 -1.781 1 89.75 382 GLU B O 1
ATOM 6277 N N . ALA B 1 383 ? 29.094 58.219 -0.425 1 92.88 383 ALA B N 1
ATOM 6278 C CA . ALA B 1 383 ? 28.016 59.031 -0.969 1 92.88 383 ALA B CA 1
ATOM 6279 C C . ALA B 1 383 ? 28.188 59.25 -2.471 1 92.88 383 ALA B C 1
ATOM 6281 O O . ALA B 1 383 ? 29.297 59.5 -2.951 1 92.88 383 ALA B O 1
ATOM 6282 N N . GLY B 1 384 ? 27.109 58.969 -3.24 1 93.75 384 GLY B N 1
ATOM 6283 C CA . GLY B 1 384 ? 27.094 59.062 -4.691 1 93.75 384 GLY B CA 1
ATOM 6284 C C . GLY B 1 384 ? 26.422 57.906 -5.375 1 93.75 384 GLY B C 1
ATOM 6285 O O . GLY B 1 384 ? 25.828 57.031 -4.707 1 93.75 384 GLY B O 1
ATOM 6286 N N . PRO B 1 385 ? 26.359 57.938 -6.684 1 94.75 385 PRO B N 1
ATOM 6287 C CA . PRO B 1 385 ? 25.766 56.844 -7.457 1 94.75 385 PRO B CA 1
ATOM 6288 C C . PRO B 1 385 ? 26.703 55.656 -7.621 1 94.75 385 PRO B C 1
ATOM 6290 O O . PRO B 1 385 ? 27.891 55.844 -7.859 1 94.75 385 PRO B O 1
ATOM 6293 N N . HIS B 1 386 ? 26.25 54.5 -7.418 1 96.06 386 HIS B N 1
ATOM 6294 C CA . HIS B 1 386 ? 26.984 53.25 -7.59 1 96.06 386 HIS B CA 1
ATOM 6295 C C . HIS B 1 386 ? 26.141 52.219 -8.336 1 96.06 386 HIS B C 1
ATOM 6297 O O . HIS B 1 386 ? 24.906 52.219 -8.25 1 96.06 386 HIS B O 1
ATOM 6303 N N . PRO B 1 387 ? 26.797 51.312 -9.031 1 95.38 387 PRO B N 1
ATOM 6304 C CA . PRO B 1 387 ? 26.031 50.188 -9.633 1 95.38 387 PRO B CA 1
ATOM 6305 C C . PRO B 1 387 ? 25.484 49.219 -8.594 1 95.38 387 PRO B C 1
ATOM 6307 O O . PRO B 1 387 ? 26.172 48.906 -7.613 1 95.38 387 PRO B O 1
ATOM 6310 N N . GLY B 1 388 ? 24.234 48.812 -8.797 1 94.94 388 GLY B N 1
ATOM 6311 C CA . GLY B 1 388 ? 23.641 47.844 -7.895 1 94.94 388 GLY B CA 1
ATOM 6312 C C . GLY B 1 388 ? 24.203 46.438 -8.055 1 94.94 388 GLY B C 1
ATOM 6313 O O . GLY B 1 388 ? 24.281 45.938 -9.172 1 94.94 388 GLY B O 1
ATOM 6314 N N . MET B 1 389 ? 24.641 45.875 -6.926 1 95.31 389 MET B N 1
ATOM 6315 C CA . MET B 1 389 ? 25.125 44.5 -6.918 1 95.31 389 MET B CA 1
ATOM 6316 C C . MET B 1 389 ? 24.25 43.594 -6.055 1 95.31 389 MET B C 1
ATOM 6318 O O . MET B 1 389 ? 24.219 43.75 -4.828 1 95.31 389 MET B O 1
ATOM 6322 N N . VAL B 1 390 ? 23.578 42.688 -6.75 1 96.25 390 VAL B N 1
ATOM 6323 C CA . VAL B 1 390 ? 22.672 41.812 -6.031 1 96.25 390 VAL B CA 1
ATOM 6324 C C . VAL B 1 390 ? 23.203 40.375 -6.07 1 96.25 390 VAL B C 1
ATOM 6326 O O . VAL B 1 390 ? 23.656 39.906 -7.109 1 96.25 390 VAL B O 1
ATOM 6329 N N . THR B 1 391 ? 23.234 39.75 -4.934 1 95.69 391 THR B N 1
ATOM 6330 C CA . THR B 1 391 ? 23.578 38.344 -4.848 1 95.69 391 THR B CA 1
ATOM 6331 C C . THR B 1 391 ? 22.328 37.5 -4.559 1 95.69 391 THR B C 1
ATOM 6333 O O . THR B 1 391 ? 21.422 37.938 -3.852 1 95.69 391 THR B O 1
ATOM 6336 N N . PHE B 1 392 ? 22.297 36.312 -5.164 1 96.25 392 PHE B N 1
ATOM 6337 C CA . PHE B 1 392 ? 21.156 35.406 -5.016 1 96.25 392 PHE B CA 1
ATOM 6338 C C . PHE B 1 392 ? 21.594 34.094 -4.383 1 96.25 392 PHE B C 1
ATOM 6340 O O . PHE B 1 392 ? 22.703 33.625 -4.617 1 96.25 392 PHE B O 1
ATOM 6347 N N . GLU B 1 393 ? 20.781 33.562 -3.508 1 93.38 393 GLU B N 1
ATOM 6348 C CA . GLU B 1 393 ? 20.922 32.219 -2.973 1 93.38 393 GLU B CA 1
ATOM 6349 C C . GLU B 1 393 ? 19.688 31.375 -3.25 1 93.38 393 GLU B C 1
ATOM 6351 O O . GLU B 1 393 ? 18.781 31.312 -2.418 1 93.38 393 GLU B O 1
ATOM 6356 N N . VAL B 1 394 ? 19.703 30.734 -4.41 1 91.94 394 VAL B N 1
ATOM 6357 C CA . VAL B 1 394 ? 18.547 29.953 -4.824 1 91.94 394 VAL B CA 1
ATOM 6358 C C . VAL B 1 394 ? 18.797 28.469 -4.535 1 91.94 394 VAL B C 1
ATOM 6360 O O . VAL B 1 394 ? 19.938 28.031 -4.426 1 91.94 394 VAL B O 1
ATOM 6363 N N . SER B 1 395 ? 17.719 27.703 -4.336 1 87.94 395 SER B N 1
ATOM 6364 C CA . SER B 1 395 ? 17.797 26.266 -4.082 1 87.94 395 SER B CA 1
ATOM 6365 C C . SER B 1 395 ? 18.359 25.531 -5.289 1 87.94 395 SER B C 1
ATOM 6367 O O . SER B 1 395 ? 18.438 26.078 -6.387 1 87.94 395 SER B O 1
ATOM 6369 N N . GLY B 1 396 ? 18.719 24.266 -4.992 1 87.69 396 GLY B N 1
ATOM 6370 C CA . GLY B 1 396 ? 19.234 23.453 -6.078 1 87.69 396 GLY B CA 1
ATOM 6371 C C . GLY B 1 396 ? 18.25 23.281 -7.215 1 87.69 396 GLY B C 1
ATOM 6372 O O . GLY B 1 396 ? 17.031 23.172 -6.98 1 87.69 396 GLY B O 1
ATOM 6373 N N . GLY B 1 397 ? 18.688 23.391 -8.43 1 89.75 397 GLY B N 1
ATOM 6374 C CA . GLY B 1 397 ? 17.844 23.203 -9.594 1 89.75 397 GLY B CA 1
ATOM 6375 C C . GLY B 1 397 ? 17.578 24.5 -10.352 1 89.75 397 GLY B C 1
ATOM 6376 O O . GLY B 1 397 ? 17.031 24.469 -11.453 1 89.75 397 GLY B O 1
ATOM 6377 N N . PHE B 1 398 ? 17.953 25.578 -9.633 1 94.44 398 PHE B N 1
ATOM 6378 C CA . PHE B 1 398 ? 17.75 26.859 -10.266 1 94.44 398 PHE B CA 1
ATOM 6379 C C . PHE B 1 398 ? 19.078 27.516 -10.641 1 94.44 398 PHE B C 1
ATOM 6381 O O . PHE B 1 398 ? 20.094 27.25 -9.992 1 94.44 398 PHE B O 1
ATOM 6388 N N . GLU B 1 399 ? 19.078 28.266 -11.68 1 94.69 399 GLU B N 1
ATOM 6389 C CA . GLU B 1 399 ? 20.219 29.078 -12.109 1 94.69 399 GLU B CA 1
ATOM 6390 C C . GLU B 1 399 ? 19.781 30.5 -12.438 1 94.69 399 GLU B C 1
ATOM 6392 O O . GLU B 1 399 ? 18.906 30.703 -13.281 1 94.69 399 GLU B O 1
ATOM 6397 N N . VAL B 1 400 ? 20.375 31.422 -11.734 1 96.69 400 VAL B N 1
ATOM 6398 C CA . VAL B 1 400 ? 20.109 32.812 -12.062 1 96.69 400 VAL B CA 1
ATOM 6399 C C . VAL B 1 400 ? 20.938 33.25 -13.273 1 96.69 400 VAL B C 1
ATOM 6401 O O . VAL B 1 400 ? 22.172 33.281 -13.203 1 96.69 400 VAL B O 1
ATOM 6404 N N . VAL B 1 401 ? 20.25 33.531 -14.312 1 95.75 401 VAL B N 1
ATOM 6405 C CA . VAL B 1 401 ? 20.906 33.875 -15.562 1 95.75 401 VAL B CA 1
ATOM 6406 C C . VAL B 1 401 ? 21.406 35.312 -15.5 1 95.75 401 VAL B C 1
ATOM 6408 O O . VAL B 1 401 ? 22.484 35.625 -16 1 95.75 401 VAL B O 1
ATOM 6411 N N . GLY B 1 402 ? 20.531 36.219 -14.961 1 95.25 402 GLY B N 1
ATOM 6412 C CA . GLY B 1 402 ? 20.859 37.625 -14.852 1 95.25 402 GLY B CA 1
ATOM 6413 C C . GLY B 1 402 ? 19.703 38.469 -14.328 1 95.25 402 GLY B C 1
ATOM 6414 O O . GLY B 1 402 ? 18.641 37.938 -14.008 1 95.25 402 GLY B O 1
ATOM 6415 N N . TYR B 1 403 ? 20.094 39.688 -14.078 1 96.69 403 TYR B N 1
ATOM 6416 C CA . TYR B 1 403 ? 19.047 40.625 -13.68 1 96.69 403 TYR B CA 1
ATOM 6417 C C . TYR B 1 403 ? 19.266 41.969 -14.359 1 96.69 403 TYR B C 1
ATOM 6419 O O . TYR B 1 403 ? 20.359 42.281 -14.828 1 96.69 403 TYR B O 1
ATOM 6427 N N . THR B 1 404 ? 18.203 42.781 -14.477 1 96.62 404 THR B N 1
ATOM 6428 C CA . THR B 1 404 ? 18.297 44.094 -15.094 1 96.62 404 THR B CA 1
ATOM 6429 C C . THR B 1 404 ? 19.141 45.031 -14.234 1 96.62 404 THR B C 1
ATOM 6431 O O . THR B 1 404 ? 18.875 45.188 -13.039 1 96.62 404 THR B O 1
ATOM 6434 N N . PRO B 1 405 ? 20.141 45.656 -14.828 1 96.31 405 PRO B N 1
ATOM 6435 C CA . PRO B 1 405 ? 21.016 46.562 -14.055 1 96.31 405 PRO B CA 1
ATOM 6436 C C . PRO B 1 405 ? 20.281 47.781 -13.531 1 96.31 405 PRO B C 1
ATOM 6438 O O . PRO B 1 405 ? 19.328 48.25 -14.148 1 96.31 405 PRO B O 1
ATOM 6441 N N . PHE B 1 406 ? 20.75 48.219 -12.367 1 96.38 406 PHE B N 1
ATOM 6442 C CA . PHE B 1 406 ? 20.25 49.438 -11.75 1 96.38 406 PHE B CA 1
ATOM 6443 C C . PHE B 1 406 ? 21.344 50.156 -10.961 1 96.38 406 PHE B C 1
ATOM 6445 O O . PHE B 1 406 ? 22.438 49.594 -10.805 1 96.38 406 PHE B O 1
ATOM 6452 N N . ASN B 1 407 ? 21.047 51.438 -10.57 1 96.5 407 ASN B N 1
ATOM 6453 C CA . ASN B 1 407 ? 22 52.188 -9.773 1 96.5 407 ASN B CA 1
ATOM 6454 C C . ASN B 1 407 ? 21.453 52.469 -8.375 1 96.5 407 ASN B C 1
ATOM 6456 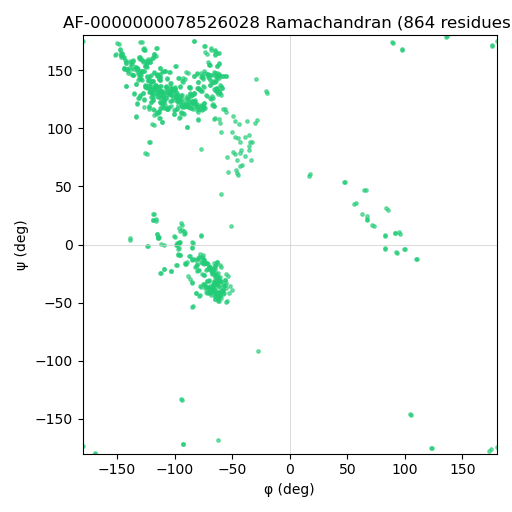O O . ASN B 1 407 ? 20.25 52.656 -8.195 1 96.5 407 ASN B O 1
ATOM 6460 N N . VAL B 1 408 ? 22.375 52.469 -7.496 1 95.62 408 VAL B N 1
ATOM 6461 C CA . VAL B 1 408 ? 22.062 52.844 -6.121 1 95.62 408 VAL B CA 1
ATOM 6462 C C . VAL B 1 408 ? 22.703 54.188 -5.793 1 95.62 408 VAL B C 1
ATOM 6464 O O . VAL B 1 408 ? 23.891 54.406 -6.043 1 95.62 408 VAL B O 1
ATOM 6467 N N . THR B 1 409 ? 21.891 55.125 -5.289 1 95.81 409 THR B N 1
ATOM 6468 C CA . THR B 1 409 ? 22.406 56.406 -4.836 1 95.81 409 THR B CA 1
ATOM 6469 C C . THR B 1 409 ? 22.453 56.469 -3.311 1 95.81 409 THR B C 1
ATOM 6471 O O . THR B 1 409 ? 21.422 56.312 -2.648 1 95.81 409 THR B O 1
ATOM 6474 N N . VAL B 1 410 ? 23.656 56.625 -2.855 1 94.81 410 VAL B N 1
ATOM 6475 C CA . VAL B 1 410 ? 23.859 56.719 -1.414 1 94.81 410 VAL B CA 1
ATOM 6476 C C . VAL B 1 410 ? 23.922 58.156 -0.994 1 94.81 410 VAL B C 1
ATOM 6478 O O . VAL B 1 410 ? 24.672 58.969 -1.563 1 94.81 410 VAL B O 1
ATOM 6481 N N . ALA B 1 411 ? 23.031 58.562 -0.034 1 93.56 411 ALA B N 1
ATOM 6482 C CA . ALA B 1 411 ? 23.016 59.938 0.468 1 93.56 411 ALA B CA 1
ATOM 6483 C C . ALA B 1 411 ? 23.047 59.969 1.994 1 93.56 411 ALA B C 1
ATOM 6485 O O . ALA B 1 411 ? 22.516 59.062 2.646 1 93.56 411 ALA B O 1
ATOM 6486 N N . HIS B 1 412 ? 23.781 60.969 2.547 1 92.19 412 HIS B N 1
ATOM 6487 C CA . HIS B 1 412 ? 23.781 61.125 3.994 1 92.19 412 HIS B CA 1
ATOM 6488 C C . HIS B 1 412 ? 22.406 61.531 4.504 1 92.19 412 HIS B C 1
ATOM 6490 O O . HIS B 1 412 ? 21.703 62.344 3.867 1 92.19 412 HIS B O 1
ATOM 6496 N N . LYS B 1 413 ? 22.047 60.844 5.516 1 87.69 413 LYS B N 1
ATOM 6497 C CA . LYS B 1 413 ? 20.766 61.219 6.109 1 87.69 413 LYS B CA 1
ATOM 6498 C C . LYS B 1 413 ? 20.797 62.656 6.633 1 87.69 413 LYS B C 1
ATOM 6500 O O . LYS B 1 413 ? 21.812 63.094 7.172 1 87.69 413 LYS B O 1
ATOM 6505 N N . ASN B 1 414 ? 20.125 63.594 5.992 1 72.38 414 ASN B N 1
ATOM 6506 C CA . ASN B 1 414 ? 20.047 64.938 6.523 1 72.38 414 ASN B CA 1
ATOM 6507 C C . ASN B 1 414 ? 19.641 64.938 7.996 1 72.38 414 ASN B C 1
ATOM 6509 O O . ASN B 1 414 ? 18.641 64.375 8.367 1 72.38 414 ASN B O 1
ATOM 6513 N N . PRO B 1 415 ? 20.641 65.312 8.859 1 59.06 415 PRO B N 1
ATOM 6514 C CA . PRO B 1 415 ? 20.141 65.562 10.211 1 59.06 415 PRO B CA 1
ATOM 6515 C C . PRO B 1 415 ? 18.906 66.438 10.234 1 59.06 415 PRO B C 1
ATOM 6517 O O . PRO B 1 415 ? 18.828 67.438 9.453 1 59.06 415 PRO B O 1
ATOM 6520 N N . GLY B 1 416 ? 17.688 65.938 10.219 1 50.03 416 GLY B N 1
ATOM 6521 C CA . GLY B 1 416 ? 16.594 66.875 10.383 1 50.03 416 GLY B CA 1
ATOM 6522 C C . GLY B 1 416 ? 17.016 68.188 11.039 1 50.03 416 GLY B C 1
ATOM 6523 O O . GLY B 1 416 ? 18.047 68.25 11.711 1 50.03 416 GLY B O 1
ATOM 6524 N N . PRO B 1 417 ? 16.594 69.25 10.445 1 47.03 417 PRO B N 1
ATOM 6525 C CA . PRO B 1 417 ? 16.844 70.5 11.172 1 47.03 417 PRO B CA 1
ATOM 6526 C C . PRO B 1 417 ? 16.719 70.312 12.688 1 47.03 417 PRO B C 1
ATOM 6528 O O . PRO B 1 417 ? 15.766 69.75 13.172 1 47.03 417 PRO B O 1
ATOM 6531 N N . GLY B 1 418 ? 17.781 70.062 13.367 1 39.19 418 GLY B N 1
ATOM 6532 C CA . GLY B 1 418 ? 17.688 70.25 14.805 1 39.19 418 GLY B CA 1
ATOM 6533 C C . GLY B 1 418 ? 16.828 71.438 15.172 1 39.19 418 GLY B C 1
ATOM 6534 O O . GLY B 1 418 ? 16.844 72.5 14.484 1 39.19 418 GLY B O 1
ATOM 6535 N N . THR B 1 419 ? 15.57 71.25 15.695 1 39.59 419 THR B N 1
ATOM 6536 C CA . THR B 1 419 ? 14.734 72.25 16.281 1 39.59 419 THR B CA 1
ATOM 6537 C C . THR B 1 419 ? 15.594 73.25 17.047 1 39.59 419 THR B C 1
ATOM 6539 O O . THR B 1 419 ? 16.25 72.938 18.016 1 39.59 419 THR B O 1
ATOM 6542 N N . ASP B 1 420 ? 16.219 74.25 16.328 1 36.06 420 ASP B N 1
ATOM 6543 C CA . ASP B 1 420 ? 16.75 75.438 17 1 36.06 420 ASP B CA 1
ATOM 6544 C C . ASP B 1 420 ? 15.805 75.875 18.094 1 36.06 420 ASP B C 1
ATOM 6546 O O . ASP B 1 420 ? 14.641 76.188 17.812 1 36.06 420 ASP B O 1
ATOM 6550 N N . GLU B 1 421 ? 15.984 75.438 19.328 1 35.47 421 GLU B N 1
ATOM 6551 C CA . GLU B 1 421 ? 15.383 76 20.531 1 35.47 421 GLU B CA 1
ATOM 6552 C C . GLU B 1 421 ? 15.539 77.562 20.531 1 35.47 421 GLU B C 1
ATOM 6554 O O . GLU B 1 421 ? 16.656 78.062 20.562 1 35.47 421 GLU B O 1
ATOM 6559 N N . SER B 1 422 ? 14.656 78.312 19.719 1 33.75 422 SER B N 1
ATOM 6560 C CA . SER B 1 422 ? 14.492 79.75 19.781 1 33.75 422 SER B CA 1
ATOM 6561 C C . SER B 1 422 ? 14.43 80.25 21.219 1 33.75 422 SER B C 1
ATOM 6563 O O . SER B 1 422 ? 13.523 79.875 21.969 1 33.75 422 SER B O 1
ATOM 6565 N N . THR B 1 423 ? 15.594 80.375 21.891 1 34.28 423 THR B N 1
ATOM 6566 C CA . THR B 1 423 ? 15.672 81.062 23.156 1 34.28 423 THR B CA 1
ATOM 6567 C C . THR B 1 423 ? 15.094 82.5 23.016 1 34.28 423 THR B C 1
ATOM 6569 O O . THR B 1 423 ? 15.656 83.312 22.328 1 34.28 423 THR B O 1
ATOM 6572 N N . THR B 1 424 ? 13.703 82.562 22.953 1 33.53 424 THR B N 1
ATOM 6573 C CA . THR B 1 424 ? 12.992 83.812 23.078 1 33.53 424 THR B CA 1
ATOM 6574 C C . THR B 1 424 ? 13.469 84.625 24.297 1 33.53 424 THR B C 1
ATOM 6576 O O . THR B 1 424 ? 13.297 84.188 25.438 1 33.53 424 THR B O 1
ATOM 6579 N N . ALA B 1 425 ? 14.633 85.375 24.234 1 35.22 425 ALA B N 1
ATOM 6580 C CA . ALA B 1 425 ? 15.094 86.375 25.203 1 35.22 425 ALA B CA 1
ATOM 6581 C C . ALA B 1 425 ? 13.992 87.375 25.516 1 35.22 425 ALA B C 1
ATOM 6583 O O . ALA B 1 425 ? 13.383 87.938 24.609 1 35.22 425 ALA B O 1
ATOM 6584 N N . THR B 1 426 ? 13.227 87.188 26.641 1 32.72 426 THR B N 1
ATOM 6585 C CA . THR B 1 426 ? 12.297 88.125 27.281 1 32.72 426 THR B CA 1
ATOM 6586 C C . THR B 1 426 ? 12.977 89.438 27.578 1 32.72 426 THR B C 1
ATOM 6588 O O . THR B 1 426 ? 13.883 89.5 28.406 1 32.72 426 THR B O 1
ATOM 6591 N N . SER B 1 427 ? 13.484 90.25 26.547 1 29.12 427 SER B N 1
ATOM 6592 C CA . SER B 1 427 ? 13.961 91.562 26.844 1 29.12 427 SER B CA 1
ATOM 6593 C C . SER B 1 427 ? 12.891 92.375 27.547 1 29.12 427 SER B C 1
ATOM 6595 O O . SER B 1 427 ? 11.734 92.438 27.109 1 29.12 427 SER B O 1
ATOM 6597 N N . THR B 1 428 ? 13.141 92.75 28.906 1 34.12 428 THR B N 1
ATOM 6598 C CA . THR B 1 428 ? 12.492 93.625 29.844 1 34.12 428 THR B CA 1
ATOM 6599 C C . THR B 1 428 ? 12.469 95.062 29.266 1 34.12 428 THR B C 1
ATOM 6601 O O . THR B 1 428 ? 13.516 95.625 28.984 1 34.12 428 THR B O 1
ATOM 6604 N N . GLU B 1 429 ? 11.375 95.5 28.625 1 31.44 429 GLU B N 1
ATOM 6605 C CA . GLU B 1 429 ? 10.984 96.812 28.172 1 31.44 429 GLU B CA 1
ATOM 6606 C C . GLU B 1 429 ? 10.898 97.812 29.328 1 31.44 429 GLU B C 1
ATOM 6608 O O . GLU B 1 429 ? 10.055 97.688 30.203 1 31.44 429 GLU B O 1
ATOM 6613 N N . VAL B 1 430 ? 11.664 98.062 30.375 1 37.91 430 VAL B N 1
ATOM 6614 C CA . VAL B 1 430 ? 10.992 99.062 31.172 1 37.91 430 VAL B CA 1
ATOM 6615 C C . VAL B 1 430 ? 10.836 100.375 30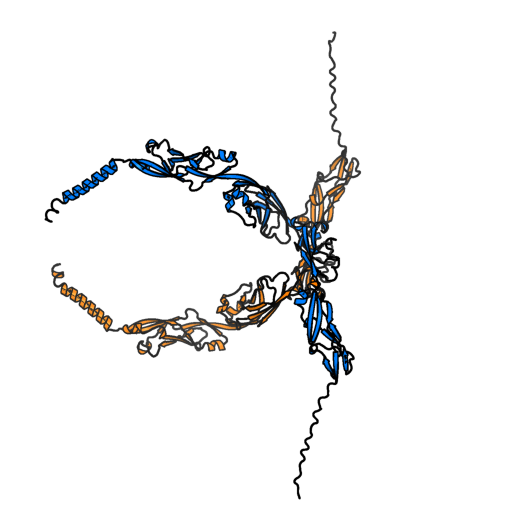.344 1 37.91 430 VAL B C 1
ATOM 6617 O O . VAL B 1 430 ? 11.531 100.562 29.344 1 37.91 430 VAL B O 1
ATOM 6620 N N . PRO B 1 431 ? 10.438 101.438 31.109 1 38.69 431 PRO B N 1
ATOM 6621 C CA . PRO B 1 431 ? 9.734 102.688 31.203 1 38.69 431 PRO B CA 1
ATOM 6622 C C . PRO B 1 431 ? 10.523 103.875 30.594 1 38.69 431 PRO B C 1
ATOM 6624 O O . PRO B 1 431 ? 11.703 104 30.891 1 38.69 431 PRO B O 1
ATOM 6627 N N . GLU B 1 432 ? 10.422 104 29.297 1 27.25 432 GLU B N 1
ATOM 6628 C CA . GLU B 1 432 ? 11.055 105.188 28.688 1 27.25 432 GLU B CA 1
ATOM 6629 C C . GLU B 1 432 ? 10.766 106.438 29.5 1 27.25 432 GLU B C 1
ATOM 6631 O O . GLU B 1 432 ? 9.609 106.688 29.828 1 27.25 432 GLU B O 1
ATOM 6636 N N . SER B 1 433 ? 11.828 106.812 30.219 1 27.91 433 SER B N 1
ATOM 6637 C CA . SER B 1 433 ? 11.914 108.188 30.781 1 27.91 433 SER B CA 1
ATOM 6638 C C . SER B 1 433 ? 11.648 109.25 29.719 1 27.91 433 SER B C 1
ATOM 6640 O O . SER B 1 433 ? 11.664 110.438 30.016 1 27.91 433 SER B O 1
ATOM 6642 N N . GLN B 1 434 ? 11.047 109 28.453 1 24.34 434 GLN B N 1
ATOM 6643 C CA . GLN B 1 434 ? 10.664 110.375 28.203 1 24.34 434 GLN B CA 1
ATOM 6644 C C . GLN B 1 434 ? 9.586 110.812 29.188 1 24.34 434 GLN B C 1
ATOM 6646 O O . GLN B 1 434 ? 8.641 110.125 29.469 1 24.34 434 GLN B O 1
#